Protein 6S21 (pdb70)

Radius of gyration: 39.86 Å; Cα contacts (8 Å, |Δi|>4): 3502; chains: 3; bounding box: 90×94×110 Å

B-factor: mean 37.03, std 12.58, range [10.06, 779.98]

Structure (mmCIF, N/CA/C/O backbone):
data_6S21
#
_entry.id   6S21
#
_cell.length_a   51.905
_cell.length_b   93.911
_cell.length_c   304.086
_cell.angle_alpha   90.00
_cell.angle_beta   90.00
_cell.angle_gamma   90.00
#
_symmetry.space_group_name_H-M   'P 2 21 21'
#
loop_
_entity.id
_entity.type
_entity.pdbx_description
1 polymer Endo-4-O-sulfatase
2 branched '4-deoxy-alpha-L-threo-hex-4-enopyranuronic acid-(1-3)-2-acetamido-2-deoxy-4-O-sulfo-beta-D-galactopyranose-(1-4)-beta-D-glucopyranuronic acid'
3 non-polymer 'CALCIUM ION'
4 water water
#
loop_
_atom_site.group_PDB
_atom_site.id
_atom_site.type_symbol
_atom_site.label_atom_id
_atom_site.label_alt_id
_atom_site.label_comp_id
_atom_site.label_asym_id
_atom_site.label_entity_id
_atom_site.label_seq_id
_atom_site.pdbx_PDB_ins_code
_atom_site.Cartn_x
_atom_site.Cartn_y
_atom_site.Cartn_z
_atom_site.occupancy
_atom_site.B_iso_or_equiv
_atom_site.auth_seq_id
_atom_site.auth_comp_id
_atom_site.auth_asym_id
_atom_site.auth_atom_id
_atom_site.pdbx_PDB_model_num
ATOM 1 N N . GLU A 1 28 ? -8.124 -2.067 13.413 1.00 79.36 23 GLU A N 1
ATOM 2 C CA . GLU A 1 28 ? -6.642 -2.011 13.310 1.00 72.93 23 GLU A CA 1
ATOM 3 C C . GLU A 1 28 ? -6.036 -1.355 14.581 1.00 71.74 23 GLU A C 1
ATOM 4 O O . GLU A 1 28 ? -6.688 -1.208 15.689 1.00 53.96 23 GLU A O 1
ATOM 6 N N . HIS A 1 29 ? -4.763 -1.029 14.434 1.00 59.86 24 HIS A N 1
ATOM 7 C CA . HIS A 1 29 ? -3.856 -0.500 15.470 1.00 48.23 24 HIS A CA 1
ATOM 8 C C . HIS A 1 29 ? -3.520 0.921 15.040 1.00 41.60 24 HIS A C 1
ATOM 9 O O . HIS A 1 29 ? -3.308 1.148 13.858 1.00 44.07 24 HIS A O 1
ATOM 16 N N . PRO A 1 30 ? -3.331 1.896 15.958 1.00 32.81 25 PRO A N 1
ATOM 17 C CA . PRO A 1 30 ? -3.125 3.282 15.560 1.00 34.31 25 PRO A CA 1
ATOM 18 C C . PRO A 1 30 ? -1.676 3.622 15.165 1.00 36.64 25 PRO A C 1
ATOM 19 O O . PRO A 1 30 ? -0.759 2.808 15.463 1.00 36.72 25 PRO A O 1
ATOM 23 N N . ASN A 1 31 ? -1.477 4.806 14.557 1.00 29.90 26 ASN A N 1
ATOM 24 C CA . ASN A 1 31 ? -0.107 5.338 14.339 1.00 30.08 26 ASN A CA 1
ATOM 25 C C . ASN A 1 31 ? 0.468 5.803 15.687 1.00 30.42 26 ASN A C 1
ATOM 26 O O . ASN A 1 31 ? -0.337 6.053 16.600 1.00 26.83 26 ASN A O 1
ATOM 31 N N . ILE A 1 32 ? 1.798 5.933 15.775 1.00 32.41 27 ILE A N 1
ATOM 32 C CA . ILE A 1 32 ? 2.553 6.382 16.990 1.00 32.61 27 ILE A CA 1
ATOM 33 C C . ILE A 1 32 ? 3.745 7.252 16.535 1.00 30.99 27 ILE A C 1
ATOM 34 O O . ILE A 1 32 ? 4.516 6.810 15.645 1.00 25.47 27 ILE A O 1
ATOM 39 N N . ILE A 1 33 ? 3.875 8.460 17.099 1.00 26.16 28 ILE A N 1
ATOM 40 C CA . ILE A 1 33 ? 5.101 9.291 17.021 1.00 25.31 28 ILE A CA 1
ATOM 41 C C . ILE A 1 33 ? 5.677 9.424 18.433 1.00 26.81 28 ILE A C 1
ATOM 42 O O . ILE A 1 33 ? 4.929 9.846 19.337 1.00 26.31 28 ILE A O 1
ATOM 47 N N . TYR A 1 34 ? 6.970 9.102 18.605 1.00 27.56 29 TYR A N 1
ATOM 48 C CA . TYR A 1 34 ? 7.757 9.309 19.852 1.00 25.77 29 TYR A CA 1
ATOM 49 C C . TYR A 1 34 ? 8.813 10.380 19.531 1.00 25.51 29 TYR A C 1
ATOM 50 O O . TYR A 1 34 ? 9.711 10.151 18.744 1.00 21.46 29 TYR A O 1
ATOM 59 N N . VAL A 1 35 ? 8.602 11.579 20.050 1.00 26.59 30 VAL A N 1
ATOM 60 C CA . VAL A 1 35 ? 9.472 12.772 19.863 1.00 23.24 30 VAL A CA 1
ATOM 61 C C . VAL A 1 35 ? 10.252 12.901 21.165 1.00 22.29 30 VAL A C 1
ATOM 62 O O . VAL A 1 35 ? 9.606 13.081 22.196 1.00 25.42 30 VAL A O 1
ATOM 66 N N . PHE A 1 36 ? 11.569 12.768 21.142 1.00 23.11 31 PHE A N 1
ATOM 67 C CA . PHE A 1 36 ? 12.403 12.823 22.374 1.00 25.18 31 PHE A CA 1
ATOM 68 C C . PHE A 1 36 ? 13.675 13.634 22.132 1.00 27.91 31 PHE A C 1
ATOM 69 O O . PHE A 1 36 ? 14.734 13.139 21.689 1.00 34.70 31 PHE A O 1
ATOM 77 N N . PRO A 1 37 ? 13.580 14.941 22.436 1.00 26.85 32 PRO A N 1
ATOM 78 C CA . PRO A 1 37 ? 14.751 15.802 22.417 1.00 27.51 32 PRO A CA 1
ATOM 79 C C . PRO A 1 37 ? 15.655 15.292 23.534 1.00 27.88 32 PRO A C 1
ATOM 80 O O . PRO A 1 37 ? 15.167 14.779 24.548 1.00 26.11 32 PRO A O 1
ATOM 84 N N . ASP A 1 38 ? 16.951 15.456 23.308 1.00 29.07 33 ASP A N 1
ATOM 85 C CA . ASP A 1 38 ? 18.013 15.049 24.245 1.00 26.44 33 ASP A CA 1
ATOM 86 C C . ASP A 1 38 ? 18.156 16.127 25.331 1.00 27.87 33 ASP A C 1
ATOM 87 O O . ASP A 1 38 ? 18.108 17.329 25.009 1.00 30.28 33 ASP A O 1
ATOM 92 N N . GLN A 1 39 ? 18.325 15.718 26.578 1.00 25.61 34 GLN A N 1
ATOM 93 C CA . GLN A 1 39 ? 18.886 16.590 27.639 1.00 27.63 34 GLN A CA 1
ATOM 94 C C . GLN A 1 39 ? 17.828 17.641 27.994 1.00 23.28 34 GLN A C 1
ATOM 95 O O . GLN A 1 39 ? 18.219 18.795 28.268 1.00 22.66 34 GLN A O 1
ATOM 101 N N . TYR A 1 40 ? 16.569 17.211 28.076 1.00 20.03 35 TYR A N 1
ATOM 102 C CA . TYR A 1 40 ? 15.363 18.058 28.288 1.00 19.94 35 TYR A CA 1
ATOM 103 C C . TYR A 1 40 ? 14.731 17.664 29.633 1.00 19.71 35 TYR A C 1
ATOM 104 O O . TYR A 1 40 ? 14.081 16.631 29.708 1.00 17.44 35 TYR A O 1
ATOM 113 N N . ARG A 1 41 ? 14.999 18.451 30.683 1.00 23.78 36 ARG A N 1
ATOM 114 C CA . ARG A 1 41 ? 14.380 18.458 32.046 1.00 27.09 36 ARG A CA 1
ATOM 115 C C . ARG A 1 41 ? 12.862 18.341 31.909 1.00 25.29 36 ARG A C 1
ATOM 116 O O . ARG A 1 41 ? 12.309 19.103 31.148 1.00 26.42 36 ARG A O 1
ATOM 124 N N . ASN A 1 42 ? 12.194 17.511 32.690 1.00 25.82 37 ASN A N 1
ATOM 125 C CA . ASN A 1 42 ? 10.722 17.611 32.859 1.00 26.88 37 ASN A CA 1
ATOM 126 C C . ASN A 1 42 ? 10.379 19.031 33.317 1.00 30.01 37 ASN A C 1
ATOM 127 O O . ASN A 1 42 ? 9.318 19.506 32.924 1.00 32.73 37 ASN A O 1
ATOM 132 N N . GLN A 1 43 ? 11.222 19.671 34.143 1.00 29.34 38 GLN A N 1
ATOM 133 C CA . GLN A 1 43 ? 10.885 20.985 34.760 1.00 28.13 38 GLN A CA 1
ATOM 134 C C . GLN A 1 43 ? 10.879 22.100 33.687 1.00 31.46 38 GLN A C 1
ATOM 135 O O . GLN A 1 43 ? 10.324 23.168 33.973 1.00 29.79 38 GLN A O 1
ATOM 141 N N . ALA A 1 44 ? 11.431 21.878 32.478 1.00 32.78 39 ALA A N 1
ATOM 142 C CA . ALA A 1 44 ? 11.609 22.909 31.424 1.00 31.05 39 ALA A CA 1
ATOM 143 C C . ALA A 1 44 ? 10.364 22.958 30.530 1.00 32.02 39 ALA A C 1
ATOM 144 O O . ALA A 1 44 ? 10.494 22.859 29.291 1.00 34.09 39 ALA A O 1
ATOM 146 N N . MET A 1 45 ? 9.187 23.112 31.138 1.00 31.95 40 MET A N 1
ATOM 147 C CA . MET A 1 45 ? 7.912 23.147 30.376 1.00 29.85 40 MET A CA 1
ATOM 148 C C . MET A 1 45 ? 6.992 24.164 31.043 1.00 27.57 40 MET A C 1
ATOM 149 O O . MET A 1 45 ? 6.720 24.060 32.267 1.00 30.21 40 MET A O 1
ATOM 154 N N . GLY A 1 46 ? 6.572 25.136 30.244 1.00 25.58 41 GLY A N 1
ATOM 155 C CA . GLY A 1 46 ? 5.723 26.255 30.678 1.00 25.67 41 GLY A CA 1
ATOM 156 C C . GLY A 1 46 ? 4.589 25.779 31.540 1.00 21.62 41 GLY A C 1
ATOM 157 O O . GLY A 1 46 ? 4.371 26.333 32.568 1.00 21.96 41 GLY A O 1
ATOM 158 N N . PHE A 1 47 ? 3.925 24.729 31.139 1.00 22.56 42 PHE A N 1
ATOM 159 C CA . PHE A 1 47 ? 2.613 24.357 31.710 1.00 25.72 42 PHE A CA 1
ATOM 160 C C . PHE A 1 47 ? 2.764 23.997 33.200 1.00 27.38 42 PHE A C 1
ATOM 161 O O . PHE A 1 47 ? 1.697 23.978 33.858 1.00 29.80 42 PHE A O 1
ATOM 169 N N . TRP A 1 48 ? 3.968 23.735 33.734 1.00 27.80 43 TRP A N 1
ATOM 170 C CA . TRP A 1 48 ? 4.127 23.429 35.194 1.00 30.06 43 TRP A CA 1
ATOM 171 C C . TRP A 1 48 ? 3.883 24.686 36.080 1.00 30.90 43 TRP A C 1
ATOM 172 O O . TRP A 1 48 ? 3.760 24.538 37.292 1.00 29.19 43 TRP A O 1
ATOM 183 N N . ASN A 1 49 ? 3.829 25.894 35.518 1.00 31.47 44 ASN A N 1
ATOM 184 C CA . ASN A 1 49 ? 3.465 27.129 36.256 1.00 33.35 44 ASN A CA 1
ATOM 185 C C . ASN A 1 49 ? 2.019 27.519 35.939 1.00 35.60 44 ASN A C 1
ATOM 186 O O . ASN A 1 49 ? 1.597 28.558 36.419 1.00 40.01 44 ASN A O 1
ATOM 191 N N . GLN A 1 50 ? 1.288 26.732 35.148 1.00 31.12 45 GLN A N 1
ATOM 192 C CA . GLN A 1 50 ? -0.060 27.115 34.685 1.00 31.53 45 GLN A CA 1
ATOM 193 C C . GLN A 1 50 ? -1.107 26.498 35.611 1.00 31.49 45 GLN A C 1
ATOM 194 O O . GLN A 1 50 ? -0.714 25.674 36.439 1.00 32.86 45 GLN A O 1
ATOM 200 N N . GLU A 1 51 ? -2.354 26.989 35.548 1.00 32.39 46 GLU A N 1
ATOM 201 C CA . GLU A 1 51 ? -3.418 26.630 36.518 1.00 38.52 46 GLU A CA 1
ATOM 202 C C . GLU A 1 51 ? -3.688 25.136 36.376 1.00 40.34 46 GLU A C 1
ATOM 203 O O . GLU A 1 51 ? -3.721 24.651 35.238 1.00 31.99 46 GLU A O 1
ATOM 209 N N . GLY A 1 52 ? -3.871 24.426 37.492 1.00 42.48 47 GLY A N 1
ATOM 210 C CA . GLY A 1 52 ? -4.236 23.000 37.459 1.00 41.94 47 GLY A CA 1
ATOM 211 C C . GLY A 1 52 ? -2.989 22.178 37.628 1.00 49.95 47 GLY A C 1
ATOM 212 O O . GLY A 1 52 ? -2.814 21.597 38.753 1.00 52.74 47 GLY A O 1
ATOM 213 N N . PHE A 1 53 ? -2.126 22.250 36.597 1.00 44.09 48 PHE A N 1
ATOM 214 C CA . PHE A 1 53 ? -0.755 21.690 36.556 1.00 35.94 48 PHE A CA 1
ATOM 215 C C . PHE A 1 53 ? 0.088 22.095 37.761 1.00 34.40 48 PHE A C 1
ATOM 216 O O . PHE A 1 53 ? 0.696 21.215 38.365 1.00 33.99 48 PHE A O 1
ATOM 224 N N . ARG A 1 54 ? 0.156 23.380 38.085 1.00 37.60 49 ARG A N 1
ATOM 225 C CA . ARG A 1 54 ? 1.163 23.924 39.045 1.00 37.86 49 ARG A CA 1
ATOM 226 C C . ARG A 1 54 ? 0.892 23.423 40.470 1.00 37.51 49 ARG A C 1
ATOM 227 O O . ARG A 1 54 ? 1.775 23.533 41.302 1.00 48.15 49 ARG A O 1
ATOM 235 N N . ASP A 1 55 ? -0.267 22.833 40.710 1.00 42.69 50 ASP A N 1
ATOM 236 C CA . ASP A 1 55 ? -0.722 22.317 42.026 1.00 45.45 50 ASP A CA 1
ATOM 237 C C . ASP A 1 55 ? -0.407 20.816 42.110 1.00 40.85 50 ASP A C 1
ATOM 238 O O . ASP A 1 55 ? -0.841 20.159 43.064 1.00 45.31 50 ASP A O 1
ATOM 243 N N . LYS A 1 56 ? 0.243 20.248 41.105 1.00 33.52 51 LYS A N 1
ATOM 244 C CA . LYS A 1 56 ? 0.408 18.781 41.000 1.00 31.51 51 LYS A CA 1
ATOM 245 C C . LYS A 1 56 ? 1.877 18.397 41.103 1.00 26.70 51 LYS A C 1
ATOM 246 O O . LYS A 1 56 ? 2.125 17.254 40.976 1.00 27.21 51 LYS A O 1
ATOM 252 N N . VAL A 1 57 ? 2.777 19.345 41.358 1.00 25.48 52 VAL A N 1
ATOM 253 C CA . VAL A 1 57 ? 4.264 19.210 41.438 1.00 24.60 52 VAL A CA 1
ATOM 254 C C . VAL A 1 57 ? 4.778 20.093 42.588 1.00 27.17 52 VAL A C 1
ATOM 255 O O . VAL A 1 57 ? 4.193 21.145 42.849 1.00 28.82 52 VAL A O 1
ATOM 259 N N . ASN A 1 58 ? 5.870 19.690 43.230 1.00 31.43 53 ASN A N 1
ATOM 260 C CA . ASN A 1 58 ? 6.526 20.412 44.343 1.00 31.47 53 ASN A CA 1
ATOM 261 C C . ASN A 1 58 ? 7.434 21.553 43.861 1.00 27.96 53 ASN A C 1
ATOM 262 O O . ASN A 1 58 ? 7.955 22.249 44.714 1.00 30.97 53 ASN A O 1
ATOM 267 N N . PHE A 1 59 ? 7.754 21.671 42.578 1.00 28.87 54 PHE A N 1
ATOM 268 C CA . PHE A 1 59 ? 8.810 22.597 42.052 1.00 30.77 54 PHE A CA 1
ATOM 269 C C . PHE A 1 59 ? 8.161 23.779 41.315 1.00 29.26 54 PHE A C 1
ATOM 270 O O . PHE A 1 59 ? 6.993 23.667 40.900 1.00 25.78 54 PHE A O 1
ATOM 278 N N . ARG A 1 60 ? 8.916 24.873 41.178 1.00 30.58 55 ARG A N 1
ATOM 279 C CA . ARG A 1 60 ? 8.626 25.984 40.245 1.00 35.27 55 ARG A CA 1
ATOM 280 C C . ARG A 1 60 ? 9.211 25.548 38.911 1.00 32.55 55 ARG A C 1
ATOM 281 O O . ARG A 1 60 ? 10.430 25.258 38.833 1.00 35.10 55 ARG A O 1
ATOM 289 N N . GLY A 1 61 ? 8.353 25.458 37.903 1.00 32.35 56 GLY A N 1
ATOM 290 C CA . GLY A 1 61 ? 8.801 25.183 36.532 1.00 33.42 56 GLY A CA 1
ATOM 291 C C . GLY A 1 61 ? 9.751 26.271 36.084 1.00 31.91 56 GLY A C 1
ATOM 292 O O . GLY A 1 61 ? 9.563 27.410 36.499 1.00 35.69 56 GLY A O 1
ATOM 293 N N . ASP A 1 62 ? 10.706 25.939 35.236 1.00 29.96 57 ASP A N 1
ATOM 294 C CA . ASP A 1 62 ? 11.524 26.953 34.526 1.00 34.88 57 ASP A CA 1
ATOM 295 C C . ASP A 1 62 ? 10.655 27.968 33.759 1.00 36.82 57 ASP A C 1
ATOM 296 O O . ASP A 1 62 ? 9.648 27.609 33.147 1.00 37.21 57 ASP A O 1
ATOM 301 N N . PRO A 1 63 ? 11.066 29.263 33.715 1.00 36.03 58 PRO A N 1
ATOM 302 C CA . PRO A 1 63 ? 10.354 30.297 32.966 1.00 32.96 58 PRO A CA 1
ATOM 303 C C . PRO A 1 63 ? 10.613 30.173 31.462 1.00 31.35 58 PRO A C 1
ATOM 304 O O . PRO A 1 63 ? 11.262 31.007 30.869 1.00 28.94 58 PRO A O 1
ATOM 308 N N . VAL A 1 64 ? 10.100 29.108 30.870 1.00 32.70 59 VAL A N 1
ATOM 309 C CA . VAL A 1 64 ? 10.306 28.799 29.429 1.00 32.67 59 VAL A CA 1
ATOM 310 C C . VAL A 1 64 ? 8.969 28.966 28.682 1.00 28.10 59 VAL A C 1
ATOM 311 O O . VAL A 1 64 ? 7.870 28.775 29.316 1.00 23.41 59 VAL A O 1
ATOM 315 N N . HIS A 1 65 ? 9.041 29.455 27.440 1.00 28.83 60 HIS A N 1
ATOM 316 C CA . HIS A 1 65 ? 7.862 29.768 26.570 1.00 30.12 60 HIS A CA 1
ATOM 317 C C . HIS A 1 65 ? 7.818 28.551 25.631 1.00 29.02 60 HIS A C 1
ATOM 318 O O . HIS A 1 65 ? 8.690 28.451 24.764 1.00 34.74 60 HIS A O 1
ATOM 325 N N . THR A 1 66 ? 6.961 27.568 25.954 1.00 27.32 61 THR A N 1
ATOM 326 C CA . THR A 1 66 ? 6.692 26.320 25.193 1.00 27.36 61 THR A CA 1
ATOM 327 C C . THR A 1 66 ? 5.190 26.168 24.892 1.00 29.68 61 THR A C 1
ATOM 328 O O . THR A 1 66 ? 4.545 25.205 25.324 1.00 28.90 61 THR A O 1
ATOM 332 N N . PRO A 1 67 ? 4.603 27.054 24.060 1.00 30.43 62 PRO A N 1
ATOM 333 C CA . PRO A 1 67 ? 3.162 27.042 23.792 1.00 30.51 62 PRO A CA 1
ATOM 334 C C . PRO A 1 67 ? 2.600 25.759 23.172 1.00 32.04 62 PRO A C 1
ATOM 335 O O . PRO A 1 67 ? 1.489 25.354 23.505 1.00 35.03 62 PRO A O 1
ATOM 339 N N . ASN A 1 68 ? 3.328 25.158 22.241 1.00 27.76 63 ASN A N 1
ATOM 340 C CA . ASN A 1 68 ? 2.832 23.947 21.547 1.00 28.04 63 ASN A CA 1
ATOM 341 C C . ASN A 1 68 ? 2.694 22.781 22.541 1.00 27.76 63 ASN A C 1
ATOM 342 O O . ASN A 1 68 ? 1.655 22.068 22.531 1.00 25.64 63 ASN A O 1
ATOM 347 N N . ILE A 1 69 ? 3.725 22.565 23.354 1.00 28.53 64 ILE A N 1
ATOM 348 C CA . ILE A 1 69 ? 3.760 21.496 24.393 1.00 29.86 64 ILE A CA 1
ATOM 349 C C . ILE A 1 69 ? 2.670 21.782 25.444 1.00 32.28 64 ILE A C 1
ATOM 350 O O . ILE A 1 69 ? 1.991 20.824 25.871 1.00 30.04 64 ILE A O 1
ATOM 355 N N . ASP A 1 70 ? 2.522 23.057 25.850 1.00 31.15 65 ASP A N 1
ATOM 356 C CA . ASP A 1 70 ? 1.525 23.515 26.858 1.00 30.50 65 ASP A CA 1
ATOM 357 C C . ASP A 1 70 ? 0.120 23.087 26.408 1.00 26.79 65 ASP A C 1
ATOM 358 O O . ASP A 1 70 ? -0.614 22.460 27.174 1.00 26.09 65 ASP A O 1
ATOM 363 N N . THR A 1 71 ? -0.241 23.376 25.177 1.00 26.64 66 THR A N 1
ATOM 364 C CA . THR A 1 71 ? -1.544 22.986 24.597 1.00 24.94 66 THR A CA 1
ATOM 365 C C . THR A 1 71 ? -1.613 21.484 24.536 1.00 24.32 66 THR A C 1
ATOM 366 O O . THR A 1 71 ? -2.677 20.970 24.923 1.00 27.02 66 THR A O 1
ATOM 370 N N . PHE A 1 72 ? -0.536 20.830 24.091 1.00 24.15 67 PHE A N 1
ATOM 371 C CA . PHE A 1 72 ? -0.505 19.353 23.932 1.00 25.49 67 PHE A CA 1
ATOM 372 C C . PHE A 1 72 ? -0.817 18.735 25.305 1.00 30.19 67 PHE A C 1
ATOM 373 O O . PHE A 1 72 ? -1.649 17.814 25.368 1.00 30.44 67 PHE A O 1
ATOM 381 N N . ALA A 1 73 ? -0.232 19.278 26.389 1.00 32.71 68 ALA A N 1
ATOM 382 C CA . ALA A 1 73 ? -0.314 18.702 27.752 1.00 31.21 68 ALA A CA 1
ATOM 383 C C . ALA A 1 73 ? -1.780 18.645 28.220 1.00 31.38 68 ALA A C 1
ATOM 384 O O . ALA A 1 73 ? -2.115 17.771 29.042 1.00 29.84 68 ALA A O 1
ATOM 386 N N . ARG A 1 74 ? -2.612 19.581 27.755 1.00 33.55 69 ARG A N 1
ATOM 387 C CA . ARG A 1 74 ? -4.068 19.681 28.074 1.00 29.36 69 ARG A CA 1
ATOM 388 C C . ARG A 1 74 ? -4.850 18.662 27.243 1.00 29.50 69 ARG A C 1
ATOM 389 O O . ARG A 1 74 ? -6.048 18.541 27.500 1.00 26.50 69 ARG A O 1
ATOM 397 N N . GLU A 1 75 ? -4.204 17.982 26.280 1.00 27.08 70 GLU A N 1
ATOM 398 C CA . GLU A 1 75 ? -4.845 16.927 25.453 1.00 27.11 70 GLU A CA 1
ATOM 399 C C . GLU A 1 75 ? -4.347 15.559 25.861 1.00 25.13 70 GLU A C 1
ATOM 400 O O . GLU A 1 75 ? -4.799 14.603 25.245 1.00 23.79 70 GLU A O 1
ATOM 406 N N . SER A 1 76 ? -3.439 15.475 26.833 1.00 26.93 71 SER A N 1
ATOM 407 C CA . SER A 1 76 ? -2.715 14.201 27.110 1.00 30.54 71 SER A CA 1
ATOM 408 C C . SER A 1 76 ? -2.615 13.853 28.596 1.00 30.04 71 SER A C 1
ATOM 409 O O . SER A 1 76 ? -2.869 14.721 29.486 1.00 30.59 71 SER A O 1
ATOM 412 N N . MET A 1 77 ? -2.343 12.574 28.849 1.00 28.30 72 MET A N 1
ATOM 413 C CA . MET A 1 77 ? -1.911 12.097 30.178 1.00 31.73 72 MET A CA 1
ATOM 414 C C . MET A 1 77 ? -0.462 12.559 30.363 1.00 33.14 72 MET A C 1
ATOM 415 O O . MET A 1 77 ? 0.383 12.206 29.490 1.00 36.06 72 MET A O 1
ATOM 420 N N . VAL A 1 78 ? -0.213 13.328 31.424 1.00 27.56 73 VAL A N 1
ATOM 421 C CA . VAL A 1 78 ? 1.071 14.024 31.680 1.00 26.25 73 VAL A CA 1
ATOM 422 C C . VAL A 1 78 ? 1.690 13.488 32.969 1.00 28.01 73 VAL A C 1
ATOM 423 O O . VAL A 1 78 ? 1.022 13.554 34.005 1.00 30.27 73 VAL A O 1
ATOM 427 N N . LEU A 1 79 ? 2.917 12.986 32.919 1.00 28.34 74 LEU A N 1
ATOM 428 C CA . LEU A 1 79 ? 3.548 12.428 34.133 1.00 29.83 74 LEU A CA 1
ATOM 429 C C . LEU A 1 79 ? 4.365 13.548 34.762 1.00 27.85 74 LEU A C 1
ATOM 430 O O . LEU A 1 79 ? 5.000 14.343 34.056 1.00 34.16 74 LEU A O 1
ATOM 435 N N . THR A 1 80 ? 4.325 13.562 36.071 1.00 30.66 75 THR A N 1
ATOM 436 C CA . THR A 1 80 ? 5.098 14.446 36.971 1.00 30.11 75 THR A CA 1
ATOM 437 C C . THR A 1 80 ? 6.448 13.787 37.259 1.00 31.45 75 THR A C 1
ATOM 438 O O . THR A 1 80 ? 7.356 14.459 37.751 1.00 33.20 75 THR A O 1
ATOM 442 N N . SER A 1 81 ? 6.557 12.489 37.014 1.00 34.05 76 SER A N 1
ATOM 443 C CA . SER A 1 81 ? 7.538 11.653 37.733 1.00 34.15 76 SER A CA 1
ATOM 444 C C . SER A 1 81 ? 8.078 10.519 36.866 1.00 31.25 76 SER A C 1
ATOM 445 O O . SER A 1 81 ? 8.557 9.556 37.433 1.00 29.55 76 SER A O 1
ATOM 448 N N . ALA A 1 82 ? 8.063 10.656 35.550 1.00 29.82 77 ALA A N 1
ATOM 449 C CA . ALA A 1 82 ? 8.822 9.735 34.677 1.00 28.95 77 ALA A CA 1
ATOM 450 C C . ALA A 1 82 ? 10.321 9.782 35.078 1.00 26.82 77 ALA A C 1
ATOM 451 O O . ALA A 1 82 ? 10.807 10.890 35.359 1.00 23.17 77 ALA A O 1
ATOM 453 N N . GLN A 1 83 ? 11.021 8.640 35.160 1.00 25.36 78 GLN A N 1
ATOM 454 C CA . GLN A 1 83 ? 12.460 8.606 35.541 1.00 28.59 78 GLN A CA 1
ATOM 455 C C . GLN A 1 83 ? 13.342 7.970 34.443 1.00 30.40 78 GLN A C 1
ATOM 456 O O . GLN A 1 83 ? 12.956 6.927 33.838 1.00 27.70 78 GLN A O 1
ATOM 462 N N . SER A 1 84 ? 14.441 8.652 34.131 1.00 26.96 79 SER A N 1
ATOM 463 C CA . SER A 1 84 ? 15.600 8.066 33.440 1.00 31.40 79 SER A CA 1
ATOM 464 C C . SER A 1 84 ? 16.514 7.397 34.476 1.00 29.03 79 SER A C 1
ATOM 465 O O . SER A 1 84 ? 17.355 8.064 35.077 1.00 29.80 79 SER A O 1
ATOM 468 N N . ASN A 1 85 ? 16.350 6.097 34.638 1.00 25.42 80 ASN A N 1
ATOM 469 C CA . ASN A 1 85 ? 17.050 5.284 35.650 1.00 23.99 80 ASN A CA 1
ATOM 470 C C . ASN A 1 85 ? 18.556 5.481 35.503 1.00 23.58 80 ASN A C 1
ATOM 471 O O . ASN A 1 85 ? 19.242 5.517 36.492 1.00 22.21 80 ASN A O 1
ATOM 476 N N . CYS A 1 86 ? 19.051 5.592 34.286 1.00 29.55 81 CYS A N 1
ATOM 477 C CA . CYS A 1 86 ? 20.477 5.879 33.966 1.00 29.18 81 CYS A CA 1
ATOM 478 C C . CYS A 1 86 ? 20.477 7.104 33.062 1.00 31.33 81 CYS A C 1
ATOM 479 O O . CYS A 1 86 ? 20.298 6.983 31.854 1.00 32.05 81 CYS A O 1
ATOM 482 N N . PRO A 1 87 ? 20.496 8.316 33.652 1.00 30.12 82 PRO A N 1
ATOM 483 C CA . PRO A 1 87 ? 20.314 9.564 32.916 1.00 29.48 82 PRO A CA 1
ATOM 484 C C . PRO A 1 87 ? 21.567 9.901 32.085 1.00 31.96 82 PRO A C 1
ATOM 485 O O . PRO A 1 87 ? 22.458 10.651 32.478 1.00 30.72 82 PRO A O 1
ATOM 489 N N . LEU A 1 88 ? 21.642 9.250 30.948 1.00 31.06 83 LEU A N 1
ATOM 490 C CA . LEU A 1 88 ? 22.826 9.299 30.077 1.00 30.65 83 LEU A CA 1
ATOM 491 C C . LEU A 1 88 ? 22.368 8.725 28.739 1.00 30.57 83 LEU A C 1
ATOM 492 O O . LEU A 1 88 ? 21.565 7.778 28.784 1.00 30.01 83 LEU A O 1
ATOM 497 N N . SER A 1 89 ? 22.803 9.308 27.627 1.00 27.90 84 SER A N 1
ATOM 498 C CA . SER A 1 89 ? 22.209 9.088 26.289 1.00 32.64 84 SER A CA 1
ATOM 499 C C . SER A 1 89 ? 22.118 7.593 25.997 1.00 29.42 84 SER A C 1
ATOM 500 O O . SER A 1 89 ? 20.991 7.067 25.919 1.00 36.01 84 SER A O 1
ATOM 503 N N . SER A 1 90 ? 23.230 6.938 25.721 1.00 28.63 85 SER A N 1
ATOM 504 C CA . SER A 1 90 ? 23.170 5.570 25.130 1.00 29.71 85 SER A CA 1
ATOM 505 C C . SER A 1 90 ? 22.461 4.633 26.112 1.00 28.50 85 SER A C 1
ATOM 506 O O . SER A 1 90 ? 21.495 3.978 25.737 1.00 23.64 85 SER A O 1
ATOM 509 N N . PRO A 1 91 ? 22.825 4.613 27.423 1.00 29.87 86 PRO A N 1
ATOM 510 C CA . PRO A 1 91 ? 22.164 3.738 28.395 1.00 29.81 86 PRO A CA 1
ATOM 511 C C . PRO A 1 91 ? 20.625 3.761 28.312 1.00 28.67 86 PRO A C 1
ATOM 512 O O . PRO A 1 91 ? 19.967 2.641 28.325 1.00 30.74 86 PRO A O 1
ATOM 516 N N . HIS A 1 92 ? 20.100 4.989 28.211 1.00 24.57 87 HIS A N 1
ATOM 517 C CA . HIS A 1 92 ? 18.648 5.274 28.123 1.00 24.54 87 HIS A CA 1
ATOM 518 C C . HIS A 1 92 ? 18.089 4.708 26.827 1.00 25.53 87 HIS A C 1
ATOM 519 O O . HIS A 1 92 ? 17.156 3.907 26.895 1.00 30.57 87 HIS A O 1
ATOM 526 N N . ARG A 1 93 ? 18.653 5.140 25.706 1.00 24.43 88 ARG A N 1
ATOM 527 C CA . ARG A 1 93 ? 18.298 4.679 24.338 1.00 24.08 88 ARG A CA 1
ATOM 528 C C . ARG A 1 93 ? 18.285 3.134 24.299 1.00 23.51 88 ARG A C 1
ATOM 529 O O . ARG A 1 93 ? 17.424 2.531 23.597 1.00 22.71 88 ARG A O 1
ATOM 537 N N . GLY A 1 94 ? 19.203 2.506 25.028 1.00 23.49 89 GLY A N 1
ATOM 538 C CA . GLY A 1 94 ? 19.297 1.040 25.102 1.00 22.21 89 GLY A CA 1
ATOM 539 C C . GLY A 1 94 ? 18.045 0.517 25.785 1.00 21.78 89 GLY A C 1
ATOM 540 O O . GLY A 1 94 ? 17.440 -0.429 25.278 1.00 23.49 89 GLY A O 1
ATOM 541 N N . MET A 1 95 ? 17.657 1.113 26.910 1.00 21.04 90 MET A N 1
ATOM 542 C CA . MET A 1 95 ? 16.426 0.694 27.632 1.00 22.90 90 MET A CA 1
ATOM 543 C C . MET A 1 95 ? 15.188 1.057 26.795 1.00 21.53 90 MET A C 1
ATOM 544 O O . MET A 1 95 ? 14.215 0.300 26.782 1.00 20.73 90 MET A O 1
ATOM 549 N N . LEU A 1 96 ? 15.234 2.211 26.140 1.00 22.34 91 LEU A N 1
ATOM 550 C CA . LEU A 1 96 ? 14.104 2.723 25.340 1.00 23.45 91 LEU A CA 1
ATOM 551 C C . LEU A 1 96 ? 13.746 1.705 24.264 1.00 25.08 91 LEU A C 1
ATOM 552 O O . LEU A 1 96 ? 12.528 1.398 24.135 1.00 27.97 91 LEU A O 1
ATOM 557 N N . LEU A 1 97 ? 14.763 1.209 23.550 1.00 24.75 92 LEU A N 1
ATOM 558 C CA . LEU A 1 97 ? 14.562 0.412 22.312 1.00 26.87 92 LEU A CA 1
ATOM 559 C C . LEU A 1 97 ? 14.341 -1.063 22.660 1.00 30.75 92 LEU A C 1
ATOM 560 O O . LEU A 1 97 ? 13.770 -1.751 21.823 1.00 33.63 92 LEU A O 1
ATOM 565 N N . THR A 1 98 ? 14.838 -1.543 23.798 1.00 30.98 93 THR A N 1
ATOM 566 C CA . THR A 1 98 ? 14.868 -2.995 24.117 1.00 35.09 93 THR A CA 1
ATOM 567 C C . THR A 1 98 ? 13.847 -3.354 25.209 1.00 33.63 93 THR A C 1
ATOM 568 O O . THR A 1 98 ? 13.485 -4.530 25.330 1.00 35.22 93 THR A O 1
ATOM 572 N N . GLY A 1 99 ? 13.443 -2.373 25.990 1.00 31.73 94 GLY A N 1
ATOM 573 C CA . GLY A 1 99 ? 12.633 -2.601 27.187 1.00 32.17 94 GLY A CA 1
ATOM 574 C C . GLY A 1 99 ? 13.390 -3.366 28.250 1.00 31.76 94 GLY A C 1
ATOM 575 O O . GLY A 1 99 ? 12.678 -3.979 29.076 1.00 32.48 94 GLY A O 1
ATOM 576 N N . MET A 1 100 ? 14.741 -3.343 28.244 1.00 32.57 95 MET A N 1
ATOM 577 C CA . MET A 1 100 ? 15.614 -4.020 29.270 1.00 28.47 95 MET A CA 1
ATOM 578 C C . MET A 1 100 ? 16.553 -2.999 29.937 1.00 24.19 95 MET A C 1
ATOM 579 O O . MET A 1 100 ? 16.943 -2.012 29.274 1.00 23.38 95 MET A O 1
ATOM 584 N N . TYR A 1 101 ? 16.911 -3.211 31.204 1.00 22.24 96 TYR A N 1
ATOM 585 C CA . TYR A 1 101 ? 17.852 -2.361 31.983 1.00 22.88 96 TYR A CA 1
ATOM 586 C C . TYR A 1 101 ? 19.248 -2.478 31.370 1.00 23.99 96 TYR A C 1
ATOM 587 O O . TYR A 1 101 ? 19.496 -3.354 30.553 1.00 27.76 96 TYR A O 1
ATOM 596 N N . PRO A 1 102 ? 20.206 -1.585 31.693 1.00 23.46 97 PRO A N 1
ATOM 597 C CA . PRO A 1 102 ? 21.474 -1.527 30.966 1.00 24.35 97 PRO A CA 1
ATOM 598 C C . PRO A 1 102 ? 22.388 -2.757 31.046 1.00 22.53 97 PRO A C 1
ATOM 599 O O . PRO A 1 102 ? 23.237 -2.926 30.194 1.00 21.24 97 PRO A O 1
ATOM 603 N N . ASN A 1 103 ? 22.139 -3.637 31.997 1.00 25.26 98 ASN A N 1
ATOM 604 C CA . ASN A 1 103 ? 22.864 -4.926 32.116 1.00 27.45 98 ASN A CA 1
ATOM 605 C C . ASN A 1 103 ? 22.429 -5.916 31.043 1.00 28.80 98 ASN A C 1
ATOM 606 O O . ASN A 1 103 ? 23.109 -6.911 30.880 1.00 27.81 98 ASN A O 1
ATOM 611 N N . ARG A 1 104 ? 21.356 -5.645 30.315 1.00 32.80 99 ARG A N 1
ATOM 612 C CA . ARG A 1 104 ? 20.816 -6.578 29.293 1.00 28.87 99 ARG A CA 1
ATOM 613 C C . ARG A 1 104 ? 20.553 -5.880 27.955 1.00 25.70 99 ARG A C 1
ATOM 614 O O . ARG A 1 104 ? 20.408 -6.583 27.000 1.00 26.47 99 ARG A O 1
ATOM 622 N N . SER A 1 105 ? 20.451 -4.559 27.883 1.00 23.09 100 SER A N 1
ATOM 623 C CA . SER A 1 105 ? 20.191 -3.847 26.619 1.00 23.82 100 SER A CA 1
ATOM 624 C C . SER A 1 105 ? 21.365 -4.064 25.655 1.00 24.39 100 SER A C 1
ATOM 625 O O . SER A 1 105 ? 21.138 -4.073 24.438 1.00 24.30 100 SER A O 1
ATOM 628 N N . GLY A 1 106 ? 22.573 -4.281 26.180 1.00 23.56 101 GLY A N 1
ATOM 629 C CA . GLY A 1 106 ? 23.802 -4.206 25.384 1.00 20.68 101 GLY A CA 1
ATOM 630 C C . GLY A 1 106 ? 24.519 -2.898 25.642 1.00 21.14 101 GLY A C 1
ATOM 631 O O . GLY A 1 106 ? 25.676 -2.755 25.174 1.00 20.02 101 GLY A O 1
ATOM 632 N N . VAL A 1 107 ? 23.902 -1.988 26.408 1.00 21.23 102 VAL A N 1
ATOM 633 C CA . VAL A 1 107 ? 24.274 -0.534 26.383 1.00 23.70 102 VAL A CA 1
ATOM 634 C C . VAL A 1 107 ? 24.429 -0.001 27.801 1.00 24.43 102 VAL A C 1
ATOM 635 O O . VAL A 1 107 ? 23.586 0.745 28.313 1.00 28.98 102 VAL A O 1
ATOM 639 N N . PRO A 1 108 ? 25.523 -0.404 28.473 1.00 24.58 103 PRO A N 1
ATOM 640 C CA . PRO A 1 108 ? 25.812 0.061 29.836 1.00 24.30 103 PRO A CA 1
ATOM 641 C C . PRO A 1 108 ? 26.502 1.413 29.905 1.00 22.72 103 PRO A C 1
ATOM 642 O O . PRO A 1 108 ? 26.395 2.078 30.936 1.00 26.00 103 PRO A O 1
ATOM 646 N N . LEU A 1 109 ? 27.159 1.807 28.831 1.00 22.07 104 LEU A N 1
ATOM 647 C CA . LEU A 1 109 ? 27.853 3.117 28.815 1.00 24.75 104 LEU A CA 1
ATOM 648 C C . LEU A 1 109 ? 27.369 3.946 27.632 1.00 26.64 104 LEU A C 1
ATOM 649 O O . LEU A 1 109 ? 26.845 3.335 26.678 1.00 27.26 104 LEU A O 1
ATOM 654 N N . ASN A 1 110 ? 27.631 5.262 27.663 1.00 26.68 105 ASN A N 1
ATOM 655 C CA . ASN A 1 110 ? 27.607 6.113 26.436 1.00 25.57 105 ASN A CA 1
ATOM 656 C C . ASN A 1 110 ? 28.442 5.444 25.342 1.00 26.19 105 ASN A C 1
ATOM 657 O O . ASN A 1 110 ? 29.602 5.063 25.637 1.00 29.26 105 ASN A O 1
ATOM 662 N N . CYS A 1 111 ? 27.912 5.331 24.132 1.00 26.61 106 CYS A N 1
ATOM 663 C CA . CYS A 1 111 ? 28.592 4.737 22.965 1.00 27.80 106 CYS A CA 1
ATOM 664 C C . CYS A 1 111 ? 29.701 5.686 22.498 1.00 32.86 106 CYS A C 1
ATOM 665 O O . CYS A 1 111 ? 29.438 6.914 22.414 1.00 34.63 106 CYS A O 1
ATOM 668 N N . ASN A 1 112 ? 30.907 5.144 22.279 1.00 32.39 107 ASN A N 1
ATOM 669 C CA . ASN A 1 112 ? 32.051 5.807 21.608 1.00 31.01 107 ASN A CA 1
ATOM 670 C C . ASN A 1 112 ? 33.125 4.734 21.390 1.00 32.26 107 ASN A C 1
ATOM 671 O O . ASN A 1 112 ? 32.941 3.600 21.897 1.00 31.98 107 ASN A O 1
ATOM 676 N N . SER A 1 113 ? 34.194 5.085 20.660 1.00 30.75 108 SER A N 1
ATOM 677 C CA . SER A 1 113 ? 35.187 4.155 20.087 1.00 29.33 108 SER A CA 1
ATOM 678 C C . SER A 1 113 ? 36.022 3.547 21.208 1.00 31.62 108 SER A C 1
ATOM 679 O O . SER A 1 113 ? 36.698 2.569 20.943 1.00 45.33 108 SER A O 1
ATOM 682 N N . THR A 1 114 ? 35.934 4.116 22.401 1.00 32.10 109 THR A N 1
ATOM 683 C CA . THR A 1 114 ? 36.528 3.680 23.707 1.00 29.03 109 THR A CA 1
ATOM 684 C C . THR A 1 114 ? 35.846 2.415 24.249 1.00 30.18 109 THR A C 1
ATOM 685 O O . THR A 1 114 ? 36.494 1.655 24.998 1.00 28.06 109 THR A O 1
ATOM 689 N N . ARG A 1 115 ? 34.573 2.192 23.891 1.00 29.99 110 ARG A N 1
ATOM 690 C CA . ARG A 1 115 ? 33.669 1.283 24.639 1.00 26.36 110 ARG A CA 1
ATOM 691 C C . ARG A 1 115 ? 33.029 0.306 23.679 1.00 27.16 110 ARG A C 1
ATOM 692 O O . ARG A 1 115 ? 31.850 0.410 23.374 1.00 29.45 110 ARG A O 1
ATOM 700 N N . PRO A 1 116 ? 33.814 -0.681 23.208 1.00 29.38 111 PRO A N 1
ATOM 701 C CA . PRO A 1 116 ? 33.291 -1.774 22.402 1.00 29.60 111 PRO A CA 1
ATOM 702 C C . PRO A 1 116 ? 32.268 -2.566 23.205 1.00 24.95 111 PRO A C 1
ATOM 703 O O . PRO A 1 116 ? 31.478 -3.150 22.593 1.00 23.98 111 PRO A O 1
ATOM 707 N N . ILE A 1 117 ? 32.310 -2.527 24.534 1.00 26.86 112 ILE A N 1
ATOM 708 C CA . ILE A 1 117 ? 31.414 -3.350 25.394 1.00 30.09 112 ILE A CA 1
ATOM 709 C C . ILE A 1 117 ? 29.964 -2.801 25.343 1.00 30.35 112 ILE A C 1
ATOM 710 O O . ILE A 1 117 ? 29.044 -3.500 25.811 1.00 33.30 112 ILE A O 1
ATOM 715 N N . SER A 1 118 ? 29.747 -1.625 24.748 1.00 27.62 113 SER A N 1
ATOM 716 C CA . SER A 1 118 ? 28.457 -0.905 24.784 1.00 27.93 113 SER A CA 1
ATOM 717 C C . SER A 1 118 ? 28.013 -0.585 23.370 1.00 27.20 113 SER A C 1
ATOM 718 O O . SER A 1 118 ? 28.591 0.285 22.766 1.00 32.61 113 SER A O 1
ATOM 721 N N . SER A 1 119 ? 26.954 -1.235 22.934 1.00 25.59 114 SER A N 1
ATOM 722 C CA . SER A 1 119 ? 26.371 -1.141 21.577 1.00 26.27 114 SER A CA 1
ATOM 723 C C . SER A 1 119 ? 25.058 -1.924 21.609 1.00 26.50 114 SER A C 1
ATOM 724 O O . SER A 1 119 ? 25.008 -2.889 22.366 1.00 26.45 114 SER A O 1
ATOM 727 N N . LEU A 1 120 ? 24.033 -1.500 20.872 1.00 26.88 115 LEU A N 1
ATOM 728 C CA . LEU A 1 120 ? 22.678 -2.098 21.012 1.00 28.72 115 LEU A CA 1
ATOM 729 C C . LEU A 1 120 ? 22.740 -3.536 20.504 1.00 27.82 115 LEU A C 1
ATOM 730 O O . LEU A 1 120 ? 23.223 -3.722 19.409 1.00 29.83 115 LEU A O 1
ATOM 735 N N . ARG A 1 121 ? 22.318 -4.498 21.303 1.00 27.66 116 ARG A N 1
ATOM 736 C CA . ARG A 1 121 ? 22.291 -5.942 20.950 1.00 30.55 116 ARG A CA 1
ATOM 737 C C . ARG A 1 121 ? 21.605 -6.207 19.598 1.00 30.39 116 ARG A C 1
ATOM 738 O O . ARG A 1 121 ? 20.404 -5.913 19.474 1.00 30.58 116 ARG A O 1
ATOM 746 N N . ASP A 1 122 ? 22.328 -6.799 18.646 1.00 29.32 117 ASP A N 1
ATOM 747 C CA . ASP A 1 122 ? 21.798 -7.284 17.347 1.00 31.34 117 ASP A CA 1
ATOM 748 C C . ASP A 1 122 ? 20.663 -8.258 17.593 1.00 28.15 117 ASP A C 1
ATOM 749 O O . ASP A 1 122 ? 19.667 -8.194 16.907 1.00 28.53 117 ASP A O 1
ATOM 754 N N . ASP A 1 123 ? 20.808 -9.122 18.574 1.00 30.00 118 ASP A N 1
ATOM 755 C CA . ASP A 1 123 ? 19.824 -10.203 18.814 1.00 31.32 118 ASP A CA 1
ATOM 756 C C . ASP A 1 123 ? 18.647 -9.755 19.703 1.00 33.84 118 ASP A C 1
ATOM 757 O O . ASP A 1 123 ? 17.844 -10.635 20.034 1.00 32.98 118 ASP A O 1
ATOM 762 N N . ALA A 1 124 ? 18.550 -8.494 20.122 1.00 31.37 119 ALA A N 1
ATOM 763 C CA . ALA A 1 124 ? 17.395 -8.014 20.910 1.00 31.87 119 ALA A CA 1
ATOM 764 C C . ALA A 1 124 ? 16.201 -7.805 19.986 1.00 32.65 119 ALA A C 1
ATOM 765 O O . ALA A 1 124 ? 16.406 -7.349 18.819 1.00 30.89 119 ALA A O 1
ATOM 767 N N . GLU A 1 125 ? 15.006 -8.126 20.480 1.00 36.30 120 GLU A N 1
ATOM 768 C CA . GLU A 1 125 ? 13.735 -7.859 19.745 1.00 39.50 120 GLU A CA 1
ATOM 769 C C . GLU A 1 125 ? 13.259 -6.487 20.198 1.00 33.60 120 GLU A C 1
ATOM 770 O O . GLU A 1 125 ? 12.576 -6.425 21.228 1.00 31.85 120 GLU A O 1
ATOM 776 N N . CYS A 1 126 ? 13.645 -5.459 19.446 1.00 31.50 121 CYS A N 1
ATOM 777 C CA . CYS A 1 126 ? 13.465 -4.026 19.793 1.00 31.31 121 CYS A CA 1
ATOM 778 C C . CYS A 1 126 ? 12.056 -3.521 19.402 1.00 32.57 121 CYS A C 1
ATOM 779 O O . CYS A 1 126 ? 11.240 -4.276 18.726 1.00 25.94 121 CYS A O 1
ATOM 782 N N . ILE A 1 127 ? 11.742 -2.300 19.860 1.00 27.45 122 ILE A N 1
ATOM 783 C CA . ILE A 1 127 ? 10.417 -1.671 19.662 1.00 26.63 122 ILE A CA 1
ATOM 784 C C . ILE A 1 127 ? 10.177 -1.661 18.158 1.00 27.02 122 ILE A C 1
ATOM 785 O O . ILE A 1 127 ? 9.106 -2.086 17.757 1.00 30.45 122 ILE A O 1
ATOM 790 N N . GLY A 1 128 ? 11.175 -1.305 17.350 1.00 29.47 123 GLY A N 1
ATOM 791 C CA . GLY A 1 128 ? 11.049 -1.260 15.879 1.00 31.15 123 GLY A CA 1
ATOM 792 C C . GLY A 1 128 ? 10.757 -2.637 15.268 1.00 31.79 123 GLY A C 1
ATOM 793 O O . GLY A 1 128 ? 9.978 -2.717 14.322 1.00 31.97 123 GLY A O 1
ATOM 794 N N . ASP A 1 129 ? 11.371 -3.696 15.792 1.00 31.14 124 ASP A N 1
ATOM 795 C CA . ASP A 1 129 ? 11.171 -5.094 15.334 1.00 27.16 124 ASP A CA 1
ATOM 796 C C . ASP A 1 129 ? 9.706 -5.513 15.544 1.00 25.75 124 ASP A C 1
ATOM 797 O O . ASP A 1 129 ? 9.119 -6.028 14.601 1.00 28.41 124 ASP A O 1
ATOM 802 N N . VAL A 1 130 ? 9.109 -5.274 16.709 1.00 26.20 125 VAL A N 1
ATOM 803 C CA . VAL A 1 130 ? 7.700 -5.707 17.024 1.00 26.47 125 VAL A CA 1
ATOM 804 C C . VAL A 1 130 ? 6.676 -4.990 16.125 1.00 25.01 125 VAL A C 1
ATOM 805 O O . VAL A 1 130 ? 5.771 -5.650 15.579 1.00 22.30 125 VAL A O 1
ATOM 809 N N . PHE A 1 131 ? 6.790 -3.674 16.066 1.00 25.01 126 PHE A N 1
ATOM 810 C CA . PHE A 1 131 ? 5.956 -2.818 15.201 1.00 28.07 126 PHE A CA 1
ATOM 811 C C . PHE A 1 131 ? 6.052 -3.350 13.766 1.00 31.22 126 PHE A C 1
ATOM 812 O O . PHE A 1 131 ? 5.056 -3.838 13.214 1.00 34.76 126 PHE A O 1
ATOM 820 N N . SER A 1 132 ? 7.238 -3.258 13.176 1.00 28.52 127 SER A N 1
ATOM 821 C CA . SER A 1 132 ? 7.545 -3.838 11.856 1.00 27.44 127 SER A CA 1
ATOM 822 C C . SER A 1 132 ? 6.872 -5.210 11.699 1.00 26.90 127 SER A C 1
ATOM 823 O O . SER A 1 132 ? 6.018 -5.348 10.782 1.00 24.09 127 SER A O 1
ATOM 826 N N . LYS A 1 133 ? 7.218 -6.191 12.555 1.00 28.01 128 LYS A N 1
ATOM 827 C CA . LYS A 1 133 ? 6.650 -7.576 12.503 1.00 27.92 128 LYS A CA 1
ATOM 828 C C . LYS A 1 133 ? 5.092 -7.455 12.472 1.00 28.66 128 LYS A C 1
ATOM 829 O O . LYS A 1 133 ? 4.479 -8.267 11.827 1.00 35.52 128 LYS A O 1
ATOM 831 N N . ALA A 1 134 ? 4.455 -6.452 13.073 1.00 28.78 129 ALA A N 1
ATOM 832 C CA . ALA A 1 134 ? 2.976 -6.331 13.163 1.00 28.98 129 ALA A CA 1
ATOM 833 C C . ALA A 1 134 ? 2.333 -5.536 11.982 1.00 33.47 129 ALA A C 1
ATOM 834 O O . ALA A 1 134 ? 1.074 -5.281 12.030 1.00 33.98 129 ALA A O 1
ATOM 836 N N . GLY A 1 135 ? 3.113 -5.096 10.976 1.00 30.45 130 GLY A N 1
ATOM 837 C CA . GLY A 1 135 ? 2.608 -4.494 9.725 1.00 26.57 130 GLY A CA 1
ATOM 838 C C . GLY A 1 135 ? 2.821 -2.996 9.637 1.00 27.17 130 GLY A C 1
ATOM 839 O O . GLY A 1 135 ? 2.324 -2.375 8.662 1.00 31.45 130 GLY A O 1
ATOM 840 N N . TYR A 1 136 ? 3.564 -2.422 10.582 1.00 26.78 131 TYR A N 1
ATOM 841 C CA . TYR A 1 136 ? 3.881 -0.975 10.638 1.00 26.90 131 TYR A CA 1
ATOM 842 C C . TYR A 1 136 ? 5.014 -0.669 9.672 1.00 28.04 131 TYR A C 1
ATOM 843 O O . TYR A 1 136 ? 5.933 -1.466 9.570 1.00 27.72 131 TYR A O 1
ATOM 852 N N . ASP A 1 137 ? 4.917 0.459 8.962 1.00 32.95 132 ASP A N 1
ATOM 853 C CA . ASP A 1 137 ? 6.097 1.240 8.516 1.00 32.82 132 ASP A CA 1
ATOM 854 C C . ASP A 1 137 ? 6.700 1.896 9.762 1.00 34.83 132 ASP A C 1
ATOM 855 O O . ASP A 1 137 ? 5.963 2.481 10.544 1.00 34.77 132 ASP A O 1
ATOM 860 N N . CYS A 1 138 ? 8.003 1.810 9.917 1.00 33.17 133 CYS A N 1
ATOM 861 C CA . CYS A 1 138 ? 8.762 2.392 11.036 1.00 33.15 133 CYS A CA 1
ATOM 862 C C . CYS A 1 138 ? 9.826 3.302 10.434 1.00 31.14 133 CYS A C 1
ATOM 863 O O . CYS A 1 138 ? 10.488 2.889 9.441 1.00 34.43 133 CYS A O 1
ATOM 866 N N . ALA A 1 139 ? 9.998 4.480 11.014 1.00 30.11 134 ALA A N 1
ATOM 867 C CA . ALA A 1 139 ? 10.901 5.543 10.513 1.00 30.96 134 ALA A CA 1
ATOM 868 C C . ALA A 1 139 ? 11.645 6.231 11.685 1.00 30.06 134 ALA A C 1
ATOM 869 O O . ALA A 1 139 ? 10.979 6.653 12.663 1.00 28.97 134 ALA A O 1
ATOM 871 N N . TYR A 1 140 ? 12.970 6.349 11.595 1.00 26.93 135 TYR A N 1
ATOM 872 C CA . TYR A 1 140 ? 13.814 6.916 12.673 1.00 29.02 135 TYR A CA 1
ATOM 873 C C . TYR A 1 140 ? 14.499 8.156 12.132 1.00 26.53 135 TYR A C 1
ATOM 874 O O . TYR A 1 140 ? 15.211 8.052 11.111 1.00 31.43 135 TYR A O 1
ATOM 883 N N . PHE A 1 141 ? 14.270 9.292 12.786 1.00 25.51 136 PHE A N 1
ATOM 884 C CA . PHE A 1 141 ? 14.878 10.593 12.413 1.00 27.47 136 PHE A CA 1
ATOM 885 C C . PHE A 1 141 ? 15.780 11.078 13.544 1.00 26.70 136 PHE A C 1
ATOM 886 O O . PHE A 1 141 ? 15.354 10.988 14.693 1.00 26.66 136 PHE A O 1
ATOM 894 N N . GLY A 1 142 ? 16.972 11.577 13.214 1.00 24.92 137 GLY A N 1
ATOM 895 C CA . GLY A 1 142 ? 17.858 12.265 14.168 1.00 26.07 137 GLY A CA 1
ATOM 896 C C . GLY A 1 142 ? 18.784 11.333 14.921 1.00 25.24 137 GLY A C 1
ATOM 897 O O . GLY A 1 142 ? 19.274 10.372 14.305 1.00 27.77 137 GLY A O 1
ATOM 898 N N . LYS A 1 143 ? 19.048 11.665 16.186 1.00 23.51 138 LYS A N 1
ATOM 899 C CA . LYS A 1 143 ? 20.125 11.090 17.035 1.00 25.14 138 LYS A CA 1
ATOM 900 C C . LYS A 1 143 ? 19.702 9.688 17.480 1.00 28.14 138 LYS A C 1
ATOM 901 O O . LYS A 1 143 ? 18.557 9.539 18.014 1.00 34.41 138 LYS A O 1
ATOM 907 N N . LEU A 1 144 ? 20.572 8.687 17.259 1.00 26.67 139 LEU A N 1
ATOM 908 C CA . LEU A 1 144 ? 20.337 7.276 17.673 1.00 23.82 139 LEU A CA 1
ATOM 909 C C . LEU A 1 144 ? 21.212 6.962 18.869 1.00 25.05 139 LEU A C 1
ATOM 910 O O . LEU A 1 144 ? 20.705 6.312 19.783 1.00 35.66 139 LEU A O 1
ATOM 915 N N . HIS A 1 145 ? 22.469 7.369 18.783 1.00 26.00 140 HIS A N 1
ATOM 916 C CA . HIS A 1 145 ? 23.549 7.174 19.776 1.00 27.71 140 HIS A CA 1
ATOM 917 C C . HIS A 1 145 ? 23.428 5.827 20.495 1.00 26.15 140 HIS A C 1
ATOM 918 O O . HIS A 1 145 ? 23.333 5.835 21.721 1.00 24.16 140 HIS A O 1
ATOM 925 N N . ALA A 1 146 ? 23.429 4.712 19.772 1.00 24.29 141 ALA A N 1
ATOM 926 C CA . ALA A 1 146 ? 23.148 3.391 20.379 1.00 26.55 141 ALA A CA 1
ATOM 927 C C . ALA A 1 146 ? 24.083 2.316 19.823 1.00 26.22 141 ALA A C 1
ATOM 928 O O . ALA A 1 146 ? 23.974 1.143 20.257 1.00 24.78 141 ALA A O 1
ATOM 930 N N . ASP A 1 147 ? 24.924 2.695 18.863 1.00 27.73 142 ASP A N 1
ATOM 931 C CA . ASP A 1 147 ? 25.848 1.744 18.191 1.00 30.06 142 ASP A CA 1
ATOM 932 C C . ASP A 1 147 ? 27.279 2.207 18.481 1.00 28.46 142 ASP A C 1
ATOM 933 O O . ASP A 1 147 ? 27.513 3.438 18.488 1.00 24.75 142 ASP A O 1
ATOM 938 N N . PHE A 1 148 ? 28.161 1.244 18.755 1.00 27.31 143 PHE A N 1
ATOM 939 C CA . PHE A 1 148 ? 29.630 1.405 18.893 1.00 28.52 143 PHE A CA 1
ATOM 940 C C . PHE A 1 148 ? 30.223 1.766 17.544 1.00 28.91 143 PHE A C 1
ATOM 941 O O . PHE A 1 148 ? 30.113 1.006 16.588 1.00 32.38 143 PHE A O 1
ATOM 949 N N . PRO A 1 149 ? 30.830 2.957 17.408 1.00 28.90 144 PRO A N 1
ATOM 950 C CA . PRO A 1 149 ? 31.492 3.358 16.171 1.00 32.53 144 PRO A CA 1
ATOM 951 C C . PRO A 1 149 ? 32.484 2.327 15.616 1.00 31.10 144 PRO A C 1
ATOM 952 O O . PRO A 1 149 ? 33.202 1.761 16.405 1.00 24.51 144 PRO A O 1
ATOM 956 N N . THR A 1 150 ? 32.438 2.113 14.293 1.00 32.33 145 THR A N 1
ATOM 957 C CA . THR A 1 150 ? 33.343 1.228 13.509 1.00 30.15 145 THR A CA 1
ATOM 958 C C . THR A 1 150 ? 33.787 1.989 12.262 1.00 36.10 145 THR A C 1
ATOM 959 O O . THR A 1 150 ? 33.157 2.984 11.886 1.00 38.81 145 THR A O 1
ATOM 963 N N . PRO A 1 151 ? 34.917 1.589 11.619 1.00 37.41 146 PRO A N 1
ATOM 964 C CA . PRO A 1 151 ? 35.297 2.124 10.310 1.00 35.22 146 PRO A CA 1
ATOM 965 C C . PRO A 1 151 ? 34.315 1.700 9.201 1.00 35.67 146 PRO A C 1
ATOM 966 O O . PRO A 1 151 ? 34.656 0.971 8.319 1.00 39.65 146 PRO A O 1
ATOM 970 N N . ASN A 1 152 ? 33.129 2.291 9.229 1.00 38.67 147 ASN A N 1
ATOM 971 C CA . ASN A 1 152 ? 31.825 1.724 8.788 1.00 36.28 147 ASN A CA 1
ATOM 972 C C . ASN A 1 152 ? 31.324 2.433 7.533 1.00 33.32 147 ASN A C 1
ATOM 973 O O . ASN A 1 152 ? 30.282 2.012 6.985 1.00 29.36 147 ASN A O 1
ATOM 978 N N . ASP A 1 153 ? 31.987 3.543 7.183 1.00 30.96 148 ASP A N 1
ATOM 979 C CA . ASP A 1 153 ? 31.376 4.723 6.517 1.00 32.59 148 ASP A CA 1
ATOM 980 C C . ASP A 1 153 ? 30.927 4.293 5.125 1.00 34.57 148 ASP A C 1
ATOM 981 O O . ASP A 1 153 ? 31.750 3.889 4.311 1.00 40.75 148 ASP A O 1
ATOM 986 N N . PRO A 1 154 ? 29.624 4.386 4.802 1.00 35.89 149 PRO A N 1
ATOM 987 C CA . PRO A 1 154 ? 29.133 3.984 3.492 1.00 38.91 149 PRO A CA 1
ATOM 988 C C . PRO A 1 154 ? 29.889 4.589 2.313 1.00 35.93 149 PRO A C 1
ATOM 989 O O . PRO A 1 154 ? 30.034 3.873 1.408 1.00 36.66 149 PRO A O 1
ATOM 993 N N . GLU A 1 155 ? 30.344 5.846 2.378 1.00 36.92 150 GLU A N 1
ATOM 994 C CA . GLU A 1 155 ? 30.832 6.620 1.190 1.00 39.00 150 GLU A CA 1
ATOM 995 C C . GLU A 1 155 ? 32.354 6.894 1.257 1.00 38.63 150 GLU A C 1
ATOM 996 O O . GLU A 1 155 ? 32.832 7.550 0.331 1.00 38.86 150 GLU A O 1
ATOM 1002 N N . ASN A 1 156 ? 33.074 6.542 2.337 1.00 37.08 151 ASN A N 1
ATOM 1003 C CA . ASN A 1 156 ? 34.561 6.509 2.430 1.00 37.75 151 ASN A CA 1
ATOM 1004 C C . ASN A 1 156 ? 34.821 5.180 3.140 1.00 45.11 151 ASN A C 1
ATOM 1005 O O . ASN A 1 156 ? 35.055 5.138 4.337 1.00 52.97 151 ASN A O 1
ATOM 1007 N N . PRO A 1 157 ? 34.760 4.035 2.428 1.00 53.56 152 PRO A N 1
ATOM 1008 C CA . PRO A 1 157 ? 34.595 2.728 3.063 1.00 50.46 152 PRO A CA 1
ATOM 1009 C C . PRO A 1 157 ? 35.910 2.388 3.776 1.00 46.81 152 PRO A C 1
ATOM 1010 O O . PRO A 1 157 ? 36.944 2.942 3.410 1.00 39.71 152 PRO A O 1
ATOM 1014 N N . GLY A 1 158 ? 35.810 1.591 4.837 1.00 46.39 153 GLY A N 1
ATOM 1015 C CA . GLY A 1 158 ? 36.929 1.190 5.702 1.00 44.48 153 GLY A CA 1
ATOM 1016 C C . GLY A 1 158 ? 37.420 2.317 6.596 1.00 44.50 153 GLY A C 1
ATOM 1017 O O . GLY A 1 158 ? 38.444 2.095 7.259 1.00 46.87 153 GLY A O 1
ATOM 1018 N N . GLN A 1 159 ? 36.646 3.414 6.684 1.00 43.93 154 GLN A N 1
ATOM 1019 C CA . GLN A 1 159 ? 36.972 4.672 7.418 1.00 44.10 154 GLN A CA 1
ATOM 1020 C C . GLN A 1 159 ? 35.900 4.996 8.475 1.00 39.95 154 GLN A C 1
ATOM 1021 O O . GLN A 1 159 ? 34.722 4.708 8.227 1.00 38.67 154 GLN A O 1
ATOM 1027 N N . TYR A 1 160 ? 36.307 5.565 9.618 1.00 35.46 155 TYR A N 1
AT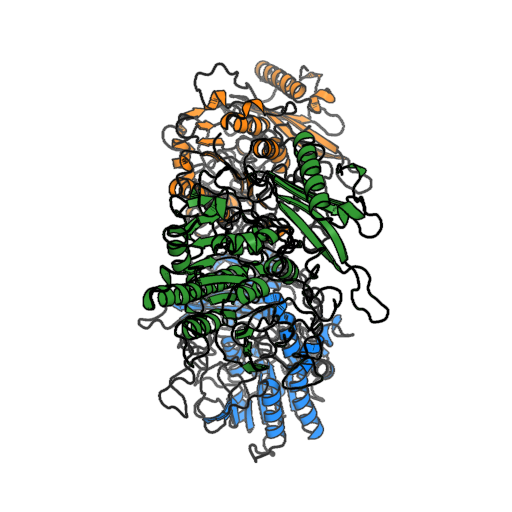OM 1028 C CA . TYR A 1 160 ? 35.395 6.152 10.637 1.00 33.03 155 TYR A CA 1
ATOM 1029 C C . TYR A 1 160 ? 34.688 7.342 10.009 1.00 29.18 155 TYR A C 1
ATOM 1030 O O . TYR A 1 160 ? 35.271 7.900 9.081 1.00 30.89 155 TYR A O 1
ATOM 1039 N N . VAL A 1 161 ? 33.508 7.706 10.511 1.00 25.08 156 VAL A N 1
ATOM 1040 C CA . VAL A 1 161 ? 32.643 8.734 9.857 1.00 25.72 156 VAL A CA 1
ATOM 1041 C C . VAL A 1 161 ? 33.108 10.151 10.217 1.00 22.28 156 VAL A C 1
ATOM 1042 O O . VAL A 1 161 ? 32.522 11.140 9.756 1.00 21.47 156 VAL A O 1
ATOM 1046 N N . GLU A 1 162 ? 34.079 10.276 11.090 1.00 24.48 157 GLU A N 1
ATOM 1047 C CA . GLU A 1 162 ? 34.594 11.583 11.590 1.00 27.72 157 GLU A CA 1
ATOM 1048 C C . GLU A 1 162 ? 36.032 11.315 12.037 1.00 27.79 157 GLU A C 1
ATOM 1049 O O . GLU A 1 162 ? 36.444 10.092 12.023 1.00 28.54 157 GLU A O 1
ATOM 1055 N N . THR A 1 163 ? 36.744 12.366 12.425 1.00 25.49 158 THR A N 1
ATOM 1056 C CA . THR A 1 163 ? 38.184 12.274 12.736 1.00 28.74 158 THR A CA 1
ATOM 1057 C C . THR A 1 163 ? 38.407 12.460 14.232 1.00 30.93 158 THR A C 1
ATOM 1058 O O . THR A 1 163 ? 39.372 11.910 14.700 1.00 32.52 158 THR A O 1
ATOM 1062 N N . GLN A 1 164 ? 37.581 13.268 14.921 1.00 35.84 159 GLN A N 1
ATOM 1063 C CA . GLN A 1 164 ? 37.424 13.337 16.403 1.00 32.83 159 GLN A CA 1
ATOM 1064 C C . GLN A 1 164 ? 37.939 12.022 17.027 1.00 39.85 159 GLN A C 1
ATOM 1065 O O . GLN A 1 164 ? 37.526 10.921 16.577 1.00 39.32 159 GLN A O 1
ATOM 1071 N N . ARG A 1 165 ? 38.847 12.071 17.999 1.00 39.98 160 ARG A N 1
ATOM 1072 C CA . ARG A 1 165 ? 39.155 10.890 18.855 1.00 34.74 160 ARG A CA 1
ATOM 1073 C C . ARG A 1 165 ? 38.968 11.316 20.310 1.00 36.10 160 ARG A C 1
ATOM 1074 O O . ARG A 1 165 ? 39.519 12.317 20.746 1.00 34.82 160 ARG A O 1
ATOM 1082 N N . PRO A 1 166 ? 38.150 10.604 21.123 1.00 35.07 161 PRO A N 1
ATOM 1083 C CA . PRO A 1 166 ? 37.534 9.345 20.709 1.00 29.15 161 PRO A CA 1
ATOM 1084 C C . PRO A 1 166 ? 36.495 9.618 19.619 1.00 29.81 161 PRO A C 1
ATOM 1085 O O . PRO A 1 166 ? 36.021 10.745 19.564 1.00 31.88 161 PRO A O 1
ATOM 1089 N N . VAL A 1 167 ? 36.162 8.606 18.808 1.00 28.44 162 VAL A N 1
ATOM 1090 C CA . VAL A 1 167 ? 35.054 8.662 17.812 1.00 29.39 162 VAL A CA 1
ATOM 1091 C C . VAL A 1 167 ? 33.718 8.474 18.536 1.00 33.39 162 VAL A C 1
ATOM 1092 O O . VAL A 1 167 ? 33.582 7.462 19.279 1.00 26.50 162 VAL A O 1
ATOM 1096 N N . TRP A 1 168 ? 32.753 9.368 18.257 1.00 35.72 163 TRP A N 1
ATOM 1097 C CA . TRP A 1 168 ? 31.424 9.351 18.916 1.00 36.35 163 TRP A CA 1
ATOM 1098 C C . TRP A 1 168 ? 30.343 8.938 17.924 1.00 36.98 163 TRP A C 1
ATOM 1099 O O . TRP A 1 168 ? 29.464 8.167 18.336 1.00 46.34 163 TRP A O 1
ATOM 1110 N N . ASP A 1 169 ? 30.406 9.416 16.686 1.00 34.63 164 ASP A N 1
ATOM 1111 C CA . ASP A 1 169 ? 29.346 9.192 15.646 1.00 32.99 164 ASP A CA 1
ATOM 1112 C C . ASP A 1 169 ? 29.462 7.753 15.133 1.00 27.97 164 ASP A C 1
ATOM 1113 O O . ASP A 1 169 ? 30.542 7.154 15.318 1.00 26.56 164 ASP A O 1
ATOM 1118 N N . ALA A 1 170 ? 28.390 7.218 14.547 1.00 25.36 165 ALA A N 1
ATOM 1119 C CA . ALA A 1 170 ? 28.335 5.861 13.953 1.00 25.50 165 ALA A CA 1
ATOM 1120 C C . ALA A 1 170 ? 27.279 5.812 12.856 1.00 25.35 165 ALA A C 1
ATOM 1121 O O . ALA A 1 170 ? 26.218 6.482 13.019 1.00 23.52 165 ALA A O 1
ATOM 1123 N N . TYR A 1 171 ? 27.566 5.047 11.793 1.00 29.04 166 TYR A N 1
ATOM 1124 C CA . TYR A 1 171 ? 26.595 4.746 10.702 1.00 30.10 166 TYR A CA 1
ATOM 1125 C C . TYR A 1 171 ? 25.888 3.442 11.038 1.00 27.56 166 TYR A C 1
ATOM 1126 O O . TYR A 1 171 ? 26.549 2.542 11.524 1.00 25.78 166 TYR A O 1
ATOM 1135 N N . THR A 1 172 ? 24.585 3.366 10.822 1.00 29.34 167 THR A N 1
ATOM 1136 C CA . THR A 1 172 ? 23.814 2.147 11.156 1.00 36.17 167 THR A CA 1
ATOM 1137 C C . THR A 1 172 ? 23.306 1.509 9.865 1.00 39.41 167 THR A C 1
ATOM 1138 O O . THR A 1 172 ? 22.431 2.065 9.219 1.00 44.49 167 THR A O 1
ATOM 1142 N N . PRO A 1 173 ? 23.907 0.395 9.378 1.00 37.87 168 PRO A N 1
ATOM 1143 C CA . PRO A 1 173 ? 23.473 -0.225 8.117 1.00 34.54 168 PRO A CA 1
ATOM 1144 C C . PRO A 1 173 ? 22.093 -0.893 8.206 1.00 34.01 168 PRO A C 1
ATOM 1145 O O . PRO A 1 173 ? 21.752 -1.201 9.345 1.00 40.01 168 PRO A O 1
ATOM 1149 N N . LYS A 1 174 ? 21.384 -1.130 7.070 1.00 33.82 169 LYS A N 1
ATOM 1150 C CA . LYS A 1 174 ? 20.004 -1.745 7.014 1.00 30.62 169 LYS A CA 1
ATOM 1151 C C . LYS A 1 174 ? 19.997 -3.024 7.885 1.00 31.24 169 LYS A C 1
ATOM 1152 O O . LYS A 1 174 ? 19.068 -3.144 8.740 1.00 27.77 169 LYS A O 1
ATOM 1154 N N . GLU A 1 175 ? 21.033 -3.874 7.781 1.00 32.15 170 GLU A N 1
ATOM 1155 C CA . GLU A 1 175 ? 21.196 -5.128 8.577 1.00 32.22 170 GLU A CA 1
ATOM 1156 C C . GLU A 1 175 ? 20.908 -4.827 10.070 1.00 35.26 170 GLU A C 1
ATOM 1157 O O . GLU A 1 175 ? 20.339 -5.688 10.749 1.00 36.06 170 GLU A O 1
ATOM 1159 N N . GLN A 1 176 ? 21.179 -3.629 10.584 1.00 34.22 171 GLN A N 1
ATOM 1160 C CA . GLN A 1 176 ? 21.223 -3.418 12.051 1.00 39.61 171 GLN A CA 1
ATOM 1161 C C . GLN A 1 176 ? 20.221 -2.340 12.519 1.00 36.27 171 GLN A C 1
ATOM 1162 O O . GLN A 1 176 ? 20.424 -1.760 13.580 1.00 38.74 171 GLN A O 1
ATOM 1168 N N . ARG A 1 177 ? 19.132 -2.104 11.801 1.00 33.69 172 ARG A N 1
ATOM 1169 C CA . ARG A 1 177 ? 18.178 -0.981 12.087 1.00 34.25 172 ARG A CA 1
ATOM 1170 C C . ARG A 1 177 ? 16.875 -1.460 12.796 1.00 34.60 172 ARG A C 1
ATOM 1171 O O . ARG A 1 177 ? 15.918 -0.662 12.966 1.00 30.14 172 ARG A O 1
ATOM 1179 N N . HIS A 1 178 ? 16.818 -2.714 13.232 1.00 29.95 173 HIS A N 1
ATOM 1180 C CA . HIS A 1 178 ? 15.717 -3.239 14.072 1.00 31.17 173 HIS A CA 1
ATOM 1181 C C . HIS A 1 178 ? 14.371 -2.670 13.653 1.00 33.05 173 HIS A C 1
ATOM 1182 O O . HIS A 1 178 ? 13.731 -2.020 14.536 1.00 41.80 173 HIS A O 1
ATOM 1189 N N . GLY A 1 179 ? 13.969 -2.941 12.399 1.00 32.03 174 GLY A N 1
ATOM 1190 C CA . GLY A 1 179 ? 12.590 -2.792 11.876 1.00 27.35 174 GLY A CA 1
ATOM 1191 C C . GLY A 1 179 ? 12.318 -1.456 11.174 1.00 27.28 174 GLY A C 1
ATOM 1192 O O . GLY A 1 179 ? 11.246 -1.289 10.619 1.00 34.11 174 GLY A O 1
ATOM 1193 N N . PHE A 1 180 ? 13.207 -0.488 11.260 1.00 26.88 175 PHE A N 1
ATOM 1194 C CA . PHE A 1 180 ? 13.039 0.831 10.613 1.00 28.97 175 PHE A CA 1
ATOM 1195 C C . PHE A 1 180 ? 13.394 0.706 9.136 1.00 31.26 175 PHE A C 1
ATOM 1196 O O . PHE A 1 180 ? 14.609 0.715 8.799 1.00 31.87 175 PHE A O 1
ATOM 1204 N N . ASN A 1 181 ? 12.351 0.631 8.309 1.00 29.05 176 ASN A N 1
ATOM 1205 C CA . ASN A 1 181 ? 12.466 0.626 6.834 1.00 28.63 176 ASN A CA 1
ATOM 1206 C C . ASN A 1 181 ? 12.736 2.051 6.341 1.00 27.03 176 ASN A C 1
ATOM 1207 O O . ASN A 1 181 ? 13.088 2.175 5.198 1.00 28.01 176 ASN A O 1
ATOM 1212 N N . TYR A 1 182 ? 12.604 3.093 7.152 1.00 26.02 177 TYR A N 1
ATOM 1213 C CA . TYR A 1 182 ? 12.914 4.473 6.701 1.00 28.87 177 TYR A CA 1
ATOM 1214 C C . TYR A 1 182 ? 13.904 5.081 7.694 1.00 32.44 177 TYR A C 1
ATOM 1215 O O . TYR A 1 182 ? 13.579 5.269 8.885 1.00 33.06 177 TYR A O 1
ATOM 1224 N N . TRP A 1 183 ? 15.110 5.374 7.191 1.00 34.97 178 TRP A N 1
ATOM 1225 C CA . TRP A 1 183 ? 16.257 5.873 7.988 1.00 34.06 178 TRP A CA 1
ATOM 1226 C C . TRP A 1 183 ? 16.527 7.314 7.555 1.00 33.87 178 TRP A C 1
ATOM 1227 O O . TRP A 1 183 ? 16.617 7.537 6.308 1.00 29.79 178 TRP A O 1
ATOM 1238 N N . TYR A 1 184 ? 16.617 8.226 8.535 1.00 30.15 179 TYR A N 1
ATOM 1239 C CA . TYR A 1 184 ? 17.273 9.543 8.374 1.00 29.57 179 TYR A CA 1
ATOM 1240 C C . TYR A 1 184 ? 17.920 9.945 9.700 1.00 29.29 179 TYR A C 1
ATOM 1241 O O . TYR A 1 184 ? 17.273 10.658 10.450 1.00 35.02 179 TYR A O 1
ATOM 1250 N N . SER A 1 185 ? 19.168 9.529 9.948 1.00 27.50 180 SER A N 1
ATOM 1251 C CA . SER A 1 185 ? 19.730 9.380 11.314 1.00 29.55 180 SER A CA 1
ATOM 1252 C C . SER A 1 185 ? 21.260 9.400 11.345 1.00 32.70 180 SER A C 1
ATOM 1253 O O . SER A 1 185 ? 21.901 8.897 10.393 1.00 39.28 180 SER A O 1
ATOM 1256 N N . TYR A 1 186 ? 21.811 9.957 12.433 1.00 36.00 181 TYR A N 1
ATOM 1257 C CA . TYR A 1 186 ? 23.250 9.933 12.816 1.00 33.36 181 TYR A CA 1
ATOM 1258 C C . TYR A 1 186 ? 23.367 9.199 14.155 1.00 33.53 181 TYR A C 1
ATOM 1259 O O . TYR A 1 186 ? 22.329 8.919 14.760 1.00 33.12 181 TYR A O 1
ATOM 1268 N N . GLY A 1 187 ? 24.585 8.888 14.586 1.00 33.15 182 GLY A N 1
ATOM 1269 C CA . GLY A 1 187 ? 24.886 8.369 15.930 1.00 33.47 182 GLY A CA 1
ATOM 1270 C C . GLY A 1 187 ? 24.817 9.498 16.955 1.00 34.20 182 GLY A C 1
ATOM 1271 O O . GLY A 1 187 ? 23.860 9.534 17.754 1.00 39.24 182 GLY A O 1
ATOM 1272 N N . THR A 1 188 ? 25.815 10.372 16.990 1.00 35.84 183 THR A N 1
ATOM 1273 C CA . THR A 1 188 ? 25.800 11.663 17.742 1.00 40.81 183 THR A CA 1
ATOM 1274 C C . THR A 1 188 ? 26.762 12.650 17.062 1.00 38.93 183 THR A C 1
ATOM 1275 O O . THR A 1 188 ? 27.722 12.220 16.442 1.00 36.38 183 THR A O 1
ATOM 1279 N N . PHE A 1 189 ? 26.429 13.934 17.138 1.00 39.01 184 PHE A N 1
ATOM 1280 C CA . PHE A 1 189 ? 27.119 15.042 16.463 1.00 37.00 184 PHE A CA 1
ATOM 1281 C C . PHE A 1 189 ? 26.373 16.317 16.818 1.00 39.32 184 PHE A C 1
ATOM 1282 O O . PHE A 1 189 ? 25.191 16.571 16.388 1.00 55.01 184 PHE A O 1
ATOM 1290 N N . ASP A 1 190 ? 27.090 17.133 17.560 1.00 39.96 185 ASP A N 1
ATOM 1291 C CA . ASP A 1 190 ? 26.563 18.253 18.370 1.00 38.76 185 ASP A CA 1
ATOM 1292 C C . ASP A 1 190 ? 26.925 19.589 17.687 1.00 35.36 185 ASP A C 1
ATOM 1293 O O . ASP A 1 190 ? 27.160 20.533 18.417 1.00 38.08 185 ASP A O 1
ATOM 1298 N N . GLU A 1 191 ? 27.000 19.671 16.352 1.00 30.42 186 GLU A N 1
ATOM 1299 C CA . GLU A 1 191 ? 26.921 20.969 15.630 1.00 34.51 186 GLU A CA 1
ATOM 1300 C C . GLU A 1 191 ? 25.453 21.128 15.217 1.00 34.59 186 GLU A C 1
ATOM 1301 O O . GLU A 1 191 ? 25.006 20.394 14.318 1.00 42.81 186 GLU A O 1
ATOM 1307 N N . HIS A 1 192 ? 24.691 21.988 15.887 1.00 30.62 187 HIS A N 1
ATOM 1308 C CA . HIS A 1 192 ? 23.205 22.026 15.762 1.00 28.93 187 HIS A CA 1
ATOM 1309 C C . HIS A 1 192 ? 22.807 22.660 14.434 1.00 29.58 187 HIS A C 1
ATOM 1310 O O . HIS A 1 192 ? 21.747 22.336 13.930 1.00 32.09 187 HIS A O 1
ATOM 1317 N N . LYS A 1 193 ? 23.603 23.558 13.881 1.00 34.11 188 LYS A N 1
ATOM 1318 C CA . LYS A 1 193 ? 23.269 24.167 12.572 1.00 35.08 188 LYS A CA 1
ATOM 1319 C C . LYS A 1 193 ? 24.076 23.510 11.451 1.00 35.74 188 LYS A C 1
ATOM 1320 O O . LYS A 1 193 ? 23.859 23.930 10.305 1.00 38.04 188 LYS A O 1
ATOM 1326 N N . ASN A 1 194 ? 24.955 22.541 11.758 1.00 36.14 189 ASN A N 1
ATOM 1327 C CA . ASN A 1 194 ? 25.595 21.697 10.716 1.00 42.92 189 ASN A CA 1
ATOM 1328 C C . ASN A 1 194 ? 25.367 20.198 10.983 1.00 44.26 189 ASN A C 1
ATOM 1329 O O . ASN A 1 194 ? 26.285 19.381 10.889 1.00 43.51 189 ASN A O 1
ATOM 1334 N N . PRO A 1 195 ? 24.121 19.745 11.228 1.00 45.69 190 PRO A N 1
ATOM 1335 C CA . PRO A 1 195 ? 23.870 18.337 11.501 1.00 47.53 190 PRO A CA 1
ATOM 1336 C C . PRO A 1 195 ? 23.999 17.600 10.175 1.00 44.87 190 PRO A C 1
ATOM 1337 O O . PRO A 1 195 ? 24.060 18.256 9.119 1.00 48.79 190 PRO A O 1
ATOM 1341 N N . HIS A 1 196 ? 24.064 16.276 10.279 1.00 40.84 191 HIS A N 1
ATOM 1342 C CA . HIS A 1 196 ? 24.181 15.379 9.110 1.00 34.34 191 HIS A CA 1
ATOM 1343 C C . HIS A 1 196 ? 23.451 14.093 9.434 1.00 30.13 191 HIS A C 1
ATOM 1344 O O . HIS A 1 196 ? 23.289 13.804 10.622 1.00 26.51 191 HIS A O 1
ATOM 1351 N N . TYR A 1 197 ? 22.996 13.422 8.380 1.00 32.75 192 TYR A N 1
ATOM 1352 C CA . TYR A 1 197 ? 21.966 12.350 8.405 1.00 35.25 192 TYR A CA 1
ATOM 1353 C C . TYR A 1 197 ? 22.360 11.317 7.340 1.00 31.70 192 TYR A C 1
ATOM 1354 O O . TYR A 1 197 ? 22.836 11.737 6.313 1.00 34.09 192 TYR A O 1
ATOM 1363 N N . TRP A 1 198 ? 22.243 10.021 7.599 1.00 33.30 193 TRP A N 1
ATOM 1364 C CA . TRP A 1 198 ? 22.298 8.966 6.549 1.00 37.15 193 TRP A CA 1
ATOM 1365 C C . TRP A 1 198 ? 20.858 8.581 6.193 1.00 34.85 193 TRP A C 1
ATOM 1366 O O . TRP A 1 198 ? 20.061 8.317 7.115 1.00 31.45 193 TRP A O 1
ATOM 1377 N N . ASP A 1 199 ? 20.508 8.589 4.903 1.00 33.73 194 ASP A N 1
ATOM 1378 C CA . ASP A 1 199 ? 19.138 8.211 4.475 1.00 30.98 194 ASP A CA 1
ATOM 1379 C C . ASP A 1 199 ? 19.045 6.693 4.408 1.00 31.17 194 ASP A C 1
ATOM 1380 O O . ASP A 1 199 ? 20.050 6.004 4.697 1.00 29.24 194 ASP A O 1
ATOM 1385 N N . THR A 1 200 ? 17.866 6.199 4.064 1.00 33.70 195 THR A N 1
ATOM 1386 C CA . THR A 1 200 ? 17.595 4.742 3.939 1.00 33.30 195 THR A CA 1
ATOM 1387 C C . THR A 1 200 ? 18.734 4.057 3.160 1.00 29.65 195 THR A C 1
ATOM 1388 O O . THR A 1 200 ? 19.031 2.924 3.485 1.00 26.91 195 THR A O 1
ATOM 1392 N N . ASP A 1 201 ? 19.367 4.726 2.195 1.00 29.33 196 ASP A N 1
ATOM 1393 C CA . ASP A 1 201 ? 20.308 4.083 1.241 1.00 29.14 196 ASP A CA 1
ATOM 1394 C C . ASP A 1 201 ? 21.762 4.314 1.644 1.00 32.51 196 ASP A C 1
ATOM 1395 O O . ASP A 1 201 ? 22.652 3.842 0.892 1.00 30.32 196 ASP A O 1
ATOM 1400 N N . GLY A 1 202 ? 22.018 4.967 2.784 1.00 33.20 197 GLY A N 1
ATOM 1401 C CA . GLY A 1 202 ? 23.394 5.249 3.217 1.00 30.57 197 GLY A CA 1
ATOM 1402 C C . GLY A 1 202 ? 23.932 6.483 2.530 1.00 30.72 197 GLY A C 1
ATOM 1403 O O . GLY A 1 202 ? 25.149 6.681 2.602 1.00 35.84 197 GLY A O 1
ATOM 1404 N N . LYS A 1 203 ? 23.077 7.309 1.919 1.00 30.31 198 LYS A N 1
ATOM 1405 C CA . LYS A 1 203 ? 23.536 8.605 1.352 1.00 36.21 198 LYS A CA 1
ATOM 1406 C C . LYS A 1 203 ? 23.600 9.600 2.504 1.00 34.43 198 LYS A C 1
ATOM 1407 O O . LYS A 1 203 ? 22.618 9.721 3.228 1.00 33.19 198 LYS A O 1
ATOM 1413 N N . ARG A 1 204 ? 24.741 10.255 2.700 1.00 35.62 199 ARG A N 1
ATOM 1414 C CA . ARG A 1 204 ? 24.882 11.305 3.746 1.00 33.76 199 ARG A CA 1
ATOM 1415 C C . ARG A 1 204 ? 24.288 12.638 3.252 1.00 33.05 199 ARG A C 1
ATOM 1416 O O . ARG A 1 204 ? 24.427 12.945 2.088 1.00 37.98 199 ARG A O 1
ATOM 1424 N N . HIS A 1 205 ? 23.634 13.387 4.131 1.00 30.49 200 HIS A N 1
ATOM 1425 C CA . HIS A 1 205 ? 23.024 14.700 3.847 1.00 29.10 200 HIS A CA 1
ATOM 1426 C C . HIS A 1 205 ? 23.530 15.699 4.887 1.00 29.28 200 HIS A C 1
ATOM 1427 O O . HIS A 1 205 ? 23.550 15.340 6.039 1.00 27.89 200 HIS A O 1
ATOM 1434 N N . ASP A 1 206 ? 23.922 16.897 4.452 1.00 32.17 201 ASP A N 1
ATOM 1435 C CA . ASP A 1 206 ? 24.375 18.053 5.280 1.00 32.18 201 ASP A CA 1
ATOM 1436 C C . ASP A 1 206 ? 23.614 19.309 4.884 1.00 33.20 201 ASP A C 1
ATOM 1437 O O . ASP A 1 206 ? 24.180 20.167 4.219 1.00 32.08 201 ASP A O 1
ATOM 1442 N N . PRO A 1 207 ? 22.337 19.471 5.313 1.00 38.65 202 PRO A N 1
ATOM 1443 C CA . PRO A 1 207 ? 21.636 20.748 5.167 1.00 34.27 202 PRO A CA 1
ATOM 1444 C C . PRO A 1 207 ? 22.399 21.622 6.152 1.00 40.31 202 PRO A C 1
ATOM 1445 O O . PRO A 1 207 ? 23.298 21.117 6.927 1.00 55.52 202 PRO A O 1
ATOM 1449 N N . LYS A 1 208 ? 22.146 22.901 6.129 1.00 37.10 203 LYS A N 1
ATOM 1450 C CA . LYS A 1 208 ? 22.933 23.729 7.065 1.00 44.72 203 LYS A CA 1
ATOM 1451 C C . LYS A 1 208 ? 21.852 24.482 7.798 1.00 47.94 203 LYS A C 1
ATOM 1452 O O . LYS A 1 208 ? 21.740 25.688 7.643 1.00 55.52 203 LYS A O 1
ATOM 1458 N N . GLU A 1 209 ? 21.059 23.693 8.516 1.00 47.96 204 GLU A N 1
ATOM 1459 C CA . GLU A 1 209 ? 19.727 24.034 9.074 1.00 45.48 204 GLU A CA 1
ATOM 1460 C C . GLU A 1 209 ? 19.698 23.629 10.567 1.00 39.98 204 GLU A C 1
ATOM 1461 O O . GLU A 1 209 ? 20.231 22.567 10.905 1.00 39.09 204 GLU A O 1
ATOM 1467 N N . TRP A 1 210 ? 19.142 24.444 11.462 1.00 35.20 205 TRP A N 1
ATOM 1468 C CA . TRP A 1 210 ? 19.055 24.067 12.895 1.00 37.23 205 TRP A CA 1
ATOM 1469 C C . TRP A 1 210 ? 18.348 22.697 13.003 1.00 36.70 205 TRP A C 1
ATOM 1470 O O . TRP A 1 210 ? 17.250 22.546 12.418 1.00 42.39 205 TRP A O 1
ATOM 1481 N N . SER A 1 211 ? 19.001 21.699 13.620 1.00 35.91 206 SER A N 1
ATOM 1482 C CA . SER A 1 211 ? 18.640 20.243 13.613 1.00 38.07 206 SER A CA 1
ATOM 1483 C C . SER A 1 211 ? 17.131 20.081 13.786 1.00 38.08 206 SER A C 1
ATOM 1484 O O . SER A 1 211 ? 16.478 19.429 12.987 1.00 37.15 206 SER A O 1
ATOM 1487 N N . PRO A 1 212 ? 16.521 20.624 14.863 1.00 35.28 207 PRO A N 1
ATOM 1488 C CA . PRO A 1 212 ? 15.133 20.284 15.173 1.00 34.54 207 PRO A CA 1
ATOM 1489 C C . PRO A 1 212 ? 14.116 20.625 14.060 1.00 31.10 207 PRO A C 1
ATOM 1490 O O . PRO A 1 212 ? 13.227 19.823 13.733 1.00 26.03 207 PRO A O 1
ATOM 1494 N N . LEU A 1 213 ? 14.289 21.797 13.464 1.00 26.98 208 LEU A N 1
ATOM 1495 C CA . LEU A 1 213 ? 13.363 22.330 12.454 1.00 27.65 208 LEU A CA 1
ATOM 1496 C C . LEU A 1 213 ? 13.588 21.584 11.123 1.00 32.86 208 LEU A C 1
ATOM 1497 O O . LEU A 1 213 ? 12.588 21.365 10.369 1.00 35.99 208 LEU A O 1
ATOM 1502 N N . HIS A 1 214 ? 14.814 21.139 10.850 1.00 30.79 209 HIS A N 1
ATOM 1503 C CA . HIS A 1 214 ? 15.093 20.252 9.688 1.00 30.60 209 HIS A CA 1
ATOM 1504 C C . HIS A 1 214 ? 14.427 18.892 9.922 1.00 29.04 209 HIS A C 1
ATOM 1505 O O . HIS A 1 214 ? 13.685 18.431 9.040 1.00 29.68 209 HIS A O 1
ATOM 1512 N N . GLU A 1 215 ? 14.714 18.280 11.069 1.00 28.28 210 GLU A N 1
ATOM 1513 C CA . GLU A 1 215 ? 14.150 16.976 11.512 1.00 28.48 210 GLU A CA 1
ATOM 1514 C C . GLU A 1 215 ? 12.627 17.109 11.380 1.00 26.50 210 GLU A C 1
ATOM 1515 O O . GLU A 1 215 ? 12.005 16.216 10.766 1.00 23.33 210 GLU A O 1
ATOM 1521 N N . SER A 1 216 ? 12.044 18.228 11.814 1.00 24.51 211 SER A N 1
ATOM 1522 C CA . SER A 1 216 ? 10.559 18.353 11.820 1.00 27.25 211 SER A CA 1
ATOM 1523 C C . SER A 1 216 ? 10.005 18.459 10.392 1.00 28.35 211 SER A C 1
ATOM 1524 O O . SER A 1 216 ? 9.026 17.796 10.130 1.00 30.11 211 SER A O 1
ATOM 1527 N N . GLY A 1 217 ? 10.590 19.285 9.515 1.00 30.21 212 GLY A N 1
ATOM 1528 C CA . GLY A 1 217 ? 10.197 19.349 8.099 1.00 29.24 212 GLY A CA 1
ATOM 1529 C C . GLY A 1 217 ? 10.310 17.962 7.450 1.00 32.54 212 GLY A C 1
ATOM 1530 O O . GLY A 1 217 ? 9.445 17.557 6.637 1.00 35.01 212 GLY A O 1
ATOM 1531 N N . LYS A 1 218 ? 11.320 17.201 7.825 1.00 31.16 213 LYS A N 1
ATOM 1532 C CA . LYS A 1 218 ? 11.606 15.875 7.222 1.00 34.05 213 LYS A CA 1
ATOM 1533 C C . LYS A 1 218 ? 10.506 14.868 7.629 1.00 34.48 213 LYS A C 1
ATOM 1534 O O . LYS A 1 218 ? 10.137 13.974 6.823 1.00 32.91 213 LYS A O 1
ATOM 1540 N N . VAL A 1 219 ? 9.959 15.048 8.831 1.00 32.61 214 VAL A N 1
ATOM 1541 C CA . VAL A 1 219 ? 8.862 14.221 9.398 1.00 30.34 214 VAL A CA 1
ATOM 1542 C C . VAL A 1 219 ? 7.553 14.574 8.693 1.00 28.54 214 VAL A C 1
ATOM 1543 O O . VAL A 1 219 ? 6.812 13.656 8.286 1.00 32.99 214 VAL A O 1
ATOM 1547 N N . VAL A 1 220 ? 7.272 15.862 8.548 1.00 25.40 215 VAL A N 1
ATOM 1548 C CA . VAL A 1 220 ? 6.095 16.376 7.798 1.00 25.39 215 VAL A CA 1
ATOM 1549 C C . VAL A 1 220 ? 6.058 15.747 6.401 1.00 27.00 215 VAL A C 1
ATOM 1550 O O . VAL A 1 220 ? 4.965 15.371 5.944 1.00 26.44 215 VAL A O 1
ATOM 1554 N N . SER A 1 221 ? 7.213 15.637 5.735 1.00 33.22 216 SER A N 1
ATOM 1555 C CA . SER A 1 221 ? 7.343 15.056 4.380 1.00 38.82 216 SER A CA 1
ATOM 1556 C C . SER A 1 221 ? 6.933 13.584 4.425 1.00 40.58 216 SER A C 1
ATOM 1557 O O . SER A 1 221 ? 6.128 13.134 3.535 1.00 36.82 216 SER A O 1
ATOM 1560 N N . TYR A 1 222 ? 7.471 12.866 5.410 1.00 34.13 217 TYR A N 1
ATOM 1561 C CA . TYR A 1 222 ? 7.139 11.439 5.580 1.00 38.11 217 TYR A CA 1
ATOM 1562 C C . TYR A 1 222 ? 5.639 11.288 5.839 1.00 37.75 217 TYR A C 1
ATOM 1563 O O . TYR A 1 222 ? 5.018 10.273 5.416 1.00 34.44 217 TYR A O 1
ATOM 1572 N N . LEU A 1 223 ? 5.071 12.258 6.554 1.00 36.79 218 LEU A N 1
ATOM 1573 C CA . LEU A 1 223 ? 3.630 12.239 6.927 1.00 38.07 218 LEU A CA 1
ATOM 1574 C C . LEU A 1 223 ? 2.810 12.508 5.673 1.00 31.13 218 LEU A C 1
ATOM 1575 O O . LEU A 1 223 ? 1.886 11.780 5.465 1.00 23.49 218 LEU A O 1
ATOM 1580 N N . LYS A 1 224 ? 3.203 13.506 4.881 1.00 33.70 219 LYS A N 1
ATOM 1581 C CA . LYS A 1 224 ? 2.542 13.804 3.587 1.00 39.56 219 LYS A CA 1
ATOM 1582 C C . LYS A 1 224 ? 2.783 12.647 2.587 1.00 40.31 219 LYS A C 1
ATOM 1583 O O . LYS A 1 224 ? 2.146 12.646 1.571 1.00 34.99 219 LYS A O 1
ATOM 1589 N N . ASN A 1 225 ? 3.663 11.688 2.884 1.00 40.69 220 ASN A N 1
ATOM 1590 C CA . ASN A 1 225 ? 4.139 10.641 1.939 1.00 37.19 220 ASN A CA 1
ATOM 1591 C C . ASN A 1 225 ? 4.719 11.228 0.646 1.00 36.64 220 ASN A C 1
ATOM 1592 O O . ASN A 1 225 ? 4.717 10.502 -0.353 1.00 35.41 220 ASN A O 1
ATOM 1597 N N . GLU A 1 226 ? 5.253 12.451 0.678 1.00 41.74 221 GLU A N 1
ATOM 1598 C CA . GLU A 1 226 ? 6.097 13.014 -0.424 1.00 42.98 221 GLU A CA 1
ATOM 1599 C C . GLU A 1 226 ? 7.219 12.018 -0.789 1.00 36.12 221 GLU A C 1
ATOM 1600 O O . GLU A 1 226 ? 7.790 11.406 0.122 1.00 32.84 221 GLU A O 1
ATOM 1606 N N . GLY A 1 227 ? 7.491 11.857 -2.085 1.00 35.11 222 GLY A N 1
ATOM 1607 C CA . GLY A 1 227 ? 8.471 10.910 -2.658 1.00 35.03 222 GLY A CA 1
ATOM 1608 C C . GLY A 1 227 ? 8.031 9.454 -2.555 1.00 42.31 222 GLY A C 1
ATOM 1609 O O . GLY A 1 227 ? 8.820 8.574 -2.888 1.00 43.60 222 GLY A O 1
ATOM 1610 N N . ASN A 1 228 ? 6.804 9.170 -2.130 1.00 56.18 223 ASN A N 1
ATOM 1611 C CA . ASN A 1 228 ? 6.299 7.771 -1.994 1.00 55.51 223 ASN A CA 1
ATOM 1612 C C . ASN A 1 228 ? 7.325 6.930 -1.221 1.00 51.19 223 ASN A C 1
ATOM 1613 O O . ASN A 1 228 ? 7.876 5.975 -1.785 1.00 60.22 223 ASN A O 1
ATOM 1618 N N . VAL A 1 229 ? 7.508 7.271 0.054 1.00 45.87 224 VAL A N 1
ATOM 1619 C CA . VAL A 1 229 ? 8.566 6.774 0.977 1.00 41.63 224 VAL A CA 1
ATOM 1620 C C . VAL A 1 229 ? 7.951 5.803 1.969 1.00 37.85 224 VAL A C 1
ATOM 1621 O O . VAL A 1 229 ? 8.677 5.344 2.878 1.00 35.31 224 VAL A O 1
ATOM 1625 N N . ARG A 1 230 ? 6.660 5.546 1.816 1.00 36.36 225 ARG A N 1
ATOM 1626 C CA . ARG A 1 230 ? 5.828 4.924 2.859 1.00 36.32 225 ARG A CA 1
ATOM 1627 C C . ARG A 1 230 ? 4.497 4.479 2.238 1.00 38.04 225 ARG A C 1
ATOM 1628 O O . ARG A 1 230 ? 4.036 5.136 1.286 1.00 38.80 225 ARG A O 1
ATOM 1636 N N . ASP A 1 231 ? 3.942 3.373 2.718 1.00 37.74 226 ASP A N 1
ATOM 1637 C CA . ASP A 1 231 ? 2.632 2.817 2.286 1.00 42.80 226 ASP A CA 1
ATOM 1638 C C . ASP A 1 231 ? 1.533 3.380 3.190 1.00 44.09 226 ASP A C 1
ATOM 1639 O O . ASP A 1 231 ? 1.447 2.948 4.368 1.00 42.09 226 ASP A O 1
ATOM 1644 N N . THR A 1 232 ? 0.709 4.274 2.643 1.00 47.98 227 THR A N 1
ATOM 1645 C CA . THR A 1 232 ? -0.416 4.972 3.333 1.00 41.11 227 THR A CA 1
ATOM 1646 C C . THR A 1 232 ? -1.435 3.957 3.875 1.00 39.37 227 THR A C 1
ATOM 1647 O O . THR A 1 232 ? -2.181 4.356 4.765 1.00 35.33 227 THR A O 1
ATOM 1651 N N . LYS A 1 233 ? -1.461 2.697 3.408 1.00 43.42 228 LYS A N 1
ATOM 1652 C CA . LYS A 1 233 ? -2.411 1.639 3.893 1.00 42.60 228 LYS A CA 1
ATOM 1653 C C . LYS A 1 233 ? -1.856 1.073 5.208 1.00 38.73 228 LYS A C 1
ATOM 1654 O O . LYS A 1 233 ? -2.680 0.833 6.094 1.00 42.61 228 LYS A O 1
ATOM 1656 N N . LYS A 1 234 ? -0.525 0.920 5.341 1.00 38.17 229 LYS A N 1
ATOM 1657 C CA . LYS A 1 234 ? 0.194 0.488 6.591 1.00 36.95 229 LYS A CA 1
ATOM 1658 C C . LYS A 1 234 ? 0.085 1.636 7.620 1.00 35.17 229 LYS A C 1
ATOM 1659 O O . LYS A 1 234 ? 0.135 2.806 7.237 1.00 34.41 229 LYS A O 1
ATOM 1662 N N . PRO A 1 235 ? -0.100 1.409 8.952 1.00 35.85 230 PRO A N 1
ATOM 1663 C CA . PRO A 1 235 ? 0.069 2.490 9.937 1.00 31.50 230 PRO A CA 1
ATOM 1664 C C . PRO A 1 235 ? 1.562 2.746 10.169 1.00 29.54 230 PRO A C 1
ATOM 1665 O O . PRO A 1 235 ? 2.369 1.939 9.757 1.00 29.04 230 PRO A O 1
ATOM 1669 N N . PHE A 1 236 ? 1.927 3.849 10.805 1.00 29.26 231 PHE A N 1
ATOM 1670 C CA . PHE A 1 236 ? 3.361 4.213 10.952 1.00 30.93 231 PHE A CA 1
ATOM 1671 C C . PHE A 1 236 ? 3.745 4.317 12.425 1.00 32.23 231 PHE A C 1
ATOM 1672 O O . PHE A 1 236 ? 2.857 4.619 13.291 1.00 30.39 231 PHE A O 1
ATOM 1680 N N . PHE A 1 237 ? 5.037 4.063 12.663 1.00 30.91 232 PHE A N 1
ATOM 1681 C CA . PHE A 1 237 ? 5.766 4.257 13.946 1.00 32.82 232 PHE A CA 1
ATOM 1682 C C . PHE A 1 237 ? 6.949 5.160 13.620 1.00 28.20 232 PHE A C 1
ATOM 1683 O O . PHE A 1 237 ? 7.758 4.798 12.774 1.00 28.74 232 PHE A O 1
ATOM 1691 N N . ILE A 1 238 ? 7.018 6.309 14.274 1.00 27.20 233 ILE A N 1
ATOM 1692 C CA . ILE A 1 238 ? 8.082 7.319 14.048 1.00 31.20 233 ILE A CA 1
ATOM 1693 C C . ILE A 1 238 ? 8.761 7.632 15.384 1.00 30.45 233 ILE A C 1
ATOM 1694 O O . ILE A 1 238 ? 8.058 7.842 16.372 1.00 26.03 233 ILE A O 1
ATOM 1699 N N . MET A 1 239 ? 10.092 7.710 15.367 1.00 31.59 234 MET A N 1
ATOM 1700 C CA . MET A 1 239 ? 10.941 8.230 16.465 1.00 29.90 234 MET A CA 1
ATOM 1701 C C . MET A 1 239 ? 11.737 9.414 15.914 1.00 29.40 234 MET A C 1
ATOM 1702 O O . MET A 1 239 ? 12.336 9.303 14.817 1.00 26.61 234 MET A O 1
ATOM 1707 N N . VAL A 1 240 ? 11.688 10.515 16.661 1.00 28.99 235 VAL A N 1
ATOM 1708 C CA . VAL A 1 240 ? 12.390 11.787 16.374 1.00 28.34 235 VAL A CA 1
ATOM 1709 C C . VAL A 1 240 ? 13.318 12.066 17.566 1.00 31.59 235 VAL A C 1
ATOM 1710 O O . VAL A 1 240 ? 12.827 12.424 18.683 1.00 40.74 235 VAL A O 1
ATOM 1714 N N . GLY A 1 241 ? 14.619 11.881 17.342 1.00 30.02 236 GLY A N 1
ATOM 1715 C CA . GLY A 1 241 ? 15.682 12.056 18.340 1.00 30.70 236 GLY A CA 1
ATOM 1716 C C . GLY A 1 241 ? 16.327 13.384 18.105 1.00 32.21 236 GLY A C 1
ATOM 1717 O O . GLY A 1 241 ? 17.338 13.472 17.349 1.00 39.10 236 GLY A O 1
ATOM 1718 N N . MET A 1 242 ? 15.695 14.422 18.617 1.00 29.92 237 MET A N 1
ATOM 1719 C CA . MET A 1 242 ? 16.249 15.766 18.417 1.00 33.52 237 MET A CA 1
ATOM 1720 C C . MET A 1 242 ? 17.466 15.862 19.337 1.00 37.14 237 MET A C 1
ATOM 1721 O O . MET A 1 242 ? 17.483 15.072 20.343 1.00 42.79 237 MET A O 1
ATOM 1726 N N . ASN A 1 243 ? 18.493 16.627 18.919 1.00 32.57 238 ASN A N 1
ATOM 1727 C CA . ASN A 1 243 ? 19.742 16.820 19.695 1.00 29.09 238 ASN A CA 1
ATOM 1728 C C . ASN A 1 243 ? 19.475 17.950 20.687 1.00 27.50 238 ASN A C 1
ATOM 1729 O O . ASN A 1 243 ? 19.363 17.728 21.891 1.00 28.14 238 ASN A O 1
ATOM 1734 N N . PRO A 1 244 ? 19.291 19.214 20.255 1.00 25.25 239 PRO A N 1
ATOM 1735 C CA . PRO A 1 244 ? 18.952 20.264 21.211 1.00 25.44 239 PRO A CA 1
ATOM 1736 C C . PRO A 1 244 ? 17.749 19.853 22.044 1.00 25.47 239 PRO A C 1
ATOM 1737 O O . PRO A 1 244 ? 16.885 19.161 21.519 1.00 22.10 239 PRO A O 1
ATOM 1741 N N . PRO A 1 245 ? 17.625 20.294 23.320 1.00 26.38 240 PRO A N 1
ATOM 1742 C CA . PRO A 1 245 ? 18.494 21.309 23.922 1.00 26.47 240 PRO A CA 1
ATOM 1743 C C . PRO A 1 245 ? 19.775 20.862 24.641 1.00 28.13 240 PRO A C 1
ATOM 1744 O O . PRO A 1 245 ? 20.280 21.568 25.482 1.00 36.28 240 PRO A O 1
ATOM 1748 N N . HIS A 1 246 ? 20.297 19.708 24.263 1.00 29.64 241 HIS A N 1
ATOM 1749 C CA . HIS A 1 246 ? 21.657 19.217 24.621 1.00 31.34 241 HIS A CA 1
ATOM 1750 C C . HIS A 1 246 ? 22.705 20.232 24.190 1.00 32.10 241 HIS A C 1
ATOM 1751 O O . HIS A 1 246 ? 22.434 20.956 23.190 1.00 31.83 241 HIS A O 1
ATOM 1758 N N . SER A 1 247 ? 23.847 20.242 24.902 1.00 33.53 242 SER A N 1
ATOM 1759 C CA . SER A 1 247 ? 25.067 21.037 24.576 1.00 30.88 242 SER A CA 1
ATOM 1760 C C . SER A 1 247 ? 25.406 20.836 23.091 1.00 30.20 242 SE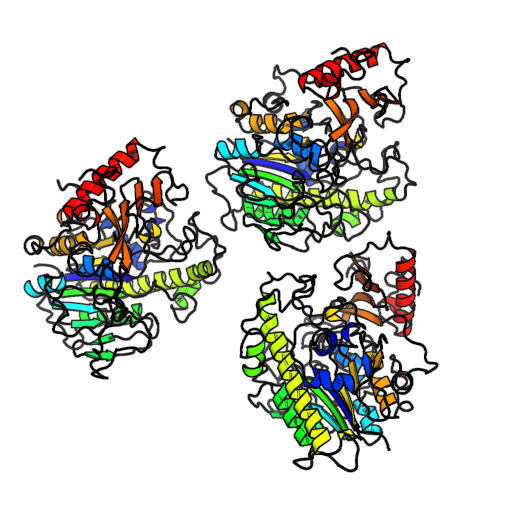R A C 1
ATOM 1761 O O . SER A 1 247 ? 25.106 19.785 22.523 1.00 30.76 242 SER A O 1
ATOM 1764 N N . PRO A 1 248 ? 25.975 21.829 22.375 1.00 24.43 243 PRO A N 1
ATOM 1765 C CA . PRO A 1 248 ? 26.243 23.164 22.886 1.00 27.53 243 PRO A CA 1
ATOM 1766 C C . PRO A 1 248 ? 25.057 24.126 23.037 1.00 29.09 243 PRO A C 1
ATOM 1767 O O . PRO A 1 248 ? 24.014 23.920 22.444 1.00 37.72 243 PRO A O 1
ATOM 1771 N N . TYR A 1 249 ? 25.282 25.147 23.865 1.00 29.44 244 TYR A N 1
ATOM 1772 C CA . TYR A 1 249 ? 24.357 26.242 24.204 1.00 29.34 244 TYR A CA 1
ATOM 1773 C C . TYR A 1 249 ? 25.196 27.427 24.704 1.00 34.47 244 TYR A C 1
ATOM 1774 O O . TYR A 1 249 ? 25.068 27.874 25.851 1.00 39.25 244 TYR A O 1
ATOM 1783 N N . ARG A 1 250 ? 26.097 27.913 23.851 1.00 40.13 245 ARG A N 1
ATOM 1784 C CA . ARG A 1 250 ? 27.113 28.924 24.236 1.00 41.01 245 ARG A CA 1
ATOM 1785 C C . ARG A 1 250 ? 26.823 30.165 23.384 1.00 43.03 245 ARG A C 1
ATOM 1786 O O . ARG A 1 250 ? 27.077 31.247 23.917 1.00 48.98 245 ARG A O 1
ATOM 1788 N N . SER A 1 251 ? 26.233 30.032 22.176 1.00 41.81 246 SER A N 1
ATOM 1789 C CA . SER A 1 251 ? 26.178 31.112 21.130 1.00 44.90 246 SER A CA 1
ATOM 1790 C C . SER A 1 251 ? 24.995 30.975 20.159 1.00 37.35 246 SER A C 1
ATOM 1791 O O . SER A 1 251 ? 24.269 29.968 20.238 1.00 36.49 246 SER A O 1
ATOM 1794 N N . LEU A 1 252 ? 24.894 31.892 19.193 1.00 36.90 247 LEU A N 1
ATOM 1795 C CA . LEU A 1 252 ? 23.838 31.847 18.126 1.00 42.00 247 LEU A CA 1
ATOM 1796 C C . LEU A 1 252 ? 24.128 30.761 17.065 1.00 44.57 247 LEU A C 1
ATOM 1797 O O . LEU A 1 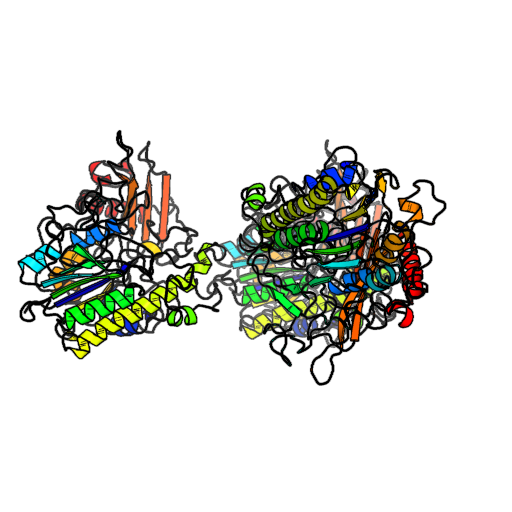252 ? 23.262 30.567 16.145 1.00 35.62 247 LEU A O 1
ATOM 1802 N N . ASN A 1 253 ? 25.238 30.020 17.217 1.00 41.55 248 ASN A N 1
ATOM 1803 C CA . ASN A 1 253 ? 25.524 28.815 16.397 1.00 39.02 248 ASN A CA 1
ATOM 1804 C C . ASN A 1 253 ? 24.566 27.673 16.777 1.00 41.25 248 ASN A C 1
ATOM 1805 O O . ASN A 1 253 ? 24.398 26.711 15.963 1.00 36.69 248 ASN A O 1
ATOM 1810 N N . ASP A 1 254 ? 23.980 27.776 17.984 1.00 43.98 249 ASP A N 1
ATOM 1811 C CA . ASP A 1 254 ? 23.371 26.656 18.745 1.00 46.57 249 ASP A CA 1
ATOM 1812 C C . ASP A 1 254 ? 21.834 26.800 18.872 1.00 49.84 249 ASP A C 1
ATOM 1813 O O . ASP A 1 254 ? 21.235 26.031 19.626 1.00 62.33 249 ASP A O 1
ATOM 1818 N N . CYS A 1 255 ? 21.193 27.749 18.195 1.00 45.63 250 CYS A N 1
ATOM 1819 C CA . CYS A 1 255 ? 19.728 28.009 18.296 1.00 41.64 250 CYS A CA 1
ATOM 1820 C C . CYS A 1 255 ? 19.344 29.198 17.406 1.00 38.06 250 CYS A C 1
ATOM 1821 O O . CYS A 1 255 ? 20.255 29.846 16.852 1.00 36.88 250 CYS A O 1
ATOM 1824 N N . GLU A 1 256 ? 18.043 29.425 17.232 1.00 34.24 251 GLU A N 1
ATOM 1825 C CA . GLU A 1 256 ? 17.482 30.456 16.330 1.00 33.63 251 GLU A CA 1
ATOM 1826 C C . GLU A 1 256 ? 17.353 31.736 17.140 1.00 32.62 251 GLU A C 1
ATOM 1827 O O . GLU A 1 256 ? 16.923 31.638 18.293 1.00 27.70 251 GLU A O 1
ATOM 1833 N N . GLU A 1 257 ? 17.733 32.874 16.545 1.00 33.83 252 GLU A N 1
ATOM 1834 C CA . GLU A 1 257 ? 17.737 34.217 17.185 1.00 33.55 252 GLU A CA 1
ATOM 1835 C C . GLU A 1 257 ? 16.322 34.554 17.684 1.00 33.65 252 GLU A C 1
ATOM 1836 O O . GLU A 1 257 ? 16.177 34.984 18.834 1.00 36.55 252 GLU A O 1
ATOM 1842 N N . GLN A 1 258 ? 15.311 34.317 16.851 1.00 35.73 253 GLN A N 1
ATOM 1843 C CA . GLN A 1 258 ? 13.848 34.253 17.176 1.00 36.79 253 GLN A CA 1
ATOM 1844 C C . GLN A 1 258 ? 13.578 33.822 18.633 1.00 34.37 253 GLN A C 1
ATOM 1845 O O . GLN A 1 258 ? 12.960 34.575 19.389 1.00 39.74 253 GLN A O 1
ATOM 1851 N N . ASP A 1 259 ? 14.056 32.637 19.000 1.00 31.38 254 ASP A N 1
ATOM 1852 C CA . ASP A 1 259 ? 13.831 31.966 20.298 1.00 28.82 254 ASP A CA 1
ATOM 1853 C C . ASP A 1 259 ? 14.717 32.644 21.330 1.00 28.88 254 ASP A C 1
ATOM 1854 O O . ASP A 1 259 ? 14.187 33.005 22.399 1.00 25.59 254 ASP A O 1
ATOM 1859 N N . PHE A 1 260 ? 16.015 32.764 21.016 1.00 26.73 255 PHE A N 1
ATOM 1860 C CA . PHE A 1 260 ? 17.032 33.388 21.887 1.00 32.16 255 PHE A CA 1
ATOM 1861 C C . PHE A 1 260 ? 16.552 34.759 22.394 1.00 33.29 255 PHE A C 1
ATOM 1862 O O . PHE A 1 260 ? 16.756 35.061 23.592 1.00 30.26 255 PHE A O 1
ATOM 1870 N N . ASN A 1 261 ? 15.905 35.535 21.527 1.00 33.53 256 ASN A N 1
ATOM 1871 C CA . ASN A 1 261 ? 15.424 36.906 21.822 1.00 39.01 256 ASN A CA 1
ATOM 1872 C C . ASN A 1 261 ? 14.571 36.949 23.090 1.00 39.19 256 ASN A C 1
ATOM 1873 O O . ASN A 1 261 ? 14.383 38.050 23.627 1.00 43.06 256 ASN A O 1
ATOM 1878 N N . LEU A 1 262 ? 14.015 35.818 23.518 1.00 39.88 257 LEU A N 1
ATOM 1879 C CA . LEU A 1 262 ? 13.044 35.787 24.654 1.00 40.66 257 LEU A CA 1
ATOM 1880 C C . LEU A 1 262 ? 13.780 35.752 26.007 1.00 38.33 257 LEU A C 1
ATOM 1881 O O . LEU A 1 262 ? 13.117 36.016 27.035 1.00 41.30 257 LEU A O 1
ATOM 1886 N N . TYR A 1 263 ? 15.067 35.372 26.001 1.00 35.92 258 TYR A N 1
ATOM 1887 C CA . TYR A 1 263 ? 15.925 35.064 27.179 1.00 29.95 258 TYR A CA 1
ATOM 1888 C C . TYR A 1 263 ? 17.248 35.856 27.147 1.00 35.46 258 TYR A C 1
ATOM 1889 O O . TYR A 1 263 ? 17.917 35.931 28.199 1.00 28.11 258 TYR A O 1
ATOM 1898 N N . LYS A 1 264 ? 17.569 36.459 25.979 1.00 44.25 259 LYS A N 1
ATOM 1899 C CA . LYS A 1 264 ? 18.768 37.278 25.620 1.00 44.70 259 LYS A CA 1
ATOM 1900 C C . LYS A 1 264 ? 19.143 38.207 26.770 1.00 41.52 259 LYS A C 1
ATOM 1901 O O . LYS A 1 264 ? 20.292 38.155 27.194 1.00 49.10 259 LYS A O 1
ATOM 1907 N N . ASP A 1 265 ? 18.212 39.037 27.239 1.00 38.47 260 ASP A N 1
ATOM 1908 C CA . ASP A 1 265 ? 18.501 40.201 28.122 1.00 41.58 260 ASP A CA 1
ATOM 1909 C C . ASP A 1 265 ? 18.011 39.888 29.546 1.00 46.86 260 ASP A C 1
ATOM 1910 O O . ASP A 1 265 ? 18.179 40.754 30.453 1.00 38.25 260 ASP A O 1
ATOM 1915 N N . GLN A 1 266 ? 17.374 38.731 29.750 1.00 47.95 261 GLN A N 1
ATOM 1916 C CA . GLN A 1 266 ? 16.730 38.394 31.049 1.00 49.37 261 GLN A CA 1
ATOM 1917 C C . GLN A 1 266 ? 17.841 38.254 32.079 1.00 42.57 261 GLN A C 1
ATOM 1918 O O . GLN A 1 266 ? 18.869 37.673 31.771 1.00 48.99 261 GLN A O 1
ATOM 1924 N N . PRO A 1 267 ? 17.703 38.764 33.314 1.00 42.68 262 PRO A N 1
ATOM 1925 C CA . PRO A 1 267 ? 18.749 38.597 34.316 1.00 43.84 262 PRO A CA 1
ATOM 1926 C C . PRO A 1 267 ? 18.808 37.143 34.813 1.00 41.40 262 PRO A C 1
ATOM 1927 O O . PRO A 1 267 ? 17.804 36.512 34.841 1.00 41.15 262 PRO A O 1
ATOM 1931 N N . LEU A 1 268 ? 19.993 36.649 35.172 1.00 42.47 263 LEU A N 1
ATOM 1932 C CA . LEU A 1 268 ? 20.197 35.217 35.506 1.00 39.01 263 LEU A CA 1
ATOM 1933 C C . LEU A 1 268 ? 19.292 34.792 36.671 1.00 42.56 263 LEU A C 1
ATOM 1934 O O . LEU A 1 268 ? 18.764 33.674 36.629 1.00 45.80 263 LEU A O 1
ATOM 1939 N N . ASP A 1 269 ? 19.062 35.645 37.660 1.00 47.54 264 ASP A N 1
ATOM 1940 C CA . ASP A 1 269 ? 18.292 35.244 38.882 1.00 44.12 264 ASP A CA 1
ATOM 1941 C C . ASP A 1 269 ? 16.805 35.088 38.549 1.00 39.58 264 ASP A C 1
ATOM 1942 O O . ASP A 1 269 ? 16.062 34.684 39.434 1.00 42.71 264 ASP A O 1
ATOM 1947 N N . SER A 1 270 ? 16.374 35.376 37.324 1.00 35.89 265 SER A N 1
ATOM 1948 C CA . SER A 1 270 ? 14.950 35.224 36.926 1.00 38.38 265 SER A CA 1
ATOM 1949 C C . SER A 1 270 ? 14.797 34.165 35.826 1.00 37.02 265 SER A C 1
ATOM 1950 O O . SER A 1 270 ? 13.650 33.833 35.507 1.00 39.64 265 SER A O 1
ATOM 1953 N N . LEU A 1 271 ? 15.901 33.559 35.382 1.00 36.43 266 LEU A N 1
ATOM 1954 C CA . LEU A 1 271 ? 15.922 32.356 34.492 1.00 35.47 266 LEU A CA 1
ATOM 1955 C C . LEU A 1 271 ? 16.182 31.069 35.298 1.00 29.37 266 LEU A C 1
ATOM 1956 O O . LEU A 1 271 ? 15.524 30.033 35.020 1.00 22.95 266 LEU A O 1
ATOM 1961 N N . LEU A 1 272 ? 17.140 31.137 36.237 1.00 30.93 267 LEU A N 1
ATOM 1962 C CA . LEU A 1 272 ? 17.573 30.004 37.117 1.00 35.20 267 LEU A CA 1
ATOM 1963 C C . LEU A 1 272 ? 16.913 30.216 38.477 1.00 36.95 267 LEU A C 1
ATOM 1964 O O . LEU A 1 272 ? 17.474 30.902 39.316 1.00 39.45 267 LEU A O 1
ATOM 1969 N N . ILE A 1 273 ? 15.683 29.739 38.627 1.00 39.92 268 ILE A N 1
ATOM 1970 C CA . ILE A 1 273 ? 14.818 30.065 39.799 1.00 34.27 268 ILE A CA 1
ATOM 1971 C C . ILE A 1 273 ? 14.905 28.923 40.814 1.00 32.18 268 ILE A C 1
ATOM 1972 O O . ILE A 1 273 ? 14.228 28.951 41.848 1.00 28.39 268 ILE A O 1
ATOM 1977 N N . ARG A 1 274 ? 15.611 27.853 40.484 1.00 32.26 269 ARG A N 1
ATOM 1978 C CA . ARG A 1 274 ? 15.680 26.683 41.379 1.00 32.36 269 ARG A CA 1
ATOM 1979 C C . ARG A 1 274 ? 16.630 27.063 42.504 1.00 31.94 269 ARG A C 1
ATOM 1980 O O . ARG A 1 274 ? 17.813 27.277 42.259 1.00 32.83 269 ARG A O 1
ATOM 1988 N N . PRO A 1 275 ? 16.184 27.148 43.774 1.00 31.81 270 PRO A N 1
ATOM 1989 C CA . PRO A 1 275 ? 17.083 27.528 44.851 1.00 31.04 270 PRO A CA 1
ATOM 1990 C C . PRO A 1 275 ? 18.298 26.614 45.043 1.00 30.78 270 PRO A C 1
ATOM 1991 O O . PRO A 1 275 ? 19.052 26.932 45.911 1.00 40.28 270 PRO A O 1
ATOM 1995 N N . ASN A 1 276 ? 18.500 25.555 44.269 1.00 29.79 271 ASN A N 1
ATOM 1996 C CA . ASN A 1 276 ? 19.750 24.738 44.422 1.00 28.96 271 ASN A CA 1
ATOM 1997 C C . ASN A 1 276 ? 20.864 25.203 43.465 1.00 27.68 271 ASN A C 1
ATOM 1998 O O . ASN A 1 276 ? 21.845 24.520 43.379 1.00 30.59 271 ASN A O 1
ATOM 2003 N N . VAL A 1 277 ? 20.730 26.351 42.805 1.00 30.70 272 VAL A N 1
ATOM 2004 C CA . VAL A 1 277 ? 21.599 26.807 41.676 1.00 32.30 272 VAL A CA 1
ATOM 2005 C C . VAL A 1 277 ? 22.742 27.654 42.235 1.00 30.43 272 VAL A C 1
ATOM 2006 O O . VAL A 1 277 ? 22.474 28.399 43.114 1.00 30.53 272 VAL A O 1
ATOM 2010 N N . ASP A 1 278 ? 23.954 27.536 41.696 1.00 33.38 273 ASP A N 1
ATOM 2011 C CA . ASP A 1 278 ? 25.057 28.516 41.871 1.00 38.37 273 ASP A CA 1
ATOM 2012 C C . ASP A 1 278 ? 25.069 29.411 40.640 1.00 39.35 273 ASP A C 1
ATOM 2013 O O . ASP A 1 278 ? 25.702 29.011 39.644 1.00 46.51 273 ASP A O 1
ATOM 2018 N N . LEU A 1 279 ? 24.462 30.595 40.734 1.00 39.13 274 LEU A N 1
ATOM 2019 C CA . LEU A 1 279 ? 24.406 31.631 39.655 1.00 41.40 274 LEU A CA 1
ATOM 2020 C C . LEU A 1 279 ? 25.811 32.112 39.249 1.00 41.32 274 LEU A C 1
ATOM 2021 O O . LEU A 1 279 ? 25.922 32.895 38.297 1.00 35.94 274 LEU A O 1
ATOM 2026 N N . ASN A 1 280 ? 26.865 31.747 39.969 1.00 41.38 275 ASN A N 1
ATOM 2027 C CA . ASN A 1 280 ? 28.203 32.329 39.703 1.00 43.37 275 ASN A CA 1
ATOM 2028 C C . ASN A 1 280 ? 29.050 31.304 38.965 1.00 43.47 275 ASN A C 1
ATOM 2029 O O . ASN A 1 280 ? 30.264 31.510 38.895 1.00 47.37 275 ASN A O 1
ATOM 2034 N N . MET A 1 281 ? 28.466 30.226 38.456 1.00 35.36 276 MET A N 1
ATOM 2035 C CA . MET A 1 281 ? 29.245 29.212 37.698 1.00 40.22 276 MET A CA 1
ATOM 2036 C C . MET A 1 281 ? 29.457 29.748 36.278 1.00 38.75 276 MET A C 1
ATOM 2037 O O . MET A 1 281 ? 28.449 30.295 35.719 1.00 31.79 276 MET A O 1
ATOM 2042 N N . LYS A 1 282 ? 30.659 29.561 35.692 1.00 32.49 277 LYS A N 1
ATOM 2043 C CA . LYS A 1 282 ? 30.874 30.009 34.292 1.00 32.97 277 LYS A CA 1
ATOM 2044 C C . LYS A 1 282 ? 29.643 29.512 33.501 1.00 35.43 277 LYS A C 1
ATOM 2045 O O . LYS A 1 282 ? 29.179 30.245 32.626 1.00 35.81 277 LYS A O 1
ATOM 2047 N N . LYS A 1 283 ? 29.052 28.361 33.873 1.00 38.43 278 LYS A N 1
ATOM 2048 C CA . LYS A 1 283 ? 28.035 27.647 33.036 1.00 35.42 278 LYS A CA 1
ATOM 2049 C C . LYS A 1 283 ? 26.721 28.440 32.991 1.00 36.01 278 LYS A C 1
ATOM 2050 O O . LYS A 1 283 ? 26.056 28.393 31.920 1.00 38.11 278 LYS A O 1
ATOM 2056 N N . ALA A 1 284 ? 26.365 29.137 34.077 1.00 32.53 279 ALA A N 1
ATOM 2057 C CA . ALA A 1 284 ? 25.032 29.737 34.285 1.00 29.27 279 ALA A CA 1
ATOM 2058 C C . ALA A 1 284 ? 24.583 30.525 33.058 1.00 30.34 279 ALA A C 1
ATOM 2059 O O . ALA A 1 284 ? 23.416 30.464 32.744 1.00 33.89 279 ALA A O 1
ATOM 2061 N N . GLU A 1 285 ? 25.493 31.199 32.362 1.00 35.62 280 GLU A N 1
ATOM 2062 C CA . GLU A 1 285 ? 25.214 32.019 31.147 1.00 35.98 280 GLU A CA 1
ATOM 2063 C C . GLU A 1 285 ? 24.493 31.160 30.098 1.00 34.68 280 GLU A C 1
ATOM 2064 O O . GLU A 1 285 ? 23.739 31.715 29.251 1.00 38.81 280 GLU A O 1
ATOM 2070 N N . SER A 1 286 ? 24.724 29.851 30.127 1.00 28.68 281 SER A N 1
ATOM 2071 C CA . SER A 1 286 ? 24.223 28.893 29.116 1.00 26.01 281 SER A CA 1
ATOM 2072 C C . SER A 1 286 ? 22.686 28.773 29.171 1.00 24.99 281 SER A C 1
ATOM 2073 O O . SER A 1 286 ? 22.104 28.246 28.201 1.00 23.14 281 SER A O 1
ATOM 2076 N N . VAL A 1 287 ? 22.057 29.224 30.251 1.00 23.86 282 VAL A N 1
ATOM 2077 C CA . VAL A 1 287 ? 20.598 29.000 30.458 1.00 28.43 282 VAL A CA 1
ATOM 2078 C C . VAL A 1 287 ? 19.833 29.672 29.299 1.00 26.55 282 VAL A C 1
ATOM 2079 O O . VAL A 1 287 ? 18.805 29.120 28.826 1.00 22.95 282 VAL A O 1
ATOM 2083 N N . ARG A 1 288 ? 20.331 30.820 28.848 1.00 29.03 283 ARG A N 1
ATOM 2084 C CA . ARG A 1 288 ? 19.679 31.619 27.784 1.00 32.59 283 ARG A CA 1
ATOM 2085 C C . ARG A 1 288 ? 19.526 30.731 26.559 1.00 34.54 283 ARG A C 1
ATOM 2086 O O . ARG A 1 288 ? 18.439 30.702 25.961 1.00 44.14 283 ARG A O 1
ATOM 2094 N N . TYR A 1 289 ? 20.580 29.988 26.248 1.00 32.23 284 TYR A N 1
ATOM 2095 C CA . TYR A 1 289 ? 20.687 29.216 24.996 1.00 32.54 284 TYR A CA 1
ATOM 2096 C C . TYR A 1 289 ? 19.962 27.881 25.181 1.00 29.76 284 TYR A C 1
ATOM 2097 O O . TYR A 1 289 ? 19.344 27.427 24.222 1.00 31.54 284 TYR A O 1
ATOM 2106 N N . TYR A 1 290 ? 20.043 27.281 26.369 1.00 27.49 285 TYR A N 1
ATOM 2107 C CA . TYR A 1 290 ? 19.276 26.069 26.748 1.00 26.48 285 TYR A CA 1
ATOM 2108 C C . TYR A 1 290 ? 17.795 26.347 26.489 1.00 29.84 285 TYR A C 1
ATOM 2109 O O . TYR A 1 290 ? 17.168 25.641 25.678 1.00 32.62 285 TYR A O 1
ATOM 2118 N N . PHE A 1 291 ? 17.275 27.407 27.101 1.00 31.33 286 PHE A N 1
ATOM 2119 C CA . PHE A 1 291 ? 15.850 27.813 26.994 1.00 29.94 286 PHE A CA 1
ATOM 2120 C C . PHE A 1 291 ? 15.500 28.163 25.540 1.00 30.81 286 PHE A C 1
ATOM 2121 O O . PHE A 1 291 ? 14.353 27.906 25.106 1.00 37.03 286 PHE A O 1
ATOM 2129 N N . ALA A 1 292 ? 16.428 28.750 24.787 1.00 31.47 287 ALA A N 1
ATOM 2130 C CA . ALA A 1 292 ? 16.188 29.080 23.361 1.00 32.66 287 ALA A CA 1
ATOM 2131 C C . ALA A 1 292 ? 15.971 27.767 22.594 1.00 29.55 287 ALA A C 1
ATOM 2132 O O . ALA A 1 292 ? 15.006 27.664 21.821 1.00 24.55 287 ALA A O 1
ATOM 2134 N N . SER A 1 293 ? 16.838 26.787 22.848 1.00 25.39 288 SER A N 1
ATOM 2135 C CA . SER A 1 293 ? 16.773 25.455 22.212 1.00 24.29 288 SER A CA 1
ATOM 2136 C C . SER A 1 293 ? 15.456 24.795 22.599 1.00 23.20 288 SER A C 1
ATOM 2137 O O . SER A 1 293 ? 14.818 24.171 21.759 1.00 24.57 288 SER A O 1
ATOM 2140 N N . VAL A 1 294 ? 15.025 25.002 23.828 1.00 25.22 289 VAL A N 1
ATOM 2141 C CA . VAL A 1 294 ? 13.757 24.435 24.359 1.00 24.45 289 VAL A CA 1
ATOM 2142 C C . VAL A 1 294 ? 12.621 25.077 23.587 1.00 26.12 289 VAL A C 1
ATOM 2143 O O . VAL A 1 294 ? 11.797 24.328 23.068 1.00 29.59 289 VAL A O 1
ATOM 2147 N N . THR A 1 295 ? 12.597 26.405 23.461 1.00 27.60 290 THR A N 1
ATOM 2148 C CA . THR A 1 295 ? 11.473 27.111 22.780 1.00 27.29 290 THR A CA 1
ATOM 2149 C C . THR A 1 295 ? 11.427 26.703 21.292 1.00 29.33 290 THR A C 1
ATOM 2150 O O . THR A 1 295 ? 10.325 26.524 20.749 1.00 26.19 290 THR A O 1
ATOM 2154 N N . GLY A 1 296 ? 12.597 26.494 20.674 1.00 32.67 291 GLY A N 1
ATOM 2155 C CA . GLY A 1 296 ? 12.720 26.084 19.268 1.00 31.07 291 GLY A CA 1
ATOM 2156 C C . GLY A 1 296 ? 12.263 24.661 19.052 1.00 30.88 291 GLY A C 1
ATOM 2157 O O . GLY A 1 296 ? 11.560 24.394 18.045 1.00 24.99 291 GLY A O 1
ATOM 2158 N N . VAL A 1 297 ? 12.627 23.775 19.978 1.00 30.30 292 VAL A N 1
ATOM 2159 C CA . VAL A 1 297 ? 12.181 22.360 19.969 1.00 28.54 292 VAL A CA 1
ATOM 2160 C C . VAL A 1 297 ? 10.653 22.337 20.023 1.00 26.74 292 VAL A C 1
ATOM 2161 O O . VAL A 1 297 ? 10.043 21.524 19.277 1.00 30.56 292 VAL A O 1
ATOM 2165 N N . ASP A 1 298 ? 10.055 23.205 20.841 1.00 24.40 293 ASP A N 1
ATOM 2166 C CA . ASP A 1 298 ? 8.575 23.317 20.966 1.00 26.28 293 ASP A CA 1
ATOM 2167 C C . ASP A 1 298 ? 7.968 23.736 19.622 1.00 28.31 293 ASP A C 1
ATOM 2168 O O . ASP A 1 298 ? 6.934 23.160 19.217 1.00 22.66 293 ASP A O 1
ATOM 2173 N N . ARG A 1 299 ? 8.600 24.704 18.960 1.00 30.93 294 ARG A N 1
ATOM 2174 C CA . ARG A 1 299 ? 8.163 25.194 17.634 1.00 32.59 294 ARG A CA 1
ATOM 2175 C C . ARG A 1 299 ? 8.233 24.006 16.665 1.00 33.71 294 ARG A C 1
ATOM 2176 O O . ARG A 1 299 ? 7.311 23.856 15.818 1.00 46.13 294 ARG A O 1
ATOM 2184 N N . ALA A 1 300 ? 9.245 23.145 16.784 1.00 31.82 295 ALA A N 1
ATOM 2185 C CA . ALA A 1 300 ? 9.475 22.029 15.841 1.00 30.37 295 ALA A CA 1
ATOM 2186 C C . ALA A 1 300 ? 8.403 20.961 16.058 1.00 34.28 295 ALA A C 1
ATOM 2187 O O . ALA A 1 300 ? 7.837 20.431 15.053 1.00 37.98 295 ALA A O 1
ATOM 2189 N N . PHE A 1 301 ? 8.143 20.646 17.327 1.00 35.82 296 PHE A N 1
ATOM 2190 C CA . PHE A 1 301 ? 7.079 19.701 17.754 1.00 29.35 296 PHE A CA 1
ATOM 2191 C C . PHE A 1 301 ? 5.737 20.218 17.218 1.00 29.46 296 PHE A C 1
ATOM 2192 O O . PHE A 1 301 ? 4.982 19.426 16.666 1.00 27.69 296 PHE A O 1
ATOM 2200 N N . GLY A 1 302 ? 5.503 21.533 17.347 1.00 29.66 297 GLY A N 1
ATOM 2201 C CA . GLY A 1 302 ? 4.382 22.304 16.749 1.00 27.41 297 GLY A CA 1
ATOM 2202 C C . GLY A 1 302 ? 4.155 21.971 15.276 1.00 25.62 297 GLY A C 1
ATOM 2203 O O . GLY A 1 302 ? 3.025 21.672 14.889 1.00 18.62 297 GLY A O 1
ATOM 2204 N N . GLN A 1 303 ? 5.207 21.999 14.462 1.00 31.80 298 GLN A N 1
ATOM 2205 C CA . GLN A 1 303 ? 5.096 21.720 13.004 1.00 31.62 298 GLN A CA 1
ATOM 2206 C C . GLN A 1 303 ? 4.610 20.284 12.805 1.00 30.98 298 GLN A C 1
ATOM 2207 O O . GLN A 1 303 ? 3.781 20.074 11.905 1.00 28.81 298 GLN A O 1
ATOM 2213 N N . ILE A 1 304 ? 5.078 19.347 13.630 1.00 27.10 299 ILE A N 1
ATOM 2214 C CA . ILE A 1 304 ? 4.648 17.935 13.497 1.00 26.59 299 ILE A CA 1
ATOM 2215 C C . ILE A 1 304 ? 3.157 17.869 13.856 1.00 27.90 299 ILE A C 1
ATOM 2216 O O . ILE A 1 304 ? 2.351 17.432 13.018 1.00 35.29 299 ILE A O 1
ATOM 2221 N N . LEU A 1 305 ? 2.762 18.385 15.013 1.00 27.90 300 LEU A N 1
ATOM 2222 C CA . LEU A 1 305 ? 1.350 18.355 15.450 1.00 30.06 300 LEU A CA 1
ATOM 2223 C C . LEU A 1 305 ? 0.437 18.981 14.400 1.00 34.41 300 LEU A C 1
ATOM 2224 O O . LEU A 1 305 ? -0.644 18.411 14.196 1.00 38.10 300 LEU A O 1
ATOM 2229 N N . GLU A 1 306 ? 0.788 20.132 13.817 1.00 38.29 301 GLU A N 1
ATOM 2230 C CA . GLU A 1 306 ? -0.115 20.833 12.854 1.00 41.70 301 GLU A CA 1
ATOM 2231 C C . GLU A 1 306 ? -0.253 19.938 11.636 1.00 43.05 301 GLU A C 1
ATOM 2232 O O . GLU A 1 306 ? -1.370 19.861 11.132 1.00 45.78 301 GLU A O 1
ATOM 2238 N N . ALA A 1 307 ? 0.835 19.286 11.208 1.00 37.78 302 ALA A N 1
ATOM 2239 C CA . ALA A 1 307 ? 0.839 18.413 10.020 1.00 38.64 302 ALA A CA 1
ATOM 2240 C C . ALA A 1 307 ? -0.096 17.245 10.277 1.00 44.09 302 ALA A C 1
ATOM 2241 O O . ALA A 1 307 ? -0.708 16.779 9.280 1.00 60.62 302 ALA A O 1
ATOM 2243 N N . LEU A 1 308 ? -0.186 16.768 11.528 1.00 39.97 303 LEU A N 1
ATOM 2244 C CA . LEU A 1 308 ? -1.128 15.660 11.888 1.00 38.07 303 LEU A CA 1
ATOM 2245 C C . LEU A 1 308 ? -2.577 16.127 11.706 1.00 34.96 303 LEU A C 1
ATOM 2246 O O . LEU A 1 308 ? -3.368 15.374 11.178 1.00 27.70 303 LEU A O 1
ATOM 2251 N N . LYS A 1 309 ? -2.875 17.322 12.192 1.00 36.89 304 LYS A N 1
ATOM 2252 C CA . LYS A 1 309 ? -4.196 17.979 12.130 1.00 38.34 304 LYS A CA 1
ATOM 2253 C C . LYS A 1 309 ? -4.496 18.269 10.660 1.00 32.44 304 LYS A C 1
ATOM 2254 O O . LYS A 1 309 ? -5.509 17.751 10.181 1.00 33.60 304 LYS A O 1
ATOM 2260 N N . GLN A 1 310 ? -3.625 19.001 9.957 1.00 29.04 305 GLN A N 1
ATOM 2261 C CA . GLN A 1 310 ? -3.922 19.437 8.562 1.00 28.73 305 GLN A CA 1
ATOM 2262 C C . GLN A 1 310 ? -4.155 18.147 7.750 1.00 29.88 305 GLN A C 1
ATOM 2263 O O . GLN A 1 310 ? -5.021 18.201 6.925 1.00 37.06 305 GLN A O 1
ATOM 2265 N N . LEU A 1 311 ? -3.576 16.985 8.057 1.00 32.00 306 LEU A N 1
ATOM 2266 C CA . LEU A 1 311 ? -3.822 15.720 7.278 1.00 31.11 306 LEU A CA 1
ATOM 2267 C C . LEU A 1 311 ? -4.876 14.792 7.900 1.00 28.34 306 LEU A C 1
ATOM 2268 O O . LEU A 1 311 ? -5.015 13.679 7.366 1.00 25.22 306 LEU A O 1
ATOM 2273 N N . GLY A 1 312 ? -5.490 15.143 9.029 1.00 31.19 307 GLY A N 1
ATOM 2274 C CA . GLY A 1 312 ? -6.466 14.270 9.730 1.00 38.06 307 GLY A CA 1
ATOM 2275 C C . GLY A 1 312 ? -5.873 13.049 10.461 1.00 45.67 307 GLY A C 1
ATOM 2276 O O . GLY A 1 312 ? -6.665 12.298 11.119 1.00 49.88 307 GLY A O 1
ATOM 2277 N N . LEU A 1 313 ? -4.543 12.885 10.464 1.00 41.05 308 LEU A N 1
ATOM 2278 C CA . LEU A 1 313 ? -3.853 11.830 11.239 1.00 39.28 308 LEU A CA 1
ATOM 2279 C C . LEU A 1 313 ? -3.895 12.079 12.748 1.00 35.25 308 LEU A C 1
ATOM 2280 O O . LEU A 1 313 ? -3.537 11.166 13.494 1.00 31.08 308 LEU A O 1
ATOM 2285 N N . ASP A 1 314 ? -4.380 13.228 13.205 1.00 41.16 309 ASP A N 1
ATOM 2286 C CA . ASP A 1 314 ? -4.410 13.580 14.659 1.00 44.91 309 ASP A CA 1
ATOM 2287 C C . ASP A 1 314 ? -5.358 12.667 15.430 1.00 46.85 309 ASP A C 1
ATOM 2288 O O . ASP A 1 314 ? -5.093 12.457 16.651 1.00 49.83 309 ASP A O 1
ATOM 2293 N N . LYS A 1 315 ? -6.378 12.133 14.752 1.00 50.97 310 LYS A N 1
ATOM 2294 C CA . LYS A 1 315 ? -7.475 11.367 15.385 1.00 53.44 310 LYS A CA 1
ATOM 2295 C C . LYS A 1 315 ? -7.077 9.889 15.381 1.00 54.16 310 LYS A C 1
ATOM 2296 O O . LYS A 1 315 ? -7.701 9.107 16.079 1.00 59.62 310 LYS A O 1
ATOM 2302 N N . ASN A 1 316 ? -5.996 9.550 14.691 1.00 57.36 311 ASN A N 1
ATOM 2303 C CA . ASN A 1 316 ? -5.596 8.172 14.309 1.00 53.51 311 ASN A CA 1
ATOM 2304 C C . ASN A 1 316 ? -4.280 7.815 15.026 1.00 44.00 311 ASN A C 1
ATOM 2305 O O . ASN A 1 316 ? -3.756 6.674 14.827 1.00 40.33 311 ASN A O 1
ATOM 2310 N N . THR A 1 317 ? -3.699 8.756 15.781 1.00 32.01 312 THR A N 1
ATOM 2311 C CA . THR A 1 317 ? -2.262 8.689 16.143 1.00 30.43 312 THR A CA 1
ATOM 2312 C C . THR A 1 317 ? -1.985 9.020 17.623 1.00 30.05 312 THR A C 1
ATOM 2313 O O . THR A 1 317 ? -2.303 10.180 18.083 1.00 33.28 312 THR A O 1
ATOM 2317 N N . VAL A 1 318 ? -1.331 8.050 18.274 1.00 29.45 313 VAL A N 1
ATOM 2318 C CA . VAL A 1 318 ? -0.657 8.139 19.604 1.00 32.32 313 VAL A CA 1
ATOM 2319 C C . VAL A 1 318 ? 0.592 9.021 19.460 1.00 32.17 313 VAL A C 1
ATOM 2320 O O . VAL A 1 318 ? 1.522 8.655 18.719 1.00 29.45 313 VAL A O 1
ATOM 2324 N N . VAL A 1 319 ? 0.625 10.133 20.189 1.00 33.43 314 VAL A N 1
ATOM 2325 C CA . VAL A 1 319 ? 1.787 11.066 20.179 1.00 32.17 314 VAL A CA 1
ATOM 2326 C C . VAL A 1 319 ? 2.356 11.107 21.589 1.00 32.16 314 VAL A C 1
ATOM 2327 O O . VAL A 1 319 ? 1.549 11.187 22.553 1.00 29.76 314 VAL A O 1
ATOM 2331 N N . ILE A 1 320 ? 3.689 11.039 21.679 1.00 31.33 315 ILE A N 1
ATOM 2332 C CA . ILE A 1 320 ? 4.417 11.065 22.971 1.00 27.60 315 ILE A CA 1
ATOM 2333 C C . ILE A 1 320 ? 5.593 12.020 22.857 1.00 26.34 315 ILE A C 1
ATOM 2334 O O . ILE A 1 320 ? 6.347 11.930 21.850 1.00 21.65 315 ILE A O 1
ATOM 2339 N N . PHE A 1 321 ? 5.696 12.893 23.857 1.00 24.52 316 PHE A N 1
ATOM 2340 C CA . PHE A 1 321 ? 6.825 13.820 24.062 1.00 26.71 316 PHE A CA 1
ATOM 2341 C C . PHE A 1 321 ? 7.577 13.334 25.306 1.00 31.68 316 PHE A C 1
ATOM 2342 O O . PHE A 1 321 ? 6.918 13.123 26.376 1.00 35.90 316 PHE A O 1
ATOM 2350 N N . ALA A 1 322 ? 8.902 13.181 25.173 1.00 27.50 317 ALA A N 1
ATOM 2351 C CA . ALA A 1 322 ? 9.789 12.585 26.188 1.00 26.56 317 ALA A CA 1
ATOM 2352 C C . ALA A 1 322 ? 11.211 13.119 26.014 1.00 26.64 317 ALA A C 1
ATOM 2353 O O . ALA A 1 322 ? 11.445 13.961 25.123 1.00 35.57 317 ALA A O 1
ATOM 2355 N N . SER A 1 323 ? 12.114 12.701 26.888 1.00 22.36 318 SER A N 1
ATOM 2356 C CA . SER A 1 323 ? 13.569 12.965 26.781 1.00 21.14 318 SER A CA 1
ATOM 2357 C C . SER A 1 323 ? 14.340 11.762 27.286 1.00 20.64 318 SER A C 1
ATOM 2358 O O . SER A 1 323 ? 13.747 10.841 27.804 1.00 23.43 318 SER A O 1
ATOM 2361 N N . ASP A 1 324 ? 15.632 11.734 27.051 1.00 22.98 319 ASP A N 1
ATOM 2362 C CA . ASP A 1 324 ? 16.465 10.570 27.446 1.00 26.14 319 ASP A CA 1
ATOM 2363 C C . ASP A 1 324 ? 16.943 10.814 28.868 1.00 25.42 319 ASP A C 1
ATOM 2364 O O . ASP A 1 324 ? 17.046 9.857 29.636 1.00 26.79 319 ASP A O 1
ATOM 2369 N N . HIS A 1 325 ? 17.161 12.070 29.209 1.00 24.02 320 HIS A N 1
ATOM 2370 C CA . HIS A 1 325 ? 17.532 12.479 30.577 1.00 24.29 320 HIS A CA 1
ATOM 2371 C C . HIS A 1 325 ? 17.415 14.002 30.675 1.00 23.64 320 HIS A C 1
ATOM 2372 O O . HIS A 1 325 ? 17.169 14.666 29.662 1.00 24.53 320 HIS A O 1
ATOM 2379 N N . GLY A 1 326 ? 17.603 14.529 31.865 1.00 23.25 321 GLY A N 1
ATOM 2380 C CA . GLY A 1 326 ? 17.423 15.954 32.144 1.00 24.74 321 GLY A CA 1
ATOM 2381 C C . GLY A 1 326 ? 18.731 16.690 32.046 1.00 25.16 321 GLY A C 1
ATOM 2382 O O . GLY A 1 326 ? 19.640 16.182 31.320 1.00 22.01 321 GLY A O 1
ATOM 2383 N N . GLU A 1 327 ? 18.796 17.818 32.768 1.00 25.28 322 GLU A N 1
ATOM 2384 C CA . GLU A 1 327 ? 19.873 18.823 32.695 1.00 26.87 322 GLU A CA 1
ATOM 2385 C C . GLU A 1 327 ? 19.933 19.514 34.064 1.00 28.11 322 GLU A C 1
ATOM 2386 O O . GLU A 1 327 ? 18.872 20.067 34.523 1.00 26.16 322 GLU A O 1
ATOM 2392 N N . THR A 1 328 ? 21.108 19.472 34.714 1.00 25.89 323 THR A N 1
ATOM 2393 C CA . THR A 1 328 ? 21.342 20.157 36.008 1.00 24.92 323 THR A CA 1
ATOM 2394 C C . THR A 1 328 ? 21.217 21.671 35.780 1.00 29.20 323 THR A C 1
ATOM 2395 O O . THR A 1 328 ? 20.375 22.298 36.417 1.00 28.85 323 THR A O 1
ATOM 2399 N N . MET A 1 329 ? 21.988 22.221 34.832 1.00 36.15 324 MET A N 1
ATOM 2400 C CA . MET A 1 329 ? 22.046 23.687 34.546 1.00 36.98 324 MET A CA 1
ATOM 2401 C C . MET A 1 329 ? 22.349 24.439 35.841 1.00 34.93 324 MET A C 1
ATOM 2402 O O . MET A 1 329 ? 21.527 25.259 36.309 1.00 32.18 324 MET A O 1
ATOM 2407 N N . CYS A 1 330 ? 23.479 24.067 36.424 1.00 39.41 325 CYS A N 1
ATOM 2408 C CA . CYS A 1 330 ? 24.128 24.768 37.554 1.00 37.95 325 CYS A CA 1
ATOM 2409 C C . CYS A 1 330 ? 23.440 24.381 38.855 1.00 39.27 325 CYS A C 1
ATOM 2410 O O . CYS A 1 330 ? 23.990 24.761 39.896 1.00 42.32 325 CYS A O 1
ATOM 2413 N N . SER A 1 331 ? 22.349 23.602 38.792 1.00 37.15 326 SER A N 1
ATOM 2414 C CA . SER A 1 331 ? 21.654 23.063 39.992 1.00 33.00 326 SER A CA 1
ATOM 2415 C C . SER A 1 331 ? 22.623 22.093 40.652 1.00 31.09 326 SER A C 1
ATOM 2416 O O . SER A 1 331 ? 23.288 21.353 39.889 1.00 28.11 326 SER A O 1
ATOM 2419 N N . GLN A 1 332 ? 22.749 22.159 41.986 1.00 30.54 327 GLN A N 1
ATOM 2420 C CA . GLN A 1 332 ? 23.714 21.351 42.788 1.00 32.75 327 GLN A CA 1
ATOM 2421 C C . GLN A 1 332 ? 25.178 21.664 42.394 1.00 31.34 327 GLN A C 1
ATOM 2422 O O . GLN A 1 332 ? 26.047 20.851 42.699 1.00 30.34 327 GLN A O 1
ATOM 2428 N N . ARG A 1 333 ? 25.474 22.799 41.767 1.00 31.56 328 ARG A N 1
ATOM 2429 C CA . ARG A 1 333 ? 26.868 23.137 41.357 1.00 38.79 328 ARG A CA 1
ATOM 2430 C C . ARG A 1 333 ? 27.510 21.977 40.563 1.00 37.30 328 ARG A C 1
ATOM 2431 O O . ARG A 1 333 ? 28.700 21.911 40.543 1.00 29.68 328 ARG A O 1
ATOM 2439 N N . THR A 1 334 ? 26.729 21.111 39.911 1.00 44.49 329 THR A N 1
ATOM 2440 C CA . THR A 1 334 ? 27.176 19.807 39.355 1.00 42.33 329 THR A CA 1
ATOM 2441 C C . THR A 1 334 ? 27.994 20.033 38.101 1.00 41.08 329 THR A C 1
ATOM 2442 O O . THR A 1 334 ? 28.844 19.155 37.890 1.00 52.84 329 THR A O 1
ATOM 2444 N N . ASP A 1 335 ? 27.696 21.063 37.294 1.00 36.78 330 ASP A N 1
ATOM 2445 C CA . ASP A 1 335 ? 28.410 21.333 35.990 1.00 43.12 330 ASP A CA 1
ATOM 2446 C C . ASP A 1 335 ? 28.191 20.260 34.877 1.00 37.76 330 ASP A C 1
ATOM 2447 O O . ASP A 1 335 ? 28.217 20.623 33.689 1.00 33.18 330 ASP A O 1
ATOM 2452 N N . ASP A 1 336 ? 28.073 18.981 35.248 1.00 34.09 331 ASP A N 1
ATOM 2453 C CA . ASP A 1 336 ? 27.605 17.852 34.408 1.00 33.89 331 ASP A CA 1
ATOM 2454 C C . ASP A 1 336 ? 26.068 17.844 34.343 1.00 44.35 331 ASP A C 1
ATOM 2455 O O . ASP A 1 336 ? 25.357 17.640 35.350 1.00 46.93 331 ASP A O 1
ATOM 2460 N N . PRO A 1 337 ? 25.510 17.993 33.122 1.00 43.80 332 PRO A N 1
ATOM 2461 C CA . PRO A 1 337 ? 24.057 18.055 32.949 1.00 42.36 332 PRO A CA 1
ATOM 2462 C C . PRO A 1 337 ? 23.311 16.871 33.559 1.00 37.97 332 PRO A C 1
ATOM 2463 O O . PRO A 1 337 ? 22.149 17.003 33.921 1.00 33.94 332 PRO A O 1
ATOM 2467 N N . LYS A 1 338 ? 23.965 15.721 33.590 1.00 33.42 333 LYS A N 1
ATOM 2468 C CA . LYS A 1 338 ? 23.257 14.459 33.875 1.00 37.35 333 LYS A CA 1
ATOM 2469 C C . LYS A 1 338 ? 24.221 13.483 34.539 1.00 31.03 333 LYS A C 1
ATOM 2470 O O . LYS A 1 338 ? 25.193 13.939 35.144 1.00 26.21 333 LYS A O 1
ATOM 2476 N N . ASN A 1 339 ? 23.860 12.202 34.478 1.00 30.76 334 ASN A N 1
ATOM 2477 C CA . ASN A 1 339 ? 24.631 11.067 35.030 1.00 31.63 334 ASN A CA 1
ATOM 2478 C C . ASN A 1 339 ? 24.686 11.214 36.552 1.00 29.85 334 ASN A C 1
ATOM 2479 O O . ASN A 1 339 ? 25.632 10.742 37.144 1.00 29.34 334 ASN A O 1
ATOM 2484 N N . SER A 1 340 ? 23.662 11.852 37.110 1.00 28.33 335 SER A N 1
ATOM 2485 C CA . SER A 1 340 ? 23.441 12.097 38.547 1.00 30.15 335 SER A CA 1
ATOM 2486 C C . SER A 1 340 ? 21.976 11.780 38.889 1.00 32.97 335 SER A C 1
ATOM 2487 O O . SER A 1 340 ? 21.116 11.788 38.009 1.00 31.44 335 SER A O 1
ATOM 2490 N N . PRO A 1 341 ? 21.669 11.450 40.165 1.00 32.36 336 PRO A N 1
ATOM 2491 C CA . PRO A 1 341 ? 20.306 11.166 40.618 1.00 32.48 336 PRO A CA 1
ATOM 2492 C C . PRO A 1 341 ? 19.429 12.340 41.061 1.00 33.29 336 PRO A C 1
ATOM 2493 O O . PRO A 1 341 ? 18.329 12.116 41.618 1.00 38.47 336 PRO A O 1
ATOM 2497 N N . TYR A 1 342 ? 19.903 13.562 40.848 1.00 32.90 337 TYR A N 1
ATOM 2498 C CA . TYR A 1 342 ? 19.113 14.787 41.137 1.00 29.86 337 TYR A CA 1
ATOM 2499 C C . TYR A 1 342 ? 17.847 14.818 40.271 1.00 26.48 337 TYR A C 1
ATOM 2500 O O . TYR A 1 342 ? 17.917 14.356 39.126 1.00 24.59 337 TYR A O 1
ATOM 2509 N N . SER A 1 343 ? 16.711 15.315 40.787 1.00 29.31 338 SER A N 1
ATOM 2510 C CA . SER A 1 343 ? 15.408 15.422 40.049 1.00 32.76 338 SER A CA 1
ATOM 2511 C C . SER A 1 343 ? 15.615 16.103 38.672 1.00 33.71 338 SER A C 1
ATOM 2512 O O . SER A 1 343 ? 14.873 15.803 37.733 1.00 31.88 338 SER A O 1
ATOM 2515 N N . GLU A 1 344 ? 16.571 17.031 38.581 1.00 32.19 339 GLU A N 1
ATOM 2516 C CA . GLU A 1 344 ? 16.891 17.808 37.369 1.00 29.71 339 GLU A CA 1
ATOM 2517 C C . GLU A 1 344 ? 17.512 16.888 36.325 1.00 28.87 339 GLU A C 1
ATOM 2518 O O . GLU A 1 344 ? 17.466 17.252 35.151 1.00 32.24 339 GLU A O 1
ATOM 2524 N N . SER A 1 345 ? 18.129 15.783 36.741 1.00 27.80 340 SER A N 1
ATOM 2525 C CA . SER A 1 345 ? 18.826 14.806 35.852 1.00 28.57 340 SER A CA 1
ATOM 2526 C C . SER A 1 345 ? 17.898 13.622 35.568 1.00 27.76 340 SER A C 1
ATOM 2527 O O . SER A 1 345 ? 17.778 13.231 34.384 1.00 27.03 340 SER A O 1
ATOM 2530 N N . MET A 1 346 ? 17.252 13.080 36.602 1.00 24.22 341 MET A N 1
ATOM 2531 C CA . MET A 1 346 ? 16.412 11.890 36.422 1.00 22.66 341 MET A CA 1
ATOM 2532 C C . MET A 1 346 ? 15.054 12.263 35.818 1.00 23.73 341 MET A C 1
ATOM 2533 O O . MET A 1 346 ? 14.571 11.515 34.960 1.00 30.89 341 MET A O 1
ATOM 2538 N N . ASN A 1 347 ? 14.404 13.336 36.239 1.00 21.80 342 ASN A N 1
ATOM 2539 C CA . ASN A 1 347 ? 12.971 13.533 35.864 1.00 22.56 342 ASN A CA 1
ATOM 2540 C C . ASN A 1 347 ? 12.871 13.929 34.392 1.00 22.66 342 ASN A C 1
ATOM 2541 O O . ASN A 1 347 ? 13.414 14.946 34.050 1.00 24.87 342 ASN A O 1
ATOM 2546 N N . ILE A 1 348 ? 12.177 13.147 33.560 1.00 21.79 343 ILE A N 1
ATOM 2547 C CA . ILE A 1 348 ? 11.997 13.440 32.117 1.00 20.99 343 ILE A CA 1
ATOM 2548 C C . ILE A 1 348 ? 10.520 13.717 31.881 1.00 22.30 343 ILE A C 1
ATOM 2549 O O . ILE A 1 348 ? 9.633 13.198 32.572 1.00 22.18 343 ILE A O 1
ATOM 2554 N N . PRO A 1 349 ? 10.236 14.554 30.866 1.00 24.16 344 PRO A N 1
ATOM 2555 C CA . PRO A 1 349 ? 8.873 14.820 30.442 1.00 23.68 344 PRO A CA 1
ATOM 2556 C C . PRO A 1 349 ? 8.369 13.489 29.922 1.00 26.61 344 PRO A C 1
ATOM 2557 O O . PRO A 1 349 ? 9.225 12.704 29.392 1.00 24.71 344 PRO A O 1
ATOM 2561 N N . PHE A 1 350 ? 7.060 13.268 30.099 1.00 26.85 345 PHE A N 1
ATOM 2562 C CA . PHE A 1 350 ? 6.342 12.151 29.440 1.00 24.52 345 PHE A CA 1
ATOM 2563 C C . PHE A 1 350 ? 4.870 12.526 29.278 1.00 21.88 345 PHE A C 1
ATOM 2564 O O . PHE A 1 350 ? 4.143 12.527 30.238 1.00 20.88 345 PHE A O 1
ATOM 2572 N N . LEU A 1 351 ? 4.500 12.887 28.065 1.00 20.96 346 LEU A N 1
ATOM 2573 C CA . LEU A 1 351 ? 3.164 13.354 27.679 1.00 23.35 346 LEU A CA 1
ATOM 2574 C C . LEU A 1 351 ? 2.619 12.392 26.621 1.00 24.46 346 LEU A C 1
ATOM 2575 O O . LEU A 1 351 ? 3.260 12.205 25.569 1.00 26.14 346 LEU A O 1
ATOM 2580 N N . VAL A 1 352 ? 1.489 11.765 26.901 1.00 23.95 347 VAL A N 1
ATOM 2581 C CA . VAL A 1 352 ? 0.890 10.774 25.975 1.00 25.22 347 VAL A CA 1
ATOM 2582 C C . VAL A 1 352 ? -0.514 11.225 25.545 1.00 25.55 347 VAL A C 1
ATOM 2583 O O . VAL A 1 352 ? -1.444 11.185 26.376 1.00 28.69 347 VAL A O 1
ATOM 2587 N N . ARG A 1 353 ? -0.660 11.629 24.289 1.00 26.58 348 ARG A N 1
ATOM 2588 C CA . ARG A 1 353 ? -1.961 11.928 23.638 1.00 29.44 348 ARG A CA 1
ATOM 2589 C C . ARG A 1 353 ? -2.393 10.741 22.761 1.00 31.15 348 ARG A C 1
ATOM 2590 O O . ARG A 1 353 ? -1.618 10.316 21.857 1.00 29.82 348 ARG A O 1
ATOM 2598 N N . PHE A 1 354 ? -3.611 10.261 23.002 1.00 30.52 349 PHE A N 1
ATOM 2599 C CA . PHE A 1 354 ? -4.291 9.243 22.170 1.00 31.48 349 PHE A CA 1
ATOM 2600 C C . PHE A 1 354 ? -5.780 9.580 22.148 1.00 34.96 349 PHE A C 1
ATOM 2601 O O . PHE A 1 354 ? -6.520 9.124 23.023 1.00 35.64 349 PHE A O 1
ATOM 2609 N N . PRO A 1 355 ? -6.250 10.426 21.182 1.00 34.96 350 PRO A N 1
ATOM 2610 C CA . PRO A 1 355 ? -7.593 10.993 21.286 1.00 30.72 350 PRO A CA 1
ATOM 2611 C C . PRO A 1 355 ? -8.655 9.888 21.375 1.00 29.95 350 PRO A C 1
ATOM 2612 O O . PRO A 1 355 ? -8.620 8.936 20.615 1.00 24.70 350 PRO A O 1
ATOM 2616 N N . GLY A 1 356 ? -9.529 10.049 22.380 1.00 32.84 351 GLY A N 1
ATOM 2617 C CA . GLY A 1 356 ? -10.705 9.206 22.663 1.00 34.13 351 GLY A CA 1
ATOM 2618 C C . GLY A 1 356 ? -10.303 7.836 23.127 1.00 33.90 351 GLY A C 1
ATOM 2619 O O . GLY A 1 356 ? -11.074 6.905 22.889 1.00 40.64 351 GLY A O 1
ATOM 2620 N N . LYS A 1 357 ? -9.099 7.715 23.669 1.00 32.01 352 LYS A N 1
ATOM 2621 C CA . LYS A 1 357 ? -8.668 6.549 24.465 1.00 32.44 352 LYS A CA 1
ATOM 2622 C C . LYS A 1 357 ? -8.005 7.010 25.762 1.00 32.62 352 LYS A C 1
ATOM 2623 O O . LYS A 1 357 ? -7.918 6.171 26.671 1.00 34.19 352 LYS A O 1
ATOM 2629 N N . ILE A 1 358 ? -7.535 8.256 25.871 1.00 33.59 353 ILE A N 1
ATOM 2630 C CA . ILE A 1 358 ? -6.864 8.737 27.114 1.00 30.79 353 ILE A CA 1
ATOM 2631 C C . ILE A 1 358 ? -7.472 10.063 27.542 1.00 31.31 353 ILE A C 1
ATOM 2632 O O . ILE A 1 358 ? -7.416 10.988 26.765 1.00 36.88 353 ILE A O 1
ATOM 2637 N N . GLN A 1 359 ? -8.071 10.133 28.723 1.00 37.32 354 GLN A N 1
ATOM 2638 C CA . GLN A 1 359 ? -8.558 11.397 29.336 1.00 38.00 354 GLN A CA 1
ATOM 2639 C C . GLN A 1 359 ? -7.327 12.217 29.696 1.00 37.32 354 GLN A C 1
ATOM 2640 O O . GLN A 1 359 ? -6.434 11.724 30.389 1.00 37.13 354 GLN A O 1
ATOM 2646 N N . PRO A 1 360 ? -7.234 13.478 29.222 1.00 31.00 355 PRO A N 1
ATOM 2647 C CA . PRO A 1 360 ? -6.215 14.418 29.700 1.00 24.99 355 PRO A CA 1
ATOM 2648 C C . PRO A 1 360 ? -6.223 14.439 31.219 1.00 21.56 355 PRO A C 1
ATOM 2649 O O . PRO A 1 360 ? -7.213 14.598 31.734 1.00 18.32 355 PRO A O 1
ATOM 2653 N N . ARG A 1 361 ? -5.089 14.189 31.855 1.00 24.75 356 ARG A N 1
ATOM 2654 C CA . ARG A 1 361 ? -4.936 14.205 33.333 1.00 22.52 356 ARG A CA 1
ATOM 2655 C C . ARG A 1 361 ? -3.461 14.199 33.681 1.00 20.20 356 ARG A C 1
ATOM 2656 O O . ARG A 1 361 ? -2.629 14.108 32.787 1.00 20.85 356 ARG A O 1
ATOM 2664 N N . VAL A 1 362 ? -3.174 14.327 34.956 1.00 21.74 357 VAL A N 1
ATOM 2665 C CA . VAL A 1 362 ? -1.794 14.311 35.502 1.00 23.66 357 VAL A CA 1
ATOM 2666 C C . VAL A 1 362 ? -1.679 13.059 36.368 1.00 27.47 357 VAL A C 1
ATOM 2667 O O . VAL A 1 362 ? -2.670 12.680 36.984 1.00 33.26 357 VAL A O 1
ATOM 2671 N N . ASP A 1 363 ? -0.524 12.419 36.339 1.00 28.34 358 ASP A N 1
ATOM 2672 C CA . ASP A 1 363 ? -0.297 11.139 37.025 1.00 27.11 358 ASP A CA 1
ATOM 2673 C C . ASP A 1 363 ? 1.169 11.042 37.440 1.00 30.43 358 ASP A C 1
ATOM 2674 O O . ASP A 1 363 ? 2.124 11.301 36.666 1.00 25.90 358 ASP A O 1
ATOM 2679 N N . ASP A 1 364 ? 1.326 10.633 38.676 1.00 35.72 359 ASP A N 1
ATOM 2680 C CA . ASP A 1 364 ? 2.621 10.638 39.374 1.00 35.70 359 ASP A CA 1
ATOM 2681 C C . ASP A 1 364 ? 3.166 9.209 39.307 1.00 31.15 359 ASP A C 1
ATOM 2682 O O . ASP A 1 364 ? 4.088 8.912 40.045 1.00 33.75 359 ASP A O 1
ATOM 2687 N N . LEU A 1 365 ? 2.648 8.377 38.416 1.00 28.00 360 LEU A N 1
ATOM 2688 C CA . LEU A 1 365 ? 3.289 7.092 38.041 1.00 29.73 360 LEU A CA 1
ATOM 2689 C C . LEU A 1 365 ? 4.801 7.295 37.876 1.00 27.46 360 LEU A C 1
ATOM 2690 O O . LEU A 1 365 ? 5.189 8.172 37.117 1.00 26.08 360 LEU A O 1
ATOM 2695 N N . LEU A 1 366 ? 5.592 6.491 38.588 1.00 31.53 361 LEU A N 1
ATOM 2696 C CA . LEU A 1 366 ? 7.081 6.346 38.507 1.00 30.18 361 LEU A CA 1
ATOM 2697 C C . LEU A 1 366 ? 7.478 5.402 37.369 1.00 29.14 361 LEU A C 1
ATOM 2698 O O . LEU A 1 366 ? 7.944 4.249 37.618 1.00 30.42 361 LEU A O 1
ATOM 2703 N N . LEU A 1 367 ? 7.313 5.889 36.151 1.00 30.99 362 LEU A N 1
ATOM 2704 C CA . LEU A 1 367 ? 7.631 5.134 34.921 1.00 31.40 362 LEU A CA 1
ATOM 2705 C C . LEU A 1 367 ? 9.152 5.055 34.789 1.00 30.90 362 LEU A C 1
ATOM 2706 O O . LEU A 1 367 ? 9.837 6.069 34.967 1.00 31.58 362 LEU A O 1
ATOM 2711 N N . SER A 1 368 ? 9.680 3.878 34.521 1.00 28.72 363 SER A N 1
ATOM 2712 C CA . SER A 1 368 ? 11.132 3.701 34.322 1.00 24.38 363 SER A CA 1
ATOM 2713 C C . SER A 1 368 ? 11.340 3.522 32.824 1.00 23.76 363 SER A C 1
ATOM 2714 O O . SER A 1 368 ? 10.374 3.164 32.134 1.00 25.54 363 SER A O 1
ATOM 2717 N N . ALA A 1 369 ? 12.531 3.822 32.331 1.00 22.82 364 ALA A N 1
ATOM 2718 C CA . ALA A 1 369 ? 12.812 3.797 30.887 1.00 23.77 364 ALA A CA 1
ATOM 2719 C C . ALA A 1 369 ? 12.410 2.456 30.253 1.00 27.24 364 ALA A C 1
ATOM 2720 O O . ALA A 1 369 ? 11.823 2.432 29.151 1.00 29.92 364 ALA A O 1
ATOM 2722 N N . PRO A 1 370 ? 12.778 1.293 30.860 1.00 26.03 365 PRO A N 1
ATOM 2723 C CA . PRO A 1 370 ? 12.479 0.005 30.253 1.00 25.15 365 PRO A CA 1
ATOM 2724 C C . PRO A 1 370 ? 10.989 -0.302 30.178 1.00 25.64 365 PRO A C 1
ATOM 2725 O O . PRO A 1 370 ? 10.634 -1.262 29.560 1.00 27.75 365 PRO A O 1
ATOM 2729 N N . ASP A 1 371 ? 10.176 0.506 30.842 1.00 24.89 366 ASP A N 1
ATOM 2730 C CA . ASP A 1 371 ? 8.703 0.428 30.787 1.00 24.58 366 ASP A CA 1
ATOM 2731 C C . ASP A 1 371 ? 8.192 1.094 29.517 1.00 27.44 366 ASP A C 1
ATOM 2732 O O . ASP A 1 371 ? 7.064 0.741 29.111 1.00 31.36 366 ASP A O 1
ATOM 2737 N N . ILE A 1 372 ? 8.939 2.049 28.942 1.00 24.10 367 ILE A N 1
ATOM 2738 C CA . ILE A 1 372 ? 8.455 2.811 27.758 1.00 23.81 367 ILE A CA 1
ATOM 2739 C C . ILE A 1 372 ? 8.103 1.824 26.640 1.00 24.71 367 ILE A C 1
ATOM 2740 O O . ILE A 1 372 ? 6.941 1.799 26.238 1.00 27.37 367 ILE A O 1
ATOM 2745 N N . MET A 1 373 ? 9.046 1.024 26.148 1.00 27.60 368 MET A N 1
ATOM 2746 C CA . MET A 1 373 ? 8.766 0.113 25.001 1.00 27.34 368 MET A CA 1
ATOM 2747 C C . MET A 1 373 ? 7.503 -0.710 25.261 1.00 29.45 368 MET A C 1
ATOM 2748 O O . MET A 1 373 ? 6.578 -0.664 24.458 1.00 29.93 368 MET A O 1
ATOM 2753 N N . PRO A 1 374 ? 7.398 -1.510 26.349 1.00 30.44 369 PRO A N 1
ATOM 2754 C CA . PRO A 1 374 ? 6.229 -2.381 26.525 1.00 30.27 369 PRO A CA 1
ATOM 2755 C C . PRO A 1 374 ? 4.903 -1.609 26.671 1.00 29.29 369 PRO A C 1
ATOM 2756 O O . PRO A 1 374 ? 3.904 -2.079 26.207 1.00 29.56 369 PRO A O 1
ATOM 2760 N N . THR A 1 375 ? 4.938 -0.431 27.294 1.00 28.67 370 THR A N 1
ATOM 2761 C CA . THR A 1 375 ? 3.791 0.483 27.502 1.00 28.30 370 THR A CA 1
ATOM 2762 C C . THR A 1 375 ? 3.313 1.041 26.153 1.00 29.87 370 THR A C 1
ATOM 2763 O O . THR A 1 375 ? 2.065 1.134 25.935 1.00 32.77 370 THR A O 1
ATOM 2767 N N . VAL A 1 376 ? 4.246 1.424 25.276 1.00 28.56 371 VAL A N 1
ATOM 2768 C CA . VAL A 1 376 ? 3.900 1.989 23.938 1.00 28.38 371 VAL A CA 1
ATOM 2769 C C . VAL A 1 376 ? 3.277 0.876 23.099 1.00 29.31 371 VAL A C 1
ATOM 2770 O O . VAL A 1 376 ? 2.281 1.134 22.436 1.00 33.80 371 VAL A O 1
ATOM 2774 N N . LEU A 1 377 ? 3.823 -0.332 23.175 1.00 29.62 372 LEU A N 1
ATOM 2775 C CA . LEU A 1 377 ? 3.225 -1.511 22.500 1.00 28.94 372 LEU A CA 1
ATOM 2776 C C . LEU A 1 377 ? 1.830 -1.786 23.085 1.00 26.49 372 LEU A C 1
ATOM 2777 O O . LEU A 1 377 ? 0.897 -1.995 22.303 1.00 21.15 372 LEU A O 1
ATOM 2782 N N . GLY A 1 378 ? 1.688 -1.728 24.401 1.00 25.65 373 GLY A N 1
ATOM 2783 C CA . GLY A 1 378 ? 0.381 -1.832 25.058 1.00 26.63 373 GLY A CA 1
ATOM 2784 C C . GLY A 1 378 ? -0.588 -0.853 24.438 1.00 25.30 373 GLY A C 1
ATOM 2785 O O . GLY A 1 378 ? -1.691 -1.300 24.025 1.00 31.13 373 GLY A O 1
ATOM 2786 N N . LEU A 1 379 ? -0.173 0.404 24.311 1.00 22.93 374 LEU A N 1
ATOM 2787 C CA . LEU A 1 379 ? -1.055 1.511 23.830 1.00 26.29 374 LEU A CA 1
ATOM 2788 C C . LEU A 1 379 ? -1.471 1.269 22.383 1.00 27.47 374 LEU A C 1
ATOM 2789 O O . LEU A 1 379 ? -2.593 1.630 22.046 1.00 40.36 374 LEU A O 1
ATOM 2794 N N . CYS A 1 380 ? -0.635 0.666 21.558 1.00 26.82 375 CYS A N 1
ATOM 2795 C CA . CYS A 1 380 ? -0.983 0.418 20.140 1.00 30.44 375 CYS A CA 1
ATOM 2796 C C . CYS A 1 380 ? -1.685 -0.954 20.003 1.00 30.14 375 CYS A C 1
ATOM 2797 O O . CYS A 1 380 ? -1.847 -1.454 18.866 1.00 27.78 375 CYS A O 1
ATOM 2800 N N . GLY A 1 381 ? -2.167 -1.506 21.125 1.00 30.58 376 GLY A N 1
ATOM 2801 C CA . GLY A 1 381 ? -2.796 -2.847 21.204 1.00 35.61 376 GLY A CA 1
ATOM 2802 C C . GLY A 1 381 ? -1.900 -3.970 20.670 1.00 30.59 376 GLY A C 1
ATOM 2803 O O . GLY A 1 381 ? -2.379 -4.825 19.966 1.00 26.11 376 GLY A O 1
ATOM 2804 N N . LEU A 1 382 ? -0.604 -3.890 20.936 1.00 30.63 377 LEU A N 1
ATOM 2805 C CA . LEU A 1 382 ? 0.387 -4.947 20.655 1.00 29.37 377 LEU A CA 1
ATOM 2806 C C . LEU A 1 382 ? 0.911 -5.462 22.000 1.00 30.61 377 LEU A C 1
ATOM 2807 O O . LEU A 1 382 ? 1.968 -6.079 22.020 1.00 33.09 377 LEU A O 1
ATOM 2812 N N . GLY A 1 383 ? 0.139 -5.289 23.066 1.00 32.80 378 GLY A N 1
ATOM 2813 C CA . GLY A 1 383 ? 0.495 -5.786 24.403 1.00 31.55 378 GLY A CA 1
ATOM 2814 C C . GLY A 1 383 ? 0.852 -7.258 24.410 1.00 32.05 378 GLY A C 1
ATOM 2815 O O . GLY A 1 383 ? 1.648 -7.670 25.259 1.00 35.05 378 GLY A O 1
ATOM 2816 N N . ASP A 1 384 ? 0.250 -8.058 23.532 1.00 33.05 379 ASP A N 1
ATOM 2817 C CA . ASP A 1 384 ? 0.420 -9.534 23.529 1.00 30.89 379 ASP A CA 1
ATOM 2818 C C . ASP A 1 384 ? 1.686 -9.909 22.742 1.00 32.94 379 ASP A C 1
ATOM 2819 O O . ASP A 1 384 ? 1.979 -11.109 22.609 1.00 32.89 379 ASP A O 1
ATOM 2824 N N . SER A 1 385 ? 2.395 -8.933 22.174 1.00 33.03 380 SER A N 1
ATOM 2825 C CA . SER A 1 385 ? 3.548 -9.148 21.265 1.00 32.27 380 SER A CA 1
ATOM 2826 C C . SER A 1 385 ? 4.808 -8.674 21.950 1.00 30.71 380 SER A C 1
ATOM 2827 O O . SER A 1 385 ? 5.881 -8.671 21.296 1.00 30.05 380 SER A O 1
ATOM 2830 N N . ILE A 1 386 ? 4.665 -8.245 23.196 1.00 28.58 381 ILE A N 1
ATOM 2831 C CA . ILE A 1 386 ? 5.830 -7.797 24.007 1.00 32.25 381 ILE A CA 1
ATOM 2832 C C . ILE A 1 386 ? 6.743 -9.003 24.141 1.00 32.72 381 ILE A C 1
ATOM 2833 O O . ILE A 1 386 ? 6.338 -9.983 24.768 1.00 28.89 381 ILE A O 1
ATOM 2838 N N . PRO A 1 387 ? 7.996 -8.939 23.621 1.00 33.92 382 PRO A N 1
ATOM 2839 C CA . PRO A 1 387 ? 8.954 -10.028 23.838 1.00 33.03 382 PRO A CA 1
ATOM 2840 C C . PRO A 1 387 ? 9.121 -10.406 25.323 1.00 33.62 382 PRO A C 1
ATOM 2841 O O . PRO A 1 387 ? 8.938 -9.546 26.182 1.00 35.21 382 PRO A O 1
ATOM 2845 N N . SER A 1 388 ? 9.426 -11.680 25.616 1.00 34.08 383 SER A N 1
ATOM 2846 C CA . SER A 1 388 ? 9.522 -12.220 27.000 1.00 33.18 383 SER A CA 1
ATOM 2847 C C . SER A 1 388 ? 10.750 -11.656 27.706 1.00 36.69 383 SER A C 1
ATOM 2848 O O . SER A 1 388 ? 10.687 -11.467 28.902 1.00 38.28 383 SER A O 1
ATOM 2851 N N . GLU A 1 389 ? 11.798 -11.358 26.947 1.00 44.34 384 GLU A N 1
ATOM 2852 C CA . GLU A 1 389 ? 13.116 -10.864 27.423 1.00 49.03 384 GLU A CA 1
ATOM 2853 C C . GLU A 1 389 ? 12.929 -9.471 28.072 1.00 47.46 384 GLU A C 1
ATOM 2854 O O . GLU A 1 389 ? 13.882 -8.994 28.742 1.00 44.50 384 GLU A O 1
ATOM 2860 N N . VAL A 1 390 ? 11.795 -8.797 27.808 1.00 36.99 385 VAL A N 1
ATOM 2861 C CA . VAL A 1 390 ? 11.516 -7.415 28.275 1.00 35.79 385 VAL A CA 1
ATOM 2862 C C . VAL A 1 390 ? 11.384 -7.444 29.792 1.00 33.34 385 VAL A C 1
ATOM 2863 O O . VAL A 1 390 ? 10.716 -8.348 30.316 1.00 33.54 385 VAL A O 1
ATOM 2867 N N . GLN A 1 391 ? 12.025 -6.485 30.451 1.00 28.39 386 GLN A N 1
ATOM 2868 C CA . GLN A 1 391 ? 12.165 -6.418 31.923 1.00 23.96 386 GLN A CA 1
ATOM 2869 C C . GLN A 1 391 ? 11.163 -5.401 32.433 1.00 25.25 386 GLN A C 1
ATOM 2870 O O . GLN A 1 391 ? 10.684 -5.597 33.550 1.00 29.67 386 GLN A O 1
ATOM 2876 N N . GLY A 1 392 ? 10.842 -4.386 31.624 1.00 25.10 387 GLY A N 1
ATOM 2877 C CA . GLY A 1 392 ? 9.955 -3.273 32.015 1.00 26.98 387 GLY A CA 1
ATOM 2878 C C . GLY A 1 392 ? 8.516 -3.739 32.015 1.00 27.03 387 GLY A C 1
ATOM 2879 O O . GLY A 1 392 ? 8.294 -4.855 31.529 1.00 27.47 387 GLY A O 1
ATOM 2880 N N . ARG A 1 393 ? 7.568 -2.945 32.518 1.00 26.24 388 ARG A N 1
ATOM 2881 C CA . ARG A 1 393 ? 6.159 -3.411 32.532 1.00 29.28 388 ARG A CA 1
ATOM 2882 C C . ARG A 1 393 ? 5.275 -2.530 31.619 1.00 24.05 388 ARG A C 1
ATOM 2883 O O . ARG A 1 393 ? 5.645 -1.421 31.304 1.00 22.71 388 ARG A O 1
ATOM 2891 N N . ASN A 1 394 ? 4.180 -3.106 31.149 1.00 22.28 389 ASN A N 1
ATOM 2892 C CA . ASN A 1 394 ? 3.164 -2.492 30.266 1.00 25.00 389 ASN A CA 1
ATOM 2893 C C . ASN A 1 394 ? 2.091 -1.760 31.102 1.00 24.56 389 ASN A C 1
ATOM 2894 O O . ASN A 1 394 ? 1.163 -2.392 31.606 1.00 19.70 389 ASN A O 1
ATOM 2899 N N . PHE A 1 395 ? 2.200 -0.433 31.198 1.00 26.17 390 PHE A N 1
ATOM 2900 C CA . PHE A 1 395 ? 1.240 0.427 31.935 1.00 27.25 390 PHE A CA 1
ATOM 2901 C C . PHE A 1 395 ? 0.128 0.968 31.017 1.00 22.50 390 PHE A C 1
ATOM 2902 O O . PHE A 1 395 ? -0.670 1.756 31.476 1.00 17.25 390 PHE A O 1
ATOM 2910 N N . ALA A 1 396 ? 0.048 0.524 29.768 1.00 23.12 391 ALA A N 1
ATOM 2911 C CA . ALA A 1 396 ? -1.064 0.905 28.863 1.00 24.57 391 ALA A CA 1
ATOM 2912 C C . ALA A 1 396 ? -2.407 0.830 29.585 1.00 25.85 391 ALA A C 1
ATOM 2913 O O . ALA A 1 396 ? -3.219 1.744 29.473 1.00 29.63 391 ALA A O 1
ATOM 2915 N N . PRO A 1 397 ? -2.714 -0.232 30.351 1.00 28.60 392 PRO A N 1
ATOM 2916 C CA . PRO A 1 397 ? -4.006 -0.318 31.027 1.00 28.39 392 PRO A CA 1
ATOM 2917 C C . PRO A 1 397 ? -4.256 0.911 31.896 1.00 25.44 392 PRO A C 1
ATOM 2918 O O . PRO A 1 397 ? -5.346 1.360 31.971 1.00 29.66 392 PRO A O 1
ATOM 2922 N N . LEU A 1 398 ? -3.205 1.421 32.506 1.00 27.96 393 LEU A N 1
ATOM 2923 C CA . LEU A 1 398 ? -3.272 2.511 33.503 1.00 32.67 393 LEU A CA 1
ATOM 2924 C C . LEU A 1 398 ? -3.448 3.838 32.763 1.00 37.53 393 LEU A C 1
ATOM 2925 O O . LEU A 1 398 ? -4.173 4.687 33.300 1.00 40.19 393 LEU A O 1
ATOM 2930 N N . PHE A 1 399 ? -2.821 3.995 31.587 1.00 37.10 394 PHE A N 1
ATOM 2931 C CA . PHE A 1 399 ? -3.040 5.132 30.657 1.00 35.44 394 PHE A CA 1
ATOM 2932 C C . PHE A 1 399 ? -4.494 5.141 30.149 1.00 35.90 394 PHE A C 1
ATOM 2933 O O . PHE A 1 399 ? -5.142 6.198 30.174 1.00 31.41 394 PHE A O 1
ATOM 2941 N N . PHE A 1 400 ? -4.997 4.003 29.671 1.00 30.88 395 PHE A N 1
ATOM 2942 C CA . PHE A 1 400 ? -6.383 3.894 29.170 1.00 29.19 395 PHE A CA 1
ATOM 2943 C C . PHE A 1 400 ? -7.389 4.099 30.316 1.00 27.94 395 PHE A C 1
ATOM 2944 O O . PHE A 1 400 ? -8.424 4.623 30.028 1.00 26.13 395 PHE A O 1
ATOM 2952 N N . ASP A 1 401 ? -7.141 3.633 31.542 1.00 32.50 396 ASP A N 1
ATOM 2953 C CA . ASP A 1 401 ? -8.181 3.561 32.614 1.00 34.48 396 ASP A CA 1
ATOM 2954 C C . ASP A 1 401 ? -7.620 4.077 33.947 1.00 37.61 396 ASP A C 1
ATOM 2955 O O . ASP A 1 401 ? -6.842 3.306 34.587 1.00 34.32 396 ASP A O 1
ATOM 2960 N N . GLU A 1 402 ? -8.008 5.310 34.347 1.00 40.73 397 GLU A N 1
ATOM 2961 C CA . GLU A 1 402 ? -7.654 5.899 35.669 1.00 44.39 397 GLU A CA 1
ATOM 2962 C C . GLU A 1 402 ? -7.866 4.814 36.716 1.00 42.97 397 GLU A C 1
ATOM 2963 O O . GLU A 1 402 ? -6.950 4.543 37.444 1.00 49.26 397 GLU A O 1
ATOM 2969 N N . LYS A 1 403 ? -9.042 4.187 36.710 1.00 41.58 398 LYS A N 1
ATOM 2970 C CA . LYS A 1 403 ? -9.547 3.310 37.786 1.00 43.02 398 LYS A CA 1
ATOM 2971 C C . LYS A 1 403 ? -9.113 1.844 37.511 1.00 42.52 398 LYS A C 1
ATOM 2972 O O . LYS A 1 403 ? -9.956 0.986 37.721 1.00 50.51 398 LYS A O 1
ATOM 2974 N N . ALA A 1 404 ? -7.895 1.537 37.029 1.00 41.69 399 ALA A N 1
ATOM 2975 C CA . ALA A 1 404 ? -7.502 0.145 36.631 1.00 42.90 399 ALA A CA 1
ATOM 2976 C C . ALA A 1 404 ? -6.905 -0.615 37.822 1.00 43.78 399 ALA A C 1
ATOM 2977 O O . ALA A 1 404 ? -6.134 0.006 38.498 1.00 41.46 399 ALA A O 1
ATOM 2979 N N . GLU A 1 405 ? -7.251 -1.893 38.052 1.00 51.06 400 GLU A N 1
ATOM 2980 C CA . GLU A 1 405 ? -6.612 -2.770 39.086 1.00 52.80 400 GLU A CA 1
ATOM 2981 C C . GLU A 1 405 ? -5.293 -3.241 38.463 1.00 56.99 400 GLU A C 1
ATOM 2982 O O . GLU A 1 405 ? -5.288 -4.343 37.879 1.00 62.67 400 GLU A O 1
ATOM 2984 N N . ILE A 1 406 ? -4.270 -2.367 38.498 1.00 54.95 401 ILE A N 1
ATOM 2985 C CA . ILE A 1 406 ? -2.858 -2.574 38.040 1.00 53.69 401 ILE A CA 1
ATOM 2986 C C . ILE A 1 406 ? -1.950 -2.090 39.177 1.00 53.18 401 ILE A C 1
ATOM 2987 O O . ILE A 1 406 ? -2.318 -1.117 39.817 1.00 58.41 401 ILE A O 1
ATOM 2992 N N . VAL A 1 407 ? -0.825 -2.731 39.487 1.00 53.00 402 VAL A N 1
ATOM 2993 C CA . VAL A 1 407 ? 0.024 -2.299 40.651 1.00 50.80 402 VAL A CA 1
ATOM 2994 C C . VAL A 1 407 ? 0.956 -1.166 40.192 1.00 45.28 402 VAL A C 1
ATOM 2995 O O . VAL A 1 407 ? 1.744 -1.383 39.270 1.00 49.29 402 VAL A O 1
ATOM 2999 N N . ARG A 1 408 ? 0.896 -0.017 40.850 1.00 35.15 403 ARG A N 1
ATOM 3000 C CA . ARG A 1 408 ? 1.825 1.114 40.622 1.00 30.44 403 ARG A CA 1
ATOM 3001 C C . ARG A 1 408 ? 3.167 0.788 41.260 1.00 30.80 403 ARG A C 1
ATOM 3002 O O . ARG A 1 408 ? 3.232 0.309 42.378 1.00 30.20 403 ARG A O 1
ATOM 3010 N N . PRO A 1 409 ? 4.292 1.105 40.607 1.00 32.55 404 PRO A N 1
ATOM 3011 C CA . PRO A 1 409 ? 5.596 0.930 41.205 1.00 31.50 404 PRO A CA 1
ATOM 3012 C C . PRO A 1 409 ? 5.714 1.827 42.429 1.00 28.10 404 PRO A C 1
ATOM 3013 O O . PRO A 1 409 ? 5.389 2.968 42.342 1.00 29.95 404 PRO A O 1
ATOM 3017 N N . ALA A 1 410 ? 6.257 1.249 43.479 1.00 28.57 405 ALA A N 1
ATOM 3018 C CA . ALA A 1 410 ? 6.835 1.889 44.672 1.00 33.01 405 ALA A CA 1
ATOM 3019 C C . ALA A 1 410 ? 8.059 2.780 44.331 1.00 31.92 405 ALA A C 1
ATOM 3020 O O . ALA A 1 410 ? 8.185 3.909 44.931 1.00 31.20 405 ALA A O 1
ATOM 3022 N N . GLY A 1 411 ? 8.950 2.299 43.452 1.00 30.30 406 GLY A N 1
ATOM 3023 C CA . GLY A 1 411 ? 10.201 3.005 43.106 1.00 28.33 406 GLY A CA 1
ATOM 3024 C C . GLY A 1 411 ? 10.639 2.776 41.662 1.00 27.09 406 GLY A C 1
ATOM 3025 O O . GLY A 1 411 ? 10.071 1.914 40.935 1.00 24.95 406 GLY A O 1
ATOM 3026 N N . ALA A 1 412 ? 11.645 3.545 41.265 1.00 26.05 407 ALA A N 1
ATOM 3027 C CA . ALA A 1 412 ? 12.444 3.375 40.041 1.00 25.82 407 ALA A CA 1
ATOM 3028 C C . ALA A 1 412 ? 13.938 3.513 40.371 1.00 23.58 407 ALA A C 1
ATOM 3029 O O . ALA A 1 412 ? 14.284 4.371 41.186 1.00 20.95 407 ALA A O 1
ATOM 3031 N N . LEU A 1 413 ? 14.747 2.609 39.826 1.00 25.04 408 LEU A N 1
ATOM 3032 C CA . LEU A 1 413 ? 16.190 2.453 40.130 1.00 27.19 408 LEU A CA 1
ATOM 3033 C C . LEU A 1 413 ? 16.950 3.679 39.641 1.00 28.34 408 LEU A C 1
ATOM 3034 O O . LEU A 1 413 ? 16.540 4.218 38.640 1.00 31.01 408 LEU A O 1
ATOM 3039 N N . TYR A 1 414 ? 17.947 4.142 40.393 1.00 31.90 409 TYR A N 1
ATOM 3040 C CA . TYR A 1 414 ? 19.031 5.039 39.912 1.00 30.95 409 TYR A CA 1
ATOM 3041 C C . TYR A 1 414 ? 20.215 4.139 39.600 1.00 26.67 409 TYR A C 1
ATOM 3042 O O . TYR A 1 414 ? 20.515 3.235 40.357 1.00 26.55 409 TYR A O 1
ATOM 3051 N N . ILE A 1 415 ? 20.856 4.401 38.479 1.00 28.19 410 ILE A N 1
ATOM 3052 C CA . ILE A 1 415 ? 21.971 3.578 37.929 1.00 29.39 410 ILE A CA 1
ATOM 3053 C C . ILE A 1 415 ? 23.036 4.518 37.389 1.00 27.88 410 ILE A C 1
ATOM 3054 O O . ILE A 1 415 ? 22.707 5.341 36.525 1.00 32.77 410 ILE A O 1
ATOM 3059 N N . GLN A 1 416 ? 24.253 4.385 37.893 1.00 28.38 411 GLN A N 1
ATOM 3060 C CA . GLN A 1 416 ? 25.470 5.011 37.311 1.00 29.68 411 GLN A CA 1
ATOM 3061 C C . GLN A 1 416 ? 26.456 3.906 36.981 1.00 27.25 411 GLN A C 1
ATOM 3062 O O . GLN A 1 416 ? 26.790 3.098 37.935 1.00 27.18 411 GLN A O 1
ATOM 3068 N N . ASN A 1 417 ? 26.877 3.893 35.709 1.00 24.05 412 ASN A N 1
ATOM 3069 C CA . ASN A 1 417 ? 27.838 2.882 35.180 1.00 23.81 412 ASN A CA 1
ATOM 3070 C C . ASN A 1 417 ? 29.042 3.635 34.638 1.00 21.99 412 ASN A C 1
ATOM 3071 O O . ASN A 1 417 ? 28.822 4.503 33.817 1.00 22.00 412 ASN A O 1
ATOM 3076 N N . LEU A 1 418 ? 30.247 3.344 35.143 1.00 24.64 413 LEU A N 1
ATOM 3077 C CA . LEU A 1 418 ? 31.525 3.980 34.683 1.00 25.40 413 LEU A CA 1
ATOM 3078 C C . LEU A 1 418 ? 32.380 2.983 33.895 1.00 25.30 413 LEU A C 1
ATOM 3079 O O . LEU A 1 418 ? 32.135 1.762 33.958 1.00 23.02 413 LEU A O 1
ATOM 3084 N N . ASP A 1 419 ? 33.398 3.484 33.215 1.00 25.12 414 ASP A N 1
ATOM 3085 C CA . ASP A 1 419 ? 34.382 2.614 32.531 1.00 26.08 414 ASP A CA 1
ATOM 3086 C C . ASP A 1 419 ? 34.941 1.613 33.550 1.00 26.84 414 ASP A C 1
ATOM 3087 O O . ASP A 1 419 ? 35.288 2.039 34.642 1.00 28.84 414 ASP A O 1
ATOM 3092 N N . GLY A 1 420 ? 34.987 0.321 33.234 1.00 29.28 415 GLY A N 1
ATOM 3093 C CA . GLY A 1 420 ? 35.672 -0.664 34.079 1.00 32.02 415 GLY A CA 1
ATOM 3094 C C . GLY A 1 420 ? 37.137 -0.750 33.693 1.00 40.29 415 GLY A C 1
ATOM 3095 O O . GLY A 1 420 ? 37.757 0.306 33.453 1.00 37.79 415 GLY A O 1
ATOM 3096 N N . GLU A 1 421 ? 37.650 -1.974 33.560 1.00 48.36 416 GLU A N 1
ATOM 3097 C CA . GLU A 1 421 ? 39.057 -2.262 33.214 1.00 47.64 416 GLU A CA 1
ATOM 3098 C C . GLU A 1 421 ? 39.166 -2.172 31.694 1.00 45.43 416 GLU A C 1
ATOM 3099 O O . GLU A 1 421 ? 38.114 -2.250 31.004 1.00 39.08 416 GLU A O 1
ATOM 3105 N N . LYS A 1 422 ? 40.389 -1.952 31.208 1.00 42.02 417 LYS A N 1
ATOM 3106 C CA . LYS A 1 422 ? 40.664 -1.870 29.752 1.00 34.46 417 LYS A CA 1
ATOM 3107 C C . LYS A 1 422 ? 41.549 -3.045 29.358 1.00 31.39 417 LYS A C 1
ATOM 3108 O O . LYS A 1 422 ? 42.075 -3.681 30.247 1.00 35.03 417 LYS A O 1
ATOM 3114 N N . ASP A 1 423 ? 41.718 -3.279 28.061 1.00 31.49 418 ASP A N 1
ATOM 3115 C CA . ASP A 1 423 ? 42.430 -4.456 27.491 1.00 31.64 418 ASP A CA 1
ATOM 3116 C C . ASP A 1 423 ? 43.790 -3.990 26.975 1.00 32.43 418 ASP A C 1
ATOM 3117 O O . ASP A 1 423 ? 44.104 -2.799 27.150 1.00 30.88 418 ASP A O 1
ATOM 3122 N N . LYS A 1 424 ? 44.561 -4.896 26.368 1.00 40.02 419 LYS A N 1
ATOM 3123 C CA . LYS A 1 424 ? 45.903 -4.597 25.767 1.00 39.18 419 LYS A CA 1
ATOM 3124 C C . LYS A 1 424 ? 45.819 -3.304 24.929 1.00 41.99 419 LYS A C 1
ATOM 3125 O O . LYS A 1 424 ? 46.811 -2.606 24.889 1.00 42.23 419 LYS A O 1
ATOM 3127 N N . ASP A 1 425 ? 44.690 -2.995 24.265 1.00 42.14 420 ASP A N 1
ATOM 3128 C CA . ASP A 1 425 ? 44.645 -1.901 23.254 1.00 37.37 420 ASP A CA 1
ATOM 3129 C C . ASP A 1 425 ? 43.933 -0.674 23.813 1.00 33.25 420 ASP A C 1
ATOM 3130 O O . ASP A 1 425 ? 43.531 0.206 22.992 1.00 29.10 420 ASP A O 1
ATOM 3135 N N . GLY A 1 426 ? 43.810 -0.602 25.139 1.00 30.05 421 GLY A N 1
ATOM 3136 C CA . GLY A 1 426 ? 43.258 0.565 25.852 1.00 29.15 421 GLY A CA 1
ATOM 3137 C C . GLY A 1 426 ? 41.767 0.777 25.617 1.00 26.67 421 GLY A C 1
ATOM 3138 O O . GLY A 1 426 ? 41.355 1.920 25.729 1.00 30.14 421 GLY A O 1
ATOM 3139 N N . LEU A 1 427 ? 40.990 -0.276 25.381 1.00 25.70 422 LEU A N 1
ATOM 3140 C CA . LEU A 1 427 ? 39.515 -0.245 25.164 1.00 28.70 422 LEU A CA 1
ATOM 3141 C C . LEU A 1 427 ? 38.791 -0.777 26.408 1.00 33.01 422 LEU A C 1
ATOM 3142 O O . LEU A 1 427 ? 39.261 -1.732 27.043 1.00 33.45 422 LEU A O 1
ATOM 3147 N N . VAL A 1 428 ? 37.644 -0.187 26.727 1.00 33.94 423 VAL A N 1
ATOM 3148 C CA . VAL A 1 428 ? 36.865 -0.580 27.923 1.00 34.59 423 VAL A CA 1
ATOM 3149 C C . VAL A 1 428 ? 36.160 -1.899 27.595 1.00 35.03 423 VAL A C 1
ATOM 3150 O O . VAL A 1 428 ? 35.419 -1.960 26.620 1.00 31.49 423 VAL A O 1
ATOM 3154 N N . GLN A 1 429 ? 36.437 -2.939 28.363 1.00 36.86 424 GLN A N 1
ATOM 3155 C CA . GLN A 1 429 ? 35.853 -4.277 28.105 1.00 34.13 424 GLN A CA 1
ATOM 3156 C C . GLN A 1 429 ? 35.007 -4.693 29.294 1.00 31.38 424 GLN A C 1
ATOM 3157 O O . GLN A 1 429 ? 34.562 -5.816 29.291 1.00 30.10 424 GLN A O 1
ATOM 3163 N N . SER A 1 430 ? 34.757 -3.805 30.246 1.00 31.44 425 SER A N 1
ATOM 3164 C CA . SER A 1 430 ? 33.780 -4.049 31.335 1.00 31.02 425 SER A CA 1
ATOM 3165 C C . SER A 1 430 ? 33.333 -2.702 31.936 1.00 32.75 425 SER A C 1
ATOM 3166 O O . SER A 1 430 ? 33.979 -1.673 31.651 1.00 32.87 425 SER A O 1
ATOM 3169 N N . TYR A 1 431 ? 32.295 -2.718 32.770 1.00 31.24 426 TYR A N 1
ATOM 3170 C CA . TYR A 1 431 ? 31.779 -1.511 33.471 1.00 30.24 426 TYR A CA 1
ATOM 3171 C C . TYR A 1 431 ? 31.813 -1.680 34.997 1.00 27.98 426 TYR A C 1
ATOM 3172 O O . TYR A 1 431 ? 31.581 -2.770 35.578 1.00 28.89 426 TYR A O 1
ATOM 3181 N N . PHE A 1 432 ? 32.139 -0.575 35.657 1.00 28.07 427 PHE A N 1
ATOM 3182 C CA . PHE A 1 432 ? 32.112 -0.441 37.127 1.00 27.28 427 PHE A CA 1
ATOM 3183 C C . PHE A 1 432 ? 30.778 0.177 37.509 1.00 28.38 427 PHE A C 1
ATOM 3184 O O . PHE A 1 432 ? 30.486 1.319 37.155 1.00 28.73 427 PHE A O 1
ATOM 3192 N N . PRO A 1 433 ? 29.921 -0.586 38.212 1.00 27.16 428 PRO A N 1
ATOM 3193 C CA . PRO A 1 433 ? 28.644 -0.065 38.658 1.00 27.61 428 PRO A CA 1
ATOM 3194 C C . PRO A 1 433 ? 28.858 0.852 39.876 1.00 26.85 428 PRO A C 1
ATOM 3195 O O . PRO A 1 433 ? 28.646 0.398 40.971 1.00 29.79 428 PRO A O 1
ATOM 3199 N N . SER A 1 434 ? 29.233 2.103 39.653 1.00 26.38 429 SER A N 1
ATOM 3200 C CA . SER A 1 434 ? 29.668 3.067 40.693 1.00 27.20 429 SER A CA 1
ATOM 3201 C C . SER A 1 434 ? 28.524 3.409 41.656 1.00 31.29 429 SER A C 1
ATOM 3202 O O . SER A 1 434 ? 28.835 3.698 42.846 1.00 30.56 429 SER A O 1
ATOM 3205 N N . SER A 1 435 ? 27.269 3.442 41.169 1.00 28.65 430 SER A N 1
ATOM 3206 C CA . SER A 1 435 ? 26.102 3.841 42.002 1.00 27.95 430 SER A CA 1
ATOM 3207 C C . SER A 1 435 ? 24.845 3.067 41.622 1.00 25.74 430 SER A C 1
ATOM 3208 O O . SER A 1 435 ? 24.589 2.840 40.439 1.00 27.63 430 SER A O 1
ATOM 3211 N N . ARG A 1 436 ? 24.123 2.635 42.635 1.00 23.92 431 ARG A N 1
ATOM 3212 C CA . ARG A 1 436 ? 22.736 2.183 42.522 1.00 24.33 431 ARG A CA 1
ATOM 3213 C C . ARG A 1 436 ? 21.993 2.985 43.587 1.00 25.22 431 ARG A C 1
ATOM 3214 O O . ARG A 1 436 ? 22.633 3.383 44.576 1.00 22.09 431 ARG A O 1
ATOM 3222 N N . GLY A 1 437 ? 20.724 3.316 43.318 1.00 28.13 432 GLY A N 1
ATOM 3223 C CA . GLY A 1 437 ? 19.847 4.097 44.212 1.00 28.12 432 GLY A CA 1
ATOM 3224 C C . GLY A 1 437 ? 18.396 3.862 43.863 1.00 27.24 432 GLY A C 1
ATOM 3225 O O . GLY A 1 437 ? 18.134 2.909 43.076 1.00 26.53 432 GLY A O 1
ATOM 3226 N N . ILE A 1 438 ? 17.497 4.688 44.401 1.00 27.05 433 ILE A N 1
ATOM 3227 C CA . ILE A 1 438 ? 16.026 4.551 44.202 1.00 26.91 433 ILE A CA 1
ATOM 3228 C C . ILE A 1 438 ? 15.348 5.919 44.348 1.00 27.86 433 ILE A C 1
ATOM 3229 O O . ILE A 1 438 ? 15.712 6.679 45.274 1.00 22.49 433 ILE A O 1
ATOM 3234 N N . LYS A 1 439 ? 14.385 6.186 43.464 1.00 26.90 434 LYS A N 1
ATOM 3235 C CA . LYS A 1 439 ? 13.420 7.291 43.571 1.00 27.65 434 LYS A CA 1
ATOM 3236 C C . LYS A 1 439 ? 12.068 6.674 43.887 1.00 27.41 434 LYS A C 1
ATOM 3237 O O . LYS A 1 439 ? 11.618 5.840 43.099 1.00 24.14 434 LYS A O 1
ATOM 3243 N N . THR A 1 440 ? 11.462 7.068 45.011 1.00 32.32 435 THR A N 1
ATOM 3244 C CA . THR A 1 440 ? 10.040 6.780 45.349 1.00 35.03 435 THR A CA 1
ATOM 3245 C C . THR A 1 440 ? 9.274 8.095 45.252 1.00 33.85 435 THR A C 1
ATOM 3246 O O . THR A 1 440 ? 9.926 9.121 44.853 1.00 27.36 435 THR A O 1
ATOM 3250 N N . ALA A 1 441 ? 7.973 8.064 45.616 1.00 33.09 436 ALA A N 1
ATOM 3251 C CA . ALA A 1 441 ? 7.088 9.260 45.724 1.00 29.95 436 ALA A CA 1
ATOM 3252 C C . ALA A 1 441 ? 7.821 10.356 46.507 1.00 31.10 436 ALA A C 1
ATOM 3253 O O . ALA A 1 441 ? 7.877 11.545 46.061 1.00 29.54 436 ALA A O 1
ATOM 3255 N N . ARG A 1 442 ? 8.424 9.934 47.615 1.00 33.66 437 ARG A N 1
ATOM 3256 C CA . ARG A 1 442 ? 8.955 10.813 48.677 1.00 39.21 437 ARG A CA 1
ATOM 3257 C C . ARG A 1 442 ? 10.494 10.897 48.708 1.00 36.17 437 ARG A C 1
ATOM 3258 O O . ARG A 1 442 ? 11.006 11.899 49.194 1.00 35.89 437 ARG A O 1
ATOM 3266 N N . TYR A 1 443 ? 11.234 9.889 48.260 1.00 33.63 438 TYR A N 1
ATOM 3267 C CA . TYR A 1 443 ? 12.690 9.842 48.514 1.00 33.27 438 TYR A CA 1
ATOM 3268 C C . TYR A 1 443 ? 13.437 9.618 47.198 1.00 37.48 438 TYR A C 1
ATOM 3269 O O . TYR A 1 443 ? 12.915 8.976 46.246 1.00 41.88 438 TYR A O 1
ATOM 3278 N N . THR A 1 444 ? 14.612 10.250 47.133 1.00 39.83 439 THR A N 1
ATOM 3279 C CA . THR A 1 444 ? 15.739 9.936 46.231 1.00 38.91 439 THR A CA 1
ATOM 3280 C C . THR A 1 444 ? 16.886 9.418 47.100 1.00 35.24 439 THR A C 1
ATOM 3281 O O . THR A 1 444 ? 17.352 10.181 47.916 1.00 40.10 439 THR A O 1
ATOM 3285 N N . LEU A 1 445 ? 17.274 8.150 46.995 1.00 32.06 440 LEU A N 1
ATOM 3286 C CA . LEU A 1 445 ? 18.476 7.612 47.694 1.00 30.43 440 LEU A CA 1
ATOM 3287 C C . LEU A 1 445 ? 19.465 7.133 46.630 1.00 27.58 440 LEU A C 1
ATOM 3288 O O . LEU A 1 445 ? 19.039 6.451 45.682 1.00 27.10 440 LEU A O 1
ATOM 3293 N N . ALA A 1 446 ? 20.733 7.492 46.770 1.00 25.24 441 ALA A N 1
ATOM 3294 C CA . ALA A 1 446 ? 21.831 7.053 45.883 1.00 26.41 441 ALA A CA 1
ATOM 3295 C C . ALA A 1 446 ? 23.048 6.677 46.726 1.00 28.45 441 ALA A C 1
ATOM 3296 O O . ALA A 1 446 ? 23.567 7.530 47.509 1.00 25.11 441 ALA A O 1
ATOM 3298 N N . LEU A 1 447 ? 23.494 5.437 46.550 1.00 30.46 442 LEU A N 1
ATOM 3299 C CA . LEU A 1 447 ? 24.687 4.870 47.224 1.00 33.50 442 LEU A CA 1
ATOM 3300 C C . LEU A 1 447 ? 25.850 4.815 46.231 1.00 33.55 442 LEU A C 1
ATOM 3301 O O . LEU A 1 447 ? 25.691 4.193 45.158 1.00 35.83 442 LEU A O 1
ATOM 3306 N N . TYR A 1 448 ? 26.980 5.411 46.599 1.00 35.42 443 TYR A N 1
ATOM 3307 C CA . TYR A 1 448 ? 28.235 5.438 45.797 1.00 33.55 443 TYR A CA 1
ATOM 3308 C C . TYR A 1 448 ? 29.247 4.516 46.482 1.00 30.26 443 TYR A C 1
ATOM 3309 O O . TYR A 1 448 ? 29.432 4.662 47.699 1.00 34.05 443 TYR A O 1
ATOM 3318 N N . ILE A 1 449 ? 29.812 3.566 45.743 1.00 28.19 444 ILE A N 1
ATOM 3319 C CA . ILE A 1 449 ? 30.804 2.584 46.253 1.00 30.27 444 ILE A CA 1
ATOM 3320 C C . ILE A 1 449 ? 32.182 2.826 45.624 1.00 29.27 444 ILE A C 1
ATOM 3321 O O . ILE A 1 449 ? 32.274 3.481 44.597 1.00 26.23 444 ILE A O 1
ATOM 3326 N N . ASP A 1 450 ? 33.198 2.237 46.248 1.00 31.92 445 ASP A N 1
ATOM 3327 C CA . ASP A 1 450 ? 34.626 2.349 45.887 1.00 35.97 445 ASP A CA 1
ATOM 3328 C C . ASP A 1 450 ? 35.009 1.175 44.943 1.00 37.61 445 ASP A C 1
ATOM 3329 O O . ASP A 1 450 ? 34.609 0.001 45.193 1.00 37.63 445 ASP A O 1
ATOM 3334 N N . ARG A 1 451 ? 35.785 1.464 43.897 1.00 33.24 446 ARG A N 1
ATOM 3335 C CA . ARG A 1 451 ? 36.168 0.480 42.857 1.00 33.48 446 ARG A CA 1
ATOM 3336 C C . ARG A 1 451 ? 37.033 -0.655 43.440 1.00 32.13 446 ARG A C 1
ATOM 3337 O O . ARG A 1 451 ? 36.752 -1.789 43.044 1.00 29.23 446 ARG A O 1
ATOM 3345 N N . LYS A 1 452 ? 38.031 -0.396 44.312 1.00 28.90 447 LYS A N 1
ATOM 3346 C CA . LYS A 1 452 ? 38.899 -1.461 44.896 1.00 30.52 447 LYS A CA 1
ATOM 3347 C C . LYS A 1 452 ? 38.063 -2.147 45.984 1.00 33.18 447 LYS A C 1
ATOM 3348 O O . LYS A 1 452 ? 37.728 -3.322 45.827 1.00 34.19 447 LYS A O 1
ATOM 3350 N N . THR A 1 453 ? 37.637 -1.423 47.007 1.00 38.25 448 THR A N 1
ATOM 3351 C CA . THR A 1 453 ? 36.927 -2.004 48.183 1.00 45.49 448 THR A CA 1
ATOM 3352 C C . THR A 1 453 ? 35.425 -1.706 48.075 1.00 56.50 448 THR A C 1
ATOM 3353 O O . THR A 1 453 ? 35.050 -0.539 48.390 1.00 73.63 448 THR A O 1
ATOM 3357 N N . LYS A 1 454 ? 34.573 -2.674 47.667 1.00 47.04 449 LYS A N 1
ATOM 3358 C CA . LYS A 1 454 ? 33.208 -2.370 47.135 1.00 39.85 449 LYS A CA 1
ATOM 3359 C C . LYS A 1 454 ? 32.330 -1.895 48.320 1.00 39.26 449 LYS A C 1
ATOM 3360 O O . LYS A 1 454 ? 31.196 -2.375 48.543 1.00 44.25 449 LYS A O 1
ATOM 3364 N N . GLN A 1 455 ? 32.826 -0.859 48.991 1.00 36.07 450 GLN A N 1
ATOM 3365 C CA . GLN A 1 455 ? 32.364 -0.291 50.275 1.00 39.32 450 GLN A CA 1
ATOM 3366 C C . GLN A 1 455 ? 31.695 1.074 50.012 1.00 40.52 450 GLN A C 1
ATOM 3367 O O . GLN A 1 455 ? 32.095 1.816 49.081 1.00 35.74 450 GLN A O 1
ATOM 3369 N N . LEU A 1 456 ? 30.745 1.427 50.868 1.00 40.01 451 LEU A N 1
ATOM 3370 C CA . LEU A 1 456 ? 30.024 2.706 50.758 1.00 38.69 451 LEU A CA 1
ATOM 3371 C C . LEU A 1 456 ? 31.021 3.851 50.975 1.00 42.88 451 LEU A C 1
ATOM 3372 O O . LEU A 1 456 ? 31.809 3.774 51.959 1.00 33.39 451 LEU A O 1
ATOM 3377 N N . LYS A 1 457 ? 31.014 4.845 50.074 1.00 40.99 452 LYS A N 1
ATOM 3378 C CA . LYS A 1 457 ? 32.038 5.918 50.052 1.00 40.93 452 LYS A CA 1
ATOM 3379 C C . LYS A 1 457 ? 31.349 7.288 50.201 1.00 37.02 452 LYS A C 1
ATOM 3380 O O . LYS A 1 457 ? 31.918 8.139 50.904 1.00 34.02 452 LYS A O 1
ATOM 3386 N N . LYS A 1 458 ? 30.242 7.559 49.488 1.00 36.23 453 LYS A N 1
ATOM 3387 C CA . LYS A 1 458 ? 29.359 8.766 49.651 1.00 31.94 453 LYS A CA 1
ATOM 3388 C C . LYS A 1 458 ? 27.945 8.185 49.664 1.00 28.15 453 LYS A C 1
ATOM 3389 O O . LYS A 1 458 ? 27.763 7.033 49.215 1.00 23.01 453 LYS A O 1
ATOM 3391 N N . SER A 1 459 ? 26.979 8.960 50.122 1.00 30.25 454 SER A N 1
ATOM 3392 C CA . SER A 1 459 ? 25.542 8.571 50.168 1.00 28.84 454 SER A CA 1
ATOM 3393 C C . SER A 1 459 ? 24.675 9.835 50.074 1.00 30.39 454 SER A C 1
ATOM 3394 O O . SER A 1 459 ? 24.871 10.762 50.930 1.00 30.17 454 SER A O 1
ATOM 3397 N N . LEU A 1 460 ? 23.786 9.898 49.080 1.00 27.02 455 LEU A N 1
ATOM 3398 C CA . LEU A 1 460 ? 22.738 10.954 48.998 1.00 28.61 455 LEU A CA 1
ATOM 3399 C C . LEU A 1 460 ? 21.385 10.376 49.439 1.00 27.37 455 LEU A C 1
ATOM 3400 O O . LEU A 1 460 ? 21.018 9.316 48.964 1.00 27.90 455 LEU A O 1
ATOM 3405 N N . LEU A 1 461 ? 20.647 11.102 50.274 1.00 27.55 456 LEU A N 1
ATOM 3406 C CA . LEU A 1 461 ? 19.240 10.821 50.634 1.00 27.39 456 LEU A CA 1
ATOM 3407 C C . LEU A 1 461 ? 18.486 12.139 50.699 1.00 28.62 456 LEU A C 1
ATOM 3408 O O . LEU A 1 461 ? 18.927 13.004 51.458 1.00 33.19 456 LEU A O 1
ATOM 3413 N N . PHE A 1 462 ? 17.361 12.250 50.000 1.00 26.47 457 PHE A N 1
ATOM 3414 C CA . PHE A 1 462 ? 16.538 13.477 50.018 1.00 29.67 457 PHE A CA 1
ATOM 3415 C C . PHE A 1 462 ? 15.069 13.173 50.299 1.00 33.57 457 PHE A C 1
ATOM 3416 O O . PHE A 1 462 ? 14.558 12.200 49.739 1.00 38.17 457 PHE A O 1
ATOM 3424 N N . ASP A 1 463 ? 14.438 14.000 51.141 1.00 30.53 458 ASP A N 1
ATOM 3425 C CA . ASP A 1 463 ? 12.974 14.034 51.237 1.00 30.59 458 ASP A CA 1
ATOM 3426 C C . ASP A 1 463 ? 12.531 15.001 50.158 1.00 31.16 458 ASP A C 1
ATOM 3427 O O . ASP A 1 463 ? 12.561 16.202 50.420 1.00 33.99 458 ASP A O 1
ATOM 3432 N N . ASP A 1 464 ? 12.163 14.476 48.993 1.00 33.44 459 ASP A N 1
ATOM 3433 C CA . ASP A 1 464 ? 11.779 15.240 47.774 1.00 35.76 459 ASP A CA 1
ATOM 3434 C C . ASP A 1 464 ? 10.442 15.947 48.015 1.00 32.99 459 ASP A C 1
ATOM 3435 O O . ASP A 1 464 ? 10.154 16.908 47.317 1.00 32.50 459 ASP A O 1
ATOM 3440 N N . VAL A 1 465 ? 9.652 15.512 48.994 1.00 31.37 460 VAL A N 1
ATOM 3441 C CA . VAL A 1 465 ? 8.391 16.221 49.333 1.00 30.63 460 VAL A CA 1
ATOM 3442 C C . VAL A 1 465 ? 8.716 17.490 50.121 1.00 29.27 460 VAL A C 1
ATOM 3443 O O . VAL A 1 465 ? 8.299 18.579 49.667 1.00 28.81 460 VAL A O 1
ATOM 3447 N N . ASN A 1 466 ? 9.441 17.369 51.228 1.00 29.37 461 ASN A N 1
ATOM 3448 C CA . ASN A 1 466 ? 9.817 18.533 52.090 1.00 28.25 461 ASN A CA 1
ATOM 3449 C C . ASN A 1 466 ? 11.051 19.254 51.553 1.00 27.02 461 ASN A C 1
ATOM 3450 O O . ASN A 1 466 ? 11.176 20.455 51.855 1.00 22.19 461 ASN A O 1
ATOM 3455 N N . ASP A 1 467 ? 11.871 18.609 50.718 1.00 32.23 462 ASP A N 1
ATOM 3456 C CA . ASP A 1 467 ? 13.153 19.212 50.256 1.00 38.16 462 ASP A CA 1
ATOM 3457 C C . ASP A 1 467 ? 13.272 19.025 48.742 1.00 40.10 462 ASP A C 1
ATOM 3458 O O . ASP A 1 467 ? 14.186 18.357 48.260 1.00 3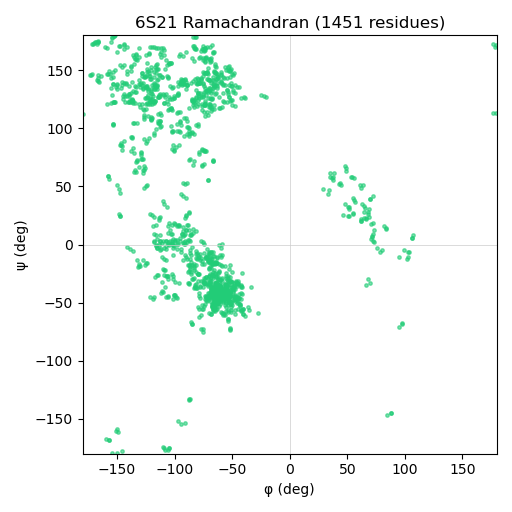5.67 462 ASP A O 1
ATOM 3463 N N . PRO A 1 468 ? 12.342 19.605 47.948 1.00 37.35 463 PRO A N 1
ATOM 3464 C CA . PRO A 1 468 ? 12.199 19.267 46.533 1.00 34.01 463 PRO A CA 1
ATOM 3465 C C . PRO A 1 468 ? 13.406 19.693 45.683 1.00 31.39 463 PRO A C 1
ATOM 3466 O O . PRO A 1 468 ? 13.664 19.057 44.673 1.00 29.11 463 PRO A O 1
ATOM 3470 N N . TYR A 1 469 ? 14.163 20.682 46.148 1.00 31.87 464 TYR A N 1
ATOM 3471 C CA . TYR A 1 469 ? 15.416 21.125 45.488 1.00 33.25 464 TYR A CA 1
ATOM 3472 C C . TYR A 1 469 ? 16.623 20.349 46.042 1.00 31.51 464 TYR A C 1
ATOM 3473 O O . TYR A 1 469 ? 17.754 20.697 45.714 1.00 29.29 464 TYR A O 1
ATOM 3482 N N . GLN A 1 470 ? 16.379 19.276 46.794 1.00 31.02 465 GLN A N 1
ATOM 3483 C CA . GLN A 1 470 ? 17.423 18.360 47.318 1.00 32.90 465 GLN A CA 1
ATOM 3484 C C . GLN A 1 470 ? 18.618 19.156 47.878 1.00 32.10 465 GLN A C 1
ATOM 3485 O O . GLN A 1 470 ? 19.777 18.887 47.452 1.00 29.07 465 GLN A O 1
ATOM 3491 N N . LEU A 1 471 ? 18.343 20.099 48.791 1.00 30.07 466 LEU A N 1
ATOM 3492 C CA . LEU A 1 471 ? 19.375 20.937 49.469 1.00 29.38 466 LEU A CA 1
ATOM 3493 C C . LEU A 1 471 ? 19.858 20.221 50.724 1.00 27.21 466 LEU A C 1
ATOM 3494 O O . LEU A 1 471 ? 20.859 20.608 51.225 1.00 27.19 466 LEU A O 1
ATOM 3499 N N . ASN A 1 472 ? 19.129 19.238 51.225 1.00 27.93 467 ASN A N 1
ATOM 3500 C CA . ASN A 1 472 ? 19.348 18.707 52.584 1.00 31.16 467 ASN A CA 1
ATOM 3501 C C . ASN A 1 472 ? 19.643 17.215 52.496 1.00 26.91 467 ASN A C 1
ATOM 3502 O O . ASN A 1 472 ? 18.695 16.452 52.477 1.00 24.74 467 ASN A O 1
ATOM 3507 N N . ASN A 1 473 ? 20.920 16.856 52.404 1.00 25.84 468 ASN A N 1
ATOM 3508 C CA . ASN A 1 473 ? 21.363 15.440 52.374 1.00 28.64 468 ASN A CA 1
ATOM 3509 C C . ASN A 1 473 ? 21.252 14.839 53.792 1.00 29.85 468 ASN A C 1
ATOM 3510 O O . ASN A 1 473 ? 22.001 15.217 54.697 1.00 30.87 468 ASN A O 1
ATOM 3515 N N . LEU A 1 474 ? 20.358 13.880 53.932 1.00 31.64 469 LEU A N 1
ATOM 3516 C CA . LEU A 1 474 ? 19.987 13.215 55.203 1.00 33.70 469 LEU A CA 1
ATOM 3517 C C . LEU A 1 474 ? 20.940 12.062 55.521 1.00 38.13 469 LEU A C 1
ATOM 3518 O O . LEU A 1 474 ? 21.138 11.163 54.710 1.00 45.21 469 LEU A O 1
ATOM 3523 N N . PRO A 1 475 ? 21.565 12.059 56.714 1.00 43.83 470 PRO A N 1
ATOM 3524 C CA . PRO A 1 475 ? 22.329 10.907 57.184 1.00 39.90 470 PRO A CA 1
ATOM 3525 C C . PRO A 1 475 ? 21.412 9.700 57.394 1.00 42.06 470 PRO A C 1
ATOM 3526 O O . PRO A 1 475 ? 20.290 9.837 57.892 1.00 40.94 470 PRO A O 1
ATOM 3530 N N . LEU A 1 476 ? 21.955 8.545 57.044 1.00 37.96 471 LEU A N 1
ATOM 3531 C CA . LEU A 1 476 ? 21.231 7.269 56.974 1.00 42.44 471 LEU A CA 1
ATOM 3532 C C . LEU A 1 476 ? 20.962 6.803 58.411 1.00 48.20 471 LEU A C 1
ATOM 3533 O O . LEU A 1 476 ? 19.788 6.403 58.695 1.00 45.22 471 LEU A O 1
ATOM 3538 N N . ASP A 1 477 ? 21.982 6.891 59.288 1.00 56.17 472 ASP A N 1
ATOM 3539 C CA . ASP A 1 477 ? 21.905 6.545 60.740 1.00 55.96 472 ASP A CA 1
ATOM 3540 C C . ASP A 1 477 ? 20.720 7.283 61.402 1.00 51.37 472 ASP A C 1
ATOM 3541 O O . ASP A 1 477 ? 19.960 6.605 62.161 1.00 48.69 472 ASP A O 1
ATOM 3546 N N . GLU A 1 478 ? 20.456 8.550 61.045 1.00 50.89 473 GLU A N 1
ATOM 3547 C CA . GLU A 1 478 ? 19.335 9.354 61.618 1.00 46.53 473 GLU A CA 1
ATOM 3548 C C . GLU A 1 478 ? 17.980 9.037 60.937 1.00 44.66 473 GLU A C 1
ATOM 3549 O O . GLU A 1 478 ? 17.035 9.776 61.175 1.00 43.79 473 GLU A O 1
ATOM 3555 N N . ASN A 1 479 ? 17.851 7.981 60.126 1.00 43.00 474 ASN A N 1
ATOM 3556 C CA . ASN A 1 479 ? 16.593 7.695 59.394 1.00 41.30 474 ASN A CA 1
ATOM 3557 C C . ASN A 1 479 ? 16.424 6.180 59.238 1.00 42.11 474 ASN A C 1
ATOM 3558 O O . ASN A 1 479 ? 16.116 5.757 58.109 1.00 47.99 474 ASN A O 1
ATOM 3563 N N . LYS A 1 480 ? 16.665 5.394 60.287 1.00 43.59 475 LYS A N 1
ATOM 3564 C CA . LYS A 1 480 ? 16.763 3.913 60.139 1.00 42.42 475 LYS A CA 1
ATOM 3565 C C . LYS A 1 480 ? 15.444 3.379 59.549 1.00 42.25 475 LYS A C 1
ATOM 3566 O O . LYS A 1 480 ? 15.550 2.564 58.649 1.00 42.12 475 LYS A O 1
ATOM 3568 N N . GLU A 1 481 ? 14.250 3.852 59.929 1.00 47.80 476 GLU A N 1
ATOM 3569 C CA . GLU A 1 481 ? 12.975 3.218 59.450 1.00 53.82 476 GLU A CA 1
ATOM 3570 C C . GLU A 1 481 ? 12.833 3.423 57.928 1.00 53.96 476 GLU A C 1
ATOM 3571 O O . GLU A 1 481 ? 12.634 2.439 57.164 1.00 38.00 476 GLU A O 1
ATOM 3577 N N . VAL A 1 482 ? 12.948 4.679 57.499 1.00 54.59 477 VAL A N 1
ATOM 3578 C CA . VAL A 1 482 ? 12.854 5.076 56.065 1.00 49.26 477 VAL A CA 1
ATOM 3579 C C . VAL A 1 482 ? 13.928 4.362 55.230 1.00 44.88 477 VAL A C 1
ATOM 3580 O O . VAL A 1 482 ? 13.561 3.696 54.248 1.00 39.72 477 VAL A O 1
ATOM 3584 N N . VAL A 1 483 ? 15.213 4.538 55.552 1.00 40.13 478 VAL A N 1
ATOM 3585 C CA . VAL A 1 483 ? 16.347 3.950 54.776 1.00 40.86 478 VAL A CA 1
ATOM 3586 C C . VAL A 1 483 ? 16.139 2.431 54.631 1.00 41.72 478 VAL A C 1
ATOM 3587 O O . VAL A 1 483 ? 16.293 1.905 53.496 1.00 40.09 478 VAL A O 1
ATOM 3591 N N . GLU A 1 484 ? 15.793 1.740 55.721 1.00 39.56 479 GLU A N 1
ATOM 3592 C CA . GLU A 1 484 ? 15.683 0.260 55.736 1.00 39.18 479 GLU A CA 1
ATOM 3593 C C . GLU A 1 484 ? 14.668 -0.121 54.650 1.00 36.64 479 GLU A C 1
ATOM 3594 O O . GLU A 1 484 ? 14.937 -1.088 53.938 1.00 43.47 479 GLU A O 1
ATOM 3600 N N . GLN A 1 485 ? 13.585 0.647 54.485 1.00 36.31 480 GLN A N 1
ATOM 3601 C CA . GLN A 1 485 ? 12.544 0.403 53.452 1.00 36.04 480 GLN A CA 1
ATOM 3602 C C . GLN A 1 485 ? 13.163 0.599 52.063 1.00 35.05 480 GLN A C 1
ATOM 3603 O O . GLN A 1 485 ? 12.955 -0.267 51.189 1.00 31.04 480 GLN A O 1
ATOM 3609 N N . LEU A 1 486 ? 13.920 1.687 51.878 1.00 30.74 481 LEU A N 1
ATOM 3610 C CA . LEU A 1 486 ? 14.562 2.018 50.584 1.00 28.74 481 LEU A CA 1
ATOM 3611 C C . LEU A 1 486 ? 15.551 0.915 50.218 1.00 30.52 481 LEU A C 1
ATOM 3612 O O . LEU A 1 486 ? 15.561 0.511 48.995 1.00 35.99 481 LEU A O 1
ATOM 3617 N N . TYR A 1 487 ? 16.329 0.437 51.203 1.00 28.78 482 TYR A N 1
ATOM 3618 C CA . TYR A 1 487 ? 17.291 -0.680 50.988 1.00 28.77 482 TYR A CA 1
ATOM 3619 C C . TYR A 1 487 ? 16.498 -1.911 50.479 1.00 28.88 482 TYR A C 1
ATOM 3620 O O . TYR A 1 487 ? 16.918 -2.521 49.479 1.00 26.73 482 TYR A O 1
ATOM 3629 N N . ARG A 1 488 ? 15.357 -2.250 51.098 1.00 29.65 483 ARG A N 1
ATOM 3630 C CA . ARG A 1 488 ? 14.519 -3.430 50.722 1.00 30.66 483 ARG A CA 1
ATOM 3631 C C . ARG A 1 488 ? 14.025 -3.212 49.285 1.00 32.26 483 ARG A C 1
ATOM 3632 O O . ARG A 1 488 ? 14.055 -4.167 48.508 1.00 37.78 483 ARG A O 1
ATOM 3634 N N . GLU A 1 489 ? 13.592 -2.012 48.889 1.00 31.32 484 GLU A N 1
ATOM 3635 C CA . GLU A 1 489 ? 12.973 -1.880 47.550 1.00 32.50 484 GLU A CA 1
ATOM 3636 C C . GLU A 1 489 ? 14.093 -1.957 46.521 1.00 32.03 484 GLU A C 1
ATOM 3637 O O . GLU A 1 489 ? 13.855 -2.551 45.450 1.00 33.40 484 GLU A O 1
ATOM 3643 N N . MET A 1 490 ? 15.298 -1.478 46.847 1.00 31.26 485 MET A N 1
ATOM 3644 C CA . MET A 1 490 ? 16.472 -1.567 45.933 1.00 28.93 485 MET A CA 1
ATOM 3645 C 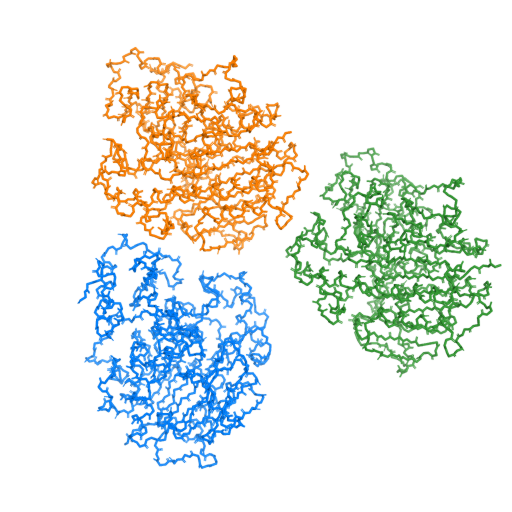C . MET A 1 490 ? 16.823 -3.042 45.714 1.00 32.22 485 MET A C 1
ATOM 3646 O O . MET A 1 490 ? 16.948 -3.477 44.544 1.00 34.40 485 MET A O 1
ATOM 3651 N N . GLY A 1 491 ? 16.967 -3.794 46.808 1.00 29.24 486 GLY A N 1
ATOM 3652 C CA . GLY A 1 491 ? 17.183 -5.247 46.791 1.00 25.61 486 GLY A CA 1
ATOM 3653 C C . GLY A 1 491 ? 16.249 -5.957 45.827 1.00 25.46 486 GLY A C 1
ATOM 3654 O O . GLY A 1 491 ? 16.715 -6.713 44.935 1.00 23.12 486 GLY A O 1
ATOM 3655 N N . THR A 1 492 ? 14.949 -5.753 45.992 1.00 27.75 487 THR A N 1
ATOM 3656 C CA . THR A 1 492 ? 13.930 -6.447 45.158 1.00 27.82 487 THR A CA 1
ATOM 3657 C C . THR A 1 492 ? 14.235 -6.155 43.702 1.00 26.42 487 THR A C 1
ATOM 3658 O O . THR A 1 492 ? 14.386 -7.118 42.937 1.00 26.98 487 THR A O 1
ATOM 3662 N N . MET A 1 493 ? 14.376 -4.870 43.379 1.00 27.86 488 MET A N 1
ATOM 3663 C CA . MET A 1 493 ? 14.507 -4.372 41.981 1.00 29.86 488 MET A CA 1
ATOM 3664 C C . MET A 1 493 ? 15.808 -4.877 41.373 1.00 24.97 488 MET A C 1
ATOM 3665 O O . MET A 1 493 ? 15.763 -5.343 40.239 1.00 23.37 488 MET A O 1
ATOM 3670 N N . LEU A 1 494 ? 16.898 -4.821 42.132 1.00 23.40 489 LEU A N 1
ATOM 3671 C CA . LEU A 1 494 ? 18.223 -5.195 41.612 1.00 25.67 489 LEU A CA 1
ATOM 3672 C C . LEU A 1 494 ? 18.266 -6.703 41.346 1.00 28.19 489 LEU A C 1
ATOM 3673 O O . LEU A 1 494 ? 18.840 -7.106 40.308 1.00 27.78 489 LEU A O 1
ATOM 3678 N N . LYS A 1 495 ? 17.643 -7.506 42.216 1.00 31.35 490 LYS A N 1
ATOM 3679 C CA . LYS A 1 495 ? 17.497 -8.988 42.023 1.00 32.77 490 LYS A CA 1
ATOM 3680 C C . LYS A 1 495 ? 16.630 -9.320 40.806 1.00 30.44 490 LYS A C 1
ATOM 3681 O O . LYS A 1 495 ? 17.029 -10.244 40.062 1.00 27.67 490 LYS A O 1
ATOM 3687 N N . GLU A 1 496 ? 15.521 -8.573 40.629 1.00 31.05 491 GLU A N 1
ATOM 3688 C CA . GLU A 1 496 ? 14.511 -8.714 39.535 1.00 33.72 491 GLU A CA 1
ATOM 3689 C C . GLU A 1 496 ? 15.198 -8.507 38.184 1.00 29.96 491 GLU A C 1
ATOM 3690 O O . GLU A 1 496 ? 15.030 -9.355 37.309 1.00 28.33 491 GLU A O 1
ATOM 3696 N N . ILE A 1 497 ? 15.996 -7.457 38.032 1.00 31.47 492 ILE A N 1
ATOM 3697 C CA . ILE A 1 497 ? 16.625 -7.106 36.722 1.00 34.49 492 ILE A CA 1
ATOM 3698 C C . ILE A 1 497 ? 17.956 -7.876 36.573 1.00 33.77 492 ILE A C 1
ATOM 3699 O O . ILE A 1 497 ? 18.524 -7.846 35.431 1.00 31.70 492 ILE A O 1
ATOM 3704 N N . ASP A 1 498 ? 18.405 -8.586 37.632 1.00 31.73 493 ASP A N 1
ATOM 3705 C CA . ASP A 1 498 ? 19.661 -9.391 37.645 1.00 32.04 493 ASP A CA 1
ATOM 3706 C C . ASP A 1 498 ? 20.843 -8.440 37.398 1.00 31.21 493 ASP A C 1
ATOM 3707 O O . ASP A 1 498 ? 21.702 -8.702 36.556 1.00 29.52 493 ASP A O 1
ATOM 3712 N N . ASP A 1 499 ? 20.867 -7.368 38.184 1.00 36.23 494 ASP A N 1
ATOM 3713 C CA . ASP A 1 499 ? 21.861 -6.281 38.132 1.00 32.17 494 ASP A CA 1
ATOM 3714 C C . ASP A 1 499 ? 23.158 -6.785 38.761 1.00 34.79 494 ASP A C 1
ATOM 3715 O O . ASP A 1 499 ? 23.161 -7.588 39.689 1.00 35.13 494 ASP A O 1
ATOM 3720 N N . PRO A 1 500 ? 24.315 -6.343 38.230 1.00 34.29 495 PRO A N 1
ATOM 3721 C CA . PRO A 1 500 ? 25.606 -6.599 38.863 1.00 31.92 495 PRO A CA 1
ATOM 3722 C C . PRO A 1 500 ? 25.631 -6.454 40.401 1.00 30.41 495 PRO A C 1
ATOM 3723 O O . PRO A 1 500 ? 26.257 -7.315 41.018 1.00 29.79 495 PRO A O 1
ATOM 3727 N N . TRP A 1 501 ? 24.989 -5.428 40.998 1.00 26.72 496 TRP A N 1
ATOM 3728 C CA . TRP A 1 501 ? 25.039 -5.292 42.476 1.00 31.60 496 TRP A CA 1
ATOM 3729 C C . TRP A 1 501 ? 24.471 -6.572 43.087 1.00 36.34 496 TRP A C 1
ATOM 3730 O O . TRP A 1 501 ? 25.005 -7.007 44.109 1.00 37.18 496 TRP A O 1
ATOM 3741 N N . TYR A 1 502 ? 23.428 -7.140 42.474 1.00 35.28 497 TYR A N 1
ATOM 3742 C CA . TYR A 1 502 ? 22.775 -8.368 42.972 1.00 33.38 497 TYR A CA 1
ATOM 3743 C C . TYR A 1 502 ? 23.738 -9.520 42.749 1.00 33.18 497 TYR A C 1
ATOM 3744 O O . TYR A 1 502 ? 24.124 -10.155 43.726 1.00 35.18 497 TYR A O 1
ATOM 3753 N N . THR A 1 503 ? 24.147 -9.767 41.510 1.00 36.70 498 THR A N 1
ATOM 3754 C CA . THR A 1 503 ? 25.010 -10.928 41.175 1.00 37.73 498 THR A CA 1
ATOM 3755 C C . THR A 1 503 ? 26.339 -10.813 41.954 1.00 41.49 498 THR A C 1
ATOM 3756 O O . THR A 1 503 ? 26.850 -11.876 42.306 1.00 42.84 498 THR A O 1
ATOM 3760 N N . GLU A 1 504 ? 26.852 -9.615 42.275 1.00 40.14 499 GLU A N 1
ATOM 3761 C CA . GLU A 1 504 ? 28.123 -9.466 43.046 1.00 36.91 499 GLU A CA 1
ATOM 3762 C C . GLU A 1 504 ? 27.818 -9.256 44.553 1.00 38.03 499 GLU A C 1
ATOM 3763 O O . GLU A 1 504 ? 28.753 -8.861 45.309 1.00 35.40 499 GLU A O 1
ATOM 3769 N N . LYS A 1 505 ? 26.590 -9.564 45.016 1.00 34.87 500 LYS A N 1
ATOM 3770 C CA . LYS A 1 505 ? 26.090 -9.412 46.425 1.00 32.48 500 LYS A CA 1
ATOM 3771 C C . LYS A 1 505 ? 26.751 -8.163 47.068 1.00 29.58 500 LYS A C 1
ATOM 3772 O O . LYS A 1 505 ? 27.172 -8.239 48.255 1.00 33.31 500 LYS A O 1
ATOM 3774 N N . ILE A 1 506 ? 26.771 -7.026 46.350 1.00 28.32 501 ILE A N 1
ATOM 3775 C CA . ILE A 1 506 ? 27.328 -5.692 46.774 1.00 28.76 501 ILE A CA 1
ATOM 3776 C C . ILE A 1 506 ? 26.428 -5.026 47.811 1.00 29.38 501 ILE A C 1
ATOM 3777 O O . ILE A 1 506 ? 25.219 -4.822 47.538 1.00 34.47 501 ILE A O 1
ATOM 3782 N N . LEU A 1 507 ? 27.059 -4.544 48.878 1.00 29.78 502 LEU A N 1
ATOM 3783 C CA . LEU A 1 507 ? 26.413 -3.989 50.085 1.00 29.27 502 LEU A CA 1
ATOM 3784 C C . LEU A 1 507 ? 25.356 -4.957 50.643 1.00 30.91 502 LEU A C 1
ATOM 3785 O O . LEU A 1 507 ? 24.420 -4.454 51.310 1.00 28.44 502 LEU A O 1
ATOM 3790 N N . SER A 1 508 ? 25.596 -6.273 50.446 1.00 32.19 503 SER A N 1
ATOM 3791 C CA . SER A 1 508 ? 24.921 -7.456 51.039 1.00 32.32 503 SER A CA 1
ATOM 3792 C C . SER A 1 508 ? 24.660 -7.232 52.522 1.00 34.95 503 SER A C 1
ATOM 3793 O O . SER A 1 508 ? 23.809 -7.916 53.063 1.00 36.12 503 SER A O 1
ATOM 3796 N N . ASP A 1 509 ? 25.450 -6.371 53.153 1.00 36.44 504 ASP A N 1
ATOM 3797 C CA . ASP A 1 509 ? 25.445 -6.151 54.616 1.00 41.79 504 ASP A CA 1
ATOM 3798 C C . ASP A 1 509 ? 24.318 -5.164 54.982 1.00 41.02 504 ASP A C 1
ATOM 3799 O O . ASP A 1 509 ? 23.824 -5.293 56.088 1.00 40.11 504 ASP A O 1
ATOM 3804 N N . ARG A 1 510 ? 23.915 -4.234 54.103 1.00 37.77 505 ARG A N 1
ATOM 3805 C CA . ARG A 1 510 ? 22.735 -3.357 54.312 1.00 34.65 505 ARG A CA 1
ATOM 3806 C C . ARG A 1 510 ? 21.538 -3.726 53.426 1.00 30.21 505 ARG A C 1
ATOM 3807 O O . ARG A 1 510 ? 20.470 -3.296 53.788 1.00 27.16 505 ARG A O 1
ATOM 3815 N N . ILE A 1 511 ? 21.708 -4.335 52.242 1.00 28.18 506 ILE A N 1
ATOM 3816 C CA . ILE A 1 511 ? 20.629 -4.542 51.220 1.00 29.06 506 ILE A CA 1
ATOM 3817 C C . ILE A 1 511 ? 20.178 -6.001 51.300 1.00 31.01 506 ILE A C 1
ATOM 3818 O O . ILE A 1 511 ? 20.979 -6.927 51.093 1.00 32.14 506 ILE A O 1
ATOM 3823 N N . PRO A 1 512 ? 18.895 -6.282 51.652 1.00 37.03 507 PRO A N 1
ATOM 3824 C CA . PRO A 1 512 ? 18.430 -7.671 51.769 1.00 39.95 507 PRO A CA 1
ATOM 3825 C C . PRO A 1 512 ? 18.078 -8.217 50.384 1.00 44.59 507 PRO A C 1
ATOM 3826 O O . PRO A 1 512 ? 17.360 -7.574 49.699 1.00 56.69 507 PRO A O 1
ATOM 3830 N N . TYR A 1 513 ? 18.606 -9.352 49.965 1.00 54.97 508 TYR A N 1
ATOM 3831 C CA . TYR A 1 513 ? 18.503 -9.772 48.538 1.00 60.99 508 TYR A CA 1
ATOM 3832 C C . TYR A 1 513 ? 17.589 -11.031 48.375 1.00 68.26 508 TYR A C 1
ATOM 3833 O O . TYR A 1 513 ? 16.306 -11.186 48.171 1.00 41.20 508 TYR A O 1
ATOM 3842 N N . HIS B 1 29 ? 61.842 40.346 62.625 1.00 41.26 24 HIS B N 1
ATOM 3843 C CA . HIS B 1 29 ? 60.651 39.592 63.151 1.00 44.55 24 HIS B CA 1
ATOM 3844 C C . HIS B 1 29 ? 60.238 38.460 62.205 1.00 40.31 24 HIS B C 1
ATOM 3845 O O . HIS B 1 29 ? 59.925 38.706 61.042 1.00 35.92 24 HIS B O 1
ATOM 3852 N N . PRO B 1 30 ? 60.083 37.210 62.709 1.00 32.03 25 PRO B N 1
ATOM 3853 C CA . PRO B 1 30 ? 59.878 36.044 61.861 1.00 30.25 25 PRO B CA 1
ATOM 3854 C C . PRO B 1 30 ? 58.413 35.869 61.401 1.00 33.15 25 PRO B C 1
ATOM 3855 O O . PRO B 1 30 ? 57.497 36.517 61.947 1.00 29.66 25 PRO B O 1
ATOM 3859 N N . ASN B 1 31 ? 58.199 34.972 60.439 1.00 31.49 26 ASN B N 1
ATOM 3860 C CA . ASN B 1 31 ? 56.847 34.527 60.038 1.00 28.02 26 ASN B CA 1
ATOM 3861 C C . ASN B 1 31 ? 56.304 33.611 61.150 1.00 30.50 26 ASN B C 1
ATOM 3862 O O . ASN B 1 31 ? 57.129 33.076 61.979 1.00 30.27 26 ASN B O 1
ATOM 3867 N N . ILE B 1 32 ? 54.978 33.416 61.169 1.00 31.03 27 ILE B N 1
ATOM 3868 C CA . ILE B 1 32 ? 54.242 32.589 62.167 1.00 33.75 27 ILE B CA 1
ATOM 3869 C C . ILE B 1 32 ? 53.062 31.912 61.454 1.00 40.13 27 ILE B C 1
ATOM 3870 O O . ILE B 1 32 ? 52.277 32.625 60.755 1.00 41.18 27 ILE B O 1
ATOM 3875 N N . ILE B 1 33 ? 52.954 30.590 61.606 1.00 40.26 28 ILE B N 1
ATOM 3876 C CA . ILE B 1 33 ? 51.728 29.810 61.264 1.00 40.04 28 ILE B CA 1
ATOM 3877 C C . ILE B 1 33 ? 51.134 29.253 62.571 1.00 35.21 28 ILE B C 1
ATOM 3878 O O . ILE B 1 33 ? 51.890 28.554 63.312 1.00 35.75 28 ILE B O 1
ATOM 3883 N N . TYR B 1 34 ? 49.843 29.499 62.826 1.00 25.31 29 TYR B N 1
ATOM 3884 C CA . TYR B 1 34 ? 49.083 28.888 63.945 1.00 23.81 29 TYR B CA 1
ATOM 3885 C C . TYR B 1 34 ? 48.038 27.973 63.302 1.00 24.16 29 TYR B C 1
ATOM 3886 O O . TYR B 1 34 ? 47.103 28.470 62.647 1.00 25.14 29 TYR B O 1
ATOM 3895 N N . VAL B 1 35 ? 48.269 26.665 63.397 1.00 24.18 30 VAL B N 1
ATOM 3896 C CA . VAL B 1 35 ? 47.402 25.629 62.784 1.00 26.72 30 VAL B CA 1
ATOM 3897 C C . VAL B 1 35 ? 46.573 25.071 63.939 1.00 27.80 30 VAL B C 1
ATOM 3898 O O . VAL B 1 35 ? 47.228 24.536 64.859 1.00 29.44 30 VAL B O 1
ATOM 3902 N N . PHE B 1 36 ? 45.244 25.232 63.936 1.00 26.86 31 PHE B N 1
ATOM 3903 C CA . PHE B 1 36 ? 44.382 24.773 65.058 1.00 29.52 31 PHE B CA 1
ATOM 3904 C C . PHE B 1 36 ? 43.114 24.089 64.548 1.00 32.27 31 PHE B C 1
ATOM 3905 O O . PHE B 1 36 ? 42.065 24.720 64.310 1.00 38.47 31 PHE B O 1
ATOM 3913 N N . PRO B 1 37 ? 43.201 22.745 64.387 1.00 30.15 32 PRO B N 1
ATOM 3914 C CA . PRO B 1 37 ? 42.040 21.929 64.131 1.00 30.51 32 PRO B CA 1
ATOM 3915 C C . PRO B 1 37 ? 41.128 22.044 65.355 1.00 31.41 32 PRO B C 1
ATOM 3916 O O . PRO B 1 37 ? 41.598 22.190 66.451 1.00 30.77 32 PRO B O 1
ATOM 3920 N N . ASP B 1 38 ? 39.834 21.976 65.093 1.00 34.79 33 ASP B N 1
ATOM 3921 C CA . ASP B 1 38 ? 38.764 22.077 66.109 1.00 41.14 33 ASP B CA 1
ATOM 3922 C C . ASP B 1 38 ? 38.601 20.707 66.782 1.00 34.22 33 ASP B C 1
ATOM 3923 O O . ASP B 1 38 ? 38.626 19.691 66.078 1.00 34.13 33 ASP B O 1
ATOM 3928 N N . GLN B 1 39 ? 38.414 20.689 68.095 1.00 31.33 34 GLN B N 1
ATOM 3929 C CA . GLN B 1 39 ? 37.859 19.520 68.819 1.00 32.59 34 GLN B CA 1
ATOM 3930 C C . GLN B 1 39 ? 38.904 18.402 68.794 1.00 32.20 34 GLN B C 1
ATOM 3931 O O . GLN B 1 39 ? 38.495 17.213 68.686 1.00 31.61 34 GLN B O 1
ATOM 3937 N N . TYR B 1 40 ? 40.194 18.775 68.943 1.00 29.42 35 TYR B N 1
ATOM 3938 C CA . TYR B 1 40 ? 41.374 17.885 68.869 1.00 28.12 35 TYR B CA 1
ATOM 3939 C C . TYR B 1 40 ? 42.011 17.770 70.261 1.00 31.66 35 TYR B C 1
ATOM 3940 O O . TYR B 1 40 ? 42.679 18.729 70.669 1.00 32.73 35 TYR B O 1
ATOM 3949 N N . ARG B 1 41 ? 41.757 16.645 70.967 1.00 38.97 36 ARG B N 1
ATOM 3950 C CA . ARG B 1 41 ? 42.338 16.219 72.282 1.00 37.93 36 ARG B CA 1
ATOM 3951 C C . ARG B 1 41 ? 43.854 16.387 72.235 1.00 36.44 36 ARG B C 1
ATOM 3952 O O . ARG B 1 41 ? 44.433 15.905 71.254 1.00 36.66 36 ARG B O 1
ATOM 3960 N N . ASN B 1 42 ? 44.491 16.895 73.279 1.00 35.28 37 ASN B N 1
ATOM 3961 C CA . ASN B 1 42 ? 45.964 16.738 73.429 1.00 33.53 37 ASN B CA 1
ATOM 3962 C C . ASN B 1 42 ? 46.300 15.253 73.386 1.00 31.99 37 ASN B C 1
ATOM 3963 O O . ASN B 1 42 ? 47.366 14.915 72.849 1.00 36.53 37 ASN B O 1
ATOM 3968 N N . GLN B 1 43 ? 45.429 14.391 73.906 1.00 31.16 38 GLN B N 1
ATOM 3969 C CA . GLN B 1 43 ? 45.732 12.935 74.017 1.00 37.18 38 GLN B CA 1
ATOM 3970 C C . GLN B 1 43 ? 45.820 12.249 72.629 1.00 36.08 38 GLN B C 1
ATOM 3971 O O . GLN B 1 43 ? 46.380 11.149 72.561 1.00 31.64 38 GLN B O 1
ATOM 3977 N N . ALA B 1 44 ? 45.315 12.866 71.557 1.00 34.25 39 ALA B N 1
ATOM 3978 C CA . ALA B 1 44 ? 45.163 12.226 70.228 1.00 33.89 39 ALA B CA 1
ATOM 3979 C C . ALA B 1 44 ? 46.423 12.458 69.385 1.00 36.77 39 ALA B C 1
ATOM 3980 O O . ALA B 1 44 ? 46.319 12.943 68.241 1.00 36.52 39 ALA B O 1
ATOM 3982 N N . MET B 1 45 ? 47.592 12.134 69.931 1.00 40.12 40 MET B N 1
ATOM 3983 C CA . MET B 1 45 ? 48.870 12.318 69.206 1.00 44.51 40 MET B CA 1
ATOM 3984 C C . MET B 1 45 ? 49.794 11.126 69.487 1.00 42.42 40 MET B C 1
ATOM 3985 O O . MET B 1 45 ? 50.038 10.800 70.642 1.00 47.47 40 MET B O 1
ATOM 3990 N N . GLY B 1 46 ? 50.208 10.449 68.421 1.00 42.11 41 GLY B N 1
ATOM 3991 C CA . GLY B 1 46 ? 51.039 9.236 68.464 1.00 39.33 41 GLY B CA 1
ATOM 3992 C C . GLY B 1 46 ? 52.161 9.409 69.452 1.00 33.87 41 GLY B C 1
ATOM 3993 O O . GLY B 1 46 ? 52.373 8.515 70.269 1.00 32.96 41 GLY B O 1
ATOM 3994 N N . PHE B 1 47 ? 52.830 10.552 69.409 1.00 31.16 42 PHE B N 1
ATOM 3995 C CA . PHE B 1 47 ? 54.139 10.707 70.080 1.00 33.56 42 PHE B CA 1
ATOM 3996 C C . PHE B 1 47 ? 53.989 10.541 71.604 1.00 35.10 42 PHE B C 1
ATOM 3997 O O . PHE B 1 47 ? 55.076 10.366 72.230 1.00 36.92 42 PHE B O 1
ATOM 4005 N N . TRP B 1 48 ? 52.766 10.609 72.183 1.00 33.34 43 TRP B N 1
ATOM 4006 C CA . TRP B 1 48 ? 52.573 10.472 73.658 1.00 35.20 43 TRP B CA 1
ATOM 4007 C C . TRP B 1 48 ? 52.853 9.030 74.115 1.00 38.07 43 TRP B C 1
ATOM 4008 O O . TRP B 1 48 ? 52.977 8.838 75.323 1.00 38.46 43 TRP B O 1
ATOM 4019 N N . ASN B 1 49 ? 52.934 8.051 73.200 1.00 38.20 44 ASN B N 1
ATOM 4020 C CA . ASN B 1 49 ? 53.305 6.662 73.544 1.00 36.47 44 ASN B CA 1
ATOM 4021 C C . ASN B 1 49 ? 54.756 6.394 73.170 1.00 40.17 44 ASN B C 1
ATOM 4022 O O . ASN B 1 49 ? 55.204 5.277 73.458 1.00 59.01 44 ASN B O 1
ATOM 4027 N N . GLN B 1 50 ? 55.477 7.370 72.627 1.00 37.24 45 GLN B N 1
ATOM 4028 C CA . GLN B 1 50 ? 56.845 7.125 72.093 1.00 39.34 45 GLN B CA 1
ATOM 4029 C C . GLN B 1 50 ? 57.861 7.414 73.199 1.00 42.47 45 GLN B C 1
ATOM 4030 O O . GLN B 1 50 ? 57.475 8.011 74.218 1.00 44.03 45 GLN B O 1
ATOM 4036 N N . GLU B 1 51 ? 59.085 6.913 73.034 1.00 50.12 46 GLU B N 1
ATOM 4037 C CA . GLU B 1 51 ? 60.157 6.965 74.056 1.00 57.27 46 GLU B CA 1
ATOM 4038 C C . GLU B 1 51 ? 60.408 8.439 74.364 1.00 63.02 46 GLU B C 1
ATOM 4039 O O . GLU B 1 51 ? 60.346 9.237 73.418 1.00 64.41 46 GLU B O 1
ATOM 4045 N N . GLY B 1 52 ? 60.631 8.807 75.628 1.00 66.71 47 GLY B N 1
ATOM 4046 C CA . GLY B 1 52 ? 60.929 10.202 76.018 1.00 64.14 47 GLY B CA 1
ATOM 4047 C C . GLY B 1 52 ? 59.662 10.916 76.440 1.00 61.38 47 GLY B C 1
ATOM 4048 O O . GLY B 1 52 ? 59.475 11.129 77.669 1.00 69.25 47 GLY B O 1
ATOM 4049 N N . PHE B 1 53 ? 58.812 11.203 75.460 1.00 48.92 48 PHE B N 1
ATOM 4050 C CA . PHE B 1 53 ? 57.444 11.766 75.598 1.00 49.29 48 PHE B CA 1
ATOM 4051 C C . PHE B 1 53 ? 56.582 10.981 76.596 1.00 52.58 48 PHE B C 1
ATOM 4052 O O . PHE B 1 53 ? 55.965 11.617 77.464 1.00 60.89 48 PHE B O 1
ATOM 4060 N N . ARG B 1 54 ? 56.519 9.653 76.478 1.00 49.72 49 ARG B N 1
ATOM 4061 C CA . ARG B 1 54 ? 55.518 8.815 77.188 1.00 46.25 49 ARG B CA 1
ATOM 4062 C C . ARG B 1 54 ? 55.747 8.858 78.710 1.00 49.94 49 ARG B C 1
ATOM 4063 O O . ARG B 1 54 ? 54.846 8.488 79.481 1.00 47.16 49 ARG B O 1
ATOM 4065 N N . ASP B 1 55 ? 56.922 9.321 79.121 1.00 55.66 50 ASP B N 1
ATOM 4066 C CA . ASP B 1 55 ? 57.425 9.338 80.516 1.00 60.18 50 ASP B CA 1
ATOM 4067 C C . ASP B 1 55 ? 57.125 10.716 81.120 1.00 59.75 50 ASP B C 1
ATOM 4068 O O . ASP B 1 55 ? 57.602 11.011 82.230 1.00 51.63 50 ASP B O 1
ATOM 4073 N N . LYS B 1 56 ? 56.406 11.571 80.394 1.00 63.88 51 LYS B N 1
ATOM 4074 C CA . LYS B 1 56 ? 56.197 12.989 80.784 1.00 57.81 51 LYS B CA 1
ATOM 4075 C C . LYS B 1 56 ? 54.715 13.258 81.006 1.00 53.01 51 LYS B C 1
ATOM 4076 O O . LYS B 1 56 ? 54.409 14.418 81.254 1.00 51.73 51 LYS B O 1
ATOM 4082 N N . VAL B 1 57 ? 53.842 12.248 80.901 1.00 50.50 52 VAL B N 1
ATOM 4083 C CA . VAL B 1 57 ? 52.351 12.395 80.982 1.00 49.89 52 VAL B CA 1
ATOM 4084 C C . VAL B 1 57 ? 51.779 11.247 81.821 1.00 54.55 52 VAL B C 1
ATOM 4085 O O . VAL B 1 57 ? 52.336 10.130 81.730 1.00 58.78 52 VAL B O 1
ATOM 4089 N N . ASN B 1 58 ? 50.666 11.503 82.528 1.00 57.75 53 ASN B N 1
ATOM 4090 C CA . ASN B 1 58 ? 49.938 10.483 83.317 1.00 60.18 53 ASN B CA 1
ATOM 4091 C C . ASN B 1 58 ? 49.026 9.615 82.460 1.00 61.46 53 ASN B C 1
ATOM 4092 O O . ASN B 1 58 ? 48.578 8.597 83.015 1.00 76.99 53 ASN B O 1
ATOM 4097 N N . PHE B 1 59 ? 48.747 9.967 81.198 1.00 50.34 54 PHE B N 1
ATOM 4098 C CA . PHE B 1 59 ? 47.769 9.217 80.352 1.00 42.94 54 PHE B CA 1
ATOM 4099 C C . PHE B 1 59 ? 48.472 8.349 79.312 1.00 41.70 54 PHE B C 1
ATOM 4100 O O . PHE B 1 59 ? 49.636 8.618 78.978 1.00 52.88 54 PHE B O 1
ATOM 4108 N N . ARG B 1 60 ? 47.782 7.306 78.847 1.00 39.48 55 ARG B N 1
ATOM 4109 C CA . ARG B 1 60 ? 48.167 6.556 77.627 1.00 41.14 55 ARG B CA 1
ATOM 4110 C C . ARG B 1 60 ? 47.535 7.370 76.475 1.00 38.98 55 ARG B C 1
ATOM 4111 O O . ARG B 1 60 ? 46.311 7.704 76.494 1.00 35.41 55 ARG B O 1
ATOM 4113 N N . GLY B 1 61 ? 48.387 7.785 75.547 1.00 38.13 56 GLY B N 1
ATOM 4114 C CA . GLY B 1 61 ? 47.943 8.452 74.318 1.00 39.63 56 GLY B CA 1
ATOM 4115 C C . GLY B 1 61 ? 47.025 7.552 73.536 1.00 43.42 56 GLY B C 1
ATOM 4116 O O . GLY B 1 61 ? 47.227 6.332 73.589 1.00 46.55 56 GLY B O 1
ATOM 4117 N N . ASP B 1 62 ? 46.038 8.122 72.849 1.00 48.99 57 ASP B N 1
ATOM 4118 C CA . ASP B 1 62 ? 45.215 7.385 71.846 1.00 54.72 57 ASP B CA 1
ATOM 4119 C C . ASP B 1 62 ? 46.089 6.652 70.819 1.00 56.78 57 ASP B C 1
ATOM 4120 O O . ASP B 1 62 ? 47.121 7.164 70.362 1.00 59.71 57 ASP B O 1
ATOM 4125 N N . PRO B 1 63 ? 45.668 5.445 70.366 1.00 56.64 58 PRO B N 1
ATOM 4126 C CA . PRO B 1 63 ? 46.395 4.699 69.335 1.00 57.86 58 PRO B CA 1
ATOM 4127 C C . PRO B 1 63 ? 46.157 5.291 67.936 1.00 61.41 58 PRO B C 1
ATOM 4128 O O . PRO B 1 63 ? 45.503 4.664 67.102 1.00 70.69 58 PRO B O 1
ATOM 4132 N N . VAL B 1 64 ? 46.661 6.504 67.708 1.00 55.34 59 VAL B N 1
ATOM 4133 C CA . VAL B 1 64 ? 46.414 7.272 66.455 1.00 48.31 59 VAL B CA 1
ATOM 4134 C C . VAL B 1 64 ? 47.735 7.395 65.662 1.00 46.29 59 VAL B C 1
ATOM 4135 O O . VAL B 1 64 ? 48.848 7.353 66.290 1.00 47.41 59 VAL B O 1
ATOM 4139 N N . HIS B 1 65 ? 47.644 7.384 64.329 1.00 47.35 60 HIS B N 1
ATOM 4140 C CA . HIS B 1 65 ? 48.805 7.346 63.385 1.00 50.91 60 HIS B CA 1
ATOM 4141 C C . HIS B 1 65 ? 48.902 8.803 62.913 1.00 41.81 60 HIS B C 1
ATOM 4142 O O . HIS B 1 65 ? 48.025 9.212 62.132 1.00 31.27 60 HIS B O 1
ATOM 4149 N N . THR B 1 66 ? 49.798 9.582 63.562 1.00 43.87 61 THR B N 1
ATOM 4150 C CA . THR B 1 66 ? 50.072 11.026 63.294 1.00 40.75 61 THR B CA 1
ATOM 4151 C C . THR B 1 66 ? 51.562 11.260 63.048 1.00 40.35 61 THR B C 1
ATOM 4152 O O . THR B 1 66 ? 52.212 12.012 63.768 1.00 43.01 61 THR B O 1
ATOM 4156 N N . PRO B 1 67 ? 52.142 10.691 61.966 1.00 40.25 62 PRO B N 1
ATOM 4157 C CA . PRO B 1 67 ? 53.587 10.786 61.715 1.00 34.84 62 PRO B CA 1
ATOM 4158 C C . PRO B 1 67 ? 54.144 12.207 61.545 1.00 31.05 62 PRO B C 1
ATOM 4159 O O . PRO B 1 67 ? 55.229 12.484 61.995 1.00 30.31 62 PRO B O 1
ATOM 4163 N N . ASN B 1 68 ? 53.423 13.066 60.857 1.00 28.39 63 ASN B N 1
ATOM 4164 C CA . ASN B 1 68 ? 53.899 14.447 60.604 1.00 33.46 63 ASN B CA 1
ATOM 4165 C C . ASN B 1 68 ? 54.057 15.219 61.931 1.00 35.09 63 ASN B C 1
ATOM 4166 O O . ASN B 1 68 ? 55.127 15.877 62.133 1.00 38.40 63 ASN B O 1
ATOM 4171 N N . ILE B 1 69 ? 53.033 15.155 62.789 1.00 31.62 64 ILE B N 1
ATOM 4172 C CA . ILE B 1 69 ? 53.008 15.808 64.120 1.00 29.65 64 ILE B CA 1
ATOM 4173 C C . ILE B 1 69 ? 54.099 15.177 64.997 1.00 35.24 64 ILE B C 1
ATOM 4174 O O . ILE B 1 69 ? 54.777 15.929 65.729 1.00 33.99 64 ILE B O 1
ATOM 4179 N N . ASP B 1 70 ? 54.254 13.844 64.942 1.00 41.49 65 ASP B N 1
ATOM 4180 C CA . ASP B 1 70 ? 55.244 13.066 65.757 1.00 40.70 65 ASP B CA 1
ATOM 4181 C C . ASP B 1 70 ? 56.647 13.591 65.452 1.00 37.49 65 ASP B C 1
ATOM 4182 O O . ASP B 1 70 ? 57.383 13.933 66.415 1.00 35.04 65 ASP B O 1
ATOM 4187 N N . THR B 1 71 ? 56.982 13.730 64.168 1.00 32.75 66 THR B N 1
ATOM 4188 C CA . THR B 1 71 ? 58.301 14.273 63.777 1.00 32.48 66 THR B CA 1
ATOM 4189 C C . THR B 1 71 ? 58.384 15.721 64.208 1.00 29.72 66 THR B C 1
ATOM 4190 O O . THR B 1 71 ? 59.426 16.059 64.775 1.00 30.15 66 THR B O 1
ATOM 4194 N N . PHE B 1 72 ? 57.322 16.497 63.981 1.00 28.17 67 PHE B N 1
ATOM 4195 C CA . PHE B 1 72 ? 57.265 17.935 64.365 1.00 33.03 67 PHE B CA 1
ATOM 4196 C C . PHE B 1 72 ? 57.570 18.071 65.863 1.00 31.00 67 PHE B C 1
ATOM 4197 O O . PHE B 1 72 ? 58.382 18.938 66.232 1.00 30.86 67 PHE B O 1
ATOM 4205 N N . ALA B 1 73 ? 57.011 17.199 66.699 1.00 34.11 68 ALA B N 1
ATOM 4206 C CA . ALA B 1 73 ? 57.074 17.302 68.187 1.00 39.26 68 ALA B CA 1
ATOM 4207 C C . ALA B 1 73 ? 58.525 17.217 68.654 1.00 41.88 68 ALA B C 1
ATOM 4208 O O . ALA B 1 73 ? 58.835 17.828 69.727 1.00 44.41 68 ALA B O 1
ATOM 4210 N N . ARG B 1 74 ? 59.367 16.493 67.891 1.00 47.63 69 ARG B N 1
ATOM 4211 C CA . ARG B 1 74 ? 60.833 16.322 68.162 1.00 42.90 69 ARG B CA 1
ATOM 4212 C C . ARG B 1 74 ? 61.596 17.590 67.757 1.00 38.70 69 ARG B C 1
ATOM 4213 O O . ARG B 1 74 ? 62.705 17.747 68.203 1.00 40.63 69 ARG B O 1
ATOM 4221 N N . GLU B 1 75 ? 60.984 18.492 66.993 1.00 40.45 70 GLU B N 1
ATOM 4222 C CA . GLU B 1 75 ? 61.616 19.756 66.556 1.00 40.36 70 GLU B CA 1
ATOM 4223 C C . GLU B 1 75 ? 61.100 20.917 67.418 1.00 40.66 70 GLU B C 1
ATOM 4224 O O . GLU B 1 75 ? 61.573 22.024 67.174 1.00 41.71 70 GLU B O 1
ATOM 4230 N N . SER B 1 76 ? 60.156 20.699 68.354 1.00 39.77 71 SER B N 1
ATOM 4231 C CA . SER B 1 76 ? 59.469 21.806 69.078 1.00 37.77 71 SER B CA 1
ATOM 4232 C C . SER B 1 76 ? 59.414 21.657 70.612 1.00 31.22 71 SER B C 1
ATOM 4233 O O . SER B 1 76 ? 59.676 20.566 71.169 1.00 26.74 71 SER B O 1
ATOM 4236 N N . MET B 1 77 ? 59.171 22.778 71.285 1.00 30.47 72 MET B N 1
ATOM 4237 C CA . MET B 1 77 ? 58.725 22.784 72.702 1.00 31.35 72 MET B CA 1
ATOM 4238 C C . MET B 1 77 ? 57.259 22.332 72.715 1.00 28.14 72 MET B C 1
ATOM 4239 O O . MET B 1 77 ? 56.446 22.950 72.019 1.00 24.03 72 MET B O 1
ATOM 4244 N N . VAL B 1 78 ? 56.974 21.276 73.464 1.00 28.10 73 VAL B N 1
ATOM 4245 C CA . VAL B 1 78 ? 55.690 20.533 73.494 1.00 29.64 73 VAL B CA 1
ATOM 4246 C C . VAL B 1 78 ? 55.098 20.624 74.904 1.00 27.88 73 VAL B C 1
ATOM 4247 O O . VAL B 1 78 ? 55.763 20.236 75.871 1.00 23.41 73 VAL B O 1
ATOM 4251 N N . LEU B 1 79 ? 53.879 21.118 75.027 1.00 30.38 74 LEU B N 1
ATOM 4252 C CA . LEU B 1 79 ? 53.246 21.247 76.354 1.00 31.69 74 LEU B CA 1
ATOM 4253 C C . LEU B 1 79 ? 52.400 19.995 76.564 1.00 31.28 74 LEU B C 1
ATOM 4254 O O . LEU B 1 79 ? 51.740 19.467 75.588 1.00 30.81 74 LEU B O 1
ATOM 4259 N N . THR B 1 80 ? 52.434 19.572 77.820 1.00 30.36 75 THR B N 1
ATOM 4260 C CA . THR B 1 80 ? 51.639 18.456 78.352 1.00 30.34 75 THR B CA 1
ATOM 4261 C C . THR B 1 80 ? 50.277 18.980 78.782 1.00 32.43 75 THR B C 1
ATOM 4262 O O . THR B 1 80 ? 49.376 18.167 78.988 1.00 38.33 75 THR B O 1
ATOM 4266 N N . SER B 1 81 ? 50.159 20.287 79.002 1.00 33.33 76 SER B N 1
ATOM 4267 C CA . SER B 1 81 ? 49.168 20.815 79.974 1.00 30.10 76 SER B CA 1
ATOM 4268 C C . SER B 1 81 ? 48.603 22.168 79.580 1.00 29.33 76 SER B C 1
ATOM 4269 O O . SER B 1 81 ? 48.141 22.897 80.443 1.00 32.85 76 SER B O 1
ATOM 4272 N N . ALA B 1 82 ? 48.616 22.486 78.305 1.00 31.85 77 ALA B N 1
ATOM 4273 C CA . ALA B 1 82 ? 47.861 23.625 77.766 1.00 31.39 77 ALA B CA 1
ATOM 4274 C C . ALA B 1 82 ? 46.377 23.437 78.155 1.00 36.06 77 ALA B C 1
ATOM 4275 O O . ALA B 1 82 ? 45.882 22.269 78.070 1.00 39.71 77 ALA B O 1
ATOM 4277 N N . GLN B 1 83 ? 45.691 24.516 78.594 1.00 36.26 78 GLN B N 1
ATOM 4278 C CA . GLN B 1 83 ? 44.258 24.444 78.991 1.00 35.59 78 GLN B CA 1
ATOM 4279 C C . GLN B 1 83 ? 43.421 25.394 78.135 1.00 35.22 78 GLN B C 1
ATOM 4280 O O . GLN B 1 83 ? 43.835 26.577 77.885 1.00 36.93 78 GLN B O 1
ATOM 4286 N N . SER B 1 84 ? 42.304 24.847 77.654 1.00 32.62 79 SER B N 1
ATOM 4287 C CA . SER B 1 84 ? 41.165 25.631 77.153 1.00 35.33 79 SER B CA 1
ATOM 4288 C C . SER B 1 84 ? 40.269 25.941 78.353 1.00 33.53 79 SER B C 1
ATOM 4289 O O . SER B 1 84 ? 39.434 25.085 78.725 1.00 28.11 79 SER B O 1
ATOM 4292 N N . ASN B 1 85 ? 40.432 27.140 78.907 1.00 30.44 80 ASN B N 1
ATOM 4293 C CA . ASN B 1 85 ? 39.726 27.573 80.128 1.00 29.90 80 ASN B CA 1
ATOM 4294 C C . ASN B 1 85 ? 38.216 27.433 79.907 1.00 31.56 80 ASN B C 1
ATOM 4295 O O . ASN B 1 85 ? 37.505 27.058 80.849 1.00 36.00 80 ASN B O 1
ATOM 4300 N N . CYS B 1 86 ? 37.727 27.707 78.710 1.00 29.92 81 CYS B N 1
ATOM 4301 C CA . CYS B 1 86 ? 36.312 27.514 78.331 1.00 27.04 81 CYS B CA 1
ATOM 4302 C C . CYS B 1 86 ? 36.349 26.656 77.082 1.00 29.07 81 CYS B C 1
ATOM 4303 O O . CYS B 1 86 ? 36.511 27.168 75.967 1.00 29.73 81 CYS B O 1
ATOM 4306 N N . PRO B 1 87 ? 36.307 25.314 77.261 1.00 30.17 82 PRO B N 1
ATOM 4307 C CA . PRO B 1 87 ? 36.463 24.360 76.163 1.00 27.07 82 PRO B CA 1
ATOM 4308 C C . PRO B 1 87 ? 35.227 24.332 75.266 1.00 26.06 82 PRO B C 1
ATOM 4309 O O . PRO B 1 87 ? 34.377 23.515 75.404 1.00 25.48 82 PRO B O 1
ATOM 4313 N N . LEU B 1 88 ? 35.150 25.304 74.380 1.00 30.13 83 LEU B N 1
ATOM 4314 C CA . LEU B 1 88 ? 33.984 25.531 73.501 1.00 30.94 83 LEU B CA 1
ATOM 4315 C C . LEU B 1 88 ? 34.443 26.531 72.439 1.00 31.34 83 LEU B C 1
ATOM 4316 O O . LEU B 1 88 ? 35.271 27.378 72.793 1.00 31.28 83 LEU B O 1
ATOM 4321 N N . SER B 1 89 ? 34.011 26.371 71.181 1.00 31.60 84 SER B N 1
ATOM 4322 C CA . SER B 1 89 ? 34.605 27.031 69.987 1.00 28.85 84 SER B CA 1
ATOM 4323 C C . SER B 1 89 ? 34.707 28.530 70.218 1.00 26.36 84 SER B C 1
ATOM 4324 O O . SER B 1 89 ? 35.849 29.028 70.326 1.00 30.94 84 SER B O 1
ATOM 4327 N N . SER B 1 90 ? 33.584 29.236 70.204 1.00 23.51 85 SER B N 1
ATOM 4328 C CA . SER B 1 90 ? 33.635 30.716 70.096 1.00 25.86 85 SER B CA 1
ATOM 4329 C C . SER B 1 90 ? 34.356 31.272 71.329 1.00 26.07 85 SER B C 1
ATOM 4330 O O . SER B 1 90 ? 35.326 32.019 71.209 1.00 24.15 85 SER B O 1
ATOM 4333 N N . PRO B 1 91 ? 34.006 30.839 72.556 1.00 27.51 86 PRO B N 1
ATOM 4334 C CA . PRO B 1 91 ? 34.666 31.353 73.756 1.00 32.58 86 PRO B CA 1
ATOM 4335 C C . PRO B 1 91 ? 36.205 31.372 73.684 1.00 32.56 86 PRO B C 1
ATOM 4336 O O . PRO B 1 91 ? 36.854 32.400 74.074 1.00 30.34 86 PRO B O 1
ATOM 4340 N N . HIS B 1 92 ? 36.743 30.259 73.184 1.00 31.27 87 HIS B N 1
ATOM 4341 C CA . HIS B 1 92 ? 38.198 30.012 73.021 1.00 31.77 87 HIS B CA 1
ATOM 4342 C C . HIS B 1 92 ? 38.755 30.947 71.976 1.00 30.63 87 HIS B C 1
ATOM 4343 O O . HIS B 1 92 ? 39.672 31.680 72.312 1.00 32.16 87 HIS B O 1
ATOM 4350 N N . ARG B 1 93 ? 38.168 30.920 70.786 1.00 31.04 88 ARG B N 1
ATOM 4351 C CA . ARG B 1 93 ? 38.528 31.806 69.642 1.00 33.59 88 ARG B CA 1
ATOM 4352 C C . ARG B 1 93 ? 38.512 33.279 70.100 1.00 30.47 88 ARG B C 1
ATOM 4353 O O . ARG B 1 93 ? 39.354 34.090 69.637 1.00 23.36 88 ARG B O 1
ATOM 4361 N N . GLY B 1 94 ? 37.598 33.619 71.002 1.00 31.64 89 GLY B N 1
ATOM 4362 C CA . GLY B 1 94 ? 37.495 34.982 71.563 1.00 31.42 89 GLY B CA 1
ATOM 4363 C C . GLY B 1 94 ? 38.723 35.266 72.386 1.00 29.02 89 GLY B C 1
ATOM 4364 O O . GLY B 1 94 ? 39.282 36.351 72.217 1.00 28.96 89 GLY B O 1
ATOM 4365 N N . MET B 1 95 ? 39.121 34.320 73.251 1.00 25.27 90 MET B N 1
ATOM 4366 C CA . MET B 1 95 ? 40.343 34.483 74.071 1.00 25.60 90 MET B CA 1
ATOM 4367 C C . MET B 1 95 ? 41.567 34.426 73.139 1.00 23.32 90 MET B C 1
ATOM 4368 O O . MET B 1 95 ? 42.544 35.150 73.368 1.00 28.91 90 MET B O 1
ATOM 4373 N N . LEU B 1 96 ? 41.526 33.583 72.127 1.00 21.72 91 LEU B N 1
ATOM 4374 C CA . LEU B 1 96 ? 42.670 33.368 71.217 1.00 25.84 91 LEU B CA 1
ATOM 4375 C C . LEU B 1 96 ? 43.023 34.684 70.525 1.00 26.78 91 LEU B C 1
ATOM 4376 O O . LEU B 1 96 ? 44.249 35.022 70.474 1.00 25.39 91 LEU B O 1
ATOM 4381 N N . LEU B 1 97 ? 41.995 35.381 70.029 1.00 24.41 92 LEU B N 1
ATOM 4382 C CA . LEU B 1 97 ? 42.174 36.547 69.133 1.00 26.05 92 LEU B CA 1
ATOM 4383 C C . LEU B 1 97 ? 42.351 37.832 69.932 1.00 25.98 92 LEU B C 1
ATOM 4384 O O . LEU B 1 97 ? 42.893 38.761 69.349 1.00 27.10 92 LEU B O 1
ATOM 4389 N N . THR B 1 98 ? 41.894 37.888 71.184 1.00 27.26 93 THR B N 1
ATOM 4390 C CA . THR B 1 98 ? 41.879 39.143 71.985 1.00 27.40 93 THR B CA 1
ATOM 4391 C C . THR B 1 98 ? 42.895 39.100 73.121 1.00 29.32 93 THR B C 1
ATOM 4392 O O . THR B 1 98 ? 43.264 40.165 73.636 1.00 31.04 93 THR B O 1
ATOM 4396 N N . GLY B 1 99 ? 43.305 37.908 73.526 1.00 31.28 94 GLY B N 1
ATOM 4397 C CA . GLY B 1 99 ? 44.121 37.734 74.740 1.00 30.38 94 GLY B CA 1
ATOM 4398 C C . GLY B 1 99 ? 43.367 38.102 76.012 1.00 28.11 94 GLY B C 1
ATOM 4399 O O . GLY B 1 99 ? 44.039 38.398 76.978 1.00 26.22 94 GLY B O 1
ATOM 4400 N N . MET B 1 100 ? 42.030 38.093 76.008 1.00 29.57 95 MET B N 1
ATOM 4401 C CA . MET B 1 100 ? 41.160 38.407 77.183 1.00 31.69 95 MET B CA 1
ATOM 4402 C C . MET B 1 100 ? 40.231 37.219 77.489 1.00 31.24 95 MET B C 1
ATOM 4403 O O . MET B 1 100 ? 39.843 36.477 76.533 1.00 30.07 95 MET B O 1
ATOM 4408 N N . TYR B 1 101 ? 39.897 37.013 78.772 1.00 32.05 96 TYR B N 1
ATOM 4409 C CA . TYR B 1 101 ? 38.965 35.944 79.246 1.00 28.51 96 TYR B CA 1
ATOM 4410 C C . TYR B 1 101 ? 37.569 36.247 78.697 1.00 28.15 96 TYR B C 1
ATOM 4411 O O . TYR B 1 101 ? 37.314 37.349 78.180 1.00 30.58 96 TYR B O 1
ATOM 4420 N N . PRO B 1 102 ? 36.620 35.288 78.736 1.00 25.26 97 PRO B N 1
ATOM 4421 C CA . PRO B 1 102 ? 35.357 35.447 78.009 1.00 28.83 97 PRO B CA 1
ATOM 4422 C C . PRO B 1 102 ? 34.446 36.587 78.500 1.00 34.40 97 PRO B C 1
ATOM 4423 O O . PRO B 1 102 ? 33.565 36.965 77.743 1.00 42.85 97 PRO B O 1
ATOM 4427 N N . ASN B 1 103 ? 34.697 37.140 79.694 1.00 36.71 98 ASN B N 1
ATOM 4428 C CA . ASN B 1 103 ? 33.956 38.324 80.194 1.00 35.97 98 ASN B CA 1
ATOM 4429 C C . ASN B 1 103 ? 34.335 39.594 79.436 1.00 32.86 98 ASN B C 1
ATOM 4430 O O . ASN B 1 103 ? 33.619 40.552 79.565 1.00 34.34 98 ASN B O 1
ATOM 4435 N N . ARG B 1 104 ? 35.403 39.591 78.656 1.00 34.96 99 ARG B N 1
ATOM 4436 C CA . ARG B 1 104 ? 35.946 40.818 78.017 1.00 35.62 99 ARG B CA 1
ATOM 4437 C C . ARG B 1 104 ? 36.252 40.596 76.531 1.00 31.74 99 ARG B C 1
ATOM 4438 O O . ARG B 1 104 ? 36.495 41.561 75.846 1.00 31.01 99 ARG B O 1
ATOM 4446 N N . SER B 1 105 ? 36.273 39.361 76.043 1.00 27.65 100 SER B N 1
ATOM 4447 C CA . SER B 1 105 ? 36.572 39.080 74.625 1.00 25.71 100 SER B CA 1
ATOM 4448 C C . SER B 1 105 ? 35.413 39.611 73.803 1.00 26.71 100 SER B C 1
ATOM 4449 O O . SER B 1 105 ? 35.635 40.022 72.658 1.00 32.79 100 SER B O 1
ATOM 4452 N N . GLY B 1 106 ? 34.223 39.651 74.387 1.00 27.27 101 GLY B N 1
ATOM 4453 C CA . GLY B 1 106 ? 32.961 39.827 73.651 1.00 27.02 101 GLY B CA 1
ATOM 4454 C C . GLY B 1 106 ? 32.271 38.494 73.440 1.00 29.89 101 GLY B C 1
ATOM 4455 O O . GLY B 1 106 ? 31.123 38.517 72.931 1.00 32.68 101 GLY B O 1
ATOM 4456 N N . VAL B 1 107 ? 32.902 37.372 73.837 1.00 28.05 102 VAL B N 1
ATOM 4457 C CA . VAL B 1 107 ? 32.533 36.015 73.331 1.00 29.67 102 VAL B CA 1
ATOM 4458 C C . VAL B 1 107 ? 32.401 35.034 74.496 1.00 29.91 102 VAL B C 1
ATOM 4459 O O . VAL B 1 107 ? 33.236 34.152 74.729 1.00 30.81 102 VAL B O 1
ATOM 4463 N N . PRO B 1 108 ? 31.331 35.196 75.290 1.00 32.90 103 PRO B N 1
ATOM 4464 C CA . PRO B 1 108 ? 31.039 34.300 76.409 1.00 35.42 103 PRO B CA 1
ATOM 4465 C C . PRO B 1 108 ? 30.343 32.988 76.039 1.00 32.76 103 PRO B C 1
ATOM 4466 O O . PRO B 1 108 ? 30.469 32.023 76.751 1.00 35.05 103 PRO B O 1
ATOM 4470 N N . LEU B 1 109 ? 29.649 32.969 74.920 1.00 34.94 104 LEU B N 1
ATOM 4471 C CA . LEU B 1 109 ? 28.983 31.737 74.437 1.00 38.22 104 LEU B CA 1
ATOM 4472 C C . LEU B 1 109 ? 29.492 31.369 73.039 1.00 36.69 104 LEU B C 1
ATOM 4473 O O . LEU B 1 109 ? 29.991 32.251 72.365 1.00 36.43 104 LEU B O 1
ATOM 4478 N N . ASN B 1 110 ? 29.244 30.137 72.599 1.00 35.95 105 ASN B N 1
ATOM 4479 C CA . ASN B 1 110 ? 29.206 29.759 71.164 1.00 33.85 105 ASN B CA 1
ATOM 4480 C C . ASN B 1 110 ? 28.356 30.771 70.379 1.00 32.80 105 ASN B C 1
ATOM 4481 O O . ASN B 1 110 ? 27.197 31.036 70.804 1.00 24.88 105 ASN B O 1
ATOM 4486 N N . CYS B 1 111 ? 28.892 31.277 69.259 1.00 30.95 106 CYS B N 1
ATOM 4487 C CA . CYS B 1 111 ? 28.197 32.213 68.344 1.00 29.72 106 CYS B CA 1
ATOM 4488 C C . CYS B 1 111 ? 27.091 31.467 67.577 1.00 27.01 106 CYS B C 1
ATOM 4489 O O . CYS B 1 111 ? 27.333 30.378 67.086 1.00 23.28 106 CYS B O 1
ATOM 4492 N N . ASN B 1 112 ? 25.900 32.043 67.521 1.00 32.70 107 ASN B N 1
ATOM 4493 C CA . ASN B 1 112 ? 24.750 31.653 66.650 1.00 35.68 107 ASN B CA 1
ATOM 4494 C C . ASN B 1 112 ? 23.681 32.756 66.820 1.00 37.20 107 ASN B C 1
ATOM 4495 O O . ASN B 1 112 ? 23.863 33.655 67.689 1.00 34.46 107 ASN B O 1
ATOM 4500 N N . SER B 1 113 ? 22.622 32.688 66.009 1.00 37.81 108 SER B N 1
ATOM 4501 C CA . SER B 1 113 ? 21.628 33.767 65.769 1.00 39.83 108 SER B CA 1
ATOM 4502 C C . SER B 1 113 ? 20.804 34.019 67.029 1.00 38.00 108 SER B C 1
ATOM 4503 O O . SER B 1 113 ? 20.126 35.033 67.084 1.00 43.91 108 SER B O 1
ATOM 4506 N N . THR B 1 114 ? 20.882 33.086 67.971 1.00 36.10 109 THR B N 1
ATOM 4507 C CA . THR B 1 114 ? 20.249 33.046 69.315 1.00 31.24 109 THR B CA 1
ATOM 4508 C C . THR B 1 114 ? 20.936 34.049 70.243 1.00 29.86 109 THR B C 1
ATOM 4509 O O . THR B 1 114 ? 20.289 34.535 71.176 1.00 26.57 109 THR B O 1
ATOM 4513 N N . ARG B 1 115 ? 22.211 34.348 69.997 1.00 32.27 110 ARG B N 1
ATOM 4514 C CA . ARG B 1 115 ? 23.120 34.955 71.013 1.00 35.58 110 ARG B CA 1
ATOM 4515 C C . ARG B 1 115 ? 23.788 36.200 70.451 1.00 35.18 110 ARG B C 1
ATOM 4516 O O . ARG B 1 115 ? 24.977 36.184 70.125 1.00 36.43 110 ARG B O 1
ATOM 4524 N N . PRO B 1 116 ? 23.013 37.298 70.338 1.00 37.76 111 PRO B N 1
ATOM 4525 C CA . PRO B 1 116 ? 23.551 38.596 69.941 1.00 35.52 111 PRO B CA 1
ATOM 4526 C C . PRO B 1 116 ? 24.589 39.065 70.950 1.00 34.33 111 PRO B C 1
ATOM 4527 O O . PRO B 1 116 ? 25.405 39.798 70.552 1.00 35.76 111 PRO B O 1
ATOM 4531 N N . ILE B 1 117 ? 24.549 38.590 72.194 1.00 39.97 112 ILE B N 1
ATOM 4532 C CA . ILE B 1 117 ? 25.452 39.076 73.284 1.00 41.12 112 ILE B CA 1
ATOM 4533 C C . ILE B 1 117 ? 26.883 38.549 73.041 1.00 40.49 112 ILE B C 1
ATOM 4534 O O . ILE B 1 117 ? 27.817 39.017 73.744 1.00 34.26 112 ILE B O 1
ATOM 4539 N N . SER B 1 118 ? 27.076 37.605 72.100 1.00 36.44 113 SER B N 1
ATOM 4540 C CA . SER B 1 118 ? 28.356 36.868 71.951 1.00 35.99 113 SER B CA 1
ATOM 4541 C C . SER B 1 118 ? 28.840 36.994 70.518 1.00 32.21 113 SER B C 1
ATOM 4542 O O . SER B 1 118 ? 28.268 36.292 69.628 1.00 33.65 113 SER B O 1
ATOM 4545 N N . SER B 1 119 ? 29.894 37.782 70.344 1.00 30.09 114 SER B N 1
ATOM 4546 C CA . SER B 1 119 ? 30.441 38.195 69.032 1.00 33.28 114 SER B CA 1
ATOM 4547 C C . SER B 1 119 ? 31.741 38.946 69.312 1.00 32.80 114 SER B C 1
ATOM 4548 O O . SER B 1 119 ? 31.807 39.623 70.358 1.00 33.44 114 SER B O 1
ATOM 4551 N N . LEU B 1 120 ? 32.741 38.828 68.440 1.00 31.46 115 LEU B N 1
ATOM 4552 C CA . LEU B 1 120 ? 34.099 39.338 68.747 1.00 31.59 115 LEU B CA 1
ATOM 4553 C C . LEU B 1 120 ? 34.009 40.846 68.754 1.00 28.86 115 LEU B C 1
ATOM 4554 O O . LEU B 1 120 ? 33.524 41.357 67.784 1.00 29.40 115 LEU B O 1
ATOM 4559 N N . ARG B 1 121 ? 34.435 41.483 69.834 1.00 31.39 116 ARG B N 1
ATOM 4560 C CA . ARG B 1 121 ? 34.490 42.949 69.989 1.00 37.60 116 ARG B CA 1
ATOM 4561 C C . ARG B 1 121 ? 35.145 43.646 68.775 1.00 46.05 116 ARG B C 1
ATOM 4562 O O . ARG B 1 121 ? 36.335 43.413 68.528 1.00 50.92 116 ARG B O 1
ATOM 4570 N N . ASP B 1 122 ? 34.393 44.527 68.090 1.00 45.74 117 ASP B N 1
ATOM 4571 C CA . ASP B 1 122 ? 34.859 45.413 66.992 1.00 48.36 117 ASP B CA 1
ATOM 4572 C C . ASP B 1 122 ? 36.009 46.267 67.515 1.00 41.90 117 ASP B C 1
ATOM 4573 O O . ASP B 1 122 ? 36.992 46.452 66.825 1.00 43.84 117 ASP B O 1
ATOM 4578 N N . ASP B 1 123 ? 35.904 46.740 68.734 1.00 43.61 118 ASP B N 1
ATOM 4579 C CA . ASP B 1 123 ? 36.882 47.696 69.292 1.00 44.73 118 ASP B CA 1
ATOM 4580 C C . ASP B 1 123 ? 38.072 46.987 69.938 1.00 41.22 118 ASP B C 1
ATOM 4581 O O . ASP B 1 123 ? 38.886 47.684 70.522 1.00 40.89 118 ASP B O 1
ATOM 4586 N N . ALA B 1 124 ? 38.184 45.670 69.887 1.00 42.60 119 ALA B N 1
ATOM 4587 C CA . ALA B 1 124 ? 39.361 44.991 70.469 1.00 46.90 119 ALA B CA 1
ATOM 4588 C C . ALA B 1 124 ? 40.553 45.152 69.525 1.00 44.07 119 ALA B C 1
ATOM 4589 O O . ALA B 1 124 ? 40.365 45.126 68.270 1.00 51.94 119 ALA B O 1
ATOM 4591 N N . GLU B 1 125 ? 41.736 45.311 70.114 1.00 39.98 120 GLU B N 1
ATOM 4592 C CA . GLU B 1 125 ? 43.009 45.247 69.363 1.00 40.56 120 GLU B CA 1
ATOM 4593 C C . GLU B 1 125 ? 43.430 43.786 69.390 1.00 39.73 120 GLU B C 1
ATOM 4594 O O . GLU B 1 125 ? 44.070 43.378 70.391 1.00 38.15 120 GLU B O 1
ATOM 4600 N N . CYS B 1 126 ? 43.069 43.054 68.324 1.00 38.04 121 CYS B N 1
ATOM 4601 C CA . CYS B 1 126 ? 43.244 41.589 68.186 1.00 32.37 121 CYS B CA 1
ATOM 4602 C C . CYS B 1 126 ? 44.659 41.235 67.708 1.00 32.35 121 CYS B C 1
ATOM 4603 O O . CYS B 1 126 ? 45.441 42.148 67.299 1.00 38.05 121 CYS B O 1
ATOM 4606 N N . ILE B 1 127 ? 44.983 39.942 67.769 1.00 30.94 122 ILE B N 1
ATOM 4607 C CA . ILE B 1 127 ? 46.303 39.389 67.351 1.00 31.84 122 ILE B CA 1
ATOM 4608 C C . ILE B 1 127 ? 46.576 39.870 65.925 1.00 31.37 122 ILE B C 1
ATOM 4609 O O . ILE B 1 127 ? 47.654 40.374 65.675 1.00 31.66 122 ILE B O 1
ATOM 4614 N N . GLY B 1 128 ? 45.564 39.846 65.065 1.00 35.04 123 GLY B N 1
ATOM 4615 C CA . GLY B 1 128 ? 45.711 40.248 63.654 1.00 38.83 123 GLY B CA 1
ATOM 4616 C C . GLY B 1 128 ? 45.998 41.725 63.509 1.00 36.25 123 GLY B C 1
ATOM 4617 O O . GLY B 1 128 ? 46.769 42.087 62.650 1.00 39.80 123 GLY B O 1
ATOM 4618 N N . ASP B 1 129 ? 45.380 42.554 64.334 1.00 38.78 124 ASP B N 1
ATOM 4619 C CA . ASP B 1 129 ? 45.571 44.026 64.338 1.00 34.70 124 ASP B CA 1
ATOM 4620 C C . ASP B 1 129 ? 47.030 44.359 64.689 1.00 36.37 124 ASP B C 1
ATOM 4621 O O . ASP B 1 129 ? 47.619 45.172 63.984 1.00 39.99 124 ASP B O 1
ATOM 4626 N N . VAL B 1 130 ? 47.622 43.736 65.709 1.00 39.06 125 VAL B N 1
ATOM 4627 C CA . VAL B 1 130 ? 49.032 44.021 66.158 1.00 38.21 125 VAL B CA 1
ATOM 4628 C C . VAL B 1 130 ? 50.038 43.645 65.069 1.00 37.19 125 VAL B C 1
ATOM 4629 O O . VAL B 1 130 ? 50.954 44.445 64.771 1.00 35.50 125 VAL B O 1
ATOM 4633 N N . PHE B 1 131 ? 49.927 42.415 64.576 1.00 39.43 126 PHE B N 1
ATOM 4634 C CA . PHE B 1 131 ? 50.779 41.888 63.486 1.00 37.65 126 PHE B CA 1
ATOM 4635 C C . PHE B 1 131 ? 50.698 42.873 62.314 1.00 38.81 126 PHE B C 1
ATOM 4636 O O . PHE B 1 131 ? 51.704 43.511 61.947 1.00 43.08 126 PHE B O 1
ATOM 4644 N N . SER B 1 132 ? 49.514 43.016 61.752 1.00 36.40 127 SER B N 1
ATOM 4645 C CA . SER B 1 132 ? 49.215 44.005 60.689 1.00 38.48 127 SER B CA 1
ATOM 4646 C C . SER B 1 132 ? 49.896 45.348 60.983 1.00 39.30 127 SER B C 1
ATOM 4647 O O . SER B 1 132 ? 50.737 45.760 60.170 1.00 39.76 127 SER B O 1
ATOM 4650 N N . LYS B 1 133 ? 49.577 45.986 62.120 1.00 41.14 128 LYS B N 1
ATOM 4651 C CA . LYS B 1 133 ? 50.152 47.310 62.520 1.00 38.90 128 LYS B CA 1
ATOM 4652 C C . LYS B 1 133 ? 51.696 47.200 62.465 1.00 35.01 128 LYS B C 1
ATOM 4653 O O . LYS B 1 133 ? 52.319 48.202 62.221 1.00 31.99 128 LYS B O 1
ATOM 4655 N N . ALA B 1 134 ? 52.312 46.033 62.669 1.00 35.13 129 ALA B N 1
ATOM 4656 C CA . ALA B 1 134 ? 53.789 45.889 62.738 1.00 36.68 129 ALA B CA 1
ATOM 4657 C C . ALA B 1 134 ? 54.423 45.570 61.362 1.00 35.07 129 ALA B C 1
ATOM 4658 O O . ALA B 1 134 ? 55.632 45.314 61.354 1.00 33.45 129 ALA B O 1
ATOM 4660 N N . GLY B 1 135 ? 53.651 45.504 60.264 1.00 33.74 130 GLY B N 1
ATOM 4661 C CA . GLY B 1 135 ? 54.152 45.325 58.886 1.00 35.94 130 GLY B CA 1
ATOM 4662 C C . GLY B 1 135 ? 53.918 43.932 58.301 1.00 46.22 130 GLY B C 1
ATOM 4663 O O . GLY B 1 135 ? 54.399 43.680 57.139 1.00 54.49 130 GLY B O 1
ATOM 4664 N N . TYR B 1 136 ? 53.201 43.053 59.019 1.00 45.49 131 TYR B N 1
ATOM 4665 C CA . TYR B 1 136 ? 52.899 41.666 58.575 1.00 40.38 131 TYR B CA 1
ATOM 4666 C C . TYR B 1 136 ? 51.750 41.678 57.567 1.00 40.78 131 TYR B C 1
ATOM 4667 O O . TYR B 1 136 ? 50.804 42.468 57.755 1.00 39.15 131 TYR B O 1
ATOM 4676 N N . ASP B 1 137 ? 51.849 40.862 56.513 1.00 40.28 132 ASP B N 1
ATOM 4677 C CA . ASP B 1 137 ? 50.648 40.272 55.855 1.00 39.15 132 ASP B CA 1
ATOM 4678 C C . ASP B 1 137 ? 50.047 39.244 56.829 1.00 36.94 132 ASP B C 1
ATOM 4679 O O . ASP B 1 137 ? 50.781 38.431 57.406 1.00 36.33 132 ASP B O 1
ATOM 4684 N N . CYS B 1 138 ? 48.742 39.281 56.988 1.00 36.48 133 CYS B N 1
ATOM 4685 C CA . CYS B 1 138 ? 47.981 38.382 57.868 1.00 37.00 133 CYS B CA 1
ATOM 4686 C C . CYS B 1 138 ? 46.916 37.712 57.002 1.00 39.42 133 CYS B C 1
ATOM 4687 O O . CYS B 1 138 ? 46.255 38.435 56.191 1.00 37.98 133 CYS B O 1
ATOM 4690 N N . ALA B 1 139 ? 46.758 36.398 57.165 1.00 35.74 134 ALA B N 1
ATOM 4691 C CA . ALA B 1 139 ? 45.857 35.568 56.344 1.00 36.13 134 ALA B CA 1
ATOM 4692 C C . ALA B 1 139 ? 45.116 34.532 57.210 1.00 35.82 134 ALA B C 1
ATOM 4693 O O . ALA B 1 139 ? 45.793 33.775 57.991 1.00 32.72 134 ALA B O 1
ATOM 4695 N N . TYR B 1 140 ? 43.790 34.462 57.069 1.00 31.87 135 TYR B N 1
ATOM 4696 C CA . TYR B 1 140 ? 42.946 33.554 57.878 1.00 35.25 135 TYR B CA 1
ATOM 4697 C C . TYR B 1 140 ? 42.272 32.535 56.954 1.00 35.47 135 TYR B C 1
ATOM 4698 O O . TYR B 1 140 ? 41.569 32.954 56.008 1.00 35.71 135 TYR B O 1
ATOM 4707 N N . PHE B 1 141 ? 42.482 31.246 57.227 1.00 33.19 136 PHE B N 1
ATOM 4708 C CA . PHE B 1 141 ? 41.893 30.127 56.448 1.00 31.17 136 PHE B CA 1
ATOM 4709 C C . PHE B 1 141 ? 40.989 29.307 57.358 1.00 28.14 136 PHE B C 1
ATOM 4710 O O . PHE B 1 141 ? 41.394 29.028 58.486 1.00 28.75 136 PHE B O 1
ATOM 4718 N N . GLY B 1 142 ? 39.820 28.915 56.865 1.00 27.67 137 GLY B N 1
ATOM 4719 C CA . GLY B 1 142 ? 38.920 27.996 57.577 1.00 31.44 137 GLY B CA 1
ATOM 4720 C C . GLY B 1 142 ? 38.000 28.678 58.593 1.00 31.33 137 GLY B C 1
ATOM 4721 O O . GLY B 1 142 ? 37.515 29.796 58.325 1.00 28.34 137 GLY B O 1
ATOM 4722 N N . LYS B 1 143 ? 37.711 27.957 59.682 1.00 30.91 138 LYS B N 1
ATOM 4723 C CA . LYS B 1 143 ? 36.615 28.227 60.645 1.00 32.19 138 LYS B CA 1
ATOM 4724 C C . LYS B 1 143 ? 37.031 29.408 61.532 1.00 33.54 138 LYS B C 1
ATOM 4725 O O . LYS B 1 143 ? 38.160 29.370 62.083 1.00 41.11 138 LYS B O 1
ATOM 4731 N N . LEU B 1 144 ? 36.176 30.425 61.666 1.00 33.15 139 LEU B N 1
ATOM 4732 C CA . LEU B 1 144 ? 36.430 31.633 62.519 1.00 32.73 139 LEU B CA 1
ATOM 4733 C C . LEU B 1 144 ? 35.553 31.576 63.762 1.00 27.11 139 LEU B C 1
ATOM 4734 O O . LEU B 1 144 ? 36.049 31.880 64.847 1.00 27.02 139 LEU B O 1
ATOM 4739 N N . HIS B 1 145 ? 34.290 31.239 63.541 1.00 26.74 140 HIS B N 1
ATOM 4740 C CA . HIS B 1 145 ? 33.221 31.047 64.542 1.00 26.20 140 HIS B CA 1
ATOM 4741 C C . HIS B 1 145 ? 33.340 32.066 65.663 1.00 26.88 140 HIS B C 1
ATOM 4742 O O . HIS B 1 145 ? 33.446 31.627 66.800 1.00 33.29 140 HIS B O 1
ATOM 4749 N N . ALA B 1 146 ? 33.349 33.365 65.371 1.00 26.31 141 ALA B N 1
ATOM 4750 C CA . ALA B 1 146 ? 33.639 34.395 66.404 1.00 26.37 141 ALA B CA 1
ATOM 4751 C C . ALA B 1 146 ? 32.744 35.604 66.195 1.00 28.84 141 ALA B C 1
ATOM 4752 O O . ALA B 1 146 ? 32.851 36.533 66.976 1.00 31.74 141 ALA B O 1
ATOM 4754 N N . ASP B 1 147 ? 31.903 35.603 65.158 1.00 33.95 142 ASP B N 1
ATOM 4755 C CA . ASP B 1 147 ? 30.945 36.705 64.872 1.00 34.76 142 ASP B CA 1
ATOM 4756 C C . ASP B 1 147 ? 29.529 36.152 65.017 1.00 33.13 142 ASP B C 1
ATOM 4757 O O . ASP B 1 147 ? 29.311 35.006 64.650 1.00 40.89 142 ASP B O 1
ATOM 4762 N N . PHE B 1 148 ? 28.632 36.960 65.569 1.00 32.20 143 PHE B N 1
ATOM 4763 C CA . PHE B 1 148 ? 27.173 36.737 65.629 1.00 32.60 143 PHE B CA 1
ATOM 4764 C C . PHE B 1 148 ? 26.598 36.852 64.221 1.00 31.44 143 PHE B C 1
ATOM 4765 O O . PHE B 1 148 ? 26.706 37.885 63.567 1.00 26.85 143 PHE B O 1
ATOM 4773 N N . PRO B 1 149 ? 25.999 35.766 63.697 1.00 34.39 144 PRO B N 1
ATOM 4774 C CA . PRO B 1 149 ? 25.361 35.776 62.380 1.00 33.80 144 PRO B CA 1
ATOM 4775 C C . PRO B 1 149 ? 24.365 36.920 62.170 1.00 36.24 144 PRO B C 1
ATOM 4776 O O . PRO B 1 149 ? 23.632 37.208 63.100 1.00 33.63 144 PRO B O 1
ATOM 4780 N N . THR B 1 150 ? 24.434 37.545 60.988 1.00 40.29 145 THR B N 1
ATOM 4781 C CA . THR B 1 150 ? 23.550 38.640 60.513 1.00 40.90 145 THR B CA 1
ATOM 4782 C C . THR B 1 150 ? 23.092 38.325 59.090 1.00 46.32 145 THR B C 1
ATOM 4783 O O . THR B 1 150 ? 23.705 37.495 58.419 1.00 56.99 145 THR B O 1
ATOM 4787 N N . PRO B 1 151 ? 21.971 38.924 58.618 1.00 50.04 146 PRO B N 1
ATOM 4788 C CA . PRO B 1 151 ? 21.579 38.859 57.205 1.00 49.64 146 PRO B CA 1
ATOM 4789 C C . PRO B 1 151 ? 22.569 39.606 56.288 1.00 50.87 146 PRO B C 1
ATOM 4790 O O . PRO B 1 151 ? 22.225 40.572 55.681 1.00 46.45 146 PRO B O 1
ATOM 4794 N N . ASN B 1 152 ? 23.748 39.019 56.132 1.00 52.18 147 ASN B N 1
ATOM 4795 C CA . ASN B 1 152 ? 25.079 39.631 55.911 1.00 49.62 147 ASN B CA 1
ATOM 4796 C C . ASN B 1 152 ? 25.574 39.377 54.491 1.00 50.15 147 ASN B C 1
ATOM 4797 O O . ASN B 1 152 ? 26.617 39.933 54.132 1.00 47.58 147 ASN B O 1
ATOM 4802 N N . ASP B 1 153 ? 24.904 38.459 53.780 1.00 49.95 148 ASP B N 1
ATOM 4803 C CA . ASP B 1 153 ? 25.514 37.552 52.765 1.00 47.41 148 ASP B CA 1
ATOM 4804 C C . ASP B 1 153 ? 25.931 38.394 51.565 1.00 52.19 148 ASP B C 1
ATOM 4805 O O . ASP B 1 153 ? 25.111 39.032 50.925 1.00 51.18 148 ASP B O 1
ATOM 4810 N N . PRO B 1 154 ? 27.222 38.409 51.191 1.00 59.01 149 PRO B N 1
ATOM 4811 C CA . PRO B 1 154 ? 27.667 39.218 50.064 1.00 55.31 149 PRO B CA 1
ATOM 4812 C C . PRO B 1 154 ? 26.927 38.930 48.754 1.00 56.34 149 PRO B C 1
ATOM 4813 O O . PRO B 1 154 ? 26.739 39.861 48.078 1.00 63.80 149 PRO B O 1
ATOM 4817 N N . GLU B 1 155 ? 26.506 37.696 48.464 1.00 63.29 150 GLU B N 1
ATOM 4818 C CA . GLU B 1 155 ? 25.951 37.294 47.136 1.00 63.93 150 GLU B CA 1
ATOM 4819 C C . GLU B 1 155 ? 24.428 37.016 47.164 1.00 58.24 150 GLU B C 1
ATOM 4820 O O . GLU B 1 155 ? 23.951 36.636 46.109 1.00 66.26 150 GLU B O 1
ATOM 4826 N N . ASN B 1 156 ? 23.713 37.072 48.295 1.00 57.75 151 ASN B N 1
ATOM 4827 C CA . ASN B 1 156 ? 22.218 37.231 48.350 1.00 62.25 151 ASN B CA 1
ATOM 4828 C C . ASN B 1 156 ? 21.988 38.278 49.448 1.00 63.97 151 ASN B C 1
ATOM 4829 O O . ASN B 1 156 ? 21.772 37.955 50.603 1.00 56.32 151 ASN B O 1
ATOM 4831 N N . PRO B 1 157 ? 22.092 39.587 49.131 1.00 67.11 152 PRO B N 1
ATOM 4832 C CA . PRO B 1 157 ? 22.395 40.642 50.109 1.00 62.54 152 PRO B CA 1
ATOM 4833 C C . PRO B 1 157 ? 21.662 40.827 51.443 1.00 58.77 152 PRO B C 1
ATOM 4834 O O . PRO B 1 157 ? 22.361 41.054 52.390 1.00 80.16 152 PRO B O 1
ATOM 4838 N N . GLY B 1 158 ? 20.335 40.904 51.514 1.00 51.44 153 GLY B N 1
ATOM 4839 C CA . GLY B 1 158 ? 19.678 41.162 52.813 1.00 48.75 153 GLY B CA 1
ATOM 4840 C C . GLY B 1 158 ? 19.407 39.873 53.584 1.00 49.47 153 GLY B C 1
ATOM 4841 O O . GLY B 1 158 ? 18.387 39.856 54.313 1.00 44.80 153 GLY B O 1
ATOM 4842 N N . GLN B 1 159 ? 20.198 38.806 53.363 1.00 51.36 154 GLN B N 1
ATOM 4843 C CA . GLN B 1 159 ? 19.858 37.379 53.659 1.00 55.73 154 GLN B CA 1
ATOM 4844 C C . GLN B 1 159 ? 20.930 36.743 54.563 1.00 61.77 154 GLN B C 1
ATOM 4845 O O . GLN B 1 159 ? 22.130 37.072 54.397 1.00 74.96 154 GLN B O 1
ATOM 4851 N N . TYR B 1 160 ? 20.522 35.851 55.473 1.00 52.70 155 TYR B N 1
ATOM 4852 C CA . TYR B 1 160 ? 21.434 34.952 56.224 1.00 49.26 155 TYR B CA 1
ATOM 4853 C C . TYR B 1 160 ? 22.115 34.016 55.232 1.00 44.62 155 TYR B C 1
ATOM 4854 O O . TYR B 1 160 ? 21.508 33.766 54.208 1.00 40.59 155 TYR B O 1
ATOM 4863 N N . VAL B 1 161 ? 23.317 33.531 55.549 1.00 44.08 156 VAL B N 1
ATOM 4864 C CA . VAL B 1 161 ? 24.183 32.768 54.600 1.00 37.20 156 VAL B CA 1
ATOM 4865 C C . VAL B 1 161 ? 23.712 31.314 54.479 1.00 31.54 156 VAL B C 1
ATOM 4866 O O . VAL B 1 161 ? 24.213 30.578 53.639 1.00 26.63 156 VAL B O 1
ATOM 4870 N N . GLU B 1 162 ? 22.817 30.908 55.348 1.00 37.06 157 GLU B N 1
ATOM 4871 C CA . GLU B 1 162 ? 22.268 29.537 55.390 1.00 44.27 157 GLU B CA 1
ATOM 4872 C C . GLU B 1 162 ? 20.838 29.689 55.893 1.00 42.88 157 GLU B C 1
ATOM 4873 O O . GLU B 1 162 ? 20.430 30.808 56.266 1.00 35.25 157 GLU B O 1
ATOM 4879 N N . THR B 1 163 ? 20.106 28.596 55.832 1.00 50.68 158 THR B N 1
ATOM 4880 C CA . THR B 1 163 ? 18.638 28.560 56.032 1.00 51.92 158 THR B CA 1
ATOM 4881 C C . THR B 1 163 ? 18.369 27.893 57.381 1.00 52.11 158 THR B C 1
ATOM 4882 O O . THR B 1 163 ? 17.461 28.366 58.025 1.00 44.49 158 THR B O 1
ATOM 4886 N N . GLN B 1 164 ? 19.160 26.877 57.767 1.00 54.51 159 GLN B N 1
ATOM 4887 C CA . GLN B 1 164 ? 19.285 26.340 59.144 1.00 50.22 159 GLN B CA 1
ATOM 4888 C C . GLN B 1 164 ? 18.842 27.417 60.154 1.00 52.43 159 GLN B C 1
ATOM 4889 O O . GLN B 1 164 ? 19.329 28.567 60.103 1.00 48.83 159 GLN B O 1
ATOM 4895 N N . ARG B 1 165 ? 17.918 27.061 61.050 1.00 54.47 160 ARG B N 1
ATOM 4896 C CA . ARG B 1 165 ? 17.628 27.839 62.270 1.00 44.26 160 ARG B CA 1
ATOM 4897 C C . ARG B 1 165 ? 17.802 26.916 63.464 1.00 42.18 160 ARG B C 1
ATOM 4898 O O . ARG B 1 165 ? 17.246 25.839 63.475 1.00 44.43 160 ARG B O 1
ATOM 4906 N N . PRO B 1 166 ? 18.610 27.266 64.480 1.00 42.70 161 PRO B N 1
ATOM 4907 C CA . PRO B 1 166 ? 19.246 28.577 64.557 1.00 39.35 161 PRO B CA 1
ATOM 4908 C C . PRO B 1 166 ? 20.310 28.701 63.461 1.00 37.68 161 PRO B C 1
ATOM 4909 O O . PRO B 1 166 ? 20.809 27.633 62.990 1.00 33.58 161 PRO B O 1
ATOM 4913 N N . VAL B 1 167 ? 20.640 29.950 63.098 1.00 35.01 162 VAL B N 1
ATOM 4914 C CA . VAL B 1 167 ? 21.758 30.251 62.144 1.00 36.54 162 VAL B CA 1
ATOM 4915 C C . VAL B 1 167 ? 23.093 30.178 62.896 1.00 38.74 162 VAL B C 1
ATOM 4916 O O . VAL B 1 167 ? 23.224 30.871 63.921 1.00 44.96 162 VAL B O 1
ATOM 4920 N N . TRP B 1 168 ? 24.062 29.448 62.353 1.00 36.55 163 TRP B N 1
ATOM 4921 C CA . TRP B 1 168 ? 25.384 29.220 62.981 1.00 36.82 163 TRP B CA 1
ATOM 4922 C C . TRP B 1 168 ? 26.458 29.923 62.165 1.00 40.82 163 TRP B C 1
ATOM 4923 O O . TRP B 1 168 ? 27.375 30.501 62.801 1.00 41.64 163 TRP B O 1
ATOM 4934 N N . ASP B 1 169 ? 26.371 29.849 60.823 1.00 43.19 164 ASP B N 1
ATOM 4935 C CA . ASP B 1 169 ? 27.402 30.384 59.889 1.00 36.07 164 ASP B CA 1
ATOM 4936 C C . ASP B 1 169 ? 27.304 31.921 59.881 1.00 33.71 164 ASP B C 1
ATOM 4937 O O . ASP B 1 169 ? 26.238 32.432 60.262 1.00 29.39 164 ASP B O 1
ATOM 4942 N N . ALA B 1 170 ? 28.376 32.620 59.487 1.00 35.64 165 ALA B N 1
ATOM 4943 C CA . ALA B 1 170 ? 28.437 34.095 59.377 1.00 38.25 165 ALA B CA 1
ATOM 4944 C C . ALA B 1 170 ? 29.509 34.485 58.367 1.00 42.47 165 ALA B C 1
ATOM 4945 O O . ALA B 1 170 ? 30.572 33.817 58.336 1.00 40.66 165 ALA B O 1
ATOM 4947 N N . TYR B 1 171 ? 29.241 35.552 57.602 1.00 42.06 166 TYR B N 1
ATOM 4948 C CA . TYR B 1 171 ? 30.223 36.168 56.678 1.00 36.17 166 TYR B CA 1
ATOM 4949 C C . TYR B 1 171 ? 30.890 37.299 57.429 1.00 35.51 166 TYR B C 1
ATOM 4950 O O . TYR B 1 171 ? 30.204 38.000 58.157 1.00 38.85 166 TYR B O 1
ATOM 4959 N N . THR B 1 172 ? 32.197 37.456 57.280 1.00 43.02 167 THR B N 1
ATOM 4960 C CA . THR B 1 172 ? 32.969 38.493 58.017 1.00 43.20 167 THR B CA 1
ATOM 4961 C C . THR B 1 172 ? 33.489 39.514 57.005 1.00 38.61 167 THR B C 1
ATOM 4962 O O . THR B 1 172 ? 34.364 39.207 56.208 1.00 42.62 167 THR B O 1
ATOM 4966 N N . PRO B 1 173 ? 32.892 40.717 56.915 1.00 36.51 168 PRO B N 1
ATOM 4967 C CA . PRO B 1 173 ? 33.326 41.721 55.935 1.00 37.28 168 PRO B CA 1
ATOM 4968 C C . PRO B 1 173 ? 34.704 42.328 56.234 1.00 36.68 168 PRO B C 1
ATOM 4969 O O . PRO B 1 173 ? 35.061 42.248 57.392 1.00 29.96 168 PRO B O 1
ATOM 4973 N N . LYS B 1 174 ? 35.394 42.919 55.223 1.00 41.25 169 LYS B N 1
ATOM 4974 C CA . LYS B 1 174 ? 36.769 43.525 55.322 1.00 42.31 169 LYS B CA 1
ATOM 4975 C C . LYS B 1 174 ? 36.821 44.427 56.572 1.00 42.29 169 LYS B C 1
ATOM 4976 O O . LYS B 1 174 ? 37.764 44.251 57.390 1.00 34.99 169 LYS B O 1
ATOM 4978 N N . GLU B 1 175 ? 35.809 45.289 56.771 1.00 46.17 170 GLU B N 1
ATOM 4979 C CA . GLU B 1 175 ? 35.689 46.216 57.944 1.00 52.80 170 GLU B CA 1
ATOM 4980 C C . GLU B 1 175 ? 36.023 45.447 59.253 1.00 51.28 170 GLU B C 1
ATOM 4981 O O . GLU B 1 175 ? 36.682 46.007 60.141 1.00 42.77 170 GLU B O 1
ATOM 4983 N N . GLN B 1 176 ? 35.684 44.162 59.354 1.00 49.75 171 GLN B N 1
ATOM 4984 C CA . GLN B 1 176 ? 35.561 43.455 60.646 1.00 47.74 171 GLN B CA 1
ATOM 4985 C C . GLN B 1 176 ? 36.552 42.290 60.766 1.00 42.34 171 GLN B C 1
ATOM 4986 O O . GLN B 1 176 ? 36.305 41.389 61.572 1.00 38.25 171 GLN B O 1
ATOM 4992 N N . ARG B 1 177 ? 37.668 42.315 60.025 1.00 36.92 172 ARG B N 1
ATOM 4993 C CA . ARG B 1 177 ? 38.601 41.171 59.913 1.00 34.04 172 ARG B CA 1
ATOM 4994 C C . ARG B 1 177 ? 39.889 41.427 60.724 1.00 36.93 172 ARG B C 1
ATOM 4995 O O . ARG B 1 177 ? 40.846 40.624 60.623 1.00 34.98 172 ARG B O 1
ATOM 5003 N N . HIS B 1 178 ? 39.938 42.472 61.542 1.00 37.15 173 HIS B N 1
ATOM 5004 C CA . HIS B 1 178 ? 41.039 42.710 62.515 1.00 37.73 173 HIS B CA 1
ATOM 5005 C C . HIS B 1 178 ? 42.398 42.299 61.941 1.00 37.88 173 HIS B C 1
ATOM 5006 O O . HIS B 1 178 ? 43.039 41.426 62.582 1.00 44.49 173 HIS B O 1
ATOM 5013 N N . GLY B 1 179 ? 42.791 42.901 60.807 1.00 33.57 174 GLY B N 1
ATOM 5014 C CA . GLY B 1 179 ? 44.179 42.970 60.316 1.00 33.56 174 GLY B CA 1
ATOM 5015 C C . GLY B 1 179 ? 44.457 41.992 59.197 1.00 36.73 174 GLY B C 1
ATOM 5016 O O . GLY B 1 179 ? 45.566 42.061 58.579 1.00 38.87 174 GLY B O 1
ATOM 5017 N N . PHE B 1 180 ? 43.529 41.069 58.939 1.00 35.73 175 PHE B N 1
ATOM 5018 C CA . PHE B 1 180 ? 43.690 40.035 57.889 1.00 35.41 175 PHE B CA 1
ATOM 5019 C C . PHE B 1 180 ? 43.365 40.682 56.542 1.00 34.24 175 PHE B C 1
ATOM 5020 O O . PHE B 1 180 ? 42.164 40.921 56.228 1.00 28.30 175 PHE B O 1
ATOM 5028 N N . ASN B 1 181 ? 44.423 40.970 55.783 1.00 36.68 176 ASN B N 1
ATOM 5029 C CA . ASN B 1 181 ? 44.340 41.410 54.364 1.00 40.02 176 ASN B CA 1
ATOM 5030 C C . ASN B 1 181 ? 44.153 40.187 53.460 1.00 43.15 176 ASN B C 1
ATOM 5031 O O . ASN B 1 181 ? 43.903 40.421 52.271 1.00 48.73 176 ASN B O 1
ATOM 5036 N N . TYR B 1 182 ? 44.254 38.936 53.943 1.00 38.34 177 TYR B N 1
ATOM 5037 C CA . TYR B 1 182 ? 43.900 37.750 53.100 1.00 39.36 177 TYR B CA 1
ATOM 5038 C C . TYR B 1 182 ? 42.857 36.900 53.830 1.00 37.21 177 TYR B C 1
ATOM 5039 O O . TYR B 1 182 ? 43.163 36.355 54.891 1.00 43.30 177 TYR B O 1
ATOM 5048 N N . TRP B 1 183 ? 41.665 36.783 53.251 1.00 39.49 178 TRP B N 1
ATOM 5049 C CA . TRP B 1 183 ? 40.510 36.016 53.804 1.00 41.68 178 TRP B CA 1
ATOM 5050 C C . TRP B 1 183 ? 40.222 34.809 52.903 1.00 46.06 178 TRP B C 1
ATOM 5051 O O . TRP B 1 183 ? 40.100 35.004 51.640 1.00 47.41 178 TRP B O 1
ATOM 5062 N N . TYR B 1 184 ? 40.150 33.623 53.517 1.00 41.22 179 TYR B N 1
ATOM 5063 C CA . TYR B 1 184 ? 39.506 32.423 52.930 1.00 39.39 179 TYR B CA 1
ATOM 5064 C C . TYR B 1 184 ? 38.857 31.608 54.062 1.00 38.48 179 TYR B C 1
ATOM 5065 O O . TYR B 1 184 ? 39.507 30.672 54.547 1.00 44.96 179 TYR B O 1
ATOM 5074 N N . SER B 1 185 ? 37.629 31.948 54.454 1.00 33.85 180 SER B N 1
ATOM 5075 C CA . SER B 1 185 ? 37.085 31.659 55.811 1.00 38.58 180 SER B CA 1
ATOM 5076 C C . SER B 1 185 ? 35.537 31.655 55.852 1.00 37.95 180 SER B C 1
ATOM 5077 O O . SER B 1 185 ? 34.870 32.415 55.084 1.00 31.33 180 SER B O 1
ATOM 5080 N N . TYR B 1 186 ? 34.992 30.790 56.716 1.00 36.24 181 TYR B N 1
ATOM 5081 C CA . TYR B 1 186 ? 33.548 30.670 57.049 1.00 35.33 181 TYR B CA 1
ATOM 5082 C C . TYR B 1 186 ? 33.427 30.905 58.557 1.00 34.46 181 TYR B C 1
ATOM 5083 O O . TYR B 1 186 ? 34.444 30.999 59.221 1.00 30.53 181 TYR B O 1
ATOM 5092 N N . GLY B 1 187 ? 32.198 31.046 59.051 1.00 36.75 182 GLY B N 1
ATOM 5093 C CA . GLY B 1 187 ? 31.880 31.119 60.486 1.00 35.76 182 GLY B CA 1
ATOM 5094 C C . GLY B 1 187 ? 31.934 29.728 61.103 1.00 36.38 182 GLY B C 1
ATOM 5095 O O . GLY B 1 187 ? 32.884 29.489 61.874 1.00 38.73 182 GLY B O 1
ATOM 5096 N N . THR B 1 188 ? 30.951 28.856 60.814 1.00 35.67 183 THR B N 1
ATOM 5097 C CA . THR B 1 188 ? 30.979 27.390 61.103 1.00 38.70 183 THR B CA 1
ATOM 5098 C C . THR B 1 188 ? 30.030 26.672 60.145 1.00 37.43 183 THR B C 1
ATOM 5099 O O . THR B 1 188 ? 29.014 27.251 59.735 1.00 41.60 183 THR B O 1
ATOM 5103 N N . PHE B 1 189 ? 30.380 25.458 59.765 1.00 41.71 184 PHE B N 1
ATOM 5104 C CA . PHE B 1 189 ? 29.671 24.665 58.731 1.00 44.52 184 PHE B CA 1
ATOM 5105 C C . PHE B 1 189 ? 30.395 23.332 58.623 1.00 46.02 184 PHE B C 1
ATOM 5106 O O . PHE B 1 189 ? 31.581 23.214 58.125 1.00 52.19 184 PHE B O 1
ATOM 5114 N N . ASP B 1 190 ? 29.634 22.342 59.057 1.00 46.86 185 ASP B N 1
ATOM 5115 C CA . ASP B 1 190 ? 30.133 21.017 59.434 1.00 45.38 185 ASP B CA 1
ATOM 5116 C C . ASP B 1 190 ? 29.674 19.998 58.372 1.00 46.73 185 ASP B C 1
ATOM 5117 O O . ASP B 1 190 ? 29.462 18.861 58.774 1.00 66.21 185 ASP B O 1
ATOM 5122 N N . GLU B 1 191 ? 29.587 20.324 57.069 1.00 42.48 186 GLU B N 1
ATOM 5123 C CA . GLU B 1 191 ? 29.706 19.295 55.971 1.00 41.35 186 GLU B CA 1
ATOM 5124 C C . GLU B 1 191 ? 31.191 19.299 55.544 1.00 38.58 186 GLU B C 1
ATOM 5125 O O . GLU B 1 191 ? 31.631 20.278 54.929 1.00 43.20 186 GLU B O 1
ATOM 5127 N N . HIS B 1 192 ? 31.987 18.322 55.967 1.00 40.57 187 HIS B N 1
ATOM 5128 C CA . HIS B 1 192 ? 33.474 18.356 55.845 1.00 44.40 187 HIS B CA 1
ATOM 5129 C C . HIS B 1 192 ? 33.917 18.152 54.394 1.00 50.64 187 HIS B C 1
ATOM 5130 O O . HIS B 1 192 ? 35.013 18.618 54.052 1.00 56.47 187 HIS B O 1
ATOM 5137 N N . LYS B 1 193 ? 33.138 17.452 53.567 1.00 49.12 188 LYS B N 1
ATOM 5138 C CA . LYS B 1 193 ? 33.523 17.270 52.149 1.00 41.39 188 LYS B CA 1
ATOM 5139 C C . LYS B 1 193 ? 32.720 18.219 51.254 1.00 41.84 188 LYS B C 1
ATOM 5140 O O . LYS B 1 193 ? 32.908 18.128 50.013 1.00 47.63 188 LYS B O 1
ATOM 5146 N N . ASN B 1 194 ? 31.850 19.067 51.822 1.00 39.58 189 ASN B N 1
ATOM 5147 C CA . ASN B 1 194 ? 31.205 20.179 51.066 1.00 42.62 189 ASN B CA 1
ATOM 5148 C C . ASN B 1 194 ? 31.408 21.524 51.772 1.00 39.43 189 ASN B C 1
ATOM 5149 O O . ASN B 1 194 ? 30.476 22.315 51.943 1.00 44.89 189 ASN B O 1
ATOM 5154 N N . PRO B 1 195 ? 32.643 21.876 52.193 1.00 42.28 190 PRO B N 1
ATOM 5155 C CA . PRO B 1 195 ? 32.873 23.100 52.939 1.00 45.07 190 PRO B CA 1
ATOM 5156 C C . PRO B 1 195 ? 32.770 24.253 51.955 1.00 43.02 190 PRO B C 1
ATOM 5157 O O . PRO B 1 195 ? 32.750 24.005 50.730 1.00 49.26 190 PRO B O 1
ATOM 5161 N N . HIS B 1 196 ? 32.673 25.449 52.519 1.00 35.57 191 HIS B N 1
ATOM 5162 C CA . HIS B 1 196 ? 32.611 26.688 51.726 1.00 35.53 191 HIS B CA 1
ATOM 5163 C C . HIS B 1 196 ? 33.375 27.787 52.466 1.00 36.42 191 HIS B C 1
ATOM 5164 O O . HIS B 1 196 ? 33.520 27.694 53.684 1.00 36.27 191 HIS B O 1
ATOM 5171 N N . TYR B 1 197 ? 33.860 28.755 51.698 1.00 37.89 192 TYR B N 1
ATOM 5172 C CA . TYR B 1 197 ? 34.868 29.779 52.074 1.00 37.56 192 TYR B CA 1
ATOM 5173 C C . TYR B 1 197 ? 34.465 31.100 51.401 1.00 37.07 192 TYR B C 1
ATOM 5174 O O . TYR B 1 197 ? 33.981 31.038 50.269 1.00 42.11 192 TYR B O 1
ATOM 5183 N N . TRP B 1 198 ? 34.562 32.246 52.084 1.00 34.84 193 TRP B N 1
ATOM 5184 C CA . TRP B 1 198 ? 34.481 33.579 51.427 1.00 35.79 193 TRP B CA 1
ATOM 5185 C C . TRP B 1 198 ? 35.906 34.085 51.192 1.00 34.48 193 TRP B C 1
ATOM 5186 O O . TRP B 1 198 ? 36.720 34.003 52.123 1.00 34.29 193 TRP B O 1
ATOM 5197 N N . ASP B 1 199 ? 36.227 34.530 49.977 1.00 38.18 194 ASP B N 1
ATOM 5198 C CA . ASP B 1 199 ? 37.609 34.999 49.683 1.00 40.51 194 ASP B CA 1
ATOM 5199 C C . ASP B 1 199 ? 37.711 36.450 50.121 1.00 35.78 194 ASP B C 1
ATOM 5200 O O . ASP B 1 199 ? 36.701 37.001 50.595 1.00 32.25 194 ASP B O 1
ATOM 5205 N N . THR B 1 200 ? 38.891 37.027 49.963 1.00 36.96 195 THR B N 1
ATOM 5206 C CA . THR B 1 200 ? 39.155 38.444 50.300 1.00 43.12 195 THR B CA 1
ATOM 5207 C C . THR B 1 200 ? 38.010 39.337 49.776 1.00 50.50 195 THR B C 1
ATOM 5208 O O . THR B 1 200 ? 37.718 40.334 50.459 1.00 50.03 195 THR B O 1
ATOM 5212 N N . ASP B 1 201 ? 37.374 39.005 48.631 1.00 50.29 196 ASP B N 1
ATOM 5213 C CA . ASP B 1 201 ? 36.437 39.923 47.927 1.00 50.76 196 ASP B CA 1
ATOM 5214 C C . ASP B 1 201 ? 34.966 39.572 48.247 1.00 50.23 196 ASP B C 1
ATOM 5215 O O . ASP B 1 201 ? 34.043 40.264 47.735 1.00 45.75 196 ASP B O 1
ATOM 5220 N N . GLY B 1 202 ? 34.712 38.589 49.108 1.00 45.28 197 GLY B N 1
ATOM 5221 C CA . GLY B 1 202 ? 33.338 38.182 49.442 1.00 41.14 197 GLY B CA 1
ATOM 5222 C C . GLY B 1 202 ? 32.771 37.210 48.407 1.00 42.25 197 GLY B C 1
ATOM 5223 O O . GLY B 1 202 ? 31.550 36.933 48.439 1.00 39.32 197 GLY B O 1
ATOM 5224 N N . LYS B 1 203 ? 33.613 36.657 47.535 1.00 43.12 198 LYS B N 1
ATOM 5225 C CA . LYS B 1 203 ? 33.184 35.586 46.604 1.00 46.79 198 LYS B CA 1
ATOM 5226 C C . LYS B 1 203 ? 33.142 34.280 47.391 1.00 44.00 198 LYS B C 1
ATOM 5227 O O . LYS B 1 203 ? 34.129 33.954 48.045 1.00 41.23 198 LYS B O 1
ATOM 5233 N N . ARG B 1 204 ? 32.025 33.567 47.342 1.00 44.36 199 ARG B N 1
ATOM 5234 C CA . ARG B 1 204 ? 31.902 32.238 47.991 1.00 40.44 199 ARG B CA 1
ATOM 5235 C C . ARG B 1 204 ? 32.489 31.160 47.078 1.00 36.23 199 ARG B C 1
ATOM 5236 O O . ARG B 1 204 ? 32.334 31.249 45.873 1.00 33.63 199 ARG B O 1
ATOM 5244 N N . HIS B 1 205 ? 33.150 30.175 47.670 1.00 33.92 200 HIS B N 1
ATOM 5245 C CA . HIS B 1 205 ? 33.793 29.042 46.970 1.00 35.09 200 HIS B CA 1
ATOM 5246 C C . HIS B 1 205 ? 33.282 27.754 47.600 1.00 37.38 200 HIS B C 1
ATOM 5247 O O . HIS B 1 205 ? 33.297 27.701 48.833 1.00 31.42 200 HIS B O 1
ATOM 5254 N N . ASP B 1 206 ? 32.898 26.780 46.759 1.00 42.47 201 ASP B N 1
ATOM 5255 C CA . ASP B 1 206 ? 32.443 25.427 47.149 1.00 43.58 201 ASP B CA 1
ATOM 5256 C C . ASP B 1 206 ? 33.214 24.393 46.354 1.00 46.78 201 ASP B C 1
ATOM 5257 O O . ASP B 1 206 ? 32.665 23.798 45.427 1.00 52.75 201 ASP B O 1
ATOM 5262 N N . PRO B 1 207 ? 34.464 24.090 46.757 1.00 53.65 202 PRO B N 1
ATOM 5263 C CA . PRO B 1 207 ? 35.168 22.920 46.258 1.00 55.17 202 PRO B CA 1
ATOM 5264 C C . PRO B 1 207 ? 34.361 21.786 46.863 1.00 57.60 202 PRO B C 1
ATOM 5265 O O . PRO B 1 207 ? 33.444 22.020 47.699 1.00 64.59 202 PRO B O 1
ATOM 5269 N N . LYS B 1 208 ? 34.653 20.583 46.448 1.00 51.25 203 LYS B N 1
ATOM 5270 C CA . LYS B 1 208 ? 33.853 19.497 47.040 1.00 53.48 203 LYS B CA 1
ATOM 5271 C C . LYS B 1 208 ? 34.925 18.569 47.540 1.00 49.16 203 LYS B C 1
ATOM 5272 O O . LYS B 1 208 ? 34.998 17.466 47.076 1.00 54.22 203 LYS B O 1
ATOM 5278 N N . GLU B 1 209 ? 35.728 19.103 48.457 1.00 55.73 204 GLU B N 1
ATOM 5279 C CA . GLU B 1 209 ? 37.049 18.557 48.884 1.00 58.98 204 GLU B CA 1
ATOM 5280 C C . GLU B 1 209 ? 37.080 18.463 50.428 1.00 48.48 204 GLU B C 1
ATOM 5281 O O . GLU B 1 209 ? 36.547 19.354 51.086 1.00 43.67 204 GLU B O 1
ATOM 5287 N N . TRP B 1 210 ? 37.627 17.402 51.008 1.00 42.03 205 TRP B N 1
ATOM 5288 C CA . TRP B 1 210 ? 37.678 17.263 52.492 1.00 44.77 205 TRP B CA 1
ATOM 5289 C C . TRP B 1 210 ? 38.423 18.506 53.045 1.00 46.62 205 TRP B C 1
ATOM 5290 O O . TRP B 1 210 ? 39.548 18.808 52.532 1.00 44.66 205 TRP B O 1
ATOM 5301 N N . SER B 1 211 ? 37.766 19.268 53.948 1.00 41.60 206 SER B N 1
ATOM 5302 C CA . SER B 1 211 ? 38.135 20.646 54.385 1.00 41.28 206 SER B CA 1
ATOM 5303 C C . SER B 1 211 ? 39.649 20.749 54.591 1.00 44.51 206 SER B C 1
ATOM 5304 O O . SER B 1 211 ? 40.313 21.620 54.037 1.00 37.89 206 SER B O 1
ATOM 5307 N N . PRO B 1 212 ? 40.256 19.910 55.448 1.00 43.56 207 PRO B N 1
ATOM 5308 C CA . PRO B 1 212 ? 41.649 20.130 55.839 1.00 49.85 207 PRO B CA 1
ATOM 5309 C C . PRO B 1 212 ? 42.666 20.154 54.676 1.00 46.77 207 PRO B C 1
ATOM 5310 O O . PRO B 1 212 ? 43.561 21.010 54.628 1.00 44.00 207 PRO B O 1
ATOM 5314 N N . LEU B 1 213 ? 42.512 19.219 53.746 1.00 45.94 208 LEU B N 1
ATOM 5315 C CA . LEU B 1 213 ? 43.438 19.044 52.599 1.00 39.32 208 LEU B CA 1
ATOM 5316 C C . LEU B 1 213 ? 43.221 20.196 51.609 1.00 33.96 208 LEU B C 1
ATOM 5317 O O . LEU B 1 213 ? 44.204 20.639 50.979 1.00 33.78 208 LEU B O 1
ATOM 5322 N N . HIS B 1 214 ? 41.992 20.689 51.469 1.00 34.93 209 HIS B N 1
ATOM 5323 C CA . HIS B 1 214 ? 41.709 21.903 50.647 1.00 33.64 209 HIS B CA 1
ATOM 5324 C C . HIS B 1 214 ? 42.371 23.128 51.310 1.00 34.11 209 HIS B C 1
ATOM 5325 O O . HIS B 1 214 ? 43.111 23.851 50.628 1.00 31.26 209 HIS B O 1
ATOM 5332 N N . GLU B 1 215 ? 42.085 23.341 52.600 1.00 36.57 210 GLU B N 1
ATOM 5333 C CA . GLU B 1 215 ? 42.662 24.423 53.441 1.00 33.04 210 GLU B CA 1
ATOM 5334 C C . GLU B 1 215 ? 44.187 24.310 53.269 1.00 31.59 210 GLU B C 1
ATOM 5335 O O . GLU B 1 215 ? 44.824 25.325 53.007 1.00 36.03 210 GLU B O 1
ATOM 5341 N N . SER B 1 216 ? 44.774 23.111 53.304 1.00 27.26 211 SER B N 1
ATOM 5342 C CA . SER B 1 216 ? 46.255 22.977 53.265 1.00 25.95 211 SER B CA 1
ATOM 5343 C C . SER B 1 216 ? 46.803 23.343 51.876 1.00 28.18 211 SER B C 1
ATOM 5344 O O . SER B 1 216 ? 47.836 24.025 51.807 1.00 29.38 211 SER B O 1
ATOM 5347 N N . GLY B 1 217 ? 46.178 22.887 50.791 1.00 30.30 212 GLY B N 1
ATOM 5348 C CA . GLY B 1 217 ? 46.562 23.272 49.422 1.00 30.80 212 GLY B CA 1
ATOM 5349 C C . GLY B 1 217 ? 46.522 24.773 49.279 1.00 30.98 212 GLY B C 1
ATOM 5350 O O . GLY B 1 217 ? 47.433 25.378 48.657 1.00 36.56 212 GLY B O 1
ATOM 5351 N N . LYS B 1 218 ? 45.521 25.377 49.899 1.00 33.57 213 LYS B N 1
ATOM 5352 C CA . LYS B 1 218 ? 45.227 26.829 49.798 1.00 32.58 213 LYS B CA 1
ATOM 5353 C C . LYS B 1 218 ? 46.330 27.613 50.506 1.00 33.13 213 LYS B C 1
ATOM 5354 O O . LYS B 1 218 ? 46.688 28.694 50.038 1.00 40.17 213 LYS B O 1
ATOM 5360 N N . VAL B 1 219 ? 46.881 27.045 51.577 1.00 31.65 214 VAL B N 1
ATOM 5361 C CA . VAL B 1 219 ? 47.998 27.622 52.375 1.00 30.75 214 VAL B CA 1
ATOM 5362 C C . VAL B 1 219 ? 49.303 27.527 51.584 1.00 31.81 214 VAL B C 1
ATOM 5363 O O . VAL B 1 219 ? 50.020 28.538 51.492 1.00 31.10 214 VAL B O 1
ATOM 5367 N N . VAL B 1 220 ? 49.594 26.357 51.017 1.00 34.11 215 VAL B N 1
ATOM 5368 C CA . VAL B 1 220 ? 50.784 26.152 50.136 1.00 32.79 215 VAL B CA 1
ATOM 5369 C C . VAL B 1 220 ? 50.782 27.190 48.997 1.00 32.85 215 VAL B C 1
ATOM 5370 O O . VAL B 1 220 ? 51.847 27.719 48.682 1.00 33.79 215 VAL B O 1
ATOM 5374 N N . SER B 1 221 ? 49.627 27.491 48.406 1.00 29.67 216 SER B N 1
ATOM 5375 C CA . SER B 1 221 ? 49.515 28.527 47.345 1.00 34.87 216 SER B CA 1
ATOM 5376 C C . SER B 1 221 ? 49.822 29.906 47.910 1.00 34.28 216 SER B C 1
ATOM 5377 O O . SER B 1 221 ? 50.548 30.637 47.273 1.00 31.84 216 SER B O 1
ATOM 5380 N N . TYR B 1 222 ? 49.279 30.256 49.070 1.00 32.82 217 TYR B N 1
ATOM 5381 C CA . TYR B 1 222 ? 49.587 31.568 49.708 1.00 29.51 217 TYR B CA 1
ATOM 5382 C C . TYR B 1 222 ? 51.090 31.654 49.999 1.00 29.24 217 TYR B C 1
ATOM 5383 O O . TYR B 1 222 ? 51.691 32.782 49.935 1.00 27.96 217 TYR B O 1
ATOM 5392 N N . LEU B 1 223 ? 51.687 30.500 50.333 1.00 29.87 218 LEU B N 1
ATOM 5393 C CA . LEU B 1 223 ? 53.133 30.434 50.668 1.00 31.99 218 LEU B CA 1
ATOM 5394 C C . LEU B 1 223 ? 53.913 30.591 49.366 1.00 31.40 218 LEU B C 1
ATOM 5395 O O . LEU B 1 223 ? 54.856 31.366 49.376 1.00 27.54 218 LEU B O 1
ATOM 5400 N N . LYS B 1 224 ? 53.490 29.910 48.296 1.00 34.22 219 LYS B N 1
ATOM 5401 C CA . LYS B 1 224 ? 54.057 30.077 46.925 1.00 36.67 219 LYS B CA 1
ATOM 5402 C C . LYS B 1 224 ? 53.732 31.480 46.386 1.00 33.16 219 LYS B C 1
ATOM 5403 O O . LYS B 1 224 ? 54.221 31.786 45.378 1.00 36.55 219 LYS B O 1
ATOM 5409 N N . ASN B 1 225 ? 52.946 32.300 47.056 1.00 37.90 220 ASN B N 1
ATOM 5410 C CA . ASN B 1 225 ? 52.425 33.612 46.561 1.00 39.58 220 ASN B CA 1
ATOM 5411 C C . ASN B 1 225 ? 51.687 33.484 45.213 1.00 38.65 220 ASN B C 1
ATOM 5412 O O . ASN B 1 225 ? 51.615 34.491 44.495 1.00 44.34 220 ASN B O 1
ATOM 5417 N N . GLU B 1 226 ? 51.123 32.318 44.900 1.00 31.63 221 GLU B N 1
ATOM 5418 C CA . GLU B 1 226 ? 50.211 32.134 43.752 1.00 32.23 221 GLU B CA 1
ATOM 5419 C C . GLU B 1 226 ? 49.033 33.112 43.921 1.00 31.88 221 GLU B C 1
ATOM 5420 O O . GLU B 1 226 ? 48.587 33.392 45.070 1.00 28.57 221 GLU B O 1
ATOM 5426 N N . GLY B 1 227 ? 48.567 33.650 42.794 1.00 34.28 222 GLY B N 1
ATOM 5427 C CA . GLY B 1 227 ? 47.534 34.696 42.712 1.00 37.46 222 GLY B CA 1
ATOM 5428 C C . GLY B 1 227 ? 48.062 36.043 43.191 1.00 42.55 222 GLY B C 1
ATOM 5429 O O . GLY B 1 227 ? 47.238 36.969 43.300 1.00 40.75 222 GLY B O 1
ATOM 5430 N N . ASN B 1 228 ? 49.366 36.170 43.491 1.00 40.25 223 ASN B N 1
ATOM 5431 C CA . ASN B 1 228 ? 49.967 37.452 43.924 1.00 44.43 223 ASN B CA 1
ATOM 5432 C C . ASN B 1 228 ? 49.106 38.066 45.046 1.00 41.71 223 ASN B C 1
ATOM 5433 O O . ASN B 1 228 ? 48.590 39.173 44.850 1.00 34.06 223 ASN B O 1
ATOM 5438 N N . VAL B 1 229 ? 49.010 37.374 46.189 1.00 41.74 224 VAL B N 1
ATOM 5439 C CA . VAL B 1 229 ? 48.032 37.597 47.297 1.00 37.66 224 VAL B CA 1
ATOM 5440 C C . VAL B 1 229 ? 48.745 38.243 48.478 1.00 34.76 224 VAL B C 1
ATOM 5441 O O . VAL B 1 229 ? 48.114 38.435 49.530 1.00 34.54 224 VAL B O 1
ATOM 5445 N N . ARG B 1 230 ? 50.038 38.494 48.328 1.00 31.84 225 ARG B N 1
ATOM 5446 C CA . ARG B 1 230 ? 50.932 38.699 49.478 1.00 28.77 225 ARG B CA 1
ATOM 5447 C C . ARG B 1 230 ? 52.247 39.289 48.978 1.00 29.55 225 ARG B C 1
ATOM 5448 O O . ARG B 1 230 ? 52.655 38.966 47.882 1.00 29.43 225 ARG B O 1
ATOM 5456 N N . ASP B 1 231 ? 52.837 40.184 49.759 1.00 32.51 226 ASP B N 1
ATOM 5457 C CA . ASP B 1 231 ? 54.141 40.840 49.494 1.00 37.58 226 ASP B CA 1
ATOM 5458 C C . ASP B 1 231 ? 55.257 39.988 50.123 1.00 41.48 226 ASP B C 1
ATOM 5459 O O . ASP B 1 231 ? 55.359 40.002 51.390 1.00 39.67 226 ASP B O 1
ATOM 5464 N N . THR B 1 232 ? 56.067 39.315 49.285 1.00 35.99 227 THR B N 1
ATOM 5465 C CA . THR B 1 232 ? 57.150 38.399 49.729 1.00 36.20 227 THR B CA 1
ATOM 5466 C C . THR B 1 232 ? 58.203 39.153 50.570 1.00 38.93 227 THR B C 1
ATOM 5467 O O . THR B 1 232 ? 58.939 38.479 51.275 1.00 37.00 227 THR B O 1
ATOM 5471 N N . LYS B 1 233 ? 58.259 40.500 50.541 1.00 42.18 228 LYS B N 1
ATOM 5472 C CA . LYS B 1 233 ? 59.232 41.335 51.311 1.00 34.19 228 LYS B CA 1
ATOM 5473 C C . LYS B 1 233 ? 58.696 41.476 52.739 1.00 33.02 228 LYS B C 1
ATOM 5474 O O . LYS B 1 233 ? 59.515 41.429 53.640 1.00 29.04 228 LYS B O 1
ATOM 5476 N N . LYS B 1 234 ? 57.367 41.600 52.929 1.00 35.36 229 LYS B N 1
ATOM 5477 C CA . LYS B 1 234 ? 56.661 41.593 54.259 1.00 34.19 229 LYS B CA 1
ATOM 5478 C C . LYS B 1 234 ? 56.742 40.154 54.840 1.00 31.14 229 LYS B C 1
ATOM 5479 O O . LYS B 1 234 ? 56.662 39.185 54.101 1.00 34.22 229 LYS B O 1
ATOM 5482 N N . PRO B 1 235 ? 56.931 39.906 56.160 1.00 28.85 230 PRO B N 1
ATOM 5483 C CA . PRO B 1 235 ? 56.696 38.592 56.744 1.00 29.13 230 PRO B CA 1
ATOM 5484 C C . PRO B 1 235 ? 55.192 38.300 56.854 1.00 30.71 230 PRO B C 1
ATOM 5485 O O . PRO B 1 235 ? 54.385 39.203 56.686 1.00 32.51 230 PRO B O 1
ATOM 5489 N N . PHE B 1 236 ? 54.828 37.061 57.163 1.00 29.37 231 PHE B N 1
ATOM 5490 C CA . PHE B 1 236 ? 53.400 36.668 57.181 1.00 31.61 231 PHE B CA 1
ATOM 5491 C C . PHE B 1 236 ? 53.034 36.083 58.546 1.00 31.98 231 PHE B C 1
ATOM 5492 O O . PHE B 1 236 ? 53.903 35.511 59.245 1.00 39.82 231 PHE B O 1
ATOM 5500 N N . PHE B 1 237 ? 51.760 36.249 58.895 1.00 28.76 232 PHE B N 1
ATOM 5501 C CA . PHE B 1 237 ? 51.026 35.599 60.012 1.00 28.63 232 PHE B CA 1
ATOM 5502 C C . PHE B 1 237 ? 49.813 34.882 59.401 1.00 27.97 232 PHE B C 1
ATOM 5503 O O . PHE B 1 237 ? 48.977 35.502 58.714 1.00 25.66 232 PHE B O 1
ATOM 5511 N N . ILE B 1 238 ? 49.750 33.575 59.615 1.00 27.09 233 ILE B N 1
ATOM 5512 C CA . ILE B 1 238 ? 48.691 32.700 59.065 1.00 25.07 233 ILE B CA 1
ATOM 5513 C C . ILE B 1 238 ? 48.039 31.968 60.240 1.00 27.13 233 ILE B C 1
ATOM 5514 O O . ILE B 1 238 ? 48.777 31.444 61.139 1.00 26.77 233 ILE B O 1
ATOM 5519 N N . MET B 1 239 ? 46.706 31.929 60.223 1.00 27.23 234 MET B N 1
ATOM 5520 C CA . MET B 1 239 ? 45.874 31.073 61.098 1.00 27.19 234 MET B CA 1
ATOM 5521 C C . MET B 1 239 ? 45.043 30.122 60.208 1.00 28.43 234 MET B C 1
ATOM 5522 O O . MET B 1 239 ? 44.402 30.595 59.203 1.00 29.06 234 MET B O 1
ATOM 5527 N N . VAL B 1 240 ? 45.099 28.832 60.545 1.00 28.10 235 VAL B N 1
ATOM 5528 C CA . VAL B 1 240 ? 44.374 27.745 59.835 1.00 31.21 235 VAL B CA 1
ATOM 5529 C C . VAL B 1 240 ? 43.447 27.072 60.846 1.00 32.17 235 VAL B C 1
ATOM 5530 O O . VAL B 1 240 ? 43.974 26.393 61.760 1.00 31.89 235 VAL B O 1
ATOM 5534 N N . GLY B 1 241 ? 42.135 27.323 60.689 1.00 31.25 236 GLY B N 1
ATOM 5535 C CA . GLY B 1 241 ? 41.077 26.829 61.566 1.00 32.33 236 GLY B CA 1
ATOM 5536 C C . GLY B 1 241 ? 40.459 25.653 60.882 1.00 31.38 236 GLY B C 1
ATOM 5537 O O . GLY B 1 241 ? 39.408 25.826 60.218 1.00 31.38 236 GLY B O 1
ATOM 5538 N N . MET B 1 242 ? 41.116 24.509 60.987 1.00 30.25 237 MET B N 1
ATOM 5539 C CA . MET B 1 242 ? 40.557 23.299 60.381 1.00 36.78 237 MET B CA 1
ATOM 5540 C C . MET B 1 242 ? 39.341 22.891 61.223 1.00 37.89 237 MET B C 1
ATOM 5541 O O . MET B 1 242 ? 39.338 23.272 62.427 1.00 38.88 237 MET B O 1
ATOM 5546 N N . ASN B 1 243 ? 38.311 22.315 60.583 1.00 36.29 238 ASN B N 1
ATOM 5547 C CA . ASN B 1 243 ? 37.047 21.901 61.246 1.00 37.34 238 ASN B CA 1
ATOM 5548 C C . ASN B 1 243 ? 37.288 20.503 61.809 1.00 43.12 238 ASN B C 1
ATOM 5549 O O . ASN B 1 243 ? 37.385 20.319 63.018 1.00 44.68 238 ASN B O 1
ATOM 5554 N N . PRO B 1 244 ? 37.477 19.456 60.984 1.00 46.40 239 PRO B N 1
ATOM 5555 C CA . PRO B 1 244 ? 37.761 18.138 61.546 1.00 42.09 239 PRO B CA 1
ATOM 5556 C C . PRO B 1 244 ? 38.979 18.248 62.451 1.00 37.44 239 PRO B C 1
ATOM 5557 O O . PRO B 1 244 ? 39.880 19.043 62.184 1.00 34.54 239 PRO B O 1
ATOM 5561 N N . PRO B 1 245 ? 39.095 17.423 63.510 1.00 34.06 240 PRO B N 1
ATOM 5562 C CA . PRO B 1 245 ? 38.221 16.275 63.733 1.00 32.83 240 PRO B CA 1
ATOM 5563 C C . PRO B 1 245 ? 36.934 16.458 64.557 1.00 37.02 240 PRO B C 1
ATOM 5564 O O . PRO B 1 245 ? 36.420 15.490 65.092 1.00 36.74 240 PRO B O 1
ATOM 5568 N N . HIS B 1 246 ? 36.422 17.686 64.596 1.00 44.19 241 HIS B N 1
ATOM 5569 C CA . HIS B 1 246 ? 35.053 18.053 65.063 1.00 40.70 241 HIS B CA 1
ATOM 5570 C C . HIS B 1 246 ? 34.005 17.228 64.313 1.00 39.06 241 HIS B C 1
ATOM 5571 O O . HIS B 1 246 ? 34.268 16.815 63.170 1.00 38.88 241 HIS B O 1
ATOM 5578 N N . SER B 1 247 ? 32.859 17.001 64.951 1.00 43.11 242 SER B N 1
ATOM 5579 C CA . SER B 1 247 ? 31.639 16.360 64.376 1.00 44.81 242 SER B CA 1
ATOM 5580 C C . SER B 1 247 ? 31.298 17.044 63.050 1.00 45.13 242 SER B C 1
ATOM 5581 O O . SER B 1 247 ? 31.596 18.226 62.878 1.00 39.36 242 SER B O 1
ATOM 5584 N N . PRO B 1 248 ? 30.737 16.336 62.036 1.00 48.94 243 PRO B N 1
ATOM 5585 C CA . PRO B 1 248 ? 30.419 14.900 62.109 1.00 48.15 243 PRO B CA 1
ATOM 5586 C C . PRO B 1 248 ? 31.582 13.909 61.919 1.00 50.61 243 PRO B C 1
ATOM 5587 O O . PRO B 1 248 ? 32.629 14.272 61.380 1.00 53.26 243 PRO B O 1
ATOM 5591 N N . TYR B 1 249 ? 31.358 12.682 62.381 1.00 56.95 244 TYR B N 1
ATOM 5592 C CA . TYR B 1 249 ? 32.304 11.537 62.314 1.00 59.34 244 TYR B CA 1
ATOM 5593 C C . TYR B 1 249 ? 31.491 10.229 62.408 1.00 56.25 244 TYR B C 1
ATOM 5594 O O . TYR B 1 249 ? 31.677 9.434 63.329 1.00 55.29 244 TYR B O 1
ATOM 5603 N N . ARG B 1 250 ? 30.527 10.045 61.510 1.00 58.67 245 ARG B N 1
ATOM 5604 C CA . ARG B 1 250 ? 29.549 8.924 61.584 1.00 54.79 245 ARG B CA 1
ATOM 5605 C C . ARG B 1 250 ? 29.791 8.006 60.374 1.00 51.43 245 ARG B C 1
ATOM 5606 O O . ARG B 1 250 ? 29.576 6.801 60.542 1.00 43.39 245 ARG B O 1
ATOM 5608 N N . SER B 1 251 ? 30.332 8.526 59.256 1.00 55.18 246 SER B N 1
ATOM 5609 C CA . SER B 1 251 ? 30.384 7.849 57.922 1.00 51.56 246 SER B CA 1
ATOM 5610 C C . SER B 1 251 ? 31.562 8.313 57.051 1.00 52.13 246 SER B C 1
ATOM 5611 O O . SER B 1 251 ? 32.288 9.261 57.444 1.00 49.58 246 SER B O 1
ATOM 5614 N N . LEU B 1 252 ? 31.684 7.741 55.851 1.00 49.34 247 LEU B N 1
ATOM 5615 C CA . LEU B 1 252 ? 32.741 8.120 54.870 1.00 53.98 247 LEU B CA 1
ATOM 5616 C C . LEU B 1 252 ? 32.386 9.440 54.159 1.00 52.30 247 LEU B C 1
ATOM 5617 O O . LEU B 1 252 ? 33.192 9.916 53.311 1.00 54.01 247 LEU B O 1
ATOM 5622 N N . ASN B 1 253 ? 31.271 10.079 54.525 1.00 51.72 248 ASN B N 1
ATOM 5623 C CA . ASN B 1 253 ? 30.928 11.454 54.070 1.00 50.44 248 ASN B CA 1
ATOM 5624 C C . ASN B 1 253 ? 31.839 12.452 54.835 1.00 51.07 248 ASN B C 1
ATOM 5625 O O . ASN B 1 253 ? 31.999 13.607 54.352 1.00 55.38 248 ASN B O 1
ATOM 5630 N N . ASP B 1 254 ? 32.459 12.016 55.945 1.00 45.30 249 ASP B N 1
ATOM 5631 C CA . ASP B 1 254 ? 33.071 12.865 56.997 1.00 46.45 249 ASP B CA 1
ATOM 5632 C C . ASP B 1 254 ? 34.580 12.622 57.156 1.00 49.41 249 ASP B C 1
ATOM 5633 O O . ASP B 1 254 ? 35.101 12.976 58.236 1.00 57.01 249 ASP B O 1
ATOM 5638 N N . CYS B 1 255 ? 35.258 11.981 56.201 1.00 58.46 250 CYS B N 1
ATOM 5639 C CA . CYS B 1 255 ? 36.744 11.752 56.222 1.00 59.46 250 CYS B CA 1
ATOM 5640 C C . CYS B 1 255 ? 37.183 10.964 54.975 1.00 63.58 250 CYS B C 1
ATOM 5641 O O . CYS B 1 255 ? 36.256 10.512 54.233 1.00 62.16 250 CYS B O 1
ATOM 5644 N N . GLU B 1 256 ? 38.504 10.825 54.742 1.00 59.53 251 GLU B N 1
ATOM 5645 C CA . GLU B 1 256 ? 39.049 10.122 53.550 1.00 59.29 251 GLU B CA 1
ATOM 5646 C C . GLU B 1 256 ? 39.119 8.632 53.861 1.00 59.15 251 GLU B C 1
ATOM 5647 O O . GLU B 1 256 ? 39.517 8.317 55.003 1.00 54.66 251 GLU B O 1
ATOM 5653 N N . GLU B 1 257 ? 38.756 7.786 52.885 1.00 56.78 252 GLU B N 1
ATOM 5654 C CA . GLU B 1 257 ? 38.756 6.304 53.008 1.00 59.56 252 GLU B CA 1
ATOM 5655 C C . GLU B 1 257 ? 40.180 5.843 53.406 1.00 64.63 252 GLU B C 1
ATOM 5656 O O . GLU B 1 257 ? 40.306 5.038 54.364 1.00 58.77 252 GLU B O 1
ATOM 5662 N N . GLN B 1 258 ? 41.205 6.364 52.720 1.00 59.05 253 GLN B N 1
ATOM 5663 C CA . GLN B 1 258 ? 42.651 6.204 53.023 1.00 47.41 253 GLN B CA 1
ATOM 5664 C C . GLN B 1 258 ? 42.902 6.158 54.535 1.00 42.81 253 GLN B C 1
ATOM 5665 O O . GLN B 1 258 ? 43.513 5.174 55.018 1.00 40.56 253 GLN B O 1
ATOM 5671 N N . ASP B 1 259 ? 42.450 7.193 55.246 1.00 46.44 254 ASP B N 1
ATOM 5672 C CA . ASP B 1 259 ? 42.673 7.409 56.696 1.00 48.41 254 ASP B CA 1
ATOM 5673 C C . ASP B 1 259 ? 41.803 6.445 57.479 1.00 45.18 254 ASP B C 1
ATOM 5674 O O . ASP B 1 259 ? 42.345 5.765 58.361 1.00 41.56 254 ASP B O 1
ATOM 5679 N N . PHE B 1 260 ? 40.504 6.413 57.163 1.00 49.60 255 PHE B N 1
ATOM 5680 C CA . PHE B 1 260 ? 39.499 5.524 57.814 1.00 58.00 255 PHE B CA 1
ATOM 5681 C C . PHE B 1 260 ? 39.994 4.075 57.789 1.00 53.46 255 PHE B C 1
ATOM 5682 O O . PHE B 1 260 ? 39.854 3.378 58.801 1.00 49.21 255 PHE B O 1
ATOM 5690 N N . ASN B 1 261 ? 40.590 3.627 56.683 1.00 52.17 256 ASN B N 1
ATOM 5691 C CA . ASN B 1 261 ? 40.898 2.185 56.511 1.00 51.10 256 ASN B CA 1
ATOM 5692 C C . ASN B 1 261 ? 41.990 1.792 57.502 1.00 49.76 256 ASN B C 1
ATOM 5693 O O . ASN B 1 261 ? 42.164 0.567 57.658 1.00 55.26 256 ASN B O 1
ATOM 5698 N N . LEU B 1 262 ? 42.593 2.726 58.250 1.00 45.45 257 LEU B N 1
ATOM 5699 C CA . LEU B 1 262 ? 43.636 2.389 59.264 1.00 48.62 257 LEU B CA 1
ATOM 5700 C C . LEU B 1 262 ? 43.001 2.047 60.614 1.00 44.20 257 LEU B C 1
ATOM 5701 O O . LEU B 1 262 ? 43.762 1.566 61.463 1.00 41.74 257 LEU B O 1
ATOM 5706 N N . TYR B 1 263 ? 41.704 2.337 60.796 1.00 49.19 258 TYR B N 1
ATOM 5707 C CA . TYR B 1 263 ? 40.893 2.137 62.033 1.00 55.95 258 TYR B CA 1
ATOM 5708 C C . TYR B 1 263 ? 39.644 1.281 61.760 1.00 57.04 258 TYR B C 1
ATOM 5709 O O . TYR B 1 263 ? 39.035 0.839 62.772 1.00 76.57 258 TYR B O 1
ATOM 5718 N N . LYS B 1 264 ? 39.256 1.114 60.483 1.00 60.32 259 LYS B N 1
ATOM 5719 C CA . LYS B 1 264 ? 38.037 0.414 59.947 1.00 61.69 259 LYS B CA 1
ATOM 5720 C C . LYS B 1 264 ? 37.833 -0.907 60.704 1.00 71.37 259 LYS B C 1
ATOM 5721 O O . LYS B 1 264 ? 36.708 -1.131 61.202 1.00 74.17 259 LYS B O 1
ATOM 5723 N N . ASP B 1 265 ? 38.885 -1.736 60.787 1.00 75.97 260 ASP B N 1
ATOM 5724 C CA . ASP B 1 265 ? 38.808 -3.132 61.280 1.00 71.83 260 ASP B CA 1
ATOM 5725 C C . ASP B 1 265 ? 39.295 -3.253 62.729 1.00 71.68 260 ASP B C 1
ATOM 5726 O O . ASP B 1 265 ? 39.106 -4.334 63.282 1.00 90.15 260 ASP B O 1
ATOM 5731 N N . GLN B 1 266 ? 39.887 -2.212 63.323 1.00 69.95 261 GLN B N 1
ATOM 5732 C CA . GLN B 1 266 ? 40.365 -2.278 64.734 1.00 64.94 261 GLN B CA 1
ATOM 5733 C C . GLN B 1 266 ? 39.151 -2.484 65.654 1.00 59.46 261 GLN B C 1
ATOM 5734 O O . GLN B 1 266 ? 38.110 -1.859 65.456 1.00 49.58 261 GLN B O 1
ATOM 5740 N N . PRO B 1 267 ? 39.218 -3.370 66.675 1.00 53.30 262 PRO B N 1
ATOM 5741 C CA . PRO B 1 267 ? 38.097 -3.552 67.595 1.00 54.70 262 PRO B CA 1
ATOM 5742 C C . PRO B 1 267 ? 37.986 -2.342 68.540 1.00 66.32 262 PRO B C 1
ATOM 5743 O O . PRO B 1 267 ? 39.006 -1.753 68.846 1.00 70.31 262 PRO B O 1
ATOM 5747 N N . LEU B 1 268 ? 36.763 -1.978 68.952 1.00 64.65 263 LEU B N 1
ATOM 5748 C CA . LEU B 1 268 ? 36.500 -0.777 69.789 1.00 62.47 263 LEU B CA 1
ATOM 5749 C C . LEU B 1 268 ? 37.382 -0.758 71.050 1.00 67.45 263 LEU B C 1
ATOM 5750 O O . LEU B 1 268 ? 37.887 0.335 71.406 1.00 65.40 263 LEU B O 1
ATOM 5755 N N . ASP B 1 269 ? 37.585 -1.909 71.704 1.00 75.94 264 ASP B N 1
ATOM 5756 C CA . ASP B 1 269 ? 38.255 -1.966 73.030 1.00 73.55 264 ASP B CA 1
ATOM 5757 C C . ASP B 1 269 ? 39.752 -1.639 72.860 1.00 70.53 264 ASP B C 1
ATOM 5758 O O . ASP B 1 269 ? 40.441 -1.542 73.891 1.00 71.52 264 ASP B O 1
ATOM 5763 N N . SER B 1 270 ? 40.257 -1.498 71.630 1.00 62.32 265 SER B N 1
ATOM 5764 C CA . SER B 1 270 ? 41.697 -1.208 71.392 1.00 63.63 265 SER B CA 1
ATOM 5765 C C . SER B 1 270 ? 41.884 0.172 70.730 1.00 59.17 265 SER B C 1
ATOM 5766 O O . SER B 1 270 ? 43.054 0.588 70.590 1.00 51.24 265 SER B O 1
ATOM 5769 N N . LEU B 1 271 ? 40.791 0.891 70.436 1.00 52.86 266 LEU B N 1
ATOM 5770 C CA . LEU B 1 271 ? 40.802 2.315 69.989 1.00 45.61 266 LEU B CA 1
ATOM 5771 C C . LEU B 1 271 ? 40.477 3.291 71.137 1.00 48.61 266 LEU B C 1
ATOM 5772 O O . LEU B 1 271 ? 41.162 4.358 71.255 1.00 52.89 266 LEU B O 1
ATOM 5777 N N . LEU B 1 272 ? 39.465 2.961 71.953 1.00 54.03 267 LEU B N 1
ATOM 5778 C CA . LEU B 1 272 ? 39.051 3.705 73.182 1.00 50.82 267 LEU B CA 1
ATOM 5779 C C . LEU B 1 272 ? 39.698 3.026 74.382 1.00 47.34 267 LEU B C 1
ATOM 5780 O O . LEU B 1 272 ? 39.076 2.117 74.965 1.00 40.88 267 LEU B O 1
ATOM 5785 N N . ILE B 1 273 ? 40.934 3.412 74.689 1.00 55.56 268 ILE B N 1
ATOM 5786 C CA . ILE B 1 273 ? 41.729 2.719 75.744 1.00 52.44 268 ILE B CA 1
ATOM 5787 C C . ILE B 1 273 ? 41.559 3.454 77.060 1.00 44.15 268 ILE B C 1
ATOM 5788 O O . ILE B 1 273 ? 42.019 2.932 78.053 1.00 44.78 268 ILE B O 1
ATOM 5793 N N . ARG B 1 274 ? 40.899 4.603 77.055 1.00 44.82 269 ARG B N 1
ATOM 5794 C CA . ARG B 1 274 ? 40.769 5.418 78.282 1.00 45.22 269 ARG B CA 1
ATOM 5795 C C . ARG B 1 274 ? 39.795 4.716 79.224 1.00 48.99 269 ARG B C 1
ATOM 5796 O O . ARG B 1 274 ? 38.623 4.601 78.896 1.00 45.94 269 ARG B O 1
ATOM 5804 N N . PRO B 1 275 ? 40.222 4.209 80.415 1.00 45.54 270 PRO B N 1
ATOM 5805 C CA . PRO B 1 275 ? 39.327 3.452 81.285 1.00 39.64 270 PRO B CA 1
ATOM 5806 C C . PRO B 1 275 ? 38.089 4.201 81.767 1.00 39.71 270 PRO B C 1
ATOM 5807 O O . PRO B 1 275 ? 37.320 3.606 82.444 1.00 45.02 270 PRO B O 1
ATOM 5811 N N . ASN B 1 276 ? 37.926 5.479 81.439 1.00 42.91 271 ASN B N 1
ATOM 5812 C CA . ASN B 1 276 ? 36.726 6.258 81.844 1.00 43.09 271 ASN B CA 1
ATOM 5813 C C . ASN B 1 276 ? 35.636 6.183 80.762 1.00 41.89 271 ASN B C 1
ATOM 5814 O O . ASN B 1 276 ? 34.665 6.855 80.936 1.00 34.52 271 ASN B O 1
ATOM 5819 N N . VAL B 1 277 ? 35.781 5.356 79.723 1.00 45.42 272 VAL B N 1
ATOM 5820 C CA . VAL B 1 277 ? 34.916 5.318 78.511 1.00 43.97 272 VAL B CA 1
ATOM 5821 C C . VAL B 1 277 ? 33.777 4.338 78.773 1.00 44.98 272 VAL B C 1
ATOM 5822 O O . VAL B 1 277 ? 34.052 3.299 79.333 1.00 43.92 272 VAL B O 1
ATOM 5826 N N . ASP B 1 278 ? 32.552 4.662 78.349 1.00 54.87 273 ASP B N 1
ATOM 5827 C CA . ASP B 1 278 ? 31.425 3.704 78.227 1.00 54.09 273 ASP B CA 1
ATOM 5828 C C . ASP B 1 278 ? 31.392 3.227 76.780 1.00 56.69 273 ASP B C 1
ATOM 5829 O O . ASP B 1 278 ? 30.775 3.933 75.971 1.00 60.27 273 ASP B O 1
ATOM 5834 N N . LEU B 1 279 ? 31.993 2.054 76.508 1.00 60.22 274 LEU B N 1
ATOM 5835 C CA . LEU B 1 279 ? 32.055 1.405 75.169 1.00 56.24 274 LEU B CA 1
ATOM 5836 C C . LEU B 1 279 ? 30.646 1.118 74.621 1.00 52.01 274 LEU B C 1
ATOM 5837 O O . LEU B 1 279 ? 30.573 0.753 73.451 1.00 49.42 274 LEU B O 1
ATOM 5842 N N . ASN B 1 280 ? 29.580 1.247 75.415 1.00 49.66 275 ASN B N 1
ATOM 5843 C CA . ASN B 1 280 ? 28.230 0.799 74.982 1.00 53.82 275 ASN B CA 1
ATOM 5844 C C . ASN B 1 280 ? 27.421 1.968 74.464 1.00 46.96 275 ASN B C 1
ATOM 5845 O O . ASN B 1 280 ? 26.292 1.699 74.081 1.00 47.41 275 ASN B O 1
ATOM 5850 N N . MET B 1 281 ? 27.996 3.168 74.388 1.00 43.56 276 MET B N 1
ATOM 5851 C CA . MET B 1 281 ? 27.283 4.381 73.914 1.00 37.80 276 MET B CA 1
ATOM 5852 C C . MET B 1 281 ? 27.123 4.284 72.397 1.00 34.97 276 MET B C 1
ATOM 5853 O O . MET B 1 281 ? 28.132 3.930 71.730 1.00 38.63 276 MET B O 1
ATOM 5858 N N . LYS B 1 282 ? 25.939 4.617 71.854 1.00 35.13 277 LYS B N 1
ATOM 5859 C CA . LYS B 1 282 ? 25.731 4.698 70.380 1.00 32.72 277 LYS B CA 1
ATOM 5860 C C . LYS B 1 282 ? 26.984 5.407 69.828 1.00 37.06 277 LYS B C 1
ATOM 5861 O O . LYS B 1 282 ? 27.459 4.979 68.809 1.00 38.10 277 LYS B O 1
ATOM 5863 N N . LYS B 1 283 ? 27.568 6.369 70.570 1.00 49.25 278 LYS B N 1
ATOM 5864 C CA . LYS B 1 283 ? 28.629 7.316 70.096 1.00 47.74 278 LYS B CA 1
ATOM 5865 C C . LYS B 1 283 ? 29.932 6.564 69.813 1.00 40.86 278 LYS B C 1
ATOM 5866 O O . LYS B 1 283 ? 30.622 6.939 68.857 1.00 44.02 278 LYS B O 1
ATOM 5872 N N . ALA B 1 284 ? 30.264 5.561 70.615 1.00 39.54 279 ALA B N 1
ATOM 5873 C CA . ALA B 1 284 ? 31.587 4.904 70.637 1.00 40.89 279 ALA B CA 1
ATOM 5874 C C . ALA B 1 284 ? 32.047 4.544 69.222 1.00 42.75 279 ALA B C 1
ATOM 5875 O O . ALA B 1 284 ? 33.242 4.671 68.954 1.00 44.26 279 ALA B O 1
ATOM 5877 N N . GLU B 1 285 ? 31.130 4.124 68.344 1.00 46.87 280 GLU B N 1
ATOM 5878 C CA . GLU B 1 285 ? 31.415 3.772 66.929 1.00 54.17 280 GLU B CA 1
ATOM 5879 C C . GLU B 1 285 ? 32.185 4.909 66.235 1.00 55.06 280 GLU B C 1
ATOM 5880 O O . GLU B 1 285 ? 32.961 4.642 65.287 1.00 55.19 280 GLU B O 1
ATOM 5886 N N . SER B 1 286 ? 31.978 6.136 66.695 1.00 54.04 281 SER B N 1
ATOM 5887 C CA . SER B 1 286 ? 32.495 7.370 66.053 1.00 49.77 281 SER B CA 1
ATOM 5888 C C . SER B 1 286 ? 34.019 7.474 66.186 1.00 46.51 281 SER B C 1
ATOM 5889 O O . SER B 1 286 ? 34.603 8.294 65.468 1.00 47.88 281 SER B O 1
ATOM 5892 N N . VAL B 1 287 ? 34.650 6.690 67.059 1.00 44.80 282 VAL B N 1
ATOM 5893 C CA . VAL B 1 287 ? 36.106 6.829 67.340 1.00 47.30 282 VAL B CA 1
ATOM 5894 C C . VAL B 1 287 ? 36.868 6.589 66.026 1.00 56.46 282 VAL B C 1
ATOM 5895 O O . VAL B 1 287 ? 37.876 7.279 65.762 1.00 47.92 282 VAL B O 1
ATOM 5899 N N . ARG B 1 288 ? 36.390 5.638 65.220 1.00 62.05 283 ARG B N 1
ATOM 5900 C CA . ARG B 1 288 ? 37.047 5.243 63.957 1.00 55.23 283 ARG B CA 1
ATOM 5901 C C . ARG B 1 288 ? 37.150 6.477 63.072 1.00 48.88 283 ARG B C 1
ATOM 5902 O O . ARG B 1 288 ? 38.217 6.693 62.487 1.00 55.57 283 ARG B O 1
ATOM 5910 N N . TYR B 1 289 ? 36.091 7.271 63.029 1.00 43.14 284 TYR B N 1
ATOM 5911 C CA . TYR B 1 289 ? 35.966 8.427 62.111 1.00 46.71 284 TYR B CA 1
ATOM 5912 C C . TYR B 1 289 ? 36.699 9.629 62.714 1.00 45.95 284 TYR B C 1
ATOM 5913 O O . TYR B 1 289 ? 37.295 10.379 61.956 1.00 45.97 284 TYR B O 1
ATOM 5922 N N . TYR B 1 290 ? 36.652 9.790 64.041 1.00 50.88 285 TYR B N 1
ATOM 5923 C CA . TYR B 1 290 ? 37.428 10.808 64.801 1.00 43.49 285 TYR B CA 1
ATOM 5924 C C . TYR B 1 290 ? 38.892 10.619 64.450 1.00 38.94 285 TYR B C 1
ATOM 5925 O O . TYR B 1 290 ? 39.495 11.568 63.901 1.00 34.16 285 TYR B O 1
ATOM 5934 N N . PHE B 1 291 ? 39.405 9.408 64.683 1.00 37.81 286 PHE B N 1
ATOM 5935 C CA . PHE B 1 291 ? 40.823 9.031 64.432 1.00 38.99 286 PHE B CA 1
ATOM 5936 C C . PHE B 1 291 ? 41.168 9.198 62.942 1.00 43.61 286 PHE B C 1
ATOM 5937 O O . PHE B 1 291 ? 42.325 9.591 62.625 1.00 47.70 286 PHE B O 1
ATOM 5945 N N . ALA B 1 292 ? 40.232 8.911 62.038 1.00 41.80 287 ALA B N 1
ATOM 5946 C CA . ALA B 1 292 ? 40.450 9.086 60.587 1.00 44.14 287 ALA B CA 1
ATOM 5947 C C . ALA B 1 292 ? 40.690 10.568 60.316 1.00 38.91 287 ALA B C 1
ATOM 5948 O O . ALA B 1 292 ? 41.655 10.906 59.618 1.00 41.08 287 ALA B O 1
ATOM 5950 N N . SER B 1 293 ? 39.834 11.409 60.873 1.00 40.83 288 SER B N 1
ATOM 5951 C CA . SER B 1 293 ? 39.898 12.882 60.730 1.00 47.04 288 SER B CA 1
ATOM 5952 C C . SER B 1 293 ? 41.231 13.366 61.305 1.00 47.65 288 SER B C 1
ATOM 5953 O O . SER B 1 293 ? 41.885 14.248 60.697 1.00 45.61 288 SER B O 1
ATOM 5956 N N . VAL B 1 294 ? 41.645 12.766 62.416 1.00 49.90 289 VAL B N 1
ATOM 5957 C CA . VAL B 1 294 ? 42.932 13.102 63.099 1.00 50.90 289 VAL B CA 1
ATOM 5958 C C . VAL B 1 294 ? 44.082 12.769 62.141 1.00 43.08 289 VAL B C 1
ATOM 5959 O O . VAL B 1 294 ? 44.909 13.660 61.907 1.00 37.59 289 VAL B O 1
ATOM 5963 N N . THR B 1 295 ? 44.098 11.565 61.570 1.00 37.52 290 THR B N 1
ATOM 5964 C CA . THR B 1 295 ? 45.217 11.117 60.700 1.00 35.36 290 THR B CA 1
ATOM 5965 C C . THR B 1 295 ? 45.242 11.967 59.416 1.00 37.80 290 THR B C 1
ATOM 5966 O O . THR B 1 295 ? 46.341 12.309 58.975 1.00 37.07 290 THR B O 1
ATOM 5970 N N . GLY B 1 296 ? 44.076 12.363 58.890 1.00 41.42 291 GLY B N 1
ATOM 5971 C CA . GLY B 1 296 ? 43.937 13.230 57.702 1.00 42.70 291 GLY B CA 1
ATOM 5972 C C . GLY B 1 296 ? 44.430 14.641 57.957 1.00 46.33 291 GLY B C 1
ATOM 5973 O O . GLY B 1 296 ? 45.170 15.220 57.093 1.00 45.35 291 GLY B O 1
ATOM 5974 N N . VAL B 1 297 ? 44.042 15.191 59.106 1.00 44.91 292 VAL B N 1
ATOM 5975 C CA . VAL B 1 297 ? 44.535 16.517 59.566 1.00 41.70 292 VAL B CA 1
ATOM 5976 C C . VAL B 1 297 ? 46.071 16.489 59.639 1.00 38.46 292 VAL B C 1
ATOM 5977 O O . VAL B 1 297 ? 46.700 17.478 59.203 1.00 35.74 292 VAL B O 1
ATOM 5981 N N . ASP B 1 298 ? 46.657 15.409 60.151 1.00 35.73 293 ASP B N 1
ATOM 5982 C CA . ASP B 1 298 ? 48.137 15.237 60.257 1.00 37.35 293 ASP B CA 1
ATOM 5983 C C . ASP B 1 298 ? 48.744 15.268 58.856 1.00 38.66 293 ASP B C 1
ATOM 5984 O O . ASP B 1 298 ? 49.766 15.949 58.680 1.00 47.79 293 ASP B O 1
ATOM 5989 N N . ARG B 1 299 ? 48.133 14.564 57.903 1.00 38.38 294 ARG B N 1
ATOM 5990 C CA . ARG B 1 299 ? 48.591 14.550 56.493 1.00 37.95 294 ARG B CA 1
ATOM 5991 C C . ARG B 1 299 ? 48.548 15.998 55.949 1.00 37.18 294 ARG B C 1
ATOM 5992 O O . ARG B 1 299 ? 49.509 16.419 55.249 1.00 31.96 294 ARG B O 1
ATOM 6000 N N . ALA B 1 300 ? 47.514 16.762 56.298 1.00 36.59 295 ALA B N 1
ATOM 6001 C CA . ALA B 1 300 ? 47.316 18.151 55.819 1.00 37.37 295 ALA B CA 1
ATOM 6002 C C . ALA B 1 300 ? 48.381 19.072 56.426 1.00 36.90 295 ALA B C 1
ATOM 6003 O O . ALA B 1 300 ? 48.937 19.922 55.690 1.00 38.24 295 ALA B O 1
ATOM 6005 N N . PHE B 1 301 ? 48.606 18.948 57.738 1.00 35.50 296 PHE B N 1
ATOM 6006 C CA . PHE B 1 301 ? 49.640 19.702 58.490 1.00 32.90 296 PHE B CA 1
ATOM 6007 C C . PHE B 1 301 ? 50.993 19.413 57.838 1.00 32.14 296 PHE B C 1
ATOM 6008 O O . PHE B 1 301 ? 51.751 20.376 57.603 1.00 27.28 296 PHE B O 1
ATOM 6016 N N . GLY B 1 302 ? 51.231 18.131 57.505 1.00 34.96 297 GLY B N 1
ATOM 6017 C CA . GLY B 1 302 ? 52.377 17.625 56.716 1.00 35.61 297 GLY B CA 1
ATOM 6018 C C . GLY B 1 302 ? 52.608 18.431 55.445 1.00 35.21 297 GLY B C 1
ATOM 6019 O O . GLY B 1 302 ? 53.745 18.833 55.197 1.00 41.62 297 GLY B O 1
ATOM 6020 N N . GLN B 1 303 ? 51.566 18.682 54.659 1.00 37.10 298 GLN B N 1
ATOM 6021 C CA . GLN B 1 303 ? 51.684 19.442 53.383 1.00 40.57 298 GLN B CA 1
ATOM 6022 C C . GLN B 1 303 ? 52.182 20.850 53.666 1.00 36.20 298 GLN B C 1
ATOM 6023 O O . GLN B 1 303 ? 52.977 21.363 52.896 1.00 41.47 298 GLN B O 1
ATOM 6029 N N . ILE B 1 304 ? 51.721 21.452 54.744 1.00 35.62 299 ILE B N 1
ATOM 6030 C CA . ILE B 1 304 ? 52.140 22.831 55.097 1.00 35.93 299 ILE B CA 1
ATOM 6031 C C . ILE B 1 304 ? 53.637 22.768 55.469 1.00 37.60 299 ILE B C 1
ATOM 6032 O O . ILE B 1 304 ? 54.467 23.482 54.835 1.00 37.37 299 ILE B O 1
ATOM 6037 N N . LEU B 1 305 ? 54.012 21.883 56.384 1.00 33.44 300 LEU B N 1
ATOM 6038 C CA . LEU B 1 305 ? 55.423 21.695 56.788 1.00 30.78 300 LEU B CA 1
ATOM 6039 C C . LEU B 1 305 ? 56.342 21.531 55.568 1.00 33.78 300 LEU B C 1
ATOM 6040 O O . LEU B 1 305 ? 57.461 22.191 55.588 1.00 31.69 300 LEU B O 1
ATOM 6045 N N . GLU B 1 306 ? 55.969 20.666 54.606 1.00 31.20 301 GLU B N 1
ATOM 6046 C CA . GLU B 1 306 ? 56.871 20.353 53.461 1.00 34.34 301 GLU B CA 1
ATOM 6047 C C . GLU B 1 306 ? 57.017 21.634 52.630 1.00 35.67 301 GLU B C 1
ATOM 6048 O O . GLU B 1 306 ? 58.128 21.924 52.192 1.00 35.42 301 GLU B O 1
ATOM 6054 N N . ALA B 1 307 ? 55.934 22.387 52.465 1.00 33.46 302 ALA B N 1
ATOM 6055 C CA . ALA B 1 307 ? 55.928 23.614 51.648 1.00 34.99 302 ALA B CA 1
ATOM 6056 C C . ALA B 1 307 ? 56.861 24.643 52.293 1.00 34.06 302 ALA B C 1
ATOM 6057 O O . ALA B 1 307 ? 57.466 25.441 51.538 1.00 33.74 302 ALA B O 1
ATOM 6059 N N . LEU B 1 308 ? 56.958 24.654 53.627 1.00 34.41 303 LEU B N 1
ATOM 6060 C CA . LEU B 1 308 ? 57.890 25.591 54.326 1.00 37.33 303 LEU B CA 1
ATOM 6061 C C . LEU B 1 308 ? 59.344 25.236 54.014 1.00 34.19 303 LEU B C 1
ATOM 6062 O O . LEU B 1 308 ? 60.137 26.142 53.771 1.00 28.46 303 LEU B O 1
ATOM 6067 N N . LYS B 1 309 ? 59.636 23.944 54.061 1.00 38.09 304 LYS B N 1
ATOM 6068 C CA . LYS B 1 309 ? 60.965 23.369 53.774 1.00 40.48 304 LYS B CA 1
ATOM 6069 C C . LYS B 1 309 ? 61.273 23.595 52.288 1.00 36.81 304 LYS B C 1
ATOM 6070 O O . LYS B 1 309 ? 62.263 24.250 51.975 1.00 36.23 304 LYS B O 1
ATOM 6076 N N . GLN B 1 310 ? 60.403 23.141 51.394 1.00 38.28 305 GLN B N 1
ATOM 6077 C CA . GLN B 1 310 ? 60.599 23.265 49.928 1.00 34.11 305 GLN B CA 1
ATOM 6078 C C . GLN B 1 310 ? 60.959 24.731 49.627 1.00 30.02 305 GLN B C 1
ATOM 6079 O O . GLN B 1 310 ? 61.851 24.946 48.815 1.00 33.17 305 GLN B O 1
ATOM 6085 N N . LEU B 1 311 ? 60.359 25.709 50.304 1.00 26.03 306 LEU B N 1
ATOM 6086 C CA . LEU B 1 311 ? 60.558 27.143 49.969 1.00 25.37 306 LEU B CA 1
ATOM 6087 C C . LEU B 1 311 ? 61.610 27.809 50.872 1.00 25.93 306 LEU B C 1
ATOM 6088 O O . LEU B 1 311 ? 61.804 29.041 50.674 1.00 21.74 306 LEU B O 1
ATOM 6093 N N . GLY B 1 312 ? 62.227 27.082 51.833 1.00 23.94 307 GLY B N 1
ATOM 6094 C CA . GLY B 1 312 ? 63.231 27.627 52.779 1.00 25.27 307 GLY B CA 1
ATOM 6095 C C . GLY B 1 312 ? 62.664 28.576 53.841 1.00 31.98 307 GLY B C 1
ATOM 6096 O O . GLY B 1 312 ? 63.450 29.085 54.668 1.00 31.75 307 GLY B O 1
ATOM 6097 N N . LEU B 1 313 ? 61.340 28.757 53.903 1.00 37.05 308 LEU B N 1
ATOM 6098 C CA . LEU B 1 313 ? 60.650 29.511 54.979 1.00 37.65 308 LEU B CA 1
ATOM 6099 C C . LEU B 1 313 ? 60.729 28.783 56.334 1.00 43.45 308 LEU B C 1
ATOM 6100 O O . LEU B 1 313 ? 60.391 29.417 57.344 1.00 48.68 308 LEU B O 1
ATOM 6105 N N . ASP B 1 314 ? 61.138 27.512 56.390 1.00 44.36 309 ASP B N 1
ATOM 6106 C CA . ASP B 1 314 ? 61.135 26.725 57.660 1.00 44.69 309 ASP B CA 1
ATOM 6107 C C . ASP B 1 314 ? 62.105 27.316 58.699 1.00 40.47 309 ASP B C 1
ATOM 6108 O O . ASP B 1 314 ? 61.899 27.074 59.888 1.00 36.93 309 ASP B O 1
ATOM 6113 N N . LYS B 1 315 ? 63.144 28.025 58.259 1.00 45.35 310 LYS B N 1
ATOM 6114 C CA . LYS B 1 315 ? 64.227 28.505 59.149 1.00 48.84 310 LYS B CA 1
ATOM 6115 C C . LYS B 1 315 ? 63.861 29.899 59.674 1.00 49.47 310 LYS B C 1
ATOM 6116 O O . LYS B 1 315 ? 64.430 30.344 60.686 1.00 47.11 310 LYS B O 1
ATOM 6122 N N . ASN B 1 316 ? 62.820 30.483 59.093 1.00 48.70 311 ASN B N 1
ATOM 6123 C CA . ASN B 1 316 ? 62.435 31.908 59.213 1.00 45.20 311 ASN B CA 1
ATOM 6124 C C . ASN B 1 316 ? 61.092 32.020 59.953 1.00 40.82 311 ASN B C 1
ATOM 6125 O O . ASN B 1 316 ? 60.545 33.144 60.080 1.00 33.32 311 ASN B O 1
ATOM 6130 N N . THR B 1 317 ? 60.518 30.886 60.359 1.00 40.29 312 THR B N 1
ATOM 6131 C CA . THR B 1 317 ? 59.071 30.781 60.688 1.00 41.17 312 THR B CA 1
ATOM 6132 C C . THR B 1 317 ? 58.811 29.967 61.971 1.00 40.77 312 THR B C 1
ATOM 6133 O O . THR B 1 317 ? 59.185 28.724 62.045 1.00 48.56 312 THR B O 1
ATOM 6137 N N . VAL B 1 318 ? 58.100 30.630 62.888 1.00 32.56 313 VAL B N 1
ATOM 6138 C CA . VAL B 1 318 ? 57.465 30.046 64.101 1.00 33.82 313 VAL B CA 1
ATOM 6139 C C . VAL B 1 318 ? 56.229 29.258 63.658 1.00 34.61 313 VAL B C 1
ATOM 6140 O O . VAL B 1 318 ? 55.300 29.860 63.063 1.00 40.25 313 VAL B O 1
ATOM 6144 N N . VAL B 1 319 ? 56.208 27.959 63.937 1.00 33.07 314 VAL B N 1
ATOM 6145 C CA . VAL B 1 319 ? 55.048 27.081 63.615 1.00 35.98 314 VAL B CA 1
ATOM 6146 C C . VAL B 1 319 ? 54.452 26.560 64.930 1.00 37.89 314 VAL B C 1
ATOM 6147 O O . VAL B 1 319 ? 55.248 26.150 65.816 1.00 35.98 314 VAL B O 1
ATOM 6151 N N . ILE B 1 320 ? 53.116 26.566 65.044 1.00 29.01 315 ILE B N 1
ATOM 6152 C CA . ILE B 1 320 ? 52.413 26.113 66.267 1.00 27.18 315 ILE B CA 1
ATOM 6153 C C . ILE B 1 320 ? 51.243 25.256 65.846 1.00 30.77 315 ILE B C 1
ATOM 6154 O O . ILE B 1 320 ? 50.474 25.693 64.944 1.00 36.13 315 ILE B O 1
ATOM 6159 N N . PHE B 1 321 ? 51.126 24.100 66.498 1.00 31.74 316 PHE B N 1
ATOM 6160 C CA . PHE B 1 321 ? 49.962 23.182 66.400 1.00 33.01 316 PHE B CA 1
ATOM 6161 C C . PHE B 1 321 ? 49.195 23.244 67.716 1.00 31.45 316 PHE B C 1
ATOM 6162 O O . PHE B 1 321 ? 49.834 23.109 68.778 1.00 29.72 316 PHE B O 1
ATOM 6170 N N . ALA B 1 322 ? 47.882 23.470 67.628 1.00 33.41 317 ALA B N 1
ATOM 6171 C CA . ALA B 1 322 ? 46.979 23.695 68.783 1.00 34.47 317 ALA B CA 1
ATOM 6172 C C . ALA B 1 322 ? 45.561 23.261 68.421 1.00 35.68 317 ALA B C 1
ATOM 6173 O O . ALA B 1 322 ? 45.318 22.782 67.279 1.00 33.58 317 ALA B O 1
ATOM 6175 N N . SER B 1 323 ? 44.649 23.393 69.378 1.00 35.43 318 SER B N 1
ATOM 6176 C CA . SER B 1 323 ? 43.188 23.208 69.162 1.00 32.17 318 SER B CA 1
ATOM 6177 C C . SER B 1 323 ? 42.428 24.210 70.018 1.00 31.93 318 SER B C 1
ATOM 6178 O O . SER B 1 323 ? 43.067 24.893 70.856 1.00 29.93 318 SER B O 1
ATOM 6181 N N . ASP B 1 324 ? 41.119 24.299 69.813 1.00 33.78 319 ASP B N 1
ATOM 6182 C CA . ASP B 1 324 ? 40.289 25.247 70.601 1.00 36.74 319 ASP B CA 1
ATOM 6183 C C . ASP B 1 324 ? 39.844 24.540 71.882 1.00 36.86 319 ASP B C 1
ATOM 6184 O O . ASP B 1 324 ? 39.763 25.188 72.949 1.00 30.55 319 ASP B O 1
ATOM 6189 N N . HIS B 1 325 ? 39.611 23.238 71.773 1.00 32.35 320 HIS B N 1
ATOM 6190 C CA . HIS B 1 325 ? 39.251 22.393 72.930 1.00 32.51 320 HIS B CA 1
ATOM 6191 C C . HIS B 1 325 ? 39.375 20.937 72.510 1.00 31.86 320 HIS B C 1
ATOM 6192 O O . HIS B 1 325 ? 39.605 20.676 71.327 1.00 36.15 320 HIS B O 1
ATOM 6199 N N . GLY B 1 326 ? 39.235 20.029 73.461 1.00 32.49 321 GLY B N 1
ATOM 6200 C CA . GLY B 1 326 ? 39.406 18.586 73.235 1.00 30.94 321 GLY B CA 1
ATOM 6201 C C . GLY B 1 326 ? 38.113 17.922 72.857 1.00 33.81 321 GLY B C 1
ATOM 6202 O O . GLY B 1 326 ? 37.191 18.637 72.404 1.00 35.84 321 GLY B O 1
ATOM 6203 N N . GLU B 1 327 ? 38.020 16.629 73.157 1.00 40.70 322 GLU B N 1
ATOM 6204 C CA . GLU B 1 327 ? 36.907 15.716 72.756 1.00 40.69 322 GLU B CA 1
ATOM 6205 C C . GLU B 1 327 ? 36.824 14.603 73.808 1.00 39.91 322 GLU B C 1
ATOM 6206 O O . GLU B 1 327 ? 37.856 13.937 74.082 1.00 39.22 322 GLU B O 1
ATOM 6212 N N . THR B 1 328 ? 35.660 14.446 74.430 1.00 39.77 323 THR B N 1
ATOM 6213 C CA . THR B 1 328 ? 35.408 13.383 75.428 1.00 39.86 323 THR B CA 1
ATOM 6214 C C . THR B 1 328 ? 35.507 12.039 74.714 1.00 41.30 323 THR B C 1
ATOM 6215 O O . THR B 1 328 ? 36.340 11.207 75.124 1.00 43.27 323 THR B O 1
ATOM 6219 N N . MET B 1 329 ? 34.734 11.855 73.639 1.00 45.62 324 MET B N 1
ATOM 6220 C CA . MET B 1 329 ? 34.695 10.588 72.864 1.00 45.22 324 MET B CA 1
ATOM 6221 C C . MET B 1 329 ? 34.346 9.467 73.835 1.00 45.18 324 MET B C 1
ATOM 6222 O O . MET B 1 329 ? 35.157 8.527 74.004 1.00 40.82 324 MET B O 1
ATOM 6227 N N . CYS B 1 330 ? 33.184 9.657 74.479 1.00 51.30 325 CYS B N 1
ATOM 6228 C CA . CYS B 1 330 ? 32.487 8.675 75.331 1.00 42.45 325 CYS B CA 1
ATOM 6229 C C . CYS B 1 330 ? 33.156 8.608 76.703 1.00 43.50 325 CYS B C 1
ATOM 6230 O O . CYS B 1 330 ? 32.606 7.892 77.556 1.00 43.92 325 CYS B O 1
ATOM 6233 N N . SER B 1 331 ? 34.301 9.285 76.915 1.00 44.19 326 SER B N 1
ATOM 6234 C CA . SER B 1 331 ? 34.985 9.379 78.235 1.00 40.25 326 SER B CA 1
ATOM 6235 C C . SER B 1 331 ? 34.046 10.107 79.207 1.00 39.99 326 SER B C 1
ATOM 6236 O O . SER B 1 331 ? 33.414 11.081 78.771 1.00 43.06 326 SER B O 1
ATOM 6239 N N . GLN B 1 332 ? 33.896 9.600 80.432 1.00 33.85 327 GLN B N 1
ATOM 6240 C CA . GLN B 1 332 ? 32.929 10.079 81.463 1.00 36.29 327 GLN B CA 1
ATOM 6241 C C . GLN B 1 332 ? 31.466 9.929 80.980 1.00 37.09 327 GLN B C 1
ATOM 6242 O O . GLN B 1 332 ? 30.566 10.585 81.526 1.00 29.23 327 GLN B O 1
ATOM 6248 N N . ARG B 1 333 ? 31.182 9.055 80.020 1.00 42.11 328 ARG B N 1
ATOM 6249 C CA . ARG B 1 333 ? 29.810 8.868 79.490 1.00 46.31 328 ARG B CA 1
ATOM 6250 C C . ARG B 1 333 ? 29.187 10.210 79.110 1.00 46.16 328 ARG B C 1
ATOM 6251 O O . ARG B 1 333 ? 27.975 10.225 79.095 1.00 56.64 328 ARG B O 1
ATOM 6259 N N . THR B 1 334 ? 29.965 11.261 78.793 1.00 45.89 329 THR B N 1
ATOM 6260 C CA . THR B 1 334 ? 29.490 12.677 78.702 1.00 38.88 329 THR B CA 1
ATOM 6261 C C . THR B 1 334 ? 28.685 12.864 77.439 1.00 42.50 329 THR B C 1
ATOM 6262 O O . THR B 1 334 ? 27.828 13.736 77.545 1.00 48.06 329 THR B O 1
ATOM 6264 N N . ASP B 1 335 ? 29.001 12.165 76.318 1.00 39.67 330 ASP B N 1
ATOM 6265 C CA . ASP B 1 335 ? 28.301 12.314 74.998 1.00 42.87 330 ASP B CA 1
ATOM 6266 C C . ASP B 1 335 ? 28.554 13.693 74.328 1.00 47.34 330 ASP B C 1
ATOM 6267 O O . ASP B 1 335 ? 28.457 13.811 73.056 1.00 41.45 330 ASP B O 1
ATOM 6272 N N . ASP B 1 336 ? 28.773 14.735 75.140 1.00 45.24 331 ASP B N 1
ATOM 6273 C CA . ASP B 1 336 ? 29.194 16.100 74.744 1.00 37.55 331 ASP B CA 1
ATOM 6274 C C . ASP B 1 336 ? 30.717 16.132 74.680 1.00 36.72 331 ASP B C 1
ATOM 6275 O O . ASP B 1 336 ? 31.422 15.984 75.688 1.00 34.52 331 ASP B O 1
ATOM 6280 N N . PRO B 1 337 ? 31.263 16.400 73.483 1.00 35.86 332 PRO B N 1
ATOM 6281 C CA . PRO B 1 337 ? 32.704 16.401 73.286 1.00 36.26 332 PRO B CA 1
ATOM 6282 C C . PRO B 1 337 ? 33.469 17.331 74.226 1.00 34.62 332 PRO B C 1
ATOM 6283 O O . PRO B 1 337 ? 34.645 17.081 74.505 1.00 29.92 332 PRO B O 1
ATOM 6287 N N . LYS B 1 338 ? 32.815 18.407 74.657 1.00 36.47 333 LYS B N 1
ATOM 6288 C CA . LYS B 1 338 ? 33.527 19.484 75.381 1.00 36.79 333 LYS B CA 1
ATOM 6289 C C . LYS B 1 338 ? 32.584 20.165 76.370 1.00 35.74 333 LYS B C 1
ATOM 6290 O O . LYS B 1 338 ? 31.585 19.539 76.769 1.00 38.30 333 LYS B O 1
ATOM 6296 N N . ASN B 1 339 ? 32.937 21.391 76.756 1.00 33.32 334 ASN B N 1
ATOM 6297 C CA . ASN B 1 339 ? 32.146 22.286 77.630 1.00 29.04 334 ASN B CA 1
ATOM 6298 C C . ASN B 1 339 ? 32.112 21.688 79.026 1.00 24.61 334 ASN B C 1
ATOM 6299 O O . ASN B 1 339 ? 31.196 21.973 79.720 1.00 21.51 334 ASN B O 1
ATOM 6304 N N . SER B 1 340 ? 33.125 20.908 79.364 1.00 26.15 335 SER B N 1
ATOM 6305 C CA . SER B 1 340 ? 33.321 20.159 80.622 1.00 29.76 335 SER B CA 1
ATOM 6306 C C . SER B 1 340 ? 34.787 20.290 81.054 1.00 31.92 335 SER B C 1
ATOM 6307 O O . SER B 1 340 ? 35.651 20.534 80.225 1.00 34.70 335 SER B O 1
ATOM 6310 N N . PRO B 1 341 ? 35.094 20.197 82.368 1.00 29.98 336 PRO B N 1
ATOM 6311 C CA . PRO B 1 341 ? 36.456 20.310 82.888 1.00 29.15 336 PRO B CA 1
ATOM 6312 C C . PRO B 1 341 ? 37.325 19.045 82.917 1.00 28.83 336 PRO B C 1
ATOM 6313 O O . PRO B 1 341 ? 38.445 19.038 83.505 1.00 27.07 336 PRO B O 1
ATOM 6317 N N . TYR B 1 342 ? 36.831 17.984 82.289 1.00 30.20 337 TYR B N 1
ATOM 6318 C CA . TYR B 1 342 ? 37.589 16.717 82.139 1.00 30.16 337 TYR B CA 1
ATOM 6319 C C . TYR B 1 342 ? 38.850 16.962 81.300 1.00 29.16 337 TYR B C 1
ATOM 6320 O O . TYR B 1 342 ? 38.808 17.787 80.375 1.00 27.58 337 TYR B O 1
ATOM 6329 N N . SER B 1 343 ? 39.960 16.279 81.607 1.00 33.45 338 SER B N 1
ATOM 6330 C CA . SER B 1 343 ? 41.270 16.395 80.892 1.00 34.88 338 SER B CA 1
ATOM 6331 C C . SER B 1 343 ? 41.082 16.227 79.375 1.00 32.11 338 SER B C 1
ATOM 6332 O O . SER B 1 343 ? 41.848 16.835 78.616 1.00 29.26 338 SER B O 1
ATOM 6335 N N . GLU B 1 344 ? 40.105 15.405 78.961 1.00 30.21 339 GLU B N 1
ATOM 6336 C CA . GLU B 1 344 ? 39.795 15.103 77.541 1.00 26.29 339 GLU B CA 1
ATOM 6337 C C . GLU B 1 344 ? 39.253 16.346 76.845 1.00 24.78 339 GLU B C 1
ATOM 6338 O O . GLU B 1 344 ? 39.312 16.396 75.630 1.00 23.99 339 GLU B O 1
ATOM 6344 N N . SER B 1 345 ? 38.659 17.260 77.603 1.00 27.63 340 SER B N 1
ATOM 6345 C CA . SER B 1 345 ? 37.945 18.465 77.108 1.00 29.16 340 SER B CA 1
ATOM 6346 C C . SER B 1 345 ? 38.858 19.671 77.264 1.00 31.13 340 SER B C 1
ATOM 6347 O O . SER B 1 345 ? 38.976 20.445 76.299 1.00 26.51 340 SER B O 1
ATOM 6350 N N . MET B 1 346 ? 39.484 19.821 78.440 1.00 35.99 341 MET B N 1
ATOM 6351 C CA . MET B 1 346 ? 40.320 21.010 78.732 1.00 35.77 341 MET B CA 1
ATOM 6352 C C . MET B 1 346 ? 41.690 20.864 78.064 1.00 35.29 341 MET B C 1
ATOM 6353 O O . MET B 1 346 ? 42.150 21.857 77.475 1.00 44.55 341 MET B O 1
ATOM 6358 N N . ASN B 1 347 ? 42.334 19.708 78.129 1.00 35.90 342 ASN B N 1
ATOM 6359 C CA . ASN B 1 347 ? 43.743 19.601 77.630 1.00 40.93 342 ASN B CA 1
ATOM 6360 C C . ASN B 1 347 ? 43.814 19.727 76.093 1.00 36.38 342 ASN B C 1
ATOM 6361 O O . ASN B 1 347 ? 43.216 18.898 75.420 1.00 32.09 342 ASN B O 1
ATOM 6366 N N . ILE B 1 348 ? 44.539 20.723 75.574 1.00 33.14 343 ILE B N 1
ATOM 6367 C CA . ILE B 1 348 ? 44.744 20.917 74.110 1.00 30.93 343 ILE B CA 1
ATOM 6368 C C . ILE B 1 348 ? 46.229 20.731 73.799 1.00 33.10 343 ILE B C 1
ATOM 6369 O O . ILE B 1 348 ? 47.134 20.997 74.622 1.00 31.05 343 ILE B O 1
ATOM 6374 N N . PRO B 1 349 ? 46.506 20.270 72.563 1.00 33.26 344 PRO B N 1
ATOM 6375 C CA . PRO B 1 349 ? 47.860 20.156 72.064 1.00 31.71 344 PRO B CA 1
ATOM 6376 C C . PRO B 1 349 ? 48.377 21.572 72.019 1.00 30.79 344 PRO B C 1
ATOM 6377 O O . PRO B 1 349 ? 47.567 22.460 71.758 1.00 36.83 344 PRO B O 1
ATOM 6381 N N . PHE B 1 350 ? 49.673 21.725 72.248 1.00 27.78 345 PHE B N 1
ATOM 6382 C CA . PHE B 1 350 ? 50.365 23.008 72.025 1.00 27.45 345 PHE B CA 1
ATOM 6383 C C . PHE B 1 350 ? 51.820 22.686 71.738 1.00 32.69 345 PHE B C 1
ATOM 6384 O O . PHE B 1 350 ? 52.547 22.32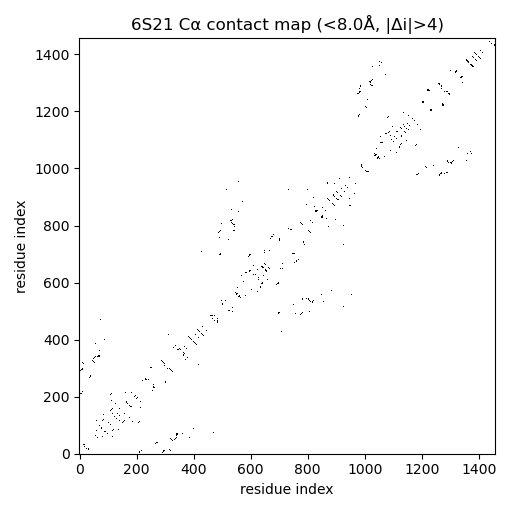8 72.672 1.00 36.89 345 PHE B O 1
ATOM 6392 N N . LEU B 1 351 ? 52.209 22.764 70.467 1.00 33.96 346 LEU B N 1
ATOM 6393 C CA . LEU B 1 351 ? 53.579 22.456 69.982 1.00 32.49 346 LEU B CA 1
ATOM 6394 C C . LEU B 1 351 ? 54.139 23.729 69.344 1.00 30.79 346 LEU B C 1
ATOM 6395 O O . LEU B 1 351 ? 53.522 24.225 68.382 1.00 33.62 346 LEU B O 1
ATOM 6400 N N . VAL B 1 352 ? 55.278 24.217 69.803 1.00 27.30 347 VAL B N 1
ATOM 6401 C CA . VAL B 1 352 ? 55.882 25.443 69.210 1.00 29.62 347 VAL B CA 1
ATOM 6402 C C . VAL B 1 352 ? 57.287 25.137 68.658 1.00 30.24 347 VAL B C 1
ATOM 6403 O O . VAL B 1 352 ? 58.217 24.910 69.442 1.00 30.76 347 VAL B O 1
ATOM 6407 N N . ARG B 1 353 ? 57.422 25.133 67.334 1.00 30.69 348 ARG B N 1
ATOM 6408 C CA . ARG B 1 353 ? 58.717 25.087 66.615 1.00 31.06 348 ARG B CA 1
ATOM 6409 C C . ARG B 1 353 ? 59.154 26.497 66.196 1.00 29.05 348 ARG B C 1
ATOM 6410 O O . ARG B 1 353 ? 58.383 27.204 65.544 1.00 33.07 348 ARG B O 1
ATOM 6418 N N . PHE B 1 354 ? 60.381 26.858 66.535 1.00 30.09 349 PHE B N 1
ATOM 6419 C CA . PHE B 1 354 ? 61.082 28.085 66.086 1.00 30.85 349 PHE B CA 1
ATOM 6420 C C . PHE B 1 354 ? 62.564 27.730 65.987 1.00 35.77 349 PHE B C 1
ATOM 6421 O O . PHE B 1 354 ? 63.299 27.943 66.959 1.00 36.93 349 PHE B O 1
ATOM 6429 N N . PRO B 1 355 ? 63.035 27.157 64.842 1.00 42.65 350 PRO B N 1
ATOM 6430 C CA . PRO B 1 355 ? 64.379 26.563 64.775 1.00 41.53 350 PRO B CA 1
ATOM 6431 C C . PRO B 1 355 ? 65.478 27.538 65.239 1.00 40.94 350 PRO B C 1
ATOM 6432 O O . PRO B 1 355 ? 65.527 28.674 64.779 1.00 40.38 350 PRO B O 1
ATOM 6436 N N . GLY B 1 356 ? 66.290 27.076 66.195 1.00 46.01 351 GLY B N 1
ATOM 6437 C CA . GLY B 1 356 ? 67.484 27.776 66.712 1.00 49.97 351 GLY B CA 1
ATOM 6438 C C . GLY B 1 356 ? 67.109 28.965 67.567 1.00 45.69 351 GLY B C 1
ATOM 6439 O O . GLY B 1 356 ? 67.946 29.854 67.669 1.00 37.52 351 GLY B O 1
ATOM 6440 N N . LYS B 1 357 ? 65.862 29.015 68.053 1.00 42.17 352 LYS B N 1
ATOM 6441 C CA . LYS B 1 357 ? 65.448 29.930 69.141 1.00 37.84 352 LYS B CA 1
ATOM 6442 C C . LYS B 1 357 ? 64.693 29.162 70.230 1.00 36.58 352 LYS B C 1
ATOM 6443 O O . LYS B 1 357 ? 64.635 29.654 71.361 1.00 43.51 352 LYS B O 1
ATOM 6449 N N . ILE B 1 358 ? 64.184 27.968 69.952 1.00 32.16 353 ILE B N 1
ATOM 6450 C CA . ILE B 1 358 ? 63.515 27.138 70.993 1.00 32.03 353 ILE B CA 1
ATOM 6451 C C . ILE B 1 358 ? 64.115 25.743 71.001 1.00 30.09 353 ILE B C 1
ATOM 6452 O O . ILE B 1 358 ? 64.123 25.145 69.986 1.00 26.25 353 ILE B O 1
ATOM 6457 N N . GLN B 1 359 ? 64.670 25.313 72.127 1.00 38.05 354 GLN B N 1
ATOM 6458 C CA . GLN B 1 359 ? 65.230 23.958 72.290 1.00 40.13 354 GLN B CA 1
ATOM 6459 C C . GLN B 1 359 ? 64.037 23.029 72.323 1.00 38.79 354 GLN B C 1
ATOM 6460 O O . GLN B 1 359 ? 63.117 23.237 73.111 1.00 37.56 354 GLN B O 1
ATOM 6466 N N . PRO B 1 360 ? 64.014 21.988 71.463 1.00 44.01 355 PRO B N 1
ATOM 6467 C CA . PRO B 1 360 ? 63.011 20.933 71.577 1.00 44.27 355 PRO B CA 1
ATOM 6468 C C . PRO B 1 360 ? 63.038 20.390 73.001 1.00 41.61 355 PRO B C 1
ATOM 6469 O O . PRO B 1 360 ? 64.130 20.137 73.469 1.00 33.49 355 PRO B O 1
ATOM 6473 N N . ARG B 1 361 ? 61.880 20.366 73.664 1.00 42.38 356 ARG B N 1
ATOM 6474 C CA . ARG B 1 361 ? 61.732 19.839 75.040 1.00 38.44 356 ARG B CA 1
ATOM 6475 C C . ARG B 1 361 ? 60.244 19.727 75.376 1.00 37.12 356 ARG B C 1
ATOM 6476 O O . ARG B 1 361 ? 59.411 20.118 74.563 1.00 32.43 356 ARG B O 1
ATOM 6484 N N . VAL B 1 362 ? 59.954 19.163 76.536 1.00 38.25 357 VAL B N 1
ATOM 6485 C CA . VAL B 1 362 ? 58.573 18.980 77.043 1.00 36.40 357 VAL B CA 1
ATOM 6486 C C . VAL B 1 362 ? 58.420 19.814 78.312 1.00 35.80 357 VAL B C 1
ATOM 6487 O O . VAL B 1 362 ? 59.394 19.961 79.030 1.00 37.57 357 VAL B O 1
ATOM 6491 N N . ASP B 1 363 ? 57.234 20.339 78.572 1.00 39.37 358 ASP B N 1
ATOM 6492 C CA . ASP B 1 363 ? 57.013 21.355 79.627 1.00 42.74 358 ASP B CA 1
ATOM 6493 C C . ASP B 1 363 ? 55.560 21.318 80.101 1.00 43.51 358 ASP B C 1
ATOM 6494 O O . ASP B 1 363 ? 54.589 21.320 79.242 1.00 50.95 358 ASP B O 1
ATOM 6499 N N . ASP B 1 364 ? 55.387 21.359 81.413 1.00 41.02 359 ASP B N 1
ATOM 6500 C CA . ASP B 1 364 ? 54.052 21.169 82.021 1.00 43.71 359 ASP B CA 1
ATOM 6501 C C . ASP B 1 364 ? 53.456 22.549 82.334 1.00 37.35 359 ASP B C 1
ATOM 6502 O O . ASP B 1 364 ? 52.507 22.636 83.135 1.00 33.33 359 ASP B O 1
ATOM 6507 N N . LEU B 1 365 ? 54.024 23.598 81.748 1.00 35.50 360 LEU B N 1
ATOM 6508 C CA . LEU B 1 365 ? 53.478 24.972 81.826 1.00 36.87 360 LEU B CA 1
ATOM 6509 C C . LEU B 1 365 ? 51.959 24.920 81.719 1.00 35.86 360 LEU B C 1
ATOM 6510 O O . LEU B 1 365 ? 51.480 24.321 80.686 1.00 43.56 360 LEU B O 1
ATOM 6515 N N . LEU B 1 366 ? 51.250 25.534 82.681 1.00 34.30 361 LEU B N 1
ATOM 6516 C CA . LEU B 1 366 ? 49.754 25.653 82.641 1.00 39.16 361 LEU B CA 1
ATOM 6517 C C . LEU B 1 366 ? 49.320 26.905 81.871 1.00 40.88 361 LEU B C 1
ATOM 6518 O O . LEU B 1 366 ? 48.766 27.882 82.510 1.00 46.18 361 LEU B O 1
ATOM 6523 N N . LEU B 1 367 ? 49.488 26.835 80.547 1.00 37.52 362 LEU B N 1
ATOM 6524 C CA . LEU B 1 367 ? 49.140 27.909 79.590 1.00 35.16 362 LEU B CA 1
ATOM 6525 C C . LEU B 1 367 ? 47.622 28.057 79.540 1.00 37.61 362 LEU B C 1
ATOM 6526 O O . LEU B 1 367 ? 46.925 27.030 79.365 1.00 49.57 362 LEU B O 1
ATOM 6531 N N . SER B 1 368 ? 47.111 29.273 79.673 1.00 37.01 363 SER B N 1
ATOM 6532 C CA . SER B 1 368 ? 45.654 29.501 79.532 1.00 38.03 363 SER B CA 1
ATOM 6533 C C . SER B 1 368 ? 45.449 30.163 78.167 1.00 36.61 363 SER B C 1
ATOM 6534 O O . SER B 1 368 ? 46.419 30.716 77.620 1.00 33.17 363 SER B O 1
ATOM 6537 N N . ALA B 1 369 ? 44.263 30.031 77.584 1.00 34.68 364 ALA B N 1
ATOM 6538 C CA . ALA B 1 369 ? 43.992 30.482 76.201 1.00 31.86 364 ALA B CA 1
ATOM 6539 C C . ALA B 1 369 ? 44.374 31.948 75.992 1.00 30.21 364 ALA B C 1
ATOM 6540 O O . ALA B 1 369 ? 44.978 32.314 74.979 1.00 34.28 364 ALA B O 1
ATOM 6542 N N . PRO B 1 370 ? 43.972 32.863 76.904 1.00 30.78 365 PRO B N 1
ATOM 6543 C CA . PRO B 1 370 ? 44.293 34.278 76.750 1.00 27.91 365 PRO B CA 1
ATOM 6544 C C . PRO B 1 370 ? 45.787 34.586 76.779 1.00 26.65 365 PRO B C 1
ATOM 6545 O O . PRO B 1 370 ? 46.135 35.684 76.491 1.00 30.33 365 PRO B O 1
ATOM 6549 N N . ASP B 1 371 ? 46.610 33.621 77.170 1.00 26.78 366 ASP B N 1
ATOM 6550 C CA . ASP B 1 371 ? 48.092 33.717 77.154 1.00 27.10 366 ASP B CA 1
ATOM 6551 C C . ASP B 1 371 ? 48.627 33.484 75.745 1.00 27.37 366 ASP B C 1
ATOM 6552 O O . ASP B 1 371 ? 49.726 33.944 75.472 1.00 28.67 366 ASP B O 1
ATOM 6557 N N . ILE B 1 372 ? 47.900 32.766 74.886 1.00 30.15 367 ILE B N 1
ATOM 6558 C CA . ILE B 1 372 ? 48.388 32.432 73.511 1.00 29.12 367 ILE B CA 1
ATOM 6559 C C . ILE B 1 372 ? 48.699 33.735 72.771 1.00 33.07 367 ILE B C 1
ATOM 6560 O O . ILE B 1 372 ? 49.870 33.903 72.411 1.00 37.41 367 ILE B O 1
ATOM 6565 N N . MET B 1 373 ? 47.731 34.636 72.564 1.00 33.82 368 MET B N 1
ATOM 6566 C CA . MET B 1 373 ? 48.010 35.890 71.811 1.00 35.25 368 MET B CA 1
ATOM 6567 C C . MET B 1 373 ? 49.281 36.582 72.313 1.00 38.55 368 MET B C 1
ATOM 6568 O O . MET B 1 373 ? 50.216 36.802 71.530 1.00 48.76 368 MET B O 1
ATOM 6573 N N . PRO B 1 374 ? 49.385 36.984 73.599 1.00 39.77 369 PRO B N 1
ATOM 6574 C CA . PRO B 1 374 ? 50.558 37.755 74.044 1.00 43.72 369 PRO B CA 1
ATOM 6575 C C . PRO B 1 374 ? 51.882 36.963 73.912 1.00 42.73 369 PRO B C 1
ATOM 6576 O O . PRO B 1 374 ? 52.880 37.576 73.622 1.00 44.61 369 PRO B O 1
ATOM 6580 N N . THR B 1 375 ? 51.845 35.632 74.108 1.00 35.14 370 THR B N 1
ATOM 6581 C CA . THR B 1 375 ? 53.005 34.707 74.025 1.00 36.23 370 THR B CA 1
ATOM 6582 C C . THR B 1 375 ? 53.512 34.615 72.579 1.00 37.27 370 THR B C 1
ATOM 6583 O O . THR B 1 375 ? 54.762 34.604 72.348 1.00 35.88 370 THR B O 1
ATOM 6587 N N . VAL B 1 376 ? 52.582 34.554 71.623 1.00 36.27 371 VAL B N 1
ATOM 6588 C CA . VAL B 1 376 ? 52.932 34.462 70.184 1.00 31.77 371 VAL B CA 1
ATOM 6589 C C . VAL B 1 376 ? 53.553 35.783 69.764 1.00 34.15 371 VAL B C 1
ATOM 6590 O O . VAL B 1 376 ? 54.555 35.754 69.042 1.00 40.26 371 VAL B O 1
ATOM 6594 N N . LEU B 1 377 ? 53.008 36.904 70.228 1.00 35.33 372 LEU B N 1
ATOM 6595 C CA . LEU B 1 377 ? 53.604 38.245 69.958 1.00 32.32 372 LEU B CA 1
ATOM 6596 C C . LEU B 1 377 ? 54.998 38.293 70.586 1.00 32.57 372 LEU B C 1
ATOM 6597 O O . LEU B 1 377 ? 55.919 38.765 69.925 1.00 36.76 372 LEU B O 1
ATOM 6602 N N . GLY B 1 378 ? 55.149 37.798 71.810 1.00 34.70 373 GLY B N 1
ATOM 6603 C CA . GLY B 1 378 ? 56.458 37.714 72.478 1.00 35.04 373 GLY B CA 1
ATOM 6604 C C . GLY B 1 378 ? 57.441 36.987 71.572 1.00 34.47 373 GLY B C 1
ATOM 6605 O O . GLY B 1 378 ? 58.538 37.514 71.352 1.00 31.47 373 GLY B O 1
ATOM 6606 N N . LEU B 1 379 ? 57.026 35.844 71.022 1.00 34.08 374 LEU B N 1
ATOM 6607 C CA . LEU B 1 379 ? 57.896 34.957 70.209 1.00 33.97 374 LEU B CA 1
ATOM 6608 C C . LEU B 1 379 ? 58.334 35.669 68.933 1.00 34.64 374 LEU B C 1
ATOM 6609 O O . LEU B 1 379 ? 59.446 35.419 68.453 1.00 44.69 374 LEU B O 1
ATOM 6614 N N . CYS B 1 380 ? 57.494 36.504 68.363 1.00 34.59 375 CYS B N 1
ATOM 6615 C CA . CYS B 1 380 ? 57.831 37.216 67.112 1.00 37.72 375 CYS B CA 1
ATOM 6616 C C . CYS B 1 380 ? 58.577 38.530 67.447 1.00 39.91 375 CYS B C 1
ATOM 6617 O O . CYS B 1 380 ? 58.810 39.345 66.552 1.00 36.50 375 CYS B O 1
ATOM 6620 N N . GLY B 1 381 ? 59.019 38.682 68.698 1.00 45.11 376 GLY B N 1
ATOM 6621 C CA . GLY B 1 381 ? 59.638 39.904 69.250 1.00 50.42 376 GLY B CA 1
ATOM 6622 C C . GLY B 1 381 ? 58.744 41.114 69.072 1.00 48.99 376 GLY B C 1
ATOM 6623 O O . GLY B 1 381 ? 59.261 42.161 68.709 1.00 62.20 376 GLY B O 1
ATOM 6624 N N . LEU B 1 382 ? 57.436 40.961 69.257 1.00 46.44 377 LEU B N 1
ATOM 6625 C CA . LEU B 1 382 ? 56.475 42.093 69.319 1.00 43.33 377 LEU B CA 1
ATOM 6626 C C . LEU B 1 382 ? 55.924 42.166 70.742 1.00 39.05 377 LEU B C 1
ATOM 6627 O O . LEU B 1 382 ? 54.862 42.776 70.904 1.00 37.85 377 LEU B O 1
ATOM 6632 N N . GLY B 1 383 ? 56.675 41.630 71.715 1.00 38.86 378 GLY B N 1
ATOM 6633 C CA . GLY B 1 383 ? 56.388 41.702 73.161 1.00 43.27 378 GLY B CA 1
ATOM 6634 C C . GLY B 1 383 ? 55.992 43.106 73.624 1.00 47.84 378 GLY B C 1
ATOM 6635 O O . GLY B 1 383 ? 55.107 43.231 74.513 1.00 39.10 378 GLY B O 1
ATOM 6636 N N . ASP B 1 384 ? 56.580 44.143 73.036 1.00 57.59 379 ASP B N 1
ATOM 6637 C CA . ASP B 1 384 ? 56.353 45.549 73.459 1.00 57.76 379 ASP B CA 1
ATOM 6638 C C . ASP B 1 384 ? 55.045 46.100 72.869 1.00 54.39 379 ASP B C 1
ATOM 6639 O O . ASP B 1 384 ? 54.688 47.194 73.273 1.00 59.72 379 ASP B O 1
ATOM 6644 N N . SER B 1 385 ? 54.367 45.379 71.968 1.00 44.50 380 SER B N 1
ATOM 6645 C CA . SER B 1 385 ? 53.192 45.877 71.204 1.00 38.18 380 SER B CA 1
ATOM 6646 C C . SER B 1 385 ? 51.906 45.184 71.663 1.00 36.17 380 SER B C 1
ATOM 6647 O O . SER B 1 385 ? 50.792 45.449 71.046 1.00 23.89 380 SER B O 1
ATOM 6650 N N . ILE B 1 386 ? 52.053 44.328 72.680 1.00 30.68 381 ILE B N 1
ATOM 6651 C CA . ILE B 1 386 ? 50.894 43.661 73.323 1.00 30.76 381 ILE B CA 1
ATOM 6652 C C . ILE B 1 386 ? 49.976 44.750 73.851 1.00 30.46 381 ILE B C 1
ATOM 6653 O O . ILE B 1 386 ? 50.404 45.478 74.728 1.00 31.96 381 ILE B O 1
ATOM 6658 N N . PRO B 1 387 ? 48.712 44.879 73.397 1.00 32.56 382 PRO B N 1
ATOM 6659 C CA . PRO B 1 387 ? 47.770 45.850 73.963 1.00 37.65 382 PRO B CA 1
ATOM 6660 C C . PRO B 1 387 ? 47.643 45.766 75.499 1.00 43.18 382 PRO B C 1
ATOM 6661 O O . PRO B 1 387 ? 47.823 44.693 76.055 1.00 50.13 382 PRO B O 1
ATOM 6665 N N . SER B 1 388 ? 47.351 46.886 76.165 1.00 51.10 383 SER B N 1
ATOM 6666 C CA . SER B 1 388 ? 47.237 46.985 77.654 1.00 49.72 383 SER B CA 1
ATOM 6667 C C . SER B 1 388 ? 45.990 46.228 78.096 1.00 48.09 383 SER B C 1
ATOM 6668 O O . SER B 1 388 ? 46.020 45.709 79.195 1.00 52.33 383 SER B O 1
ATOM 6671 N N . GLU B 1 389 ? 44.956 46.189 77.247 1.00 43.25 384 GLU B N 1
ATOM 6672 C CA . GLU B 1 389 ? 43.690 45.438 77.446 1.00 44.63 384 GLU B CA 1
ATOM 6673 C C . GLU B 1 389 ? 43.915 43.922 77.683 1.00 35.73 384 GLU B C 1
ATOM 6674 O O . GLU B 1 389 ? 42.995 43.230 78.125 1.00 31.74 384 GLU B O 1
ATOM 6680 N N . VAL B 1 390 ? 45.069 43.385 77.337 1.00 29.31 385 VAL B N 1
ATOM 6681 C CA . VAL B 1 390 ? 45.299 41.917 77.311 1.00 28.84 385 VAL B CA 1
ATOM 6682 C C . VAL B 1 390 ? 45.399 41.444 78.755 1.00 29.43 385 VAL B C 1
ATOM 6683 O O . VAL B 1 390 ? 46.058 42.095 79.518 1.00 38.26 385 VAL B O 1
ATOM 6687 N N . GLN B 1 391 ? 44.733 40.346 79.080 1.00 27.91 386 GLN B N 1
ATOM 6688 C CA . GLN B 1 391 ? 44.592 39.778 80.439 1.00 25.01 386 GLN B CA 1
ATOM 6689 C C . GLN B 1 391 ? 45.577 38.603 80.578 1.00 22.76 386 GLN B C 1
ATOM 6690 O O . GLN B 1 391 ? 45.984 38.262 81.672 1.00 18.23 386 GLN B O 1
ATOM 6696 N N . GLY B 1 392 ? 45.921 37.957 79.469 1.00 27.14 387 GLY B N 1
ATOM 6697 C CA . GLY B 1 392 ? 46.839 36.803 79.429 1.00 29.57 387 GLY B CA 1
ATOM 6698 C C . GLY B 1 392 ? 48.247 37.257 79.637 1.00 29.21 387 GLY B C 1
ATOM 6699 O O . GLY B 1 392 ? 48.426 38.453 79.589 1.00 32.57 387 GLY B O 1
ATOM 6700 N N . ARG B 1 393 ? 49.207 36.367 79.888 1.00 33.02 388 ARG B N 1
ATOM 6701 C CA . ARG B 1 393 ? 50.621 36.818 80.076 1.00 35.82 388 ARG B CA 1
ATOM 6702 C C . ARG B 1 393 ? 51.521 36.235 78.964 1.00 34.59 388 ARG B C 1
ATOM 6703 O O . ARG B 1 393 ? 51.144 35.279 78.302 1.00 31.48 388 ARG B O 1
ATOM 6711 N N . ASN B 1 394 ? 52.620 36.936 78.688 1.00 34.73 389 ASN B N 1
ATOM 6712 C CA . ASN B 1 394 ? 53.594 36.637 77.604 1.00 32.72 389 ASN B CA 1
ATOM 6713 C C . ASN B 1 394 ? 54.676 35.692 78.140 1.00 35.49 389 ASN B C 1
ATOM 6714 O O . ASN B 1 394 ? 55.614 36.163 78.806 1.00 42.09 389 ASN B O 1
ATOM 6719 N N . PHE B 1 395 ? 54.562 34.402 77.826 1.00 39.98 390 PHE B N 1
ATOM 6720 C CA . PHE B 1 395 ? 55.518 33.335 78.235 1.00 40.58 390 PHE B CA 1
ATOM 6721 C C . PHE B 1 395 ? 56.586 33.096 77.159 1.00 35.36 390 PHE B C 1
ATOM 6722 O O . PHE B 1 395 ? 57.382 32.142 77.313 1.00 38.23 390 PHE B O 1
ATOM 6730 N N . ALA B 1 396 ? 56.667 33.934 76.128 1.00 36.20 391 ALA B N 1
ATOM 6731 C CA . ALA B 1 396 ? 57.773 33.830 75.136 1.00 41.51 391 ALA B CA 1
ATOM 6732 C C . ALA B 1 396 ? 59.127 33.659 75.849 1.00 38.31 391 ALA B C 1
ATOM 6733 O O . ALA B 1 396 ? 59.942 32.832 75.440 1.00 35.50 391 ALA B O 1
ATOM 6735 N N . PRO B 1 397 ? 59.443 34.430 76.922 1.00 37.39 392 PRO B N 1
ATOM 6736 C CA . PRO B 1 397 ? 60.758 34.312 77.546 1.00 37.78 392 PRO B CA 1
ATOM 6737 C C . PRO B 1 397 ? 60.989 32.886 78.034 1.00 38.47 392 PRO B C 1
ATOM 6738 O O . PRO B 1 397 ? 62.110 32.446 77.956 1.00 42.73 392 PRO B O 1
ATOM 6742 N N . LEU B 1 398 ? 59.926 32.201 78.433 1.00 38.01 393 LEU B N 1
ATOM 6743 C CA . LEU B 1 398 ? 60.010 30.835 78.998 1.00 43.89 393 LEU B CA 1
ATOM 6744 C C . LEU B 1 398 ? 60.207 29.816 77.883 1.00 43.66 393 LEU B C 1
ATOM 6745 O O . LEU B 1 398 ? 60.919 28.841 78.122 1.00 43.70 393 LEU B O 1
ATOM 6750 N N . PHE B 1 399 ? 59.586 30.027 76.717 1.00 46.27 394 PHE B N 1
ATOM 6751 C CA . PHE B 1 399 ? 59.825 29.228 75.483 1.00 43.70 394 PHE B CA 1
ATOM 6752 C C . PHE B 1 399 ? 61.282 29.393 75.000 1.00 45.05 394 PHE B C 1
ATOM 6753 O O . PHE B 1 399 ? 61.953 28.405 74.718 1.00 42.09 394 PHE B O 1
ATOM 6761 N N . PHE B 1 400 ? 61.764 30.627 74.902 1.00 42.08 395 PHE B N 1
ATOM 6762 C CA . PHE B 1 400 ? 63.146 30.924 74.487 1.00 40.90 395 PHE B CA 1
ATOM 6763 C C . PHE B 1 400 ? 64.151 30.403 75.511 1.00 44.09 395 PHE B C 1
ATOM 6764 O O . PHE B 1 400 ? 65.198 30.005 75.050 1.00 55.34 395 PHE B O 1
ATOM 6772 N N . ASP B 1 401 ? 63.884 30.435 76.821 1.00 45.56 396 ASP B N 1
ATOM 6773 C CA . ASP B 1 401 ? 64.922 30.155 77.854 1.00 48.45 396 ASP B CA 1
ATOM 6774 C C . ASP B 1 401 ? 64.359 29.235 78.942 1.00 56.39 396 ASP B C 1
ATOM 6775 O O . ASP B 1 401 ? 63.608 29.749 79.795 1.00 55.92 396 ASP B O 1
ATOM 6780 N N . GLU B 1 402 ? 64.733 27.943 78.929 1.00 74.17 397 GLU B N 1
ATOM 6781 C CA . GLU B 1 402 ? 64.405 26.940 79.997 1.00 69.76 397 GLU B CA 1
ATOM 6782 C C . GLU B 1 402 ? 64.631 27.624 81.340 1.00 60.69 397 GLU B C 1
ATOM 6783 O O . GLU B 1 402 ? 63.718 27.648 82.118 1.00 54.82 397 GLU B O 1
ATOM 6789 N N . LYS B 1 403 ? 65.811 28.212 81.527 1.00 57.75 398 LYS B N 1
ATOM 6790 C CA . LYS B 1 403 ? 66.318 28.712 82.822 1.00 56.17 398 LYS B CA 1
ATOM 6791 C C . LYS B 1 403 ? 65.944 30.199 82.985 1.00 62.92 398 LYS B C 1
ATOM 6792 O O . LYS B 1 403 ? 66.805 30.958 83.452 1.00 82.57 398 LYS B O 1
ATOM 6794 N N . ALA B 1 404 ? 64.728 30.653 82.625 1.00 56.19 399 ALA B N 1
ATOM 6795 C CA . ALA B 1 404 ? 64.318 32.082 82.731 1.00 49.09 399 ALA B CA 1
ATOM 6796 C C . ALA B 1 404 ? 63.675 32.318 84.089 1.00 49.35 399 ALA B C 1
ATOM 6797 O O . ALA B 1 404 ? 62.960 31.410 84.524 1.00 47.24 399 ALA B O 1
ATOM 6799 N N . GLU B 1 405 ? 63.899 33.469 84.730 1.00 57.45 400 GLU B N 1
ATOM 6800 C CA . GLU B 1 405 ? 63.255 33.787 86.045 1.00 65.31 400 GLU B CA 1
ATOM 6801 C C . GLU B 1 405 ? 61.862 34.361 85.730 1.00 56.99 400 GLU B C 1
ATOM 6802 O O . GLU B 1 405 ? 61.688 35.536 85.992 1.00 62.92 400 GLU B O 1
ATOM 6804 N N . ILE B 1 406 ? 60.912 33.567 85.206 1.00 54.84 401 ILE B N 1
ATOM 6805 C CA . ILE B 1 406 ? 59.480 33.957 84.946 1.00 54.33 401 ILE B CA 1
ATOM 6806 C C . ILE B 1 406 ? 58.572 33.027 85.778 1.00 55.76 401 ILE B C 1
ATOM 6807 O O . ILE B 1 406 ? 58.870 31.823 85.873 1.00 47.14 401 ILE B O 1
ATOM 6812 N N . VAL B 1 407 ? 57.533 33.560 86.424 1.00 61.14 402 VAL B N 1
ATOM 6813 C CA . VAL B 1 407 ? 56.724 32.801 87.430 1.00 53.96 402 VAL B CA 1
ATOM 6814 C C . VAL B 1 407 ? 55.697 31.952 86.686 1.00 45.96 402 VAL B C 1
ATOM 6815 O O . VAL B 1 407 ? 54.855 32.506 85.920 1.00 44.92 402 VAL B O 1
ATOM 6819 N N . ARG B 1 408 ? 55.762 30.650 86.934 1.00 41.34 403 ARG B N 1
ATOM 6820 C CA . ARG B 1 408 ? 54.863 29.652 86.303 1.00 41.77 403 ARG B CA 1
ATOM 6821 C C . ARG B 1 408 ? 53.513 29.706 87.010 1.00 40.81 403 ARG B C 1
ATOM 6822 O O . ARG B 1 408 ? 53.420 29.822 88.225 1.00 33.19 403 ARG B O 1
ATOM 6830 N N . PRO B 1 409 ? 52.393 29.626 86.271 1.00 37.86 404 PRO B N 1
ATOM 6831 C CA . PRO B 1 409 ? 51.084 29.696 86.893 1.00 37.50 404 PRO B CA 1
ATOM 6832 C C . PRO B 1 409 ? 50.918 28.419 87.705 1.00 38.85 404 PRO B C 1
ATOM 6833 O O . PRO B 1 409 ? 51.270 27.354 87.241 1.00 50.59 404 PRO B O 1
ATOM 6837 N N . ALA B 1 410 ? 50.360 28.583 88.884 1.00 38.45 405 ALA B N 1
ATOM 6838 C CA . ALA B 1 410 ? 49.980 27.498 89.801 1.00 35.00 405 ALA B CA 1
ATOM 6839 C C . ALA B 1 410 ? 48.684 26.856 89.322 1.00 36.52 405 ALA B C 1
ATOM 6840 O O . ALA B 1 410 ? 48.521 25.659 89.619 1.00 46.06 405 ALA B O 1
ATOM 6842 N N . GLY B 1 411 ? 47.786 27.621 88.675 1.00 31.70 406 GLY B N 1
ATOM 6843 C CA . GLY B 1 411 ? 46.555 27.076 88.087 1.00 29.57 406 GLY B CA 1
ATOM 6844 C C . GLY B 1 411 ? 46.047 27.855 86.907 1.00 29.06 406 GLY B C 1
ATOM 6845 O O . GLY B 1 411 ? 46.689 28.834 86.501 1.00 42.20 406 GLY B O 1
ATOM 6846 N N . ALA B 1 412 ? 44.936 27.385 86.353 1.00 28.77 407 ALA B N 1
ATOM 6847 C CA . ALA B 1 412 ? 44.244 27.934 85.160 1.00 29.12 407 ALA B CA 1
ATOM 6848 C C . ALA B 1 412 ? 42.751 27.700 85.358 1.00 28.59 407 ALA B C 1
ATOM 6849 O O . ALA B 1 412 ? 42.393 26.590 85.842 1.00 25.11 407 ALA B O 1
ATOM 6851 N N . LEU B 1 413 ? 41.939 28.728 85.081 1.00 29.22 408 LEU B N 1
ATOM 6852 C CA . LEU B 1 413 ? 40.504 28.739 85.442 1.00 30.35 408 LEU B CA 1
ATOM 6853 C C . LEU B 1 413 ? 39.777 27.752 84.528 1.00 34.62 408 LEU B C 1
ATOM 6854 O O . LEU B 1 413 ? 40.188 27.633 83.361 1.00 36.40 408 LEU B O 1
ATOM 6859 N N . TYR B 1 414 ? 38.784 27.028 85.056 1.00 36.11 409 TYR B N 1
ATOM 6860 C CA . TYR B 1 414 ? 37.726 26.369 84.246 1.00 37.06 409 TYR B CA 1
ATOM 6861 C C . TYR B 1 414 ? 36.530 27.321 84.219 1.00 34.70 409 TYR B C 1
ATOM 6862 O O . TYR B 1 414 ? 36.202 27.953 85.275 1.00 32.56 409 TYR B O 1
ATOM 6871 N N . ILE B 1 415 ? 35.927 27.438 83.045 1.00 28.27 410 ILE B N 1
ATOM 6872 C CA . ILE B 1 415 ? 34.810 28.379 82.806 1.00 30.68 410 ILE B CA 1
ATOM 6873 C C . ILE B 1 415 ? 33.726 27.670 82.004 1.00 30.74 410 ILE B C 1
ATOM 6874 O O . ILE B 1 415 ? 34.039 27.180 80.912 1.00 34.17 410 ILE B O 1
ATOM 6879 N N . GLN B 1 416 ? 32.516 27.622 82.563 1.00 29.64 411 GLN B N 1
ATOM 6880 C CA . GLN B 1 416 ? 31.284 27.272 81.822 1.00 28.30 411 GLN B CA 1
ATOM 6881 C C . GLN B 1 416 ? 30.303 28.427 81.923 1.00 25.47 411 GLN B C 1
ATOM 6882 O O . GLN B 1 416 ? 30.016 28.856 83.045 1.00 22.62 411 GLN B O 1
ATOM 6888 N N . ASN B 1 417 ? 29.845 28.879 80.763 1.00 25.47 412 ASN B N 1
ATOM 6889 C CA . ASN B 1 417 ? 28.912 30.011 80.556 1.00 25.09 412 ASN B CA 1
ATOM 6890 C C . ASN B 1 417 ? 27.743 29.434 79.761 1.00 25.33 412 ASN B C 1
ATOM 6891 O O . ASN B 1 417 ? 27.999 28.851 78.714 1.00 26.35 412 ASN B O 1
ATOM 6896 N N . LEU B 1 418 ? 26.519 29.529 80.291 1.00 26.93 413 LEU B N 1
ATOM 6897 C CA . LEU B 1 418 ? 25.268 29.083 79.617 1.00 25.19 413 LEU B CA 1
ATOM 6898 C C . LEU B 1 418 ? 24.415 30.291 79.222 1.00 28.20 413 LEU B C 1
ATOM 6899 O O . LEU B 1 418 ? 24.651 31.440 79.716 1.00 26.93 413 LEU B O 1
ATOM 6904 N N . ASP B 1 419 ? 23.388 30.047 78.411 1.00 34.35 414 ASP B N 1
ATOM 6905 C CA . ASP B 1 419 ? 22.394 31.102 78.067 1.00 34.95 414 ASP B CA 1
ATOM 6906 C C . ASP B 1 419 ? 21.841 31.674 79.378 1.00 39.19 414 ASP B C 1
ATOM 6907 O O . ASP B 1 419 ? 21.507 30.886 80.277 1.00 43.56 414 ASP B O 1
ATOM 6912 N N . GLY B 1 420 ? 21.768 32.995 79.519 1.00 44.32 415 GLY B N 1
ATOM 6913 C CA . GLY B 1 420 ? 21.054 33.632 80.643 1.00 45.60 415 GLY B CA 1
ATOM 6914 C C . GLY B 1 420 ? 19.591 33.812 80.281 1.00 48.28 415 GLY B C 1
ATOM 6915 O O . GLY B 1 420 ? 18.987 32.859 79.769 1.00 51.04 415 GLY B O 1
ATOM 6916 N N . GLU B 1 421 ? 19.025 34.999 80.511 1.00 50.59 416 GLU B N 1
ATOM 6917 C CA . GLU B 1 421 ? 17.591 35.264 80.219 1.00 52.87 416 GLU B CA 1
ATOM 6918 C C . GLU B 1 421 ? 17.524 35.776 78.772 1.00 46.85 416 GLU B C 1
ATOM 6919 O O . GLU B 1 421 ? 18.610 36.058 78.162 1.00 42.21 416 GLU B O 1
ATOM 6925 N N . LYS B 1 422 ? 16.311 35.798 78.204 1.00 35.84 417 LYS B N 1
ATOM 6926 C CA . LYS B 1 422 ? 16.062 36.236 76.819 1.00 34.70 417 LYS B CA 1
ATOM 6927 C C . LYS B 1 422 ? 15.183 37.494 76.818 1.00 36.99 417 LYS B C 1
ATOM 6928 O O . LYS B 1 422 ? 14.639 37.810 77.862 1.00 40.30 417 LYS B O 1
ATOM 6934 N N . ASP B 1 423 ? 15.035 38.168 75.676 1.00 36.74 418 ASP B N 1
ATOM 6935 C CA . ASP B 1 423 ? 14.379 39.494 75.536 1.00 41.53 418 ASP B CA 1
ATOM 6936 C C . ASP B 1 423 ? 12.991 39.310 74.910 1.00 44.08 418 ASP B C 1
ATOM 6937 O O . ASP B 1 423 ? 12.608 38.143 74.687 1.00 35.67 418 ASP B O 1
ATOM 6942 N N . LYS B 1 424 ? 12.292 40.421 74.617 1.00 43.89 419 LYS B N 1
ATOM 6943 C CA . LYS B 1 424 ? 11.005 40.445 73.875 1.00 42.29 419 LYS B CA 1
ATOM 6944 C C . LYS B 1 424 ? 11.061 39.457 72.703 1.00 42.64 419 LYS B C 1
ATOM 6945 O O . LYS B 1 424 ? 10.033 38.875 72.403 1.00 57.00 419 LYS B O 1
ATOM 6947 N N . ASP B 1 425 ? 12.191 39.291 72.019 1.00 38.83 420 ASP B N 1
ATOM 6948 C CA . ASP B 1 425 ? 12.236 38.577 70.704 1.00 36.62 420 ASP B CA 1
ATOM 6949 C C . ASP B 1 425 ? 12.856 37.183 70.871 1.00 34.80 420 ASP B C 1
ATOM 6950 O O . ASP B 1 425 ? 13.209 36.542 69.843 1.00 32.09 420 ASP B O 1
ATOM 6955 N N . GLY B 1 426 ? 12.935 36.697 72.106 1.00 36.64 421 GLY B N 1
ATOM 6956 C CA . GLY B 1 426 ? 13.445 35.338 72.428 1.00 42.83 421 GLY B CA 1
ATOM 6957 C C . GLY B 1 426 ? 14.936 35.112 72.119 1.00 40.75 421 GLY B C 1
ATOM 6958 O O . GLY B 1 426 ? 15.314 33.946 71.825 1.00 30.87 421 GLY B O 1
ATOM 6959 N N . LEU B 1 427 ? 15.755 36.173 72.222 1.00 37.87 422 LEU B N 1
ATOM 6960 C CA . LEU B 1 427 ? 17.220 36.178 71.990 1.00 36.50 422 LEU B CA 1
ATOM 6961 C C . LEU B 1 427 ? 17.972 36.286 73.324 1.00 35.81 422 LEU B C 1
ATOM 6962 O O . LEU B 1 427 ? 17.499 37.007 74.213 1.00 38.19 422 LEU B O 1
ATOM 6967 N N . VAL B 1 428 ? 19.131 35.633 73.432 1.00 34.51 423 VAL B N 1
ATOM 6968 C CA . VAL B 1 428 ? 19.909 35.597 74.696 1.00 37.60 423 VAL B CA 1
ATOM 6969 C C . VAL B 1 428 ? 20.605 36.945 74.862 1.00 37.49 423 VAL B C 1
ATOM 6970 O O . VAL B 1 428 ? 21.375 37.333 73.972 1.00 39.43 423 VAL B O 1
ATOM 6974 N N . GLN B 1 429 ? 20.306 37.658 75.937 1.00 36.46 424 GLN B N 1
ATOM 6975 C CA . GLN B 1 429 ? 20.897 39.000 76.128 1.00 39.10 424 GLN B CA 1
ATOM 6976 C C . GLN B 1 429 ? 21.753 38.996 77.387 1.00 38.91 424 GLN B C 1
ATOM 6977 O O . GLN B 1 429 ? 22.307 40.043 77.713 1.00 36.93 424 GLN B O 1
ATOM 6983 N N . SER B 1 430 ? 21.870 37.854 78.061 1.00 41.28 425 SER B N 1
ATOM 6984 C CA . SER B 1 430 ? 22.805 37.737 79.203 1.00 43.61 425 SER B CA 1
ATOM 6985 C C . SER B 1 430 ? 23.313 36.292 79.318 1.00 42.04 425 SER B C 1
ATOM 6986 O O . SER B 1 430 ? 22.708 35.432 78.671 1.00 38.39 425 SER B O 1
ATOM 6989 N N . TYR B 1 431 ? 24.382 36.057 80.100 1.00 42.09 426 TYR B N 1
ATOM 6990 C CA . TYR B 1 431 ? 24.940 34.696 80.342 1.00 39.85 426 TYR B CA 1
ATOM 6991 C C . TYR B 1 431 ? 24.913 34.346 81.834 1.00 37.80 426 TYR B C 1
ATOM 6992 O O . TYR B 1 431 ? 25.124 35.192 82.732 1.00 38.11 426 TYR B O 1
ATOM 7001 N N . PHE B 1 432 ? 24.618 33.076 82.081 1.00 34.81 427 PHE B N 1
ATOM 7002 C CA . PHE B 1 432 ? 24.633 32.465 83.428 1.00 30.19 427 PHE B CA 1
ATOM 7003 C C . PHE B 1 432 ? 25.960 31.746 83.600 1.00 29.82 427 PHE B C 1
ATOM 7004 O O . PHE B 1 432 ? 26.238 30.773 82.897 1.00 26.36 427 PHE B O 1
ATOM 7012 N N . PRO B 1 433 ? 26.818 32.228 84.516 1.00 28.79 428 PRO B N 1
ATOM 7013 C CA . PRO B 1 433 ? 28.128 31.613 84.714 1.00 28.72 428 PRO B CA 1
ATOM 7014 C C . PRO B 1 433 ? 27.975 30.342 85.547 1.00 29.40 428 PRO B C 1
ATOM 7015 O O . PRO B 1 433 ? 28.274 30.406 86.719 1.00 28.14 428 PRO B O 1
ATOM 7019 N N . SER B 1 434 ? 27.523 29.231 84.926 1.00 28.82 429 SER B N 1
ATOM 7020 C CA . SER B 1 434 ? 27.081 27.990 85.632 1.00 27.07 429 SER B CA 1
ATOM 7021 C C . SER B 1 434 ? 28.215 27.350 86.443 1.00 24.65 429 SER B C 1
ATOM 7022 O O . SER B 1 434 ? 27.935 26.796 87.486 1.00 23.48 429 SER B O 1
ATOM 7025 N N . SER B 1 435 ? 29.458 27.396 85.950 1.00 25.11 430 SER B N 1
ATOM 7026 C CA . SER B 1 435 ? 30.636 26.777 86.624 1.00 24.05 430 SER B CA 1
ATOM 7027 C C . SER B 1 435 ? 31.880 27.658 86.530 1.00 25.03 430 SER B C 1
ATOM 7028 O O . SER B 1 435 ? 32.134 28.265 85.460 1.00 22.69 430 SER B O 1
ATOM 7031 N N . ARG B 1 436 ? 32.578 27.757 87.659 1.00 25.89 431 ARG B N 1
ATOM 7032 C CA . ARG B 1 436 ? 33.979 28.200 87.692 1.00 28.89 431 ARG B CA 1
ATOM 7033 C C . ARG B 1 436 ? 34.735 27.073 88.405 1.00 31.80 431 ARG B C 1
ATOM 7034 O O . ARG B 1 436 ? 34.124 26.389 89.205 1.00 26.16 431 ARG B O 1
ATOM 7042 N N . GLY B 1 437 ? 36.001 26.849 88.047 1.00 38.19 432 GLY B N 1
ATOM 7043 C CA . GLY B 1 437 ? 36.876 25.826 88.652 1.00 35.96 432 GLY B CA 1
ATOM 7044 C C . GLY B 1 437 ? 38.332 26.176 88.458 1.00 34.20 432 GLY B C 1
ATOM 7045 O O . GLY B 1 437 ? 38.597 27.315 88.020 1.00 36.76 432 GLY B O 1
ATOM 7046 N N . ILE B 1 438 ? 39.225 25.228 88.744 1.00 29.03 433 ILE B N 1
ATOM 7047 C CA . ILE B 1 438 ? 40.692 25.411 88.604 1.00 26.97 433 ILE B CA 1
ATOM 7048 C C . ILE B 1 438 ? 41.354 24.082 88.295 1.00 27.02 433 ILE B C 1
ATOM 7049 O O . ILE B 1 438 ? 41.001 23.079 88.928 1.00 30.92 433 ILE B O 1
ATOM 7054 N N . LYS B 1 439 ? 42.279 24.100 87.339 1.00 28.66 434 LYS B N 1
ATOM 7055 C CA . LYS B 1 439 ? 43.232 22.992 87.061 1.00 30.94 434 LYS B CA 1
ATOM 7056 C C . LYS B 1 439 ? 44.599 23.433 87.575 1.00 30.11 434 LYS B C 1
ATOM 7057 O O . LYS B 1 439 ? 45.058 24.486 87.113 1.00 29.05 434 LYS B O 1
ATOM 7063 N N . THR B 1 440 ? 45.186 22.683 88.515 1.00 32.00 435 THR B N 1
ATOM 7064 C CA . THR B 1 440 ? 46.613 22.830 88.932 1.00 33.97 435 THR B CA 1
ATOM 7065 C C . THR B 1 440 ? 47.376 21.621 88.393 1.00 37.37 435 THR B C 1
ATOM 7066 O O . THR B 1 440 ? 46.731 20.794 87.681 1.00 44.91 435 THR B O 1
ATOM 7070 N N . ALA B 1 441 ? 48.666 21.529 88.725 1.00 34.17 436 ALA B N 1
ATOM 7071 C CA . ALA B 1 441 ? 49.548 20.376 88.449 1.00 34.46 436 ALA B CA 1
ATOM 7072 C C . ALA B 1 441 ? 48.843 19.075 88.862 1.00 33.98 436 ALA B C 1
ATOM 7073 O O . ALA B 1 441 ? 48.826 18.098 88.052 1.00 30.87 436 ALA B O 1
ATOM 7075 N N . ARG B 1 442 ? 48.232 19.087 90.050 1.00 31.53 437 ARG B N 1
ATOM 7076 C CA . ARG B 1 442 ? 47.662 17.882 90.707 1.00 35.08 437 ARG B CA 1
ATOM 7077 C C . ARG B 1 442 ? 46.116 17.824 90.656 1.00 34.53 437 ARG B C 1
ATOM 7078 O O . ARG B 1 442 ? 45.574 16.701 90.779 1.00 36.57 437 ARG B O 1
ATOM 7086 N N . TYR B 1 443 ? 45.395 18.943 90.582 1.00 29.03 438 TYR B N 1
ATOM 7087 C CA . TYR B 1 443 ? 43.935 18.919 90.808 1.00 29.78 438 TYR B CA 1
ATOM 7088 C C . TYR B 1 443 ? 43.194 19.555 89.623 1.00 35.65 438 TYR B C 1
ATOM 7089 O O . TYR B 1 443 ? 43.700 20.486 88.960 1.00 35.89 438 TYR B O 1
ATOM 7098 N N . THR B 1 444 ? 42.026 18.979 89.337 1.00 35.60 439 THR B N 1
ATOM 7099 C CA . THR B 1 444 ? 40.909 19.596 88.587 1.00 38.03 439 THR B CA 1
ATOM 7100 C C . THR B 1 444 ? 39.761 19.801 89.587 1.00 35.68 439 THR B C 1
ATOM 7101 O O . THR B 1 444 ? 39.258 18.802 90.080 1.00 34.50 439 THR B O 1
ATOM 7105 N N . LEU B 1 445 ? 39.417 21.038 89.938 1.00 33.50 440 LEU B N 1
ATOM 7106 C CA . LEU B 1 445 ? 38.203 21.320 90.754 1.00 32.22 440 LEU B CA 1
ATOM 7107 C C . LEU B 1 445 ? 37.243 22.136 89.882 1.00 32.68 440 LEU B C 1
ATOM 7108 O O . LEU B 1 445 ? 37.696 23.083 89.197 1.00 31.55 440 LEU B O 1
ATOM 7113 N N . ALA B 1 446 ? 35.971 21.754 89.875 1.00 30.30 441 ALA B N 1
ATOM 7114 C CA . ALA B 1 446 ? 34.886 22.489 89.190 1.00 28.72 441 ALA B CA 1
ATOM 7115 C C . ALA B 1 446 ? 33.687 22.604 90.123 1.00 26.08 441 ALA B C 1
ATOM 7116 O O . ALA B 1 446 ? 33.174 21.553 90.513 1.00 25.63 441 ALA B O 1
ATOM 7118 N N . LEU B 1 447 ? 33.258 23.828 90.409 1.00 26.32 442 LEU B N 1
ATOM 7119 C CA . LEU B 1 447 ? 32.040 24.141 91.194 1.00 28.18 442 LEU B CA 1
ATOM 7120 C C . LEU B 1 447 ? 30.880 24.524 90.273 1.00 33.10 442 LEU B C 1
ATOM 7121 O O . LEU B 1 447 ? 31.039 25.499 89.500 1.00 32.60 442 LEU B O 1
ATOM 7126 N N . TYR B 1 448 ? 29.737 23.849 90.419 1.00 38.26 443 TYR B N 1
ATOM 7127 C CA . TYR B 1 448 ? 28.485 24.143 89.661 1.00 43.96 443 TYR B CA 1
ATOM 7128 C C . TYR B 1 448 ? 27.510 24.848 90.602 1.00 36.13 443 TYR B C 1
ATOM 7129 O O . TYR B 1 448 ? 27.280 24.292 91.660 1.00 35.02 443 TYR B O 1
ATOM 7138 N N . ILE B 1 449 ? 26.970 26.012 90.217 1.00 36.47 444 ILE B N 1
ATOM 7139 C CA . ILE B 1 449 ? 25.940 26.765 91.017 1.00 37.91 444 ILE B CA 1
ATOM 7140 C C . ILE B 1 449 ? 24.562 26.723 90.344 1.00 42.46 444 ILE B C 1
ATOM 7141 O O . ILE B 1 449 ? 24.501 26.411 89.146 1.00 46.28 444 ILE B O 1
ATOM 7146 N N . ASP B 1 450 ? 23.502 27.037 91.108 1.00 44.39 445 ASP B N 1
ATOM 7147 C CA . ASP B 1 450 ? 22.071 26.952 90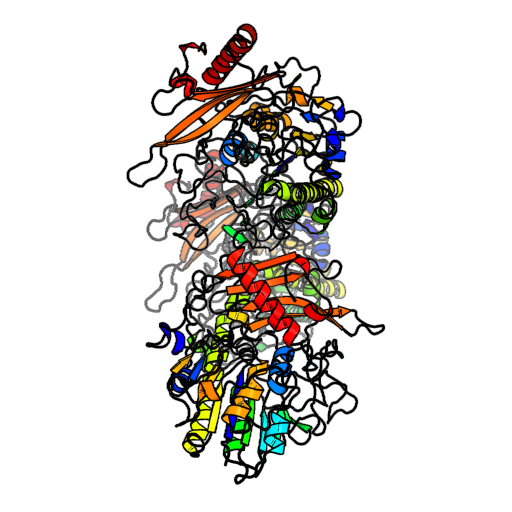.698 1.00 41.88 445 ASP B CA 1
ATOM 7148 C C . ASP B 1 450 ? 21.626 28.340 90.201 1.00 44.29 445 ASP B C 1
ATOM 7149 O O . ASP B 1 450 ? 22.004 29.364 90.819 1.00 46.30 445 ASP B O 1
ATOM 7154 N N . ARG B 1 451 ? 20.842 28.418 89.120 1.00 41.23 446 ARG B N 1
ATOM 7155 C CA . ARG B 1 451 ? 20.497 29.708 88.462 1.00 42.25 446 ARG B CA 1
ATOM 7156 C C . ARG B 1 451 ? 19.828 30.722 89.408 1.00 38.27 446 ARG B C 1
ATOM 7157 O O . ARG B 1 451 ? 20.218 31.909 89.340 1.00 37.85 446 ARG B O 1
ATOM 7165 N N . LYS B 1 452 ? 18.853 30.298 90.220 1.00 41.28 447 LYS B N 1
ATOM 7166 C CA . LYS B 1 452 ? 17.975 31.199 91.028 1.00 42.53 447 LYS B CA 1
ATOM 7167 C C . LYS B 1 452 ? 18.807 31.610 92.255 1.00 43.86 447 LYS B C 1
ATOM 7168 O O . LYS B 1 452 ? 19.096 32.771 92.394 1.00 44.66 447 LYS B O 1
ATOM 7170 N N . THR B 1 453 ? 19.311 30.645 93.025 1.00 45.72 448 THR B N 1
ATOM 7171 C CA . THR B 1 453 ? 19.916 30.776 94.373 1.00 41.78 448 THR B CA 1
ATOM 7172 C C . THR B 1 453 ? 21.400 31.235 94.267 1.00 44.05 448 THR B C 1
ATOM 7173 O O . THR B 1 453 ? 21.847 32.014 95.072 1.00 46.06 448 THR B O 1
ATOM 7177 N N . LYS B 1 454 ? 22.144 30.828 93.247 1.00 52.22 449 LYS B N 1
ATOM 7178 C CA . LYS B 1 454 ? 23.612 31.057 93.076 1.00 42.99 449 LYS B CA 1
ATOM 7179 C C . LYS B 1 454 ? 24.373 30.366 94.222 1.00 45.31 449 LYS B C 1
ATOM 7180 O O . LYS B 1 454 ? 25.467 30.804 94.546 1.00 48.83 449 LYS B O 1
ATOM 7184 N N . GLN B 1 455 ? 23.869 29.208 94.677 1.00 50.66 450 GLN B N 1
ATOM 7185 C CA . GLN B 1 455 ? 24.453 28.305 95.709 1.00 51.74 450 GLN B CA 1
ATOM 7186 C C . GLN B 1 455 ? 25.029 27.038 95.044 1.00 43.68 450 GLN B C 1
ATOM 7187 O O . GLN B 1 455 ? 24.559 26.619 93.944 1.00 37.66 450 GLN B O 1
ATOM 7193 N N . LEU B 1 456 ? 26.004 26.425 95.706 1.00 38.48 451 LEU B N 1
ATOM 7194 C CA . LEU B 1 456 ? 26.694 25.227 95.199 1.00 42.56 451 LEU B CA 1
ATOM 7195 C C . LEU B 1 456 ? 25.672 24.092 95.030 1.00 43.56 451 LEU B C 1
ATOM 7196 O O . LEU B 1 456 ? 24.971 23.820 95.980 1.00 39.51 451 LEU B O 1
ATOM 7201 N N . LYS B 1 457 ? 25.592 23.465 93.853 1.00 49.23 452 LYS B N 1
ATOM 7202 C CA . LYS B 1 457 ? 24.581 22.430 93.550 1.00 44.86 452 LYS B CA 1
ATOM 7203 C C . LYS B 1 457 ? 25.269 21.083 93.242 1.00 47.22 452 LYS B C 1
ATOM 7204 O O . LYS B 1 457 ? 24.775 20.084 93.781 1.00 58.88 452 LYS B O 1
ATOM 7210 N N . LYS B 1 458 ? 26.338 21.027 92.425 1.00 45.92 453 LYS B N 1
ATOM 7211 C CA . LYS B 1 458 ? 27.212 19.819 92.198 1.00 40.18 453 LYS B CA 1
ATOM 7212 C C . LYS B 1 458 ? 28.643 20.318 92.357 1.00 40.81 453 LYS B C 1
ATOM 7213 O O . LYS B 1 458 ? 28.825 21.541 92.379 1.00 41.56 453 LYS B O 1
ATOM 7215 N N . SER B 1 459 ? 29.624 19.417 92.426 1.00 44.59 454 SER B N 1
ATOM 7216 C CA . SER B 1 459 ? 31.059 19.742 92.620 1.00 37.39 454 SER B CA 1
ATOM 7217 C C . SER B 1 459 ? 31.913 18.576 92.124 1.00 40.17 454 SER B C 1
ATOM 7218 O O . SER B 1 459 ? 31.750 17.452 92.679 1.00 52.59 454 SER B O 1
ATOM 7221 N N . LEU B 1 460 ? 32.812 18.802 91.148 1.00 39.25 455 LEU B N 1
ATOM 7222 C CA . LEU B 1 460 ? 33.841 17.791 90.749 1.00 35.69 455 LEU B CA 1
ATOM 7223 C C . LEU B 1 460 ? 35.201 18.148 91.353 1.00 32.34 455 LEU B C 1
ATOM 7224 O O . LEU B 1 460 ? 35.594 19.309 91.280 1.00 30.53 455 LEU B O 1
ATOM 7229 N N . LEU B 1 461 ? 35.903 17.159 91.903 1.00 34.09 456 LEU B N 1
ATOM 7230 C CA . LEU B 1 461 ? 37.309 17.301 92.376 1.00 35.84 456 LEU B CA 1
ATOM 7231 C C . LEU B 1 461 ? 38.050 16.021 92.018 1.00 32.94 456 LEU B C 1
ATOM 7232 O O . LEU B 1 461 ? 37.573 14.975 92.402 1.00 33.06 456 LEU B O 1
ATOM 7237 N N . PHE B 1 462 ? 39.187 16.122 91.347 1.00 32.61 457 PHE B N 1
ATOM 7238 C CA . PHE B 1 462 ? 40.020 14.960 90.963 1.00 33.42 457 PHE B CA 1
ATOM 7239 C C . PHE B 1 462 ? 41.482 15.175 91.364 1.00 36.38 457 PHE B C 1
ATOM 7240 O O . PHE B 1 462 ? 42.019 16.276 91.184 1.00 36.27 457 PHE B O 1
ATOM 7248 N N . ASP B 1 463 ? 42.089 14.142 91.929 1.00 37.99 458 ASP B N 1
ATOM 7249 C CA . ASP B 1 463 ? 43.554 14.021 92.002 1.00 39.61 458 ASP B CA 1
ATOM 7250 C C . ASP B 1 463 ? 43.999 13.432 90.660 1.00 41.50 458 ASP B C 1
ATOM 7251 O O . ASP B 1 463 ? 43.974 12.187 90.504 1.00 40.91 458 ASP B O 1
ATOM 7256 N N . ASP B 1 464 ? 44.390 14.314 89.741 1.00 39.08 459 ASP B N 1
ATOM 7257 C CA . ASP B 1 464 ? 44.790 14.004 88.343 1.00 35.40 459 ASP B CA 1
ATOM 7258 C C . ASP B 1 464 ? 46.126 13.232 88.341 1.00 36.31 459 ASP B C 1
ATOM 7259 O O . ASP B 1 464 ? 46.434 12.559 87.339 1.00 41.16 459 ASP B O 1
ATOM 7264 N N . VAL B 1 465 ? 46.916 13.290 89.409 1.00 34.53 460 VAL B N 1
ATOM 7265 C CA . VAL B 1 465 ? 48.188 12.520 89.450 1.00 34.94 460 VAL B CA 1
ATOM 7266 C C . VAL B 1 465 ? 47.844 11.073 89.797 1.00 39.86 460 VAL B C 1
ATOM 7267 O O . VAL B 1 465 ? 48.256 10.196 89.027 1.00 38.23 460 VAL B O 1
ATOM 7271 N N . ASN B 1 466 ? 47.112 10.835 90.896 1.00 43.88 461 ASN B N 1
ATOM 7272 C CA . ASN B 1 466 ? 46.750 9.454 91.311 1.00 47.61 461 ASN B CA 1
ATOM 7273 C C . ASN B 1 466 ? 45.483 8.964 90.595 1.00 41.92 461 ASN B C 1
ATOM 7274 O O . ASN B 1 466 ? 45.278 7.762 90.596 1.00 39.60 461 ASN B O 1
ATOM 7279 N N . ASP B 1 467 ? 44.663 9.826 90.003 1.00 37.70 462 ASP B N 1
ATOM 7280 C CA . ASP B 1 467 ? 43.412 9.378 89.329 1.00 36.85 462 ASP B CA 1
ATOM 7281 C C . ASP B 1 467 ? 43.315 10.083 87.975 1.00 38.95 462 ASP B C 1
ATOM 7282 O O . ASP B 1 467 ? 42.400 10.855 87.733 1.00 42.72 462 ASP B O 1
ATOM 7287 N N . PRO B 1 468 ? 44.261 9.824 87.037 1.00 36.82 463 PRO B N 1
ATOM 7288 C CA . PRO B 1 468 ? 44.386 10.605 85.813 1.00 33.66 463 PRO B CA 1
ATOM 7289 C C . PRO B 1 468 ? 43.184 10.457 84.874 1.00 36.41 463 PRO B C 1
ATOM 7290 O O . PRO B 1 468 ? 42.950 11.386 84.123 1.00 39.83 463 PRO B O 1
ATOM 7294 N N . TYR B 1 469 ? 42.405 9.368 84.990 1.00 39.70 464 TYR B N 1
ATOM 7295 C CA . TYR B 1 469 ? 41.161 9.198 84.191 1.00 33.83 464 TYR B CA 1
ATOM 7296 C C . TYR B 1 469 ? 39.958 9.787 84.940 1.00 32.86 464 TYR B C 1
ATOM 7297 O O . TYR B 1 469 ? 38.805 9.584 84.482 1.00 35.73 464 TYR B O 1
ATOM 7306 N N . GLN B 1 470 ? 40.209 10.560 86.009 1.00 33.55 465 GLN B N 1
ATOM 7307 C CA . GLN B 1 470 ? 39.179 11.278 86.816 1.00 34.76 465 GLN B CA 1
ATOM 7308 C C . GLN B 1 470 ? 37.962 10.365 87.066 1.00 38.47 465 GLN B C 1
ATOM 7309 O O . GLN B 1 470 ? 36.816 10.768 86.731 1.00 33.00 465 GLN B O 1
ATOM 7315 N N . LEU B 1 471 ? 38.218 9.150 87.582 1.00 41.27 466 LEU B N 1
ATOM 7316 C CA . LEU B 1 471 ? 37.195 8.122 87.905 1.00 41.87 466 LEU B CA 1
ATOM 7317 C C . LEU B 1 471 ? 36.668 8.356 89.319 1.00 40.31 466 LEU B C 1
ATOM 7318 O O . LEU B 1 471 ? 35.568 7.952 89.596 1.00 31.08 466 LEU B O 1
ATOM 7323 N N . ASN B 1 472 ? 37.411 9.052 90.160 1.00 45.58 467 ASN B N 1
ATOM 7324 C CA . ASN B 1 472 ? 37.093 9.155 91.601 1.00 47.27 467 ASN B CA 1
ATOM 7325 C C . ASN B 1 472 ? 36.816 10.620 91.953 1.00 38.73 467 ASN B C 1
ATOM 7326 O O . ASN B 1 472 ? 37.791 11.342 92.219 1.00 36.58 467 ASN B O 1
ATOM 7331 N N . ASN B 1 473 ? 35.538 11.009 91.959 1.00 35.81 468 ASN B N 1
ATOM 7332 C CA . ASN B 1 473 ? 35.068 12.357 92.381 1.00 35.55 468 ASN B CA 1
ATOM 7333 C C . ASN B 1 473 ? 35.230 12.468 93.892 1.00 34.99 468 ASN B C 1
ATOM 7334 O O . ASN B 1 473 ? 34.475 11.809 94.619 1.00 36.97 468 ASN B O 1
ATOM 7339 N N . LEU B 1 474 ? 36.167 13.316 94.313 1.00 37.86 469 LEU B N 1
ATOM 7340 C CA . LEU B 1 474 ? 36.573 13.512 95.727 1.00 41.73 469 LEU B CA 1
ATOM 7341 C C . LEU B 1 474 ? 35.638 14.498 96.419 1.00 42.09 469 LEU B C 1
ATOM 7342 O O . LEU B 1 474 ? 35.418 15.621 95.964 1.00 44.86 469 LEU B O 1
ATOM 7347 N N . PRO B 1 475 ? 35.024 14.072 97.534 1.00 42.51 470 PRO B N 1
ATOM 7348 C CA . PRO B 1 475 ? 34.264 14.982 98.385 1.00 43.49 470 PRO B CA 1
ATOM 7349 C C . PRO B 1 475 ? 35.172 16.064 98.976 1.00 41.19 470 PRO B C 1
ATOM 7350 O O . PRO B 1 475 ? 36.310 15.788 99.359 1.00 41.56 470 PRO B O 1
ATOM 7354 N N . LEU B 1 476 ? 34.613 17.255 99.064 1.00 38.92 471 LEU B N 1
ATOM 7355 C CA . LEU B 1 476 ? 35.327 18.486 99.452 1.00 40.13 471 LEU B CA 1
ATOM 7356 C C . LEU B 1 476 ? 35.626 18.396 100.950 1.00 36.97 471 LEU B C 1
ATOM 7357 O O . LEU B 1 476 ? 36.765 18.719 101.303 1.00 35.85 471 LEU B O 1
ATOM 7362 N N . ASP B 1 477 ? 34.648 17.989 101.774 1.00 40.28 472 ASP B N 1
ATOM 7363 C CA . ASP B 1 477 ? 34.760 17.847 103.266 1.00 44.73 472 ASP B CA 1
ATOM 7364 C C . ASP B 1 477 ? 35.963 16.937 103.632 1.00 46.76 472 ASP B C 1
ATOM 7365 O O . ASP B 1 477 ? 36.678 17.237 104.623 1.00 42.93 472 ASP B O 1
ATOM 7370 N N . GLU B 1 478 ? 36.238 15.898 102.834 1.00 47.01 473 GLU B N 1
ATOM 7371 C CA . GLU B 1 478 ? 37.404 14.987 103.040 1.00 44.48 473 GLU B CA 1
ATOM 7372 C C . GLU B 1 478 ? 38.711 15.540 102.433 1.00 40.62 473 GLU B C 1
ATOM 7373 O O . GLU B 1 478 ? 39.664 14.789 102.317 1.00 41.23 473 GLU B O 1
ATOM 7379 N N . ASN B 1 479 ? 38.779 16.806 102.048 1.00 43.81 474 ASN B N 1
ATOM 7380 C CA . ASN B 1 479 ? 39.986 17.424 101.427 1.00 42.61 474 ASN B CA 1
ATOM 7381 C C . ASN B 1 479 ? 39.996 18.898 101.853 1.00 39.68 474 ASN B C 1
ATOM 7382 O O . ASN B 1 479 ? 40.159 19.740 100.976 1.00 34.42 474 ASN B O 1
ATOM 7387 N N . LYS B 1 480 ? 39.795 19.200 103.151 1.00 34.63 475 LYS B N 1
ATOM 7388 C CA . LYS B 1 480 ? 39.556 20.599 103.590 1.00 37.20 475 LYS B CA 1
ATOM 7389 C C . LYS B 1 480 ? 40.863 21.368 103.249 1.00 37.37 475 LYS B C 1
ATOM 7390 O O . LYS B 1 480 ? 40.815 22.489 102.708 1.00 33.14 475 LYS B O 1
ATOM 7392 N N . GLU B 1 481 ? 42.028 20.750 103.436 1.00 39.08 476 GLU B N 1
ATOM 7393 C CA . GLU B 1 481 ? 43.335 21.445 103.252 1.00 45.70 476 GLU B CA 1
ATOM 7394 C C . GLU B 1 481 ? 43.540 21.786 101.769 1.00 45.27 476 GLU B C 1
ATOM 7395 O O . GLU B 1 481 ? 43.776 22.963 101.407 1.00 40.13 476 GLU B O 1
ATOM 7401 N N . VAL B 1 482 ? 43.408 20.782 100.916 1.00 47.54 477 VAL B N 1
ATOM 7402 C CA . VAL B 1 482 ? 43.536 20.923 99.432 1.00 50.78 477 VAL B CA 1
ATOM 7403 C C . VAL B 1 482 ? 42.533 21.965 98.899 1.00 48.76 477 VAL B C 1
ATOM 7404 O O . VAL B 1 482 ? 42.967 22.923 98.247 1.00 46.44 477 VAL B O 1
ATOM 7408 N N . VAL B 1 483 ? 41.225 21.747 99.106 1.00 42.61 478 VAL B N 1
ATOM 7409 C CA . VAL B 1 483 ? 40.146 22.605 98.543 1.00 34.76 478 VAL B CA 1
ATOM 7410 C C . VAL B 1 483 ? 40.382 24.055 98.995 1.00 37.35 478 VAL B C 1
ATOM 7411 O O . VAL B 1 483 ? 40.284 24.963 98.121 1.00 40.66 478 VAL B O 1
ATOM 7415 N N . GLU B 1 484 ? 40.715 24.297 100.272 1.00 37.56 479 GLU B N 1
ATOM 7416 C CA . GLU B 1 484 ? 40.878 25.689 100.791 1.00 36.06 479 GLU B CA 1
ATOM 7417 C C . GLU B 1 484 ? 41.917 26.433 99.927 1.00 28.33 479 GLU B C 1
ATOM 7418 O O . GLU B 1 484 ? 41.696 27.590 99.564 1.00 22.63 479 GLU B O 1
ATOM 7424 N N . GLN B 1 485 ? 42.991 25.757 99.543 1.00 27.43 480 GLN B N 1
ATOM 7425 C CA . GLN B 1 485 ? 44.061 26.322 98.678 1.00 26.97 480 GLN B CA 1
ATOM 7426 C C . GLN B 1 485 ? 43.484 26.620 97.302 1.00 26.88 480 GLN B C 1
ATOM 7427 O O . GLN B 1 485 ? 43.751 27.732 96.794 1.00 29.09 480 GLN B O 1
ATOM 7433 N N . LEU B 1 486 ? 42.722 25.674 96.738 1.00 29.08 481 LEU B N 1
ATOM 7434 C CA . LEU B 1 486 ? 42.111 25.795 95.383 1.00 32.74 481 LEU B CA 1
ATOM 7435 C C . LEU B 1 486 ? 41.135 26.974 95.392 1.00 32.49 481 LEU B C 1
ATOM 7436 O O . LEU B 1 486 ? 41.129 27.757 94.425 1.00 35.78 481 LEU B O 1
ATOM 7441 N N . TYR B 1 487 ? 40.365 27.122 96.456 1.00 31.23 482 TYR B N 1
ATOM 7442 C CA . TYR B 1 487 ? 39.442 28.268 96.611 1.00 34.94 482 TYR B CA 1
ATOM 7443 C C . TYR B 1 487 ? 40.264 29.576 96.562 1.00 36.95 482 TYR B C 1
ATOM 7444 O O . TYR B 1 487 ? 39.848 30.497 95.817 1.00 33.37 482 TYR B O 1
ATOM 7453 N N . ARG B 1 488 ? 41.405 29.663 97.274 1.00 33.89 483 ARG B N 1
ATOM 7454 C CA . ARG B 1 488 ? 42.236 30.897 97.314 1.00 33.90 483 ARG B CA 1
ATOM 7455 C C . ARG B 1 488 ? 42.750 31.153 95.888 1.00 35.85 483 ARG B C 1
ATOM 7456 O O . ARG B 1 488 ? 42.697 32.296 95.423 1.00 42.72 483 ARG B O 1
ATOM 7458 N N . GLU B 1 489 ? 43.198 30.146 95.156 1.00 39.01 484 GLU B N 1
ATOM 7459 C CA . GLU B 1 489 ? 43.784 30.425 93.823 1.00 40.85 484 GLU B CA 1
ATOM 7460 C C . GLU B 1 489 ? 42.676 30.831 92.847 1.00 39.60 484 GLU B C 1
ATOM 7461 O O . GLU B 1 489 ? 42.930 31.730 92.018 1.00 47.03 484 GLU B O 1
ATOM 7467 N N . MET B 1 490 ? 41.472 30.276 92.999 1.00 35.12 485 MET B N 1
ATOM 7468 C CA . MET B 1 490 ? 40.286 30.642 92.175 1.00 34.28 485 MET B CA 1
ATOM 7469 C C . MET B 1 490 ? 39.968 32.121 92.387 1.00 31.64 485 MET B C 1
ATOM 7470 O O . MET B 1 490 ? 39.858 32.874 91.409 1.00 31.50 485 MET B O 1
ATOM 7475 N N . GLY B 1 491 ? 39.826 32.508 93.643 1.00 33.66 486 GLY B N 1
ATOM 7476 C CA . GLY B 1 491 ? 39.536 33.902 94.039 1.00 33.06 486 GLY B CA 1
ATOM 7477 C C . GLY B 1 491 ? 40.515 34.888 93.439 1.00 30.07 486 GLY B C 1
ATOM 7478 O O . GLY B 1 491 ? 40.059 35.866 92.861 1.00 24.13 486 GLY B O 1
ATOM 7479 N N . THR B 1 492 ? 41.813 34.629 93.549 1.00 32.76 487 THR B N 1
ATOM 7480 C CA . THR B 1 492 ? 42.840 35.527 92.985 1.00 37.18 487 THR B CA 1
ATOM 7481 C C . THR B 1 492 ? 42.535 35.706 91.505 1.00 38.12 487 THR B C 1
ATOM 7482 O O . THR B 1 492 ? 42.389 36.878 91.089 1.00 41.20 487 THR B O 1
ATOM 7486 N N . MET B 1 493 ? 42.405 34.590 90.778 1.00 35.30 488 MET B N 1
ATOM 7487 C CA . MET B 1 493 ? 42.329 34.579 89.300 1.00 36.44 488 MET B CA 1
ATOM 7488 C C . MET B 1 493 ? 41.012 35.229 88.860 1.00 33.41 488 MET B C 1
ATOM 7489 O O . MET B 1 493 ? 41.053 36.055 87.915 1.00 25.43 488 MET B O 1
ATOM 7494 N N . LEU B 1 494 ? 39.902 34.892 89.523 1.00 31.76 489 LEU B N 1
ATOM 7495 C CA . LEU B 1 494 ? 38.571 35.446 89.186 1.00 29.98 489 LEU B CA 1
ATOM 7496 C C . LEU B 1 494 ? 38.555 36.961 89.410 1.00 32.91 489 LEU B C 1
ATOM 7497 O O . LEU B 1 494 ? 38.000 37.663 88.545 1.00 33.53 489 LEU B O 1
ATOM 7502 N N . LYS B 1 495 ? 39.178 37.451 90.489 1.00 36.05 490 LYS B N 1
ATOM 7503 C CA . LYS B 1 495 ? 39.313 38.902 90.810 1.00 40.89 490 LYS B CA 1
ATOM 7504 C C . LYS B 1 495 ? 40.164 39.595 89.741 1.00 38.51 490 LYS B C 1
ATOM 7505 O O . LYS B 1 495 ? 39.780 40.721 89.316 1.00 43.65 490 LYS B O 1
ATOM 7511 N N . GLU B 1 496 ? 41.278 38.962 89.364 1.00 40.88 491 GLU B N 1
ATOM 7512 C CA . GLU B 1 496 ? 42.300 39.470 88.391 1.00 41.32 491 GLU B CA 1
ATOM 7513 C C . GLU B 1 496 ? 41.642 39.691 87.019 1.00 45.03 491 GLU B C 1
ATOM 7514 O O . GLU B 1 496 ? 41.856 40.770 86.442 1.00 50.51 491 GLU B O 1
ATOM 7520 N N . ILE B 1 497 ? 40.841 38.737 86.519 1.00 38.82 492 ILE B N 1
ATOM 7521 C CA . ILE B 1 497 ? 40.218 38.856 85.164 1.00 33.71 492 ILE B CA 1
ATOM 7522 C C . ILE B 1 497 ? 38.895 39.648 85.279 1.00 35.75 492 ILE B C 1
ATOM 7523 O O . ILE B 1 497 ? 38.330 40.039 84.237 1.00 34.86 492 ILE B O 1
ATOM 7528 N N . ASP B 1 498 ? 38.441 39.926 86.502 1.00 34.66 493 ASP B N 1
ATOM 7529 C CA . ASP B 1 498 ? 37.202 40.697 86.807 1.00 37.02 493 ASP B CA 1
ATOM 7530 C C . ASP B 1 498 ? 36.008 39.916 86.272 1.00 34.92 493 ASP B C 1
ATOM 7531 O O . ASP B 1 498 ? 35.150 40.501 85.597 1.00 39.49 493 ASP B O 1
ATOM 7536 N N . ASP B 1 499 ? 35.976 38.653 86.666 1.00 31.49 494 ASP B N 1
ATOM 7537 C CA . ASP B 1 499 ? 34.972 37.640 86.273 1.00 31.38 494 ASP B CA 1
ATOM 7538 C C . ASP B 1 499 ? 33.670 37.917 87.008 1.00 28.53 494 ASP B C 1
ATOM 7539 O O . ASP B 1 499 ? 33.665 38.386 88.133 1.00 27.07 494 ASP B O 1
ATOM 7544 N N . PRO B 1 500 ? 32.526 37.617 86.373 1.00 29.95 495 PRO B N 1
ATOM 7545 C CA . PRO B 1 500 ? 31.242 37.701 87.047 1.00 29.10 495 PRO B CA 1
ATOM 7546 C C . PRO B 1 500 ? 31.208 37.116 88.469 1.00 28.66 495 PRO B C 1
ATOM 7547 O O . PRO B 1 500 ? 30.590 37.718 89.294 1.00 34.45 495 PRO B O 1
ATOM 7551 N N . TRP B 1 501 ? 31.814 35.963 88.734 1.00 30.72 496 TRP B N 1
ATOM 7552 C CA . TRP B 1 501 ? 31.784 35.353 90.095 1.00 31.34 496 TRP B CA 1
ATOM 7553 C C . TRP B 1 501 ? 32.355 36.372 91.078 1.00 33.91 496 TRP B C 1
ATOM 7554 O O . TRP B 1 501 ? 31.802 36.504 92.177 1.00 31.96 496 TRP B O 1
ATOM 7565 N N . TYR B 1 502 ? 33.405 37.089 90.667 1.00 36.27 497 TYR B N 1
ATOM 7566 C CA . TYR B 1 502 ? 34.054 38.124 91.506 1.00 37.12 497 TYR B CA 1
ATOM 7567 C C . TYR B 1 502 ? 33.073 39.281 91.649 1.00 33.39 497 TYR B C 1
ATOM 7568 O O . TYR B 1 502 ? 32.659 39.570 92.761 1.00 31.02 497 TYR B O 1
ATOM 7577 N N . THR B 1 503 ? 32.686 39.885 90.536 1.00 33.41 498 THR B N 1
ATOM 7578 C CA . THR B 1 503 ? 31.841 41.092 90.538 1.00 36.10 498 THR B CA 1
ATOM 7579 C C . THR B 1 503 ? 30.490 40.756 91.186 1.00 38.01 498 THR B C 1
ATOM 7580 O O . THR B 1 503 ? 29.932 41.663 91.763 1.00 53.49 498 THR B O 1
ATOM 7584 N N . GLU B 1 504 ? 29.978 39.524 91.149 1.00 33.64 499 GLU B N 1
ATOM 7585 C CA . GLU B 1 504 ? 28.692 39.171 91.820 1.00 33.72 499 GLU B CA 1
ATOM 7586 C C . GLU B 1 504 ? 28.946 38.555 93.220 1.00 37.69 499 GLU B C 1
ATOM 7587 O O . GLU B 1 504 ? 27.993 38.031 93.831 1.00 39.81 499 GLU B O 1
ATOM 7593 N N . LYS B 1 505 ? 30.162 38.706 93.773 1.00 38.74 500 LYS B N 1
ATOM 7594 C CA . LYS B 1 505 ? 30.628 38.115 95.071 1.00 37.33 500 LYS B CA 1
ATOM 7595 C C . LYS B 1 505 ? 29.957 36.727 95.287 1.00 33.53 500 LYS B C 1
ATOM 7596 O O . LYS B 1 505 ? 29.598 36.421 96.419 1.00 37.30 500 LYS B O 1
ATOM 7598 N N . ILE B 1 506 ? 29.889 35.886 94.242 1.00 33.71 501 ILE B N 1
ATOM 7599 C CA . ILE B 1 506 ? 29.357 34.472 94.210 1.00 37.02 501 ILE B CA 1
ATOM 7600 C C . ILE B 1 506 ? 30.278 33.504 94.969 1.00 33.68 501 ILE B C 1
ATOM 7601 O O . ILE B 1 506 ? 31.488 33.399 94.646 1.00 36.32 501 ILE B O 1
ATOM 7606 N N . LEU B 1 507 ? 29.671 32.693 95.813 1.00 36.22 502 LEU B N 1
ATOM 7607 C CA . LEU B 1 507 ? 30.322 31.754 96.771 1.00 36.97 502 LEU B CA 1
ATOM 7608 C C . LEU B 1 507 ? 31.386 32.497 97.580 1.00 39.17 502 LEU B C 1
ATOM 7609 O O . LEU B 1 507 ? 32.355 31.798 97.991 1.00 32.94 502 LEU B O 1
ATOM 7614 N N . SER B 1 508 ? 31.145 33.814 97.846 1.00 41.84 503 SER B N 1
ATOM 7615 C CA . SER B 1 508 ? 31.986 34.715 98.683 1.00 35.78 503 SER B CA 1
ATOM 7616 C C . SER B 1 508 ? 32.241 34.063 100.038 1.00 36.14 503 SER B C 1
ATOM 7617 O O . SER B 1 508 ? 33.161 34.489 100.716 1.00 44.50 503 SER B O 1
ATOM 7620 N N . ASP B 1 509 ? 31.453 33.068 100.408 1.00 38.64 504 ASP B N 1
ATOM 7621 C CA . ASP B 1 509 ? 31.539 32.391 101.723 1.00 40.77 504 ASP B CA 1
ATOM 7622 C C . ASP B 1 509 ? 32.608 31.285 101.666 1.00 40.86 504 ASP B C 1
ATOM 7623 O O . ASP B 1 509 ? 33.177 31.032 102.700 1.00 46.66 504 ASP B O 1
ATOM 7628 N N . ARG B 1 510 ? 32.880 30.652 100.517 1.00 42.52 505 ARG B N 1
ATOM 7629 C CA . ARG B 1 510 ? 33.994 29.661 100.346 1.00 40.90 505 ARG B CA 1
ATOM 7630 C C . ARG B 1 510 ? 35.222 30.285 99.676 1.00 37.36 505 ARG B C 1
ATOM 7631 O O . ARG B 1 510 ? 36.285 29.817 99.978 1.00 33.02 505 ARG B O 1
ATOM 7639 N N . ILE B 1 511 ? 35.054 31.258 98.774 1.00 35.78 506 ILE B N 1
ATOM 7640 C CA . ILE B 1 511 ? 36.133 31.808 97.903 1.00 35.17 506 ILE B CA 1
ATOM 7641 C C . ILE B 1 511 ? 36.535 33.184 98.430 1.00 36.29 506 ILE B C 1
ATOM 7642 O O . ILE B 1 511 ? 35.739 34.114 98.421 1.00 39.56 506 ILE B O 1
ATOM 7647 N N . PRO B 1 512 ? 37.788 33.378 98.910 1.00 39.85 507 PRO B N 1
ATOM 7648 C CA . PRO B 1 512 ? 38.198 34.660 99.467 1.00 37.03 507 PRO B CA 1
ATOM 7649 C C . PRO B 1 512 ? 38.521 35.611 98.314 1.00 39.34 507 PRO B C 1
ATOM 7650 O O . PRO B 1 512 ? 39.331 35.259 97.517 1.00 45.97 507 PRO B O 1
ATOM 7654 N N . TYR B 1 513 ? 37.842 36.747 98.201 1.00 39.11 508 TYR B N 1
ATOM 7655 C CA . TYR B 1 513 ? 38.136 37.702 97.108 1.00 39.20 508 TYR B CA 1
ATOM 7656 C C . TYR B 1 513 ? 38.850 38.924 97.688 1.00 42.34 508 TYR B C 1
ATOM 7657 O O . TYR B 1 513 ? 38.517 40.050 97.298 1.00 49.38 508 TYR B O 1
ATOM 7666 N N . GLU C 1 28 ? 76.263 70.071 8.611 1.00 57.75 23 GLU C N 1
ATOM 7667 C CA . GLU C 1 28 ? 75.655 68.703 8.742 1.00 58.52 23 GLU C CA 1
ATOM 7668 C C . GLU C 1 28 ? 74.803 68.751 10.023 1.00 51.60 23 GLU C C 1
ATOM 7669 O O . GLU C 1 28 ? 75.409 68.675 11.118 1.00 41.28 23 GLU C O 1
ATOM 7671 N N . HIS C 1 29 ? 73.491 69.022 9.862 1.00 41.32 24 HIS C N 1
ATOM 7672 C CA . HIS C 1 29 ? 72.376 68.591 10.747 1.00 38.28 24 HIS C CA 1
ATOM 7673 C C . HIS C 1 29 ? 71.973 67.147 10.412 1.00 33.93 24 HIS C C 1
ATOM 7674 O O . HIS C 1 29 ? 71.676 66.826 9.267 1.00 31.58 24 HIS C O 1
ATOM 7681 N N . PRO C 1 30 ? 71.806 66.255 11.414 1.00 35.87 25 PRO C N 1
ATOM 7682 C CA . PRO C 1 30 ? 71.640 64.815 11.178 1.00 33.40 25 PRO C CA 1
ATOM 7683 C C . PRO C 1 30 ? 70.193 64.435 10.818 1.00 31.93 25 PRO C C 1
ATOM 7684 O O . PRO C 1 30 ? 69.272 65.256 10.995 1.00 26.34 25 PRO C O 1
ATOM 7688 N N . ASN C 1 31 ? 69.997 63.194 10.362 1.00 30.25 26 ASN C N 1
ATOM 7689 C CA . ASN C 1 31 ? 68.634 62.633 10.204 1.00 27.11 26 ASN C CA 1
ATOM 7690 C C . ASN C 1 31 ? 68.084 62.307 11.600 1.00 28.77 26 ASN C C 1
ATOM 7691 O O . ASN C 1 31 ? 68.897 62.167 12.563 1.00 30.01 26 ASN C O 1
ATOM 7696 N N . ILE C 1 32 ? 66.757 62.172 11.699 1.00 26.41 27 ILE C N 1
ATOM 7697 C CA . ILE C 1 32 ? 66.022 61.880 12.959 1.00 27.51 27 ILE C CA 1
ATOM 7698 C C . ILE C 1 32 ? 64.832 60.970 12.625 1.00 27.63 27 ILE C C 1
ATOM 7699 O O . ILE C 1 32 ? 64.067 61.286 11.686 1.00 25.64 27 ILE C O 1
ATOM 7704 N N . ILE C 1 33 ? 64.700 59.866 13.363 1.00 30.27 28 ILE C N 1
ATOM 7705 C CA . ILE C 1 33 ? 63.476 59.008 13.400 1.00 34.52 28 ILE C CA 1
ATOM 7706 C C . ILE C 1 33 ? 62.872 59.116 14.807 1.00 35.29 28 ILE C C 1
ATOM 7707 O O . ILE C 1 33 ? 63.624 58.861 15.794 1.00 41.93 28 ILE C O 1
ATOM 7712 N N . TYR C 1 34 ? 61.575 59.424 14.911 1.00 32.28 29 TYR C N 1
ATOM 7713 C CA . TYR C 1 34 ? 60.806 59.400 16.187 1.00 30.34 29 TYR C CA 1
ATOM 7714 C C . TYR C 1 34 ? 59.760 58.297 16.036 1.00 24.86 29 TYR C C 1
ATOM 7715 O O . TYR C 1 34 ? 58.830 58.469 15.246 1.00 20.89 29 TYR C O 1
ATOM 7724 N N . VAL C 1 35 ? 59.982 57.175 16.716 1.00 24.19 30 VAL C N 1
ATOM 7725 C CA . VAL C 1 35 ? 59.077 55.997 16.670 1.00 26.59 30 VAL C CA 1
ATOM 7726 C C . VAL C 1 35 ? 58.278 56.029 17.965 1.00 26.29 30 VAL C C 1
ATOM 7727 O O . VAL C 1 35 ? 58.938 55.965 19.005 1.00 26.76 30 VAL C O 1
ATOM 7731 N N . PHE C 1 36 ? 56.941 56.174 17.922 1.00 26.39 31 PHE C N 1
ATOM 7732 C CA . PHE C 1 36 ? 56.104 56.262 19.159 1.00 28.27 31 PHE C CA 1
ATOM 7733 C C . PHE C 1 36 ? 54.833 55.427 19.012 1.00 28.04 31 PHE C C 1
ATOM 7734 O O . PHE C 1 36 ? 53.775 55.888 18.547 1.00 31.07 31 PHE C O 1
ATOM 7742 N N . PRO C 1 37 ? 54.926 54.158 19.461 1.00 26.96 32 PRO C N 1
ATOM 7743 C CA . PRO C 1 37 ? 53.776 53.291 19.585 1.00 24.76 32 PRO C CA 1
ATOM 7744 C C . PRO C 1 37 ? 52.877 53.904 20.651 1.00 26.79 32 PRO C C 1
ATOM 7745 O O . PRO C 1 37 ? 53.350 54.557 21.586 1.00 24.88 32 PRO C O 1
ATOM 7749 N N . ASP C 1 38 ? 51.583 53.698 20.462 1.00 28.06 33 ASP C N 1
ATOM 7750 C CA . ASP C 1 38 ? 50.523 54.266 21.319 1.00 26.96 33 ASP C CA 1
ATOM 7751 C C . ASP C 1 38 ? 50.359 53.343 22.529 1.00 26.43 33 ASP C C 1
ATOM 7752 O O . ASP C 1 38 ? 50.393 52.124 22.361 1.00 27.91 33 ASP C O 1
ATOM 7757 N N . GLN C 1 39 ? 50.158 53.904 23.714 1.00 25.61 34 GLN C N 1
ATOM 7758 C CA . GLN C 1 39 ? 49.598 53.178 24.885 1.00 24.78 34 GLN C CA 1
ATOM 7759 C C . GLN C 1 39 ? 50.650 52.176 25.370 1.00 24.54 34 GLN C C 1
ATOM 7760 O O . GLN C 1 39 ? 50.279 51.082 25.770 1.00 21.30 34 GLN C O 1
ATOM 7766 N N . TYR C 1 40 ? 51.933 52.580 25.348 1.00 32.88 35 TYR C N 1
ATOM 7767 C CA . TYR C 1 40 ? 53.140 51.757 25.661 1.00 28.99 35 TYR C CA 1
ATOM 7768 C C . TYR C 1 40 ? 53.778 52.278 26.956 1.00 29.34 35 TYR C C 1
ATOM 7769 O O . TYR C 1 40 ? 54.404 53.333 26.879 1.00 28.57 35 TYR C O 1
ATOM 7778 N N . ARG C 1 41 ? 53.534 51.579 28.086 1.00 32.20 36 ARG C N 1
ATOM 7779 C CA . ARG C 1 41 ? 54.130 51.761 29.454 1.00 32.21 36 ARG C CA 1
ATOM 7780 C C . ARG C 1 41 ? 55.648 51.919 29.322 1.00 29.50 36 ARG C C 1
ATOM 7781 O O . ARG C 1 41 ? 56.216 51.069 28.671 1.00 30.05 36 ARG C O 1
ATOM 7789 N N . ASN C 1 42 ? 56.291 52.862 30.009 1.00 27.45 37 ASN C N 1
ATOM 7790 C CA . ASN C 1 42 ? 57.757 52.796 30.222 1.00 29.26 37 ASN C CA 1
ATOM 7791 C C . ASN C 1 42 ? 58.098 51.447 30.873 1.00 31.83 37 ASN C C 1
ATOM 7792 O O . ASN C 1 42 ? 59.156 50.909 30.552 1.00 37.22 37 ASN C O 1
ATOM 7797 N N . GLN C 1 43 ? 57.246 50.905 31.747 1.00 29.94 38 GLN C N 1
ATOM 7798 C CA . GLN C 1 43 ? 57.545 49.661 32.526 1.00 27.73 38 GLN C CA 1
ATOM 7799 C C . GLN C 1 43 ? 57.608 48.438 31.602 1.00 27.13 38 GLN C C 1
ATOM 7800 O O . GLN C 1 43 ? 58.142 47.421 32.025 1.00 30.45 38 GLN C O 1
ATOM 7806 N N . ALA C 1 44 ? 57.093 48.501 30.373 1.00 28.10 39 ALA C N 1
ATOM 7807 C CA . ALA C 1 44 ? 56.921 47.332 29.475 1.00 27.92 39 ALA C CA 1
ATOM 7808 C C . ALA C 1 44 ? 58.165 47.190 28.578 1.00 29.17 39 ALA C C 1
ATOM 7809 O O . ALA C 1 44 ? 58.063 47.101 27.314 1.00 28.00 39 ALA C O 1
ATOM 7811 N N . MET C 1 45 ? 59.329 47.161 29.202 1.00 30.01 40 MET C N 1
ATOM 7812 C CA . MET C 1 45 ? 60.597 46.988 28.477 1.00 30.05 40 MET C CA 1
ATOM 7813 C C . MET C 1 45 ? 61.490 46.045 29.295 1.00 29.24 40 MET C C 1
ATOM 7814 O O . MET C 1 45 ? 61.724 46.273 30.496 1.00 29.96 40 MET C O 1
ATOM 7819 N N . GLY C 1 46 ? 61.885 44.960 28.644 1.00 27.54 41 GLY C N 1
ATOM 7820 C CA . GLY C 1 46 ? 62.735 43.917 29.219 1.00 34.60 41 GLY C CA 1
ATOM 7821 C C . GLY C 1 46 ? 63.854 44.516 30.037 1.00 34.87 41 GLY C C 1
ATOM 7822 O O . GLY C 1 46 ? 64.048 44.073 31.163 1.00 38.59 41 GLY C O 1
ATOM 7823 N N . PHE C 1 47 ? 64.538 45.518 29.501 1.00 33.31 42 PHE C N 1
ATOM 7824 C CA . PHE C 1 47 ? 65.852 45.954 30.033 1.00 30.99 42 PHE C CA 1
ATOM 7825 C C . PHE C 1 47 ? 65.702 46.488 31.462 1.00 27.90 42 PHE C C 1
ATOM 7826 O O . PHE C 1 47 ? 66.768 46.598 32.104 1.00 26.83 42 PHE C O 1
ATOM 7834 N N . TRP C 1 48 ? 64.490 46.798 31.952 1.00 24.42 43 TRP C N 1
ATOM 7835 C CA . TRP C 1 48 ? 64.296 47.327 33.331 1.00 26.30 43 TRP C CA 1
ATOM 7836 C C . TRP C 1 48 ? 64.499 46.213 34.384 1.00 28.42 43 TRP C C 1
ATOM 7837 O O . TRP C 1 48 ? 64.576 46.543 35.569 1.00 31.43 43 TRP C O 1
ATOM 7848 N N . ASN C 1 49 ? 64.596 44.940 34.003 1.00 29.19 44 ASN C N 1
ATOM 7849 C CA . ASN C 1 49 ? 64.953 43.828 34.910 1.00 29.87 44 ASN C CA 1
ATOM 7850 C C . ASN C 1 49 ? 66.399 43.405 34.668 1.00 32.90 44 ASN C C 1
ATOM 7851 O O . ASN C 1 49 ? 66.838 42.422 35.315 1.00 36.00 44 ASN C O 1
ATOM 7856 N N . GLN C 1 50 ? 67.130 44.076 33.783 1.00 31.15 45 GLN C N 1
ATOM 7857 C CA . GLN C 1 50 ? 68.499 43.628 33.410 1.00 33.25 45 GLN C CA 1
ATOM 7858 C C . GLN C 1 50 ? 69.515 44.394 34.254 1.00 32.42 45 GLN C C 1
ATOM 7859 O O . GLN C 1 50 ? 69.116 45.380 34.912 1.00 27.95 45 GLN C O 1
ATOM 7865 N N . GLU C 1 51 ? 70.747 43.882 34.332 1.00 35.27 46 GLU C N 1
ATOM 7866 C CA . GLU C 1 51 ? 71.760 44.401 35.290 1.00 36.68 46 GLU C CA 1
ATOM 7867 C C . GLU C 1 51 ? 72.099 45.836 34.855 1.00 37.44 46 GLU C C 1
ATOM 7868 O O . GLU C 1 51 ? 72.100 46.123 33.659 1.00 34.48 46 GLU C O 1
ATOM 7874 N N . GLY C 1 52 ? 72.280 46.726 35.823 1.00 41.13 47 GLY C N 1
ATOM 7875 C CA . GLY C 1 52 ? 72.647 48.132 35.551 1.00 51.07 47 GLY C CA 1
ATOM 7876 C C . GLY C 1 52 ? 71.416 49.007 35.585 1.00 52.38 47 GLY C C 1
ATOM 7877 O O . GLY C 1 52 ? 71.246 49.745 36.620 1.00 64.99 47 GLY C O 1
ATOM 7878 N N . PHE C 1 53 ? 70.549 48.807 34.585 1.00 38.38 48 PHE C N 1
ATOM 7879 C CA . PHE C 1 53 ? 69.186 49.379 34.465 1.00 32.79 48 PHE C CA 1
ATOM 7880 C C . PHE C 1 53 ? 68.342 49.126 35.720 1.00 35.56 48 PHE C C 1
ATOM 7881 O O . PHE C 1 53 ? 67.755 50.081 36.233 1.00 37.83 48 PHE C O 1
ATOM 7889 N N . ARG C 1 54 ? 68.256 47.885 36.197 1.00 35.13 49 ARG C N 1
ATOM 7890 C CA . ARG C 1 54 ? 67.240 47.474 37.202 1.00 37.06 49 ARG C CA 1
ATOM 7891 C C . ARG C 1 54 ? 67.547 48.115 38.560 1.00 35.99 49 ARG C C 1
ATOM 7892 O O . ARG C 1 54 ? 66.659 48.081 39.438 1.00 39.14 49 ARG C O 1
ATOM 7900 N N . ASP C 1 55 ? 68.732 48.701 38.723 1.00 39.80 50 ASP C N 1
ATOM 7901 C CA . ASP C 1 55 ? 69.197 49.335 39.988 1.00 43.25 50 ASP C CA 1
ATOM 7902 C C . ASP C 1 55 ? 68.845 50.826 39.944 1.00 43.04 50 ASP C C 1
ATOM 7903 O O . ASP C 1 55 ? 69.165 51.525 40.873 1.00 43.64 50 ASP C O 1
ATOM 7908 N N . LYS C 1 56 ? 68.199 51.298 38.879 1.00 40.53 51 LYS C N 1
ATOM 7909 C CA . LYS C 1 56 ? 67.991 52.738 38.631 1.00 35.52 51 LYS C CA 1
ATOM 7910 C C . LYS C 1 56 ? 66.512 53.080 38.744 1.00 36.99 51 LYS C C 1
ATOM 7911 O O . LYS C 1 56 ? 66.227 54.250 38.469 1.00 35.35 51 LYS C O 1
ATOM 7917 N N . VAL C 1 57 ? 65.647 52.109 39.097 1.00 37.02 52 VAL C N 1
ATOM 7918 C CA . VAL C 1 57 ? 64.158 52.232 39.055 1.00 37.05 52 VAL C CA 1
ATOM 7919 C C . VAL C 1 57 ? 63.570 51.517 40.276 1.00 38.21 52 VAL C C 1
ATOM 7920 O O . VAL C 1 57 ? 64.097 50.470 40.664 1.00 35.08 52 VAL C O 1
ATOM 7924 N N . ASN C 1 58 ? 62.465 52.048 40.792 1.00 45.99 53 ASN C N 1
ATOM 7925 C CA . ASN C 1 58 ? 61.734 51.554 41.990 1.00 48.26 53 ASN C CA 1
ATOM 7926 C C . ASN C 1 58 ? 60.819 50.377 41.633 1.00 42.96 53 ASN C C 1
ATOM 7927 O O . ASN C 1 58 ? 60.364 49.715 42.558 1.00 42.78 53 ASN C O 1
ATOM 7932 N N . PHE C 1 59 ? 60.486 50.168 40.357 1.00 42.08 54 PHE C N 1
ATOM 7933 C CA . PHE C 1 59 ? 59.453 49.192 39.912 1.00 42.22 54 PHE C CA 1
ATOM 7934 C C . PHE C 1 59 ? 60.114 47.931 39.343 1.00 40.03 54 PHE C C 1
ATOM 7935 O O . PHE C 1 59 ? 61.302 48.000 38.896 1.00 32.77 54 PHE C O 1
ATOM 7943 N N . ARG C 1 60 ? 59.358 46.828 39.368 1.00 44.87 55 ARG C N 1
ATOM 7944 C CA . ARG C 1 60 ? 59.684 45.589 38.608 1.00 49.66 55 ARG C CA 1
ATOM 7945 C C . ARG C 1 60 ? 59.152 45.814 37.198 1.00 42.27 55 ARG C C 1
ATOM 7946 O O . ARG C 1 60 ? 57.942 46.164 37.038 1.00 46.09 55 ARG C O 1
ATOM 7954 N N . GLY C 1 61 ? 60.044 45.727 36.221 1.00 35.99 56 GLY C N 1
ATOM 7955 C CA . GLY C 1 61 ? 59.648 45.786 34.810 1.00 38.87 56 GLY C CA 1
ATOM 7956 C C . GLY C 1 61 ? 58.684 44.650 34.533 1.00 34.39 56 GLY C C 1
ATOM 7957 O O . GLY C 1 61 ? 58.844 43.568 35.153 1.00 32.07 56 GLY C O 1
ATOM 7958 N N . ASP C 1 62 ? 57.723 44.860 33.643 1.00 29.15 57 ASP C N 1
ATOM 7959 C CA . ASP C 1 62 ? 56.870 43.764 33.139 1.00 29.37 57 ASP C CA 1
ATOM 7960 C C . ASP C 1 62 ? 57.730 42.665 32.497 1.00 31.35 57 ASP C C 1
ATOM 7961 O O . ASP C 1 62 ? 58.708 42.962 31.812 1.00 30.88 57 ASP C O 1
ATOM 7966 N N . PRO C 1 63 ? 57.347 41.369 32.637 1.00 33.27 58 PRO C N 1
ATOM 7967 C CA . PRO C 1 63 ? 58.038 40.253 32.013 1.00 32.23 58 PRO C CA 1
ATOM 7968 C C . PRO C 1 63 ? 57.750 40.191 30.507 1.00 35.71 58 PRO C C 1
ATOM 7969 O O . PRO C 1 63 ? 57.127 39.271 30.034 1.00 34.77 58 PRO C O 1
ATOM 7973 N N . VAL C 1 64 ? 58.270 41.168 29.778 1.00 41.54 59 VAL C N 1
ATOM 7974 C CA . VAL C 1 64 ? 58.113 41.279 28.301 1.00 40.18 59 VAL C CA 1
ATOM 7975 C C . VAL C 1 64 ? 59.478 41.021 27.615 1.00 39.24 59 VAL C C 1
ATOM 7976 O O . VAL C 1 64 ? 60.555 41.265 28.230 1.00 39.18 59 VAL C O 1
ATOM 7980 N N . HIS C 1 65 ? 59.435 40.377 26.443 1.00 38.43 60 HIS C N 1
ATOM 7981 C CA . HIS C 1 65 ? 60.612 39.910 25.665 1.00 36.10 60 HIS C CA 1
ATOM 7982 C C . HIS C 1 65 ? 60.683 40.995 24.570 1.00 34.51 60 HIS C C 1
ATOM 7983 O O . HIS C 1 65 ? 59.804 40.976 23.695 1.00 32.69 60 HIS C O 1
ATOM 7990 N N . THR C 1 66 ? 61.562 42.007 24.758 1.00 30.96 61 THR C N 1
ATOM 7991 C CA . THR C 1 66 ? 61.816 43.142 23.814 1.00 29.27 61 THR C CA 1
ATOM 7992 C C . THR C 1 66 ? 63.309 43.256 23.490 1.00 27.86 61 THR C C 1
ATOM 7993 O O . THR C 1 66 ? 63.968 44.259 23.790 1.00 28.11 61 THR C O 1
ATOM 7997 N N . PRO C 1 67 ? 63.878 42.271 22.784 1.00 27.24 62 PRO C N 1
ATOM 7998 C CA . PRO C 1 67 ? 65.326 42.244 22.522 1.00 31.70 62 PRO C CA 1
ATOM 7999 C C . PRO C 1 67 ? 65.909 43.433 21.738 1.00 32.22 62 PRO C C 1
ATOM 8000 O O . PRO C 1 67 ? 66.988 43.854 22.024 1.00 38.47 62 PRO C O 1
ATOM 8004 N N . ASN C 1 68 ? 65.208 43.906 20.722 1.00 32.26 63 ASN C N 1
ATOM 8005 C CA . ASN C 1 68 ? 65.695 45.005 19.866 1.00 30.68 63 ASN C CA 1
ATOM 8006 C C . ASN C 1 68 ? 65.805 46.297 20.683 1.00 34.24 63 ASN C C 1
ATOM 8007 O O . ASN C 1 68 ? 66.836 47.015 20.569 1.00 44.71 63 ASN C O 1
ATOM 8012 N N . ILE C 1 69 ? 64.777 46.613 21.466 1.00 32.87 64 ILE C N 1
ATOM 8013 C CA . ILE C 1 69 ? 64.741 47.796 22.378 1.00 30.92 64 ILE C CA 1
ATOM 8014 C C . ILE C 1 69 ? 65.838 47.643 23.448 1.00 30.16 64 ILE C C 1
ATOM 8015 O O . ILE C 1 69 ? 66.513 48.638 23.750 1.00 28.18 64 ILE C O 1
ATOM 8020 N N . ASP C 1 70 ? 65.997 46.438 24.005 1.00 28.81 65 ASP C N 1
ATOM 8021 C CA . ASP C 1 70 ? 66.981 46.139 25.079 1.00 30.24 65 ASP C CA 1
ATOM 8022 C C . ASP C 1 70 ? 68.385 46.488 24.555 1.00 29.48 65 ASP C C 1
ATOM 8023 O O . ASP C 1 70 ? 69.123 47.202 25.226 1.00 27.81 65 ASP C O 1
ATOM 8028 N N . THR C 1 71 ? 68.732 46.017 23.366 1.00 29.56 66 THR C N 1
ATOM 8029 C CA . THR C 1 71 ? 70.021 46.344 22.727 1.00 31.29 66 THR C CA 1
ATOM 8030 C C . THR C 1 71 ? 70.086 47.838 22.449 1.00 33.20 66 THR C C 1
ATOM 8031 O O . THR C 1 71 ? 71.136 48.406 22.752 1.00 32.09 66 THR C O 1
ATOM 8035 N N . PHE C 1 72 ? 69.010 48.427 21.911 1.00 32.69 67 PHE C N 1
ATOM 8036 C CA . PHE C 1 72 ? 68.954 49.885 21.606 1.00 31.75 67 PHE C CA 1
ATOM 8037 C C . PHE C 1 72 ? 69.247 50.681 22.888 1.00 30.35 67 PHE C C 1
ATOM 8038 O O . PHE C 1 72 ? 70.089 51.603 22.837 1.00 31.06 67 PHE C O 1
ATOM 8046 N N . ALA C 1 73 ? 68.656 50.283 24.020 1.00 28.60 68 ALA C N 1
ATOM 8047 C CA . ALA C 1 73 ? 68.753 51.012 25.302 1.00 30.91 68 ALA C CA 1
ATOM 8048 C C . ALA C 1 73 ? 70.219 51.132 25.755 1.00 30.79 68 ALA C C 1
ATOM 8049 O O . ALA C 1 73 ? 70.534 52.137 26.479 1.00 28.87 68 ALA C O 1
ATOM 8051 N N . ARG C 1 74 ? 71.052 50.140 25.383 1.00 31.70 69 ARG C N 1
ATOM 8052 C CA . ARG C 1 74 ? 72.503 50.049 25.725 1.00 28.94 69 ARG C CA 1
ATOM 8053 C C . ARG C 1 74 ? 73.294 50.995 24.816 1.00 28.44 69 ARG C C 1
ATOM 8054 O O . ARG C 1 74 ? 74.453 51.245 25.149 1.00 29.09 69 ARG C O 1
ATOM 8062 N N . GLU C 1 75 ? 72.690 51.521 23.741 1.00 26.79 70 GLU C N 1
ATOM 8063 C CA . GLU C 1 75 ? 73.378 52.455 22.823 1.00 27.88 70 GLU C CA 1
ATOM 8064 C C . GLU C 1 75 ? 72.845 53.863 23.019 1.00 32.37 70 GLU C C 1
ATOM 8065 O O . GLU C 1 75 ? 73.308 54.741 22.276 1.00 39.59 70 GLU C O 1
ATOM 8071 N N . SER C 1 76 ? 71.933 54.086 23.971 1.00 34.92 71 SER C N 1
ATOM 8072 C CA . SER C 1 76 ? 71.218 55.393 24.083 1.00 38.23 71 SER C CA 1
ATOM 8073 C C . SER C 1 76 ? 71.108 55.920 25.524 1.00 33.73 71 SER C C 1
ATOM 8074 O O . SER C 1 76 ? 71.362 55.178 26.490 1.00 42.03 71 SER C O 1
ATOM 8077 N N . MET C 1 77 ? 70.810 57.209 25.633 1.00 28.53 72 MET C N 1
ATOM 8078 C CA . MET C 1 77 ? 70.431 57.843 26.905 1.00 29.07 72 MET C CA 1
ATOM 8079 C C . MET C 1 77 ? 68.964 57.495 27.114 1.00 28.09 72 MET C C 1
ATOM 8080 O O . MET C 1 77 ? 68.154 57.775 26.205 1.00 24.77 72 MET C O 1
ATOM 8085 N N . VAL C 1 78 ? 68.676 56.892 28.267 1.00 25.24 73 VAL C N 1
ATOM 8086 C CA . VAL C 1 78 ? 67.387 56.252 28.602 1.00 25.81 73 VAL C CA 1
ATOM 8087 C C . VAL C 1 78 ? 66.790 56.948 29.813 1.00 27.44 73 VAL C C 1
ATOM 8088 O O . VAL C 1 78 ? 67.473 57.004 30.843 1.00 30.35 73 VAL C O 1
ATOM 8092 N N . LEU C 1 79 ? 65.560 57.438 29.718 1.00 27.27 74 LEU C N 1
ATOM 8093 C CA . LEU C 1 79 ? 64.934 58.133 30.874 1.00 28.99 74 LEU C CA 1
ATOM 8094 C C . LEU C 1 79 ? 64.112 57.102 31.633 1.00 26.80 74 LEU C C 1
ATOM 8095 O O . LEU C 1 79 ? 63.459 56.235 31.010 1.00 37.11 74 LEU C O 1
ATOM 8100 N N . THR C 1 80 ? 64.172 57.225 32.928 1.00 25.33 75 THR C N 1
ATOM 8101 C CA . THR C 1 80 ? 63.417 56.419 33.905 1.00 30.20 75 THR C CA 1
ATOM 8102 C C . THR C 1 80 ? 62.038 57.059 34.146 1.00 31.24 75 THR C C 1
ATOM 8103 O O . THR C 1 80 ? 61.140 56.407 34.736 1.00 24.19 75 THR C O 1
ATOM 8107 N N . SER C 1 81 ? 61.901 58.326 33.768 1.00 33.19 76 SER C N 1
ATOM 8108 C CA . SER C 1 81 ? 60.906 59.219 34.397 1.00 29.16 76 SER C CA 1
ATOM 8109 C C . SER C 1 81 ? 60.370 60.268 33.422 1.00 26.92 76 SER C C 1
ATOM 8110 O O . SER C 1 81 ? 59.917 61.305 33.862 1.00 29.89 76 SER C O 1
ATOM 8113 N N . ALA C 1 82 ? 60.380 60.002 32.133 1.00 28.56 77 ALA C N 1
ATOM 8114 C CA . ALA C 1 82 ? 59.642 60.822 31.151 1.00 24.42 77 ALA C CA 1
ATOM 8115 C C . ALA C 1 82 ? 58.158 60.819 31.546 1.00 22.96 77 ALA C C 1
ATOM 8116 O O . ALA C 1 82 ? 57.678 59.761 31.946 1.00 22.51 77 ALA C O 1
ATOM 8118 N N . GLN C 1 83 ? 57.460 61.956 31.481 1.00 23.67 78 GLN C N 1
ATOM 8119 C CA . GLN C 1 83 ? 56.029 62.063 31.863 1.00 27.50 78 GLN C CA 1
ATOM 8120 C C . GLN C 1 83 ? 55.179 62.592 30.707 1.00 27.86 78 GLN C C 1
ATOM 8121 O O . GLN C 1 83 ? 55.579 63.564 30.051 1.00 27.95 78 GLN C O 1
ATOM 8127 N N . SER C 1 84 ? 54.064 61.907 30.461 1.00 30.49 79 SER C N 1
ATOM 8128 C CA . SER C 1 84 ? 52.939 62.397 29.626 1.00 33.14 79 SER C CA 1
ATOM 8129 C C . SER C 1 84 ? 52.000 63.186 30.531 1.00 33.03 79 SER C C 1
ATOM 8130 O O . SER C 1 84 ? 51.166 62.577 31.215 1.00 36.99 79 SER C O 1
ATOM 8133 N N . ASN C 1 85 ? 52.183 64.494 30.554 1.00 31.79 80 ASN C N 1
ATOM 8134 C CA . ASN C 1 85 ? 51.485 65.421 31.474 1.00 31.96 80 ASN C CA 1
ATOM 8135 C C . ASN C 1 85 ? 49.977 65.193 31.318 1.00 31.66 80 ASN C C 1
ATOM 8136 O O . ASN C 1 85 ? 49.283 65.271 32.323 1.00 32.18 80 ASN C O 1
ATOM 8141 N N . CYS C 1 86 ? 49.491 64.950 30.090 1.00 30.85 81 CYS C N 1
ATOM 8142 C CA . CYS C 1 86 ? 48.080 64.627 29.796 1.00 27.76 81 CYS C CA 1
ATOM 8143 C C . CYS C 1 86 ? 48.084 63.302 29.057 1.00 27.35 81 CYS C C 1
ATOM 8144 O O . CYS C 1 86 ? 48.247 63.269 27.850 1.00 26.39 81 CYS C O 1
ATOM 8147 N N . PRO C 1 87 ? 48.027 62.177 29.800 1.00 30.42 82 PRO C N 1
ATOM 8148 C CA . PRO C 1 87 ? 48.206 60.839 29.238 1.00 31.66 82 PRO C CA 1
ATOM 8149 C C . PRO C 1 87 ? 46.959 60.405 28.448 1.00 32.19 82 PRO C C 1
ATOM 8150 O O . PRO C 1 87 ? 46.080 59.721 28.948 1.00 31.99 82 PRO C O 1
ATOM 8154 N N . LEU C 1 88 ? 46.885 60.889 27.222 1.00 26.59 83 LEU C N 1
ATOM 8155 C CA . LEU C 1 88 ? 45.711 60.722 26.369 1.00 25.00 83 LEU C CA 1
ATOM 8156 C C . LEU C 1 88 ? 46.156 61.111 24.972 1.00 25.80 83 LEU C C 1
ATOM 8157 O O . LEU C 1 88 ? 46.963 62.047 24.899 1.00 31.65 83 LEU C O 1
ATOM 8162 N N . SER C 1 89 ? 45.714 60.403 23.933 1.00 26.18 84 SER C N 1
ATOM 8163 C CA . SER C 1 89 ? 46.323 60.453 22.573 1.00 28.91 84 SER C CA 1
ATOM 8164 C C . SER C 1 89 ? 46.435 61.903 22.089 1.00 31.03 84 SER C C 1
ATOM 8165 O O . SER C 1 89 ? 47.601 62.406 21.965 1.00 25.76 84 SER C O 1
ATOM 8168 N N . SER C 1 90 ? 45.298 62.534 21.752 1.00 25.51 85 SER C N 1
ATOM 8169 C CA . SER C 1 90 ? 45.363 63.812 21.018 1.00 25.75 85 SER C CA 1
ATOM 8170 C C . SER C 1 90 ? 46.101 64.838 21.880 1.00 25.30 85 SER C C 1
ATOM 8171 O O . SER C 1 90 ? 47.070 65.438 21.421 1.00 21.04 85 SER C O 1
ATOM 8174 N N . PRO C 1 91 ? 45.747 65.013 23.177 1.00 29.46 86 PRO C N 1
ATOM 8175 C CA . PRO C 1 91 ? 46.403 66.021 24.028 1.00 30.15 86 PRO C CA 1
ATOM 8176 C C . PRO C 1 91 ? 47.940 65.994 23.955 1.00 28.99 86 PRO C C 1
ATOM 8177 O O . PRO C 1 91 ? 48.586 67.103 23.832 1.00 31.75 86 PRO C O 1
ATOM 8181 N N . HIS C 1 92 ? 48.465 64.767 23.976 1.00 24.69 87 HIS C N 1
ATOM 8182 C CA . HIS C 1 92 ? 49.914 64.473 23.920 1.00 26.18 87 HIS C CA 1
ATOM 8183 C C . HIS C 1 92 ? 50.472 64.874 22.570 1.00 23.65 87 HIS C C 1
ATOM 8184 O O . HIS C 1 92 ? 51.394 65.636 22.515 1.00 26.79 87 HIS C O 1
ATOM 8191 N N . ARG C 1 93 ? 49.905 64.325 21.523 1.00 26.96 88 ARG C N 1
ATOM 8192 C CA . ARG C 1 93 ? 50.288 64.589 20.112 1.00 28.60 88 ARG C CA 1
ATOM 8193 C C . ARG C 1 93 ? 50.253 66.112 19.860 1.00 28.00 88 ARG C C 1
ATOM 8194 O O . ARG C 1 93 ? 51.106 66.642 19.090 1.00 27.13 88 ARG C O 1
ATOM 8202 N N . GLY C 1 94 ? 49.322 66.811 20.512 1.00 27.15 89 GLY C N 1
ATOM 8203 C CA . GLY C 1 94 ? 49.223 68.277 20.434 1.00 28.70 89 GLY C CA 1
ATOM 8204 C C . GLY C 1 94 ? 50.472 68.899 20.997 1.00 29.38 89 GLY C C 1
ATOM 8205 O O . GLY C 1 94 ? 51.069 69.763 20.319 1.00 30.59 89 GLY C O 1
ATOM 8206 N N . MET C 1 95 ? 50.856 68.460 22.197 1.00 27.35 90 MET C N 1
ATOM 8207 C CA . MET C 1 95 ? 52.096 68.937 22.854 1.00 23.50 90 MET C CA 1
ATOM 8208 C C . MET C 1 95 ? 53.329 68.474 22.073 1.00 23.19 90 MET C C 1
ATOM 8209 O O . MET C 1 95 ? 54.303 69.223 21.982 1.00 20.80 90 MET C O 1
ATOM 8214 N N . LEU C 1 96 ? 53.293 67.254 21.544 1.00 23.26 91 LEU C N 1
ATOM 8215 C CA . LEU C 1 96 ? 54.455 66.660 20.856 1.00 23.69 91 LEU C CA 1
ATOM 8216 C C . LEU C 1 96 ? 54.808 67.550 19.670 1.00 27.11 91 LEU C C 1
ATOM 8217 O O . LEU C 1 96 ? 56.025 67.842 19.497 1.00 27.04 91 LEU C O 1
ATOM 8222 N N . LEU C 1 97 ? 53.787 67.950 18.894 1.00 28.58 92 LEU C N 1
ATOM 8223 C CA . LEU C 1 97 ? 53.980 68.538 17.539 1.00 30.82 92 LEU C CA 1
ATOM 8224 C C . LEU C 1 97 ? 54.168 70.042 17.670 1.00 33.94 92 LEU C C 1
ATOM 8225 O O . LEU C 1 97 ? 54.757 70.610 16.743 1.00 41.26 92 LEU C O 1
ATOM 8230 N N . THR C 1 98 ? 53.687 70.667 18.754 1.00 31.30 93 THR C N 1
ATOM 8231 C CA . THR C 1 98 ? 53.690 72.153 18.893 1.00 28.03 93 THR C CA 1
ATOM 8232 C C . THR C 1 98 ? 54.705 72.601 19.941 1.00 26.00 93 THR C C 1
ATOM 8233 O O . THR C 1 98 ? 55.081 73.730 19.943 1.00 26.31 93 THR C O 1
ATOM 8237 N N . GLY C 1 99 ? 55.083 71.722 20.837 1.00 29.11 94 GLY C N 1
ATOM 8238 C CA . GLY C 1 99 ? 55.871 72.074 22.028 1.00 34.85 94 GLY C CA 1
ATOM 8239 C C . GLY C 1 99 ? 55.121 73.001 22.973 1.00 34.94 94 GLY C C 1
ATOM 8240 O O . GLY C 1 99 ? 55.815 73.681 23.747 1.00 39.88 94 GLY C O 1
ATOM 8241 N N . MET C 1 100 ? 53.769 73.021 22.927 1.00 30.45 95 MET C N 1
ATOM 8242 C CA . MET C 1 100 ? 52.901 73.805 23.845 1.00 28.03 95 MET C CA 1
ATOM 8243 C C . MET C 1 100 ? 51.989 72.876 24.674 1.00 27.91 95 MET C C 1
ATOM 8244 O O . MET C 1 100 ? 51.628 71.776 24.182 1.00 27.06 95 MET C O 1
ATOM 8249 N N . TYR C 1 101 ? 51.659 73.286 25.906 1.00 25.21 96 TYR C N 1
ATOM 8250 C CA . TYR C 1 101 ? 50.739 72.536 26.804 1.00 26.28 96 TYR C CA 1
ATOM 8251 C C . TYR C 1 101 ? 49.332 72.562 26.186 1.00 24.32 96 TYR C C 1
ATOM 8252 O O . TYR C 1 101 ? 49.064 73.328 25.260 1.00 21.72 96 TYR C O 1
ATOM 8261 N N . PRO C 1 102 ? 48.391 71.718 26.642 1.00 23.16 97 PRO C N 1
ATOM 8262 C CA . PRO C 1 102 ? 47.105 71.551 25.936 1.00 27.79 97 PRO C CA 1
ATOM 8263 C C . PRO C 1 102 ? 46.178 72.776 25.893 1.00 26.55 97 PRO C C 1
ATOM 8264 O O . PRO C 1 102 ? 45.319 72.812 25.052 1.00 23.62 97 PRO C O 1
ATOM 8268 N N . ASN C 1 103 ? 46.434 73.768 26.741 1.00 28.59 98 ASN C N 1
ATOM 8269 C CA . ASN C 1 103 ? 45.717 75.065 26.723 1.00 31.04 98 ASN C CA 1
ATOM 8270 C C . ASN C 1 103 ? 46.139 75.913 25.524 1.00 33.72 98 ASN C C 1
ATOM 8271 O O . ASN C 1 103 ? 45.453 76.875 25.259 1.00 41.00 98 ASN C O 1
ATOM 8276 N N . ARG C 1 104 ? 47.191 75.561 24.801 1.00 35.04 99 ARG C N 1
ATOM 8277 C CA . ARG C 1 104 ? 47.692 76.374 23.668 1.00 31.65 99 ARG C CA 1
ATOM 8278 C C . ARG C 1 104 ? 47.923 75.539 22.408 1.00 34.30 99 ARG C C 1
ATOM 8279 O O . ARG C 1 104 ? 48.101 76.157 21.358 1.00 35.65 99 ARG C O 1
ATOM 8287 N N . SER C 1 105 ? 48.001 74.209 22.487 1.00 31.51 100 SER C N 1
ATOM 8288 C CA . SER C 1 105 ? 48.335 73.369 21.311 1.00 26.65 100 SER C CA 1
ATOM 8289 C C . SER C 1 105 ? 47.194 73.482 20.308 1.00 24.30 100 SER C C 1
ATOM 8290 O O . SER C 1 105 ? 47.442 73.341 19.134 1.00 21.08 100 SER C O 1
ATOM 8293 N N . GLY C 1 106 ? 45.972 73.731 20.785 1.00 26.11 101 GLY C N 1
ATOM 8294 C CA . GLY C 1 106 ? 44.743 73.528 19.996 1.00 24.44 101 GLY C CA 1
ATOM 8295 C C . GLY C 1 106 ? 44.044 72.257 20.433 1.00 27.14 101 GLY C C 1
ATOM 8296 O O . GLY C 1 106 ? 42.887 72.041 19.981 1.00 28.06 101 GLY C O 1
ATOM 8297 N N . VAL C 1 107 ? 44.663 71.456 21.317 1.00 29.39 102 VAL C N 1
ATOM 8298 C CA . VAL C 1 107 ? 44.291 70.019 21.497 1.00 33.55 102 VAL C CA 1
ATOM 8299 C C . VAL C 1 107 ? 44.152 69.674 22.977 1.00 32.94 102 VAL C C 1
ATOM 8300 O O . VAL C 1 107 ? 44.988 68.969 23.566 1.00 37.66 102 VAL C O 1
ATOM 8304 N N . PRO C 1 108 ? 43.081 70.187 23.606 1.00 29.87 103 PRO C N 1
ATOM 8305 C CA . PRO C 1 108 ? 42.785 69.901 25.006 1.00 32.00 103 PRO C CA 1
ATOM 8306 C C . PRO C 1 108 ? 42.108 68.554 25.249 1.00 29.06 103 PRO C C 1
ATOM 8307 O O . PRO C 1 108 ? 42.236 68.039 26.342 1.00 30.69 103 PRO C O 1
ATOM 8311 N N . LEU C 1 109 ? 41.403 68.037 24.252 1.00 24.10 104 LEU C N 1
ATOM 8312 C CA . LEU C 1 109 ? 40.739 66.742 24.399 1.00 24.26 104 LEU C CA 1
ATOM 8313 C C . LEU C 1 109 ? 41.231 65.784 23.321 1.00 23.15 104 LEU C C 1
ATOM 8314 O O . LEU C 1 109 ? 41.744 66.272 22.313 1.00 23.12 104 LEU C O 1
ATOM 8319 N N . ASN C 1 110 ? 40.970 64.490 23.493 1.00 23.21 105 ASN C N 1
ATOM 8320 C CA . ASN C 1 110 ? 40.985 63.510 22.385 1.00 28.23 105 ASN C CA 1
ATOM 8321 C C . ASN C 1 110 ? 40.154 64.029 21.196 1.00 32.89 105 ASN C C 1
ATOM 8322 O O . ASN C 1 110 ? 39.005 64.461 21.438 1.00 33.71 105 ASN C O 1
ATOM 8327 N N . CYS C 1 111 ? 40.679 63.966 19.964 1.00 31.88 106 CYS C N 1
ATOM 8328 C CA . CYS C 1 111 ? 39.966 64.402 18.731 1.00 29.26 106 CYS C CA 1
ATOM 8329 C C . CYS C 1 111 ? 38.854 63.408 18.374 1.00 27.99 106 CYS C C 1
ATOM 8330 O O . CYS C 1 111 ? 39.136 62.209 18.336 1.00 27.47 106 CYS C O 1
ATOM 8333 N N . ASN C 1 112 ? 37.631 63.899 18.151 1.00 28.77 107 ASN C N 1
ATOM 8334 C CA . ASN C 1 112 ? 36.501 63.147 17.530 1.00 28.50 107 ASN C CA 1
ATOM 8335 C C . ASN C 1 112 ? 35.418 64.179 17.164 1.00 26.45 107 ASN C C 1
ATOM 8336 O O . ASN C 1 112 ? 35.604 65.360 17.516 1.00 22.62 107 ASN C O 1
ATOM 8341 N N . SER C 1 113 ? 34.349 63.732 16.483 1.00 27.44 108 SER C N 1
ATOM 8342 C CA . SER C 1 113 ? 33.371 64.576 15.748 1.00 26.28 108 SER C CA 1
ATOM 8343 C C . SER C 1 113 ? 32.536 65.335 16.749 1.00 26.44 108 SER C C 1
ATOM 8344 O O . SER C 1 113 ? 31.884 66.274 16.324 1.00 31.16 108 SER C O 1
ATOM 8347 N N . THR C 1 114 ? 32.603 64.914 18.009 1.00 27.85 109 THR C N 1
ATOM 8348 C CA . THR C 1 114 ? 31.990 65.523 19.232 1.00 29.71 109 THR C CA 1
ATOM 8349 C C . THR C 1 114 ? 32.680 66.848 19.611 1.00 32.37 109 THR C C 1
ATOM 8350 O O . THR C 1 114 ? 32.052 67.675 20.273 1.00 35.42 109 THR C O 1
ATOM 8354 N N . ARG C 1 115 ? 33.954 67.028 19.255 1.00 32.33 110 ARG C N 1
ATOM 8355 C CA . ARG C 1 115 ? 34.859 68.024 19.899 1.00 31.95 110 ARG C CA 1
ATOM 8356 C C . ARG C 1 115 ? 35.519 68.905 18.855 1.00 33.34 110 ARG C C 1
ATOM 8357 O O . ARG C 1 115 ? 36.705 68.751 18.553 1.00 36.13 110 ARG C O 1
ATOM 8365 N N . PRO C 1 116 ? 34.736 69.833 18.270 1.00 35.74 111 PRO C N 1
ATOM 8366 C CA . PRO C 1 116 ? 35.253 70.804 17.315 1.00 33.14 111 PRO C CA 1
ATOM 8367 C C . PRO C 1 116 ? 36.285 71.696 17.993 1.00 33.39 111 PRO C C 1
ATOM 8368 O O . PRO C 1 116 ? 37.117 72.152 17.297 1.00 37.08 111 PRO C O 1
ATOM 8372 N N . ILE C 1 117 ? 36.230 71.864 19.314 1.00 32.06 112 ILE C N 1
ATOM 8373 C CA . ILE C 1 117 ? 37.143 72.799 20.024 1.00 31.53 112 ILE C CA 1
ATOM 8374 C C . ILE C 1 117 ? 38.565 72.184 20.103 1.00 30.28 112 ILE C C 1
ATOM 8375 O O . ILE C 1 117 ? 39.504 72.886 20.513 1.00 34.18 112 ILE C O 1
ATOM 8380 N N . SER C 1 118 ? 38.774 70.932 19.702 1.00 28.13 113 SER C N 1
ATOM 8381 C CA . SER C 1 118 ? 40.069 70.211 19.871 1.00 31.07 113 SER C CA 1
ATOM 8382 C C . SER C 1 118 ? 40.536 69.664 18.533 1.00 30.05 113 SER C C 1
ATOM 8383 O O . SER C 1 118 ? 39.932 68.686 18.049 1.00 39.45 113 SER C O 1
ATOM 8386 N N . SER C 1 119 ? 41.592 70.261 18.010 1.00 28.81 114 SER C N 1
ATOM 8387 C CA . SER C 1 119 ? 42.159 69.994 16.669 1.00 30.72 114 SER C CA 1
ATOM 8388 C C . SER C 1 119 ? 43.482 70.756 16.589 1.00 32.33 114 SER C C 1
ATOM 8389 O O . SER C 1 119 ? 43.545 71.829 17.209 1.00 46.48 114 SER C O 1
ATOM 8392 N N . LEU C 1 120 ? 44.492 70.247 15.890 1.00 28.47 115 LEU C N 1
ATOM 8393 C CA . LEU C 1 120 ? 45.850 70.848 15.944 1.00 29.50 115 LEU C CA 1
ATOM 8394 C C . LEU C 1 120 ? 45.803 72.218 15.292 1.00 30.66 115 LEU C C 1
ATOM 8395 O O . LEU C 1 120 ? 45.333 72.264 14.177 1.00 33.63 115 LEU C O 1
ATOM 8400 N N . ARG C 1 121 ? 46.235 73.268 15.979 1.00 30.87 116 ARG C N 1
ATOM 8401 C CA . ARG C 1 121 ? 46.243 74.649 15.451 1.00 31.43 116 ARG C CA 1
ATOM 8402 C C . ARG C 1 121 ? 46.938 74.726 14.081 1.00 33.30 116 ARG C C 1
ATOM 8403 O O . ARG C 1 121 ? 48.140 74.397 13.983 1.00 28.45 116 ARG C O 1
ATOM 8411 N N . ASP C 1 122 ? 46.204 75.235 13.085 1.00 39.00 117 ASP C N 1
ATOM 8412 C CA . ASP C 1 122 ? 46.689 75.509 11.705 1.00 37.95 117 ASP C CA 1
ATOM 8413 C C . ASP C 1 122 ? 47.831 76.503 11.807 1.00 34.17 117 ASP C C 1
ATOM 8414 O O . ASP C 1 122 ? 48.815 76.369 11.099 1.00 31.23 117 ASP C O 1
ATOM 8419 N N . ASP C 1 123 ? 47.719 77.462 12.702 1.00 36.58 118 ASP C N 1
ATOM 8420 C CA . ASP C 1 123 ? 48.694 78.578 12.766 1.00 38.22 118 ASP C CA 1
ATOM 8421 C C . ASP C 1 123 ? 49.884 78.248 13.668 1.00 41.62 118 ASP C C 1
ATOM 8422 O O . ASP C 1 123 ? 50.679 79.140 13.891 1.00 49.39 118 ASP C O 1
ATOM 8427 N N . ALA C 1 124 ? 50.006 77.048 14.220 1.00 43.17 119 ALA C N 1
ATOM 8428 C CA . ALA C 1 124 ? 51.206 76.681 15.006 1.00 40.76 119 ALA C CA 1
ATOM 8429 C C . ALA C 1 124 ? 52.368 76.379 14.060 1.00 40.17 119 ALA C C 1
ATOM 8430 O O . ALA C 1 124 ? 52.144 75.769 13.008 1.00 38.96 119 ALA C O 1
ATOM 8432 N N . GLU C 1 125 ? 53.569 76.794 14.441 1.00 37.14 120 GLU C N 1
ATOM 8433 C CA . GLU C 1 125 ? 54.848 76.408 13.801 1.00 36.67 120 GLU C CA 1
ATOM 8434 C C . GLU C 1 125 ? 55.296 75.113 14.468 1.00 34.54 120 GLU C C 1
ATOM 8435 O O . GLU C 1 125 ? 55.966 75.173 15.522 1.00 33.62 120 GLU C O 1
ATOM 8441 N N . CYS C 1 126 ? 54.920 73.991 13.867 1.00 35.64 121 CYS C N 1
ATOM 8442 C CA . CYS C 1 126 ? 55.099 72.607 14.419 1.00 35.58 121 CYS C CA 1
ATOM 8443 C C . CYS C 1 126 ? 56.505 72.056 14.143 1.00 37.19 121 CYS C C 1
ATOM 8444 O O . CYS C 1 126 ? 57.278 72.700 13.340 1.00 38.32 121 CYS C O 1
ATOM 8447 N N . ILE C 1 127 ? 56.812 70.905 14.764 1.00 33.03 122 ILE C N 1
ATOM 8448 C CA . ILE C 1 127 ? 58.131 70.226 14.628 1.00 29.90 122 ILE C CA 1
ATOM 8449 C C . ILE C 1 127 ? 58.376 70.011 13.130 1.00 29.70 122 ILE C C 1
ATOM 8450 O O . ILE C 1 127 ? 59.440 70.370 12.677 1.00 27.78 122 ILE C O 1
ATOM 8455 N N . GLY C 1 128 ? 57.370 69.571 12.379 1.00 35.31 123 GLY C N 1
ATOM 8456 C CA . GLY C 1 128 ? 57.485 69.353 10.922 1.00 38.57 123 GLY C CA 1
ATOM 8457 C C . GLY C 1 128 ? 57.766 70.631 10.139 1.00 35.92 123 GLY C C 1
ATOM 8458 O O . GLY C 1 128 ? 58.545 70.563 9.171 1.00 30.91 123 GLY C O 1
ATOM 8459 N N . ASP C 1 129 ? 57.146 71.751 10.534 1.00 36.30 124 ASP C N 1
ATOM 8460 C CA . ASP C 1 129 ? 57.345 73.078 9.879 1.00 38.71 124 ASP C CA 1
ATOM 8461 C C . ASP C 1 129 ? 58.818 73.508 10.013 1.00 37.43 124 ASP C C 1
ATOM 8462 O O . ASP C 1 129 ? 59.394 73.933 9.005 1.00 33.90 124 ASP C O 1
ATOM 8467 N N . VAL C 1 130 ? 59.426 73.375 11.201 1.00 37.27 125 VAL C N 1
ATOM 8468 C CA . VAL C 1 130 ? 60.822 73.849 11.474 1.00 38.04 125 VAL C CA 1
ATOM 8469 C C . VAL C 1 130 ? 61.815 73.028 10.655 1.00 34.63 125 VAL C C 1
ATOM 8470 O O . VAL C 1 130 ? 62.727 73.588 10.050 1.00 34.83 125 VAL C O 1
ATOM 8474 N N . PHE C 1 131 ? 61.692 71.718 10.733 1.00 31.99 126 PHE C N 1
ATOM 8475 C CA . PHE C 1 131 ? 62.541 70.767 9.997 1.00 32.77 126 PHE C CA 1
ATOM 8476 C C . PHE C 1 131 ? 62.469 71.145 8.522 1.00 37.79 126 PHE C C 1
ATOM 8477 O O . PHE C 1 131 ? 63.483 71.552 7.929 1.00 36.94 126 PHE C O 1
ATOM 8485 N N . SER C 1 132 ? 61.279 71.029 7.948 1.00 39.07 127 SER C N 1
ATOM 8486 C CA . SER C 1 132 ? 61.004 71.452 6.557 1.00 32.76 127 SER C CA 1
ATOM 8487 C C . SER C 1 132 ? 61.700 72.788 6.232 1.00 33.31 127 SER C C 1
ATOM 8488 O O . SER C 1 132 ? 62.557 72.813 5.336 1.00 31.70 127 SER C O 1
ATOM 8491 N N . LYS C 1 133 ? 61.377 73.852 6.968 1.00 34.83 128 LYS C N 1
ATOM 8492 C CA . LYS C 1 133 ? 61.978 75.204 6.783 1.00 34.73 128 LYS C CA 1
ATOM 8493 C C . LYS C 1 133 ? 63.512 75.078 6.835 1.00 35.51 128 LYS C C 1
ATOM 8494 O O . LYS C 1 133 ? 64.161 75.886 6.206 1.00 42.59 128 LYS C O 1
ATOM 8500 N N . ALA C 1 134 ? 64.110 74.096 7.519 1.00 33.55 129 ALA C N 1
ATOM 8501 C CA . ALA C 1 134 ? 65.589 73.976 7.656 1.00 32.34 129 ALA C CA 1
ATOM 8502 C C . ALA C 1 134 ? 66.227 73.118 6.538 1.00 36.63 129 ALA C C 1
ATOM 8503 O O . ALA C 1 134 ? 67.444 72.964 6.578 1.00 37.22 129 ALA C O 1
ATOM 8505 N N . GLY C 1 135 ? 65.463 72.586 5.571 1.00 45.37 130 GLY C N 1
ATOM 8506 C CA . GLY C 1 135 ? 65.969 71.820 4.404 1.00 46.45 130 GLY C CA 1
ATOM 8507 C C . GLY C 1 135 ? 65.718 70.309 4.487 1.00 48.06 130 GLY C C 1
ATOM 8508 O O . GLY C 1 135 ? 66.177 69.572 3.559 1.00 43.81 130 GLY C O 1
ATOM 8509 N N . TYR C 1 136 ? 64.990 69.851 5.510 1.00 44.27 131 TYR C N 1
ATOM 8510 C CA . TYR C 1 136 ? 64.671 68.417 5.726 1.00 42.27 131 TYR C CA 1
ATOM 8511 C C . TYR C 1 136 ? 63.519 67.990 4.813 1.00 37.05 131 TYR C C 1
ATOM 8512 O O . TYR C 1 136 ? 62.616 68.782 4.643 1.00 37.94 131 TYR C O 1
ATOM 8521 N N . ASP C 1 137 ? 63.606 66.796 4.226 1.00 35.96 132 ASP C N 1
ATOM 8522 C CA . ASP C 1 137 ? 62.424 65.959 3.896 1.00 40.98 132 ASP C CA 1
ATOM 8523 C C . ASP C 1 137 ? 61.821 65.467 5.223 1.00 42.80 132 ASP C C 1
ATOM 8524 O O . ASP C 1 137 ? 62.562 64.996 6.109 1.00 50.61 132 ASP C O 1
ATOM 8529 N N . CYS C 1 138 ? 60.507 65.579 5.350 1.00 33.13 133 CYS C N 1
ATOM 8530 C CA . CYS C 1 138 ? 59.736 65.165 6.529 1.00 30.53 133 CYS C CA 1
ATOM 8531 C C . CYS C 1 138 ? 58.692 64.158 6.053 1.00 32.89 133 CYS C C 1
ATOM 8532 O O . CYS C 1 138 ? 58.041 64.428 4.999 1.00 31.07 133 CYS C O 1
ATOM 8535 N N . ALA C 1 139 ? 58.555 63.039 6.781 1.00 32.22 134 ALA C N 1
ATOM 8536 C CA . ALA C 1 139 ? 57.644 61.927 6.427 1.00 30.53 134 ALA C CA 1
ATOM 8537 C C . ALA C 1 139 ? 56.912 61.411 7.678 1.00 33.73 134 ALA C C 1
ATOM 8538 O O . ALA C 1 139 ? 57.577 61.160 8.727 1.00 30.84 134 ALA C O 1
ATOM 8540 N N . TYR C 1 140 ? 55.583 61.276 7.596 1.00 30.94 135 TYR C N 1
ATOM 8541 C CA . TYR C 1 140 ? 54.757 60.842 8.745 1.00 30.92 135 TYR C CA 1
ATOM 8542 C C . TYR C 1 140 ? 54.083 59.538 8.366 1.00 30.75 135 TYR C C 1
ATOM 8543 O O . TYR C 1 140 ? 53.338 59.546 7.355 1.00 28.82 135 TYR C O 1
ATOM 8552 N N . PHE C 1 141 ? 54.318 58.487 9.160 1.00 31.90 136 PHE C N 1
ATOM 8553 C CA . PHE C 1 141 ? 53.674 57.160 9.000 1.00 35.87 136 PHE C CA 1
ATOM 8554 C C . PHE C 1 141 ? 52.779 56.817 10.197 1.00 33.96 136 PHE C C 1
ATOM 8555 O O . PHE C 1 141 ? 53.191 57.034 11.319 1.00 36.07 136 PHE C O 1
ATOM 8563 N N . GLY C 1 142 ? 51.599 56.263 9.949 1.00 31.09 137 GLY C N 1
ATOM 8564 C CA . GLY C 1 142 ? 50.719 55.738 11.004 1.00 30.70 137 GLY C CA 1
ATOM 8565 C C . GLY C 1 142 ? 49.776 56.775 11.591 1.00 30.25 137 GLY C C 1
ATOM 8566 O O . GLY C 1 142 ? 49.286 57.643 10.858 1.00 30.30 137 GLY C O 1
ATOM 8567 N N . LYS C 1 143 ? 49.517 56.640 12.889 1.00 31.48 138 LYS C N 1
ATOM 8568 C CA . LYS C 1 143 ? 48.433 57.317 13.650 1.00 31.43 138 LYS C CA 1
ATOM 8569 C C . LYS C 1 143 ? 48.864 58.770 13.912 1.00 29.22 138 LYS C C 1
ATOM 8570 O O . LYS C 1 143 ? 49.978 58.976 14.441 1.00 25.83 138 LYS C O 1
ATOM 8576 N N . LEU C 1 144 ? 48.021 59.743 13.549 1.00 30.47 139 LEU C N 1
ATOM 8577 C CA . LEU C 1 144 ? 48.271 61.198 13.775 1.00 28.41 139 LEU C CA 1
ATOM 8578 C C . LEU C 1 144 ? 47.388 61.724 14.913 1.00 27.44 139 LEU C C 1
ATOM 8579 O O . LEU C 1 144 ? 47.912 62.530 15.746 1.00 26.28 139 LEU C O 1
ATOM 8584 N N . HIS C 1 145 ? 46.122 61.310 14.875 1.00 25.31 140 HIS C N 1
ATOM 8585 C CA . HIS C 1 145 ? 45.058 61.619 15.851 1.00 27.27 140 HIS C CA 1
ATOM 8586 C C . HIS C 1 145 ? 45.184 63.053 16.392 1.00 27.60 140 HIS C C 1
ATOM 8587 O O . HIS C 1 145 ? 45.284 63.234 17.634 1.00 22.80 140 HIS C O 1
ATOM 8594 N N . ALA C 1 146 ? 45.170 64.045 15.503 1.00 25.66 141 ALA C N 1
ATOM 8595 C CA . ALA C 1 146 ? 45.430 65.433 15.921 1.00 26.02 141 ALA C CA 1
ATOM 8596 C C . ALA C 1 146 ? 44.451 66.387 15.269 1.00 23.24 141 ALA C C 1
ATOM 8597 O O . ALA C 1 146 ? 44.506 67.566 15.601 1.00 21.42 141 ALA C O 1
ATOM 8599 N N . ASP C 1 147 ? 43.621 65.892 14.366 1.00 27.50 142 ASP C N 1
ATOM 8600 C CA . ASP C 1 147 ? 42.683 66.743 13.583 1.00 32.44 142 ASP C CA 1
ATOM 8601 C C . ASP C 1 147 ? 41.262 66.333 13.931 1.00 33.85 142 ASP C C 1
ATOM 8602 O O . ASP C 1 147 ? 41.031 65.131 14.098 1.00 36.21 142 ASP C O 1
ATOM 8607 N N . PHE C 1 148 ? 40.386 67.330 14.106 1.00 38.83 143 PHE C N 1
ATOM 8608 C CA . PHE C 1 148 ? 38.917 67.188 14.278 1.00 34.06 143 PHE C CA 1
ATOM 8609 C C . PHE C 1 148 ? 38.306 66.648 12.998 1.00 31.18 143 PHE C C 1
ATOM 8610 O O . PHE C 1 148 ? 38.400 67.283 11.957 1.00 38.80 143 PHE C O 1
ATOM 8618 N N . PRO C 1 149 ? 37.710 65.442 13.028 1.00 29.81 144 PRO C N 1
ATOM 8619 C CA . PRO C 1 149 ? 37.071 64.861 11.852 1.00 30.50 144 PRO C CA 1
ATOM 8620 C C . PRO C 1 149 ? 36.042 65.769 11.181 1.00 31.24 144 PRO C C 1
ATOM 8621 O O . PRO C 1 149 ? 35.306 66.420 11.885 1.00 28.05 144 PRO C O 1
ATOM 8625 N N . THR C 1 150 ? 36.093 65.795 9.848 1.00 34.44 145 THR C N 1
ATOM 8626 C CA . THR C 1 150 ? 35.197 66.546 8.935 1.00 34.41 145 THR C CA 1
ATOM 8627 C C . THR C 1 150 ? 34.766 65.609 7.805 1.00 38.49 145 THR C C 1
ATOM 8628 O O . THR C 1 150 ? 35.408 64.569 7.591 1.00 44.45 145 THR C O 1
ATOM 8632 N N . PRO C 1 151 ? 33.644 65.918 7.104 1.00 35.28 146 PRO C N 1
ATOM 8633 C CA . PRO C 1 151 ? 33.244 65.195 5.886 1.00 29.40 146 PRO C CA 1
ATOM 8634 C C . PRO C 1 151 ? 34.221 65.432 4.731 1.00 27.25 146 PRO C C 1
ATOM 8635 O O . PRO C 1 151 ? 33.889 66.005 3.764 1.00 24.87 146 PRO C O 1
ATOM 8639 N N . ASN C 1 152 ? 35.401 64.840 4.855 1.00 37.27 147 ASN C N 1
ATOM 8640 C CA . ASN C 1 152 ? 36.747 65.286 4.379 1.00 31.25 147 ASN C CA 1
ATOM 8641 C C . ASN C 1 152 ? 37.230 64.452 3.201 1.00 30.98 147 ASN C C 1
ATOM 8642 O O . ASN C 1 152 ? 38.268 64.771 2.647 1.00 34.98 147 ASN C O 1
ATOM 8647 N N . ASP C 1 153 ? 36.554 63.329 2.956 1.00 33.28 148 ASP C N 1
ATOM 8648 C CA . ASP C 1 153 ? 37.137 62.069 2.431 1.00 30.78 148 ASP C CA 1
ATOM 8649 C C . ASP C 1 153 ? 37.564 62.309 0.998 1.00 30.86 148 ASP C C 1
ATOM 8650 O O . ASP C 1 153 ? 36.733 62.571 0.141 1.00 35.53 148 ASP C O 1
ATOM 8655 N N . PRO C 1 154 ? 38.865 62.177 0.676 1.00 37.18 149 PRO C N 1
ATOM 8656 C CA . PRO C 1 154 ? 39.325 62.376 -0.697 1.00 36.88 149 PRO C CA 1
ATOM 8657 C C . PRO C 1 154 ? 38.597 61.526 -1.747 1.00 38.81 149 PRO C C 1
ATOM 8658 O O . PRO C 1 154 ? 38.400 62.057 -2.760 1.00 48.35 149 PRO C O 1
ATOM 8662 N N . GLU C 1 155 ? 38.186 60.285 -1.466 1.00 41.94 150 GLU C N 1
ATOM 8663 C CA . GLU C 1 155 ? 37.628 59.342 -2.484 1.00 40.58 150 GLU C CA 1
ATOM 8664 C C . GLU C 1 155 ? 36.113 59.049 -2.312 1.00 41.86 150 GLU C C 1
ATOM 8665 O O . GLU C 1 155 ? 35.668 58.138 -3.036 1.00 42.53 150 GLU C O 1
ATOM 8671 N N . ASN C 1 156 ? 35.380 59.626 -1.338 1.00 39.51 151 ASN C N 1
ATOM 8672 C CA . ASN C 1 156 ? 33.881 59.700 -1.292 1.00 37.33 151 ASN C CA 1
ATOM 8673 C C . ASN C 1 156 ? 33.606 61.128 -0.820 1.00 42.76 151 ASN C C 1
ATOM 8674 O O . ASN C 1 156 ? 33.367 61.384 0.338 1.00 37.63 151 ASN C O 1
ATOM 8676 N N . PRO C 1 157 ? 33.671 62.130 -1.716 1.00 54.35 152 PRO C N 1
ATOM 8677 C CA . PRO C 1 157 ? 33.944 63.531 -1.369 1.00 55.04 152 PRO C CA 1
ATOM 8678 C C . PRO C 1 157 ? 33.256 64.313 -0.235 1.00 52.86 152 PRO C C 1
ATOM 8679 O O . PRO C 1 157 ? 33.987 64.940 0.511 1.00 59.85 152 PRO C O 1
ATOM 8683 N N . GLY C 1 158 ? 31.933 64.440 -0.176 1.00 46.13 153 GLY C N 1
ATOM 8684 C CA . GLY C 1 158 ? 31.331 65.272 0.897 1.00 45.09 153 GLY C CA 1
ATOM 8685 C C . GLY C 1 158 ? 31.071 64.486 2.191 1.00 44.04 153 GLY C C 1
ATOM 8686 O O . GLY C 1 158 ? 30.080 64.806 2.872 1.00 40.70 153 GLY C O 1
ATOM 8687 N N . GLN C 1 159 ? 31.845 63.426 2.468 1.00 42.76 154 GLN C N 1
ATOM 8688 C CA . GLN C 1 159 ? 31.503 62.279 3.367 1.00 40.49 154 GLN C CA 1
ATOM 8689 C C . GLN C 1 159 ? 32.606 62.094 4.424 1.00 38.80 154 GLN C C 1
ATOM 8690 O O . GLN C 1 159 ? 33.796 62.314 4.127 1.00 34.83 154 GLN C O 1
ATOM 8696 N N . TYR C 1 160 ? 32.223 61.712 5.640 1.00 38.37 155 TYR C N 1
ATOM 8697 C CA . TYR C 1 160 ? 33.146 61.297 6.726 1.00 35.30 155 TYR C CA 1
ATOM 8698 C C . TYR C 1 160 ? 33.834 60.023 6.283 1.00 27.10 155 TYR C C 1
ATOM 8699 O O . TYR C 1 160 ? 33.266 59.322 5.458 1.00 22.92 155 TYR C O 1
ATOM 8708 N N . VAL C 1 161 ? 35.030 59.759 6.797 1.00 24.21 156 VAL C N 1
ATOM 8709 C CA . VAL C 1 161 ? 35.870 58.639 6.277 1.00 23.00 156 VAL C CA 1
ATOM 8710 C C . VAL C 1 161 ? 35.385 57.309 6.859 1.00 23.79 156 VAL C C 1
ATOM 8711 O O . VAL C 1 161 ? 35.845 56.266 6.399 1.00 21.53 156 VAL C O 1
ATOM 8715 N N . GLU C 1 162 ? 34.508 57.348 7.862 1.00 25.92 157 GLU C N 1
ATOM 8716 C CA . GLU C 1 162 ? 33.964 56.116 8.481 1.00 28.22 157 GLU C CA 1
ATOM 8717 C C . GLU C 1 162 ? 32.516 56.430 8.839 1.00 30.76 157 GLU C C 1
ATOM 8718 O O . GLU C 1 162 ? 32.113 57.590 8.669 1.00 33.03 157 GLU C O 1
ATOM 8724 N N . THR C 1 163 ? 31.782 55.409 9.264 1.00 28.88 158 THR C N 1
ATOM 8725 C CA . THR C 1 163 ? 30.352 55.512 9.582 1.00 29.74 158 THR C CA 1
ATOM 8726 C C . THR C 1 163 ? 30.169 55.480 11.099 1.00 36.07 158 THR C C 1
ATOM 8727 O O . THR C 1 163 ? 29.179 56.071 11.518 1.00 39.15 158 THR C O 1
ATOM 8731 N N . GLN C 1 164 ? 31.061 54.799 11.856 1.00 38.66 159 GLN C N 1
ATOM 8732 C CA . GLN C 1 164 ? 31.202 54.921 13.337 1.00 35.75 159 GLN C CA 1
ATOM 8733 C C . GLN C 1 164 ? 30.692 56.302 13.804 1.00 38.85 159 GLN C C 1
ATOM 8734 O O . GLN C 1 164 ? 31.093 57.338 13.205 1.00 42.14 159 GLN C O 1
ATOM 8740 N N . ARG C 1 165 ? 29.802 56.357 14.792 1.00 36.92 160 ARG C N 1
ATOM 8741 C CA . ARG C 1 165 ? 29.424 57.635 15.461 1.00 31.62 160 ARG C CA 1
ATOM 8742 C C . ARG C 1 165 ? 29.625 57.488 16.971 1.00 30.70 160 ARG C C 1
ATOM 8743 O O . ARG C 1 165 ? 29.174 56.535 17.594 1.00 32.14 160 ARG C O 1
ATOM 8751 N N . PRO C 1 166 ? 30.375 58.363 17.645 1.00 30.31 161 PRO C N 1
ATOM 8752 C CA . PRO C 1 166 ? 30.975 59.530 17.013 1.00 29.97 161 PRO C CA 1
ATOM 8753 C C . PRO C 1 166 ? 32.074 59.096 16.030 1.00 29.82 161 PRO C C 1
ATOM 8754 O O . PRO C 1 166 ? 32.590 57.937 16.149 1.00 29.04 161 PRO C O 1
ATOM 8758 N N . VAL C 1 167 ? 32.414 59.998 15.107 1.00 32.40 162 VAL C N 1
ATOM 8759 C CA . VAL C 1 167 ? 33.540 59.809 14.131 1.00 35.82 162 VAL C CA 1
ATOM 8760 C C . VAL C 1 167 ? 34.875 60.111 14.811 1.00 33.05 162 VAL C C 1
ATOM 8761 O O . VAL C 1 167 ? 35.014 61.215 15.367 1.00 29.95 162 VAL C O 1
ATOM 8765 N N . TRP C 1 168 ? 35.836 59.204 14.687 1.00 32.29 163 TRP C N 1
ATOM 8766 C CA . TRP C 1 168 ? 37.165 59.320 15.344 1.00 33.23 163 TRP C CA 1
ATOM 8767 C C . TRP C 1 168 ? 38.277 59.574 14.312 1.00 32.22 163 TRP C C 1
ATOM 8768 O O . TRP C 1 168 ? 39.198 60.366 14.614 1.00 26.74 163 TRP C O 1
ATOM 8779 N N . ASP C 1 169 ? 38.202 58.901 13.153 1.00 31.78 164 ASP C N 1
ATOM 8780 C CA . ASP C 1 169 ? 39.228 58.964 12.076 1.00 28.09 164 ASP C CA 1
ATOM 8781 C C . ASP C 1 169 ? 39.092 60.326 11.381 1.00 25.43 164 ASP C C 1
ATOM 8782 O O . ASP C 1 169 ? 38.036 60.952 11.494 1.00 21.72 164 ASP C O 1
ATOM 8787 N N . ALA C 1 170 ? 40.156 60.793 10.736 1.00 25.83 165 ALA C N 1
ATOM 8788 C CA . ALA C 1 170 ? 40.213 62.094 10.035 1.00 23.75 165 ALA C CA 1
ATOM 8789 C C . ALA C 1 170 ? 41.251 61.998 8.926 1.00 27.09 165 ALA C C 1
ATOM 8790 O O . ALA C 1 170 ? 42.362 61.383 9.209 1.00 27.73 165 ALA C O 1
ATOM 8792 N N . TYR C 1 171 ? 40.933 62.561 7.740 1.00 28.59 166 TYR C N 1
ATOM 8793 C CA . TYR C 1 171 ? 41.900 62.669 6.604 1.00 30.41 166 TYR C CA 1
ATOM 8794 C C . TYR C 1 171 ? 42.596 64.014 6.745 1.00 29.87 166 TYR C C 1
ATOM 8795 O O . TYR C 1 171 ? 41.915 64.986 7.082 1.00 29.23 166 TYR C O 1
ATOM 8804 N N . THR C 1 172 ? 43.904 64.067 6.532 1.00 33.84 167 THR C N 1
ATOM 8805 C CA . THR C 1 172 ? 44.679 65.319 6.742 1.00 36.29 167 THR C CA 1
ATOM 8806 C C . THR C 1 172 ? 45.208 65.772 5.373 1.00 43.88 167 THR C C 1
ATOM 8807 O O . THR C 1 172 ? 46.110 65.154 4.804 1.00 51.44 167 THR C O 1
ATOM 8811 N N . PRO C 1 173 ? 44.613 66.812 4.749 1.00 44.27 168 PRO C N 1
ATOM 8812 C CA . PRO C 1 173 ? 45.071 67.286 3.437 1.00 43.46 168 PRO C CA 1
ATOM 8813 C C . PRO C 1 173 ? 46.454 67.974 3.437 1.00 38.25 168 PRO C C 1
ATOM 8814 O O . PRO C 1 173 ? 46.813 68.405 4.526 1.00 29.26 168 PRO C O 1
ATOM 8818 N N . LYS C 1 174 ? 47.149 68.066 2.263 1.00 34.47 169 LYS C N 1
ATOM 8819 C CA . LYS C 1 174 ? 48.527 68.650 2.109 1.00 33.56 169 LYS C CA 1
ATOM 8820 C C . LYS C 1 174 ? 48.554 70.018 2.838 1.00 35.42 169 LYS C C 1
ATOM 8821 O O . LYS C 1 174 ? 49.503 70.238 3.644 1.00 29.67 169 LYS C O 1
ATOM 8823 N N . GLU C 1 175 ? 47.541 70.876 2.614 1.00 34.28 170 GLU C N 1
ATOM 8824 C CA . GLU C 1 175 ? 47.364 72.210 3.272 1.00 37.53 170 GLU C CA 1
ATOM 8825 C C . GLU C 1 175 ? 47.688 72.118 4.787 1.00 34.75 170 GLU C C 1
ATOM 8826 O O . GLU C 1 175 ? 48.276 73.019 5.323 1.00 31.23 170 GLU C O 1
ATOM 8828 N N . GLN C 1 176 ? 47.373 71.028 5.471 1.00 39.85 171 GLN C N 1
ATOM 8829 C CA . GLN C 1 176 ? 47.328 70.977 6.956 1.00 36.13 171 GLN C CA 1
ATOM 8830 C C . GLN C 1 176 ? 48.321 69.942 7.553 1.00 36.06 171 GLN C C 1
ATOM 8831 O O . GLN C 1 176 ? 48.125 69.478 8.692 1.00 35.62 171 GLN C O 1
ATOM 8837 N N . ARG C 1 177 ? 49.407 69.612 6.856 1.00 35.43 172 ARG C N 1
ATOM 8838 C CA . ARG C 1 177 ? 50.381 68.554 7.244 1.00 32.50 172 ARG C CA 1
ATOM 8839 C C . ARG C 1 177 ? 51.663 69.159 7.862 1.00 29.17 172 ARG C C 1
ATOM 8840 O O . ARG C 1 177 ? 52.620 68.414 8.082 1.00 27.19 172 ARG C O 1
ATOM 8848 N N . HIS C 1 178 ? 51.702 70.456 8.147 1.00 29.53 173 HIS C N 1
ATOM 8849 C CA . HIS C 1 178 ? 52.809 71.130 8.872 1.00 33.82 173 HIS C CA 1
ATOM 8850 C C . HIS C 1 178 ? 54.167 70.511 8.525 1.00 37.19 173 HIS C C 1
ATOM 8851 O O . HIS C 1 178 ? 54.819 69.978 9.483 1.00 40.77 173 HIS C O 1
ATOM 8858 N N . GLY C 1 179 ? 54.550 70.576 7.242 1.00 32.59 174 GLY C N 1
ATOM 8859 C CA . GLY C 1 179 ? 55.928 70.374 6.750 1.00 33.07 174 GLY C CA 1
ATOM 8860 C C . GLY C 1 179 ? 56.141 68.991 6.135 1.00 35.91 174 GLY C C 1
ATOM 8861 O O . GLY C 1 179 ? 57.227 68.785 5.540 1.00 36.40 174 GLY C O 1
ATOM 8862 N N . PHE C 1 180 ? 55.212 68.041 6.312 1.00 34.82 175 PHE C N 1
ATOM 8863 C CA . PHE C 1 180 ? 55.417 66.636 5.870 1.00 35.88 175 PHE C CA 1
ATOM 8864 C C . PHE C 1 180 ? 55.103 66.565 4.382 1.00 37.01 175 PHE C C 1
ATOM 8865 O O . PHE C 1 180 ? 53.898 66.594 3.995 1.00 36.40 175 PHE C O 1
ATOM 8873 N N . ASN C 1 181 ? 56.175 66.512 3.579 1.00 37.41 176 ASN C N 1
ATOM 8874 C CA . ASN C 1 181 ? 56.096 66.309 2.113 1.00 36.56 176 ASN C CA 1
ATOM 8875 C C . ASN C 1 181 ? 55.892 64.820 1.835 1.00 34.34 176 ASN C C 1
ATOM 8876 O O . ASN C 1 181 ? 55.618 64.535 0.713 1.00 37.83 176 ASN C O 1
ATOM 8881 N N . TYR C 1 182 ? 55.983 63.903 2.797 1.00 35.31 177 TYR C N 1
ATOM 8882 C CA . TYR C 1 182 ? 55.629 62.466 2.551 1.00 37.07 177 TYR C CA 1
ATOM 8883 C C . TYR C 1 182 ? 54.622 61.998 3.615 1.00 34.76 177 TYR C C 1
ATOM 8884 O O . TYR C 1 182 ? 54.947 61.975 4.798 1.00 33.53 177 TYR C O 1
ATOM 8893 N N . TRP C 1 183 ? 53.415 61.640 3.176 1.00 33.21 178 TRP C N 1
ATOM 8894 C CA . TRP C 1 183 ? 52.260 61.255 4.020 1.00 29.86 178 TRP C CA 1
ATOM 8895 C C . TRP C 1 183 ? 51.967 59.787 3.754 1.00 32.38 178 TRP C C 1
ATOM 8896 O O . TRP C 1 183 ? 51.830 59.405 2.523 1.00 30.97 178 TRP C O 1
ATOM 8907 N N . TYR C 1 184 ? 51.905 59.020 4.858 1.00 28.04 179 TYR C N 1
ATOM 8908 C CA . TYR C 1 184 ? 51.282 57.675 4.878 1.00 30.60 179 TYR C CA 1
ATOM 8909 C C . TYR C 1 184 ? 50.629 57.477 6.247 1.00 31.21 179 TYR C C 1
ATOM 8910 O O . TYR C 1 184 ? 51.267 56.826 7.085 1.00 36.10 179 TYR C O 1
ATOM 8919 N N . SER C 1 185 ? 49.406 58.010 6.448 1.00 28.66 180 SER C N 1
ATOM 8920 C CA . SER C 1 185 ? 48.834 58.265 7.796 1.00 28.62 180 SER C CA 1
ATOM 8921 C C . SER C 1 185 ? 47.289 58.206 7.812 1.00 31.32 180 SER C C 1
ATOM 8922 O O . SER C 1 185 ? 46.630 58.522 6.785 1.00 30.90 180 SER C O 1
ATOM 8925 N N . TYR C 1 186 ? 46.736 57.807 8.958 1.00 31.80 181 TYR C N 1
ATOM 8926 C CA . TYR C 1 186 ? 45.295 57.861 9.330 1.00 29.56 181 TYR C CA 1
ATOM 8927 C C . TYR C 1 186 ? 45.198 58.756 10.576 1.00 32.94 181 TYR C C 1
ATOM 8928 O O . TYR C 1 186 ? 46.227 59.151 11.138 1.00 31.86 181 TYR C O 1
ATOM 8937 N N . GLY C 1 187 ? 43.983 59.112 10.974 1.00 36.44 182 GLY C N 1
ATOM 8938 C CA . GLY C 1 187 ? 43.699 59.802 12.240 1.00 35.91 182 GLY C CA 1
ATOM 8939 C C . GLY C 1 187 ? 43.790 58.841 13.409 1.00 33.43 182 GLY C C 1
ATOM 8940 O O . GLY C 1 187 ? 44.716 58.994 14.194 1.00 34.30 182 GLY C O 1
ATOM 8941 N N . THR C 1 188 ? 42.814 57.937 13.547 1.00 33.41 183 THR C N 1
ATOM 8942 C CA . THR C 1 188 ? 42.833 56.767 14.483 1.00 34.11 183 THR C CA 1
ATOM 8943 C C . THR C 1 188 ? 41.858 55.715 13.937 1.00 29.20 183 THR C C 1
ATOM 8944 O O . THR C 1 188 ? 40.899 56.075 13.271 1.00 32.19 183 THR C O 1
ATOM 8948 N N . PHE C 1 189 ? 42.143 54.456 14.179 1.00 28.46 184 PHE C N 1
ATOM 8949 C CA . PHE C 1 189 ? 41.419 53.289 13.631 1.00 30.59 184 PHE C CA 1
ATOM 8950 C C . PHE C 1 189 ? 42.149 52.047 14.109 1.00 32.51 184 PHE C C 1
ATOM 8951 O O . PHE C 1 189 ? 43.332 51.733 13.684 1.00 41.88 184 PHE C O 1
ATOM 8959 N N . ASP C 1 190 ? 41.416 51.341 14.941 1.00 31.76 185 ASP C N 1
ATOM 8960 C CA . ASP C 1 190 ? 41.957 50.332 15.861 1.00 39.64 185 ASP C CA 1
ATOM 8961 C C . ASP C 1 190 ? 41.525 48.926 15.379 1.00 36.50 185 ASP C C 1
ATOM 8962 O O . ASP C 1 190 ? 41.269 48.097 16.231 1.00 42.02 185 ASP C O 1
ATOM 8967 N N . GLU C 1 191 ? 41.459 48.627 14.075 1.00 34.03 186 GLU C N 1
ATOM 8968 C CA . GLU C 1 191 ? 41.548 47.215 13.565 1.00 32.03 186 GLU C CA 1
ATOM 8969 C C . GLU C 1 191 ? 43.023 47.024 13.200 1.00 31.47 186 GLU C C 1
ATOM 8970 O O . GLU C 1 191 ? 43.504 47.676 12.248 1.00 41.88 186 GLU C O 1
ATOM 8972 N N . HIS C 1 192 ? 43.776 46.274 13.988 1.00 33.44 187 HIS C N 1
ATOM 8973 C CA . HIS C 1 192 ? 45.265 46.245 13.872 1.00 38.60 187 HIS C CA 1
ATOM 8974 C C . HIS C 1 192 ? 45.729 45.479 12.628 1.00 40.41 187 HIS C C 1
ATOM 8975 O O . HIS C 1 192 ? 46.825 45.775 12.100 1.00 36.53 187 HIS C O 1
ATOM 8982 N N . LYS C 1 193 ? 44.953 44.499 12.190 1.00 42.08 188 LYS C N 1
ATOM 8983 C CA . LYS C 1 193 ? 45.343 43.731 10.990 1.00 41.62 188 LYS C CA 1
ATOM 8984 C C . LYS C 1 193 ? 44.539 44.227 9.794 1.00 42.35 188 LYS C C 1
ATOM 8985 O O . LYS C 1 193 ? 44.775 43.643 8.717 1.00 42.82 188 LYS C O 1
ATOM 8991 N N . ASN C 1 194 ? 43.637 45.217 9.975 1.00 41.18 189 ASN C N 1
ATOM 8992 C CA . ASN C 1 194 ? 42.990 45.918 8.839 1.00 45.26 189 ASN C CA 1
ATOM 8993 C C . ASN C 1 194 ? 43.207 47.428 8.911 1.00 44.75 189 ASN C C 1
ATOM 8994 O O . ASN C 1 194 ? 42.278 48.216 8.731 1.00 49.29 189 ASN C O 1
ATOM 8999 N N . PRO C 1 195 ? 44.452 47.917 9.070 1.00 50.49 190 PRO C N 1
ATOM 9000 C CA . PRO C 1 195 ? 44.688 49.351 9.154 1.00 51.48 190 PRO C CA 1
ATOM 9001 C C . PRO C 1 195 ? 44.544 49.905 7.739 1.00 42.10 190 PRO C C 1
ATOM 9002 O O . PRO C 1 195 ? 44.489 49.138 6.788 1.00 41.92 190 PRO C O 1
ATOM 9006 N N . HIS C 1 196 ? 44.479 51.218 7.662 1.00 35.43 191 HIS C N 1
ATOM 9007 C CA . HIS C 1 196 ? 44.386 51.957 6.385 1.00 33.59 191 HIS C CA 1
ATOM 9008 C C . HIS C 1 196 ? 45.130 53.274 6.511 1.00 28.98 191 HIS C C 1
ATOM 9009 O O . HIS C 1 196 ? 45.278 53.764 7.647 1.00 33.34 191 HIS C O 1
ATOM 9016 N N . TYR C 1 197 ? 45.611 53.768 5.378 1.00 27.69 192 TYR C N 1
ATOM 9017 C CA . TYR C 1 197 ? 46.598 54.876 5.263 1.00 30.34 192 TYR C CA 1
ATOM 9018 C C . TYR C 1 197 ? 46.206 55.739 4.058 1.00 30.40 192 TYR C C 1
ATOM 9019 O O . TYR C 1 197 ? 45.748 55.175 3.096 1.00 35.76 192 TYR C O 1
ATOM 9028 N N . TRP C 1 198 ? 46.286 57.065 4.150 1.00 34.49 193 TRP C N 1
ATOM 9029 C CA . TRP C 1 198 ? 46.188 57.963 2.957 1.00 35.72 193 TRP C CA 1
ATOM 9030 C C . TRP C 1 198 ? 47.627 58.313 2.532 1.00 35.06 193 TRP C C 1
ATOM 9031 O O . TRP C 1 198 ? 48.462 58.663 3.422 1.00 31.44 193 TRP C O 1
ATOM 9042 N N . ASP C 1 199 ? 47.968 58.156 1.250 1.00 35.09 194 ASP C N 1
ATOM 9043 C CA . ASP C 1 199 ? 49.341 58.476 0.777 1.00 31.98 194 ASP C CA 1
ATOM 9044 C C . ASP C 1 199 ? 49.421 59.974 0.537 1.00 27.04 194 ASP C C 1
ATOM 9045 O O . ASP C 1 199 ? 48.446 60.671 0.735 1.00 22.68 194 ASP C O 1
ATOM 9050 N N . THR C 1 200 ? 50.591 60.432 0.146 1.00 30.59 195 THR C N 1
ATOM 9051 C CA . THR C 1 200 ? 50.852 61.856 -0.170 1.00 32.35 195 THR C CA 1
ATOM 9052 C C . THR C 1 200 ? 49.725 62.432 -1.038 1.00 29.52 195 THR C C 1
ATOM 9053 O O . THR C 1 200 ? 49.437 63.597 -0.852 1.00 29.98 195 THR C O 1
ATOM 9057 N N . ASP C 1 201 ? 49.073 61.649 -1.890 1.00 30.08 196 ASP C N 1
ATOM 9058 C CA . ASP C 1 201 ? 48.103 62.182 -2.897 1.00 32.67 196 ASP C CA 1
ATOM 9059 C C . ASP C 1 201 ? 46.663 61.972 -2.451 1.00 29.47 196 ASP C C 1
ATOM 9060 O O . ASP C 1 201 ? 45.786 62.306 -3.236 1.00 33.99 196 ASP C O 1
ATOM 9065 N N . GLY C 1 202 ? 46.425 61.467 -1.253 1.00 32.52 197 GLY C N 1
ATOM 9066 C CA . GLY C 1 202 ? 45.061 61.237 -0.743 1.00 33.56 197 GLY C CA 1
ATOM 9067 C C . GLY C 1 202 ? 44.518 59.917 -1.239 1.00 36.72 197 GLY C C 1
ATOM 9068 O O . GLY C 1 202 ? 43.291 59.713 -1.118 1.00 37.63 197 GLY C O 1
ATOM 9069 N N . LYS C 1 203 ? 45.366 59.039 -1.789 1.00 36.29 198 LYS C N 1
ATOM 9070 C CA . LYS C 1 203 ? 44.923 57.676 -2.182 1.00 41.36 198 LYS C CA 1
ATOM 9071 C C . LYS C 1 203 ? 44.881 56.843 -0.906 1.00 35.61 198 LYS C C 1
ATOM 9072 O O . LYS C 1 203 ? 45.875 56.812 -0.208 1.00 36.75 198 LYS C O 1
ATOM 9078 N N . ARG C 1 204 ? 43.763 56.210 -0.604 1.00 34.89 199 ARG C N 1
ATOM 9079 C CA . ARG C 1 204 ? 43.655 55.289 0.551 1.00 32.74 199 ARG C CA 1
ATOM 9080 C C . ARG C 1 204 ? 44.239 53.918 0.170 1.00 34.88 199 ARG C C 1
ATOM 9081 O O . ARG C 1 204 ? 44.053 53.452 -0.980 1.00 37.49 199 ARG C O 1
ATOM 9089 N N . HIS C 1 205 ? 44.906 53.278 1.125 1.00 34.77 200 HIS C N 1
ATOM 9090 C CA . HIS C 1 205 ? 45.509 51.930 0.979 1.00 37.38 200 HIS C CA 1
ATOM 9091 C C . HIS C 1 205 ? 45.017 51.079 2.144 1.00 29.47 200 HIS C C 1
ATOM 9092 O O . HIS C 1 205 ? 44.980 51.634 3.265 1.00 28.50 200 HIS C O 1
ATOM 9099 N N . ASP C 1 206 ? 44.641 49.824 1.893 1.00 26.15 201 ASP C N 1
ATOM 9100 C CA . ASP C 1 206 ? 44.204 48.834 2.935 1.00 28.88 201 ASP C CA 1
ATOM 9101 C C . ASP C 1 206 ? 44.961 47.517 2.797 1.00 28.07 201 ASP C C 1
ATOM 9102 O O . ASP C 1 206 ? 44.435 46.535 2.250 1.00 25.73 201 ASP C O 1
ATOM 9107 N N . PRO C 1 207 ? 46.216 47.461 3.290 1.00 26.56 202 PRO C N 1
ATOM 9108 C CA . PRO C 1 207 ? 46.942 46.199 3.305 1.00 29.10 202 PRO C CA 1
ATOM 9109 C C . PRO C 1 207 ? 46.200 45.465 4.406 1.00 35.31 202 PRO C C 1
ATOM 9110 O O . PRO C 1 207 ? 45.325 46.033 5.098 1.00 42.61 202 PRO C O 1
ATOM 9114 N N . LYS C 1 208 ? 46.483 44.203 4.528 1.00 36.66 203 LYS C N 1
ATOM 9115 C CA . LYS C 1 208 ? 45.694 43.449 5.503 1.00 37.43 203 LYS C CA 1
ATOM 9116 C C . LYS C 1 208 ? 46.795 42.768 6.246 1.00 37.75 203 LYS C C 1
ATOM 9117 O O . LYS C 1 208 ? 46.992 41.551 5.979 1.00 45.68 203 LYS C O 1
ATOM 9123 N N . GLU C 1 209 ? 47.557 43.628 6.934 1.00 42.07 204 GLU C N 1
ATOM 9124 C CA . GLU C 1 209 ? 48.879 43.352 7.567 1.00 43.07 204 GLU C CA 1
ATOM 9125 C C . GLU C 1 209 ? 48.911 44.006 8.964 1.00 40.51 204 GLU C C 1
ATOM 9126 O O . GLU C 1 209 ? 48.370 45.115 9.124 1.00 44.21 204 GLU C O 1
ATOM 9132 N N . TRP C 1 210 ? 49.481 43.348 9.971 1.00 38.33 205 TRP C N 1
ATOM 9133 C CA . TRP C 1 210 ? 49.521 43.908 11.347 1.00 41.91 205 TRP C CA 1
ATOM 9134 C C . TRP C 1 210 ? 50.237 45.274 11.262 1.00 41.59 205 TRP C C 1
ATOM 9135 O O . TRP C 1 210 ? 51.349 45.329 10.662 1.00 39.79 205 TRP C O 1
ATOM 9146 N N . SER C 1 211 ? 49.568 46.355 11.714 1.00 34.18 206 SER C N 1
ATOM 9147 C CA . SER C 1 211 ? 49.943 47.785 11.509 1.00 30.59 206 SER C CA 1
ATOM 9148 C C . SER C 1 211 ? 51.449 47.966 11.670 1.00 30.20 206 SER C C 1
ATOM 9149 O O . SER C 1 211 ? 52.105 48.490 10.789 1.00 35.56 206 SER C O 1
ATOM 9152 N N . PRO C 1 212 ? 52.062 47.588 12.806 1.00 30.41 207 PRO C N 1
ATOM 9153 C CA . PRO C 1 212 ? 53.459 47.935 13.077 1.00 30.55 207 PRO C CA 1
ATOM 9154 C C . PRO C 1 212 ? 54.472 47.437 12.036 1.00 32.29 207 PRO C C 1
ATOM 9155 O O . PRO C 1 212 ? 55.338 48.201 11.592 1.00 33.27 207 PRO C O 1
ATOM 9159 N N . LEU C 1 213 ? 54.311 46.185 11.615 1.00 33.81 208 LEU C N 1
ATOM 9160 C CA . LEU C 1 213 ? 55.242 45.528 10.664 1.00 33.28 208 LEU C CA 1
ATOM 9161 C C . LEU C 1 213 ? 55.022 46.098 9.261 1.00 33.28 208 LEU C C 1
ATOM 9162 O O . LEU C 1 213 ? 56.018 46.212 8.518 1.00 31.08 208 LEU C O 1
ATOM 9167 N N . HIS C 1 214 ? 53.788 46.478 8.916 1.00 36.15 209 HIS C N 1
ATOM 9168 C CA . HIS C 1 214 ? 53.484 47.178 7.636 1.00 33.93 209 HIS C CA 1
ATOM 9169 C C . HIS C 1 214 ? 54.150 48.547 7.660 1.00 35.33 209 HIS C C 1
ATOM 9170 O O . HIS C 1 214 ? 54.915 48.867 6.702 1.00 33.52 209 HIS C O 1
ATOM 9177 N N . GLU C 1 215 ? 53.847 49.326 8.713 1.00 37.52 210 GLU C N 1
ATOM 9178 C CA . GLU C 1 215 ? 54.420 50.678 8.943 1.00 33.58 210 GLU C CA 1
ATOM 9179 C C . GLU C 1 215 ? 55.943 50.504 8.824 1.00 28.95 210 GLU C C 1
ATOM 9180 O O . GLU C 1 215 ? 56.554 51.277 8.101 1.00 29.71 210 GLU C O 1
ATOM 9186 N N . SER C 1 216 ? 56.536 49.468 9.417 1.00 25.74 211 SER C N 1
ATOM 9187 C CA . SER C 1 216 ? 58.012 49.361 9.476 1.00 26.02 211 SER C CA 1
ATOM 9188 C C . SER C 1 216 ? 58.580 49.049 8.086 1.00 28.32 211 SER C C 1
ATOM 9189 O O . SER C 1 216 ? 59.581 49.678 7.731 1.00 32.08 211 SER C O 1
ATOM 9192 N N . GLY C 1 217 ? 58.002 48.109 7.338 1.00 29.81 212 GLY C N 1
ATOM 9193 C CA . GLY C 1 217 ? 58.416 47.838 5.953 1.00 32.56 212 GLY C CA 1
ATOM 9194 C C . GLY C 1 217 ? 58.339 49.119 5.109 1.00 38.38 212 GLY C C 1
ATOM 9195 O O . GLY C 1 217 ? 59.251 49.412 4.275 1.00 41.76 212 GLY C O 1
ATOM 9196 N N . LYS C 1 218 ? 57.302 49.909 5.340 1.00 40.61 213 LYS C N 1
ATOM 9197 C CA . LYS C 1 218 ? 56.983 51.129 4.553 1.00 41.87 213 LYS C CA 1
ATOM 9198 C C . LYS C 1 218 ? 58.059 52.190 4.835 1.00 42.08 213 LYS C C 1
ATOM 9199 O O . LYS C 1 218 ? 58.425 52.951 3.915 1.00 49.83 213 LYS C O 1
ATOM 9205 N N . VAL C 1 219 ? 58.583 52.210 6.064 1.00 41.37 214 VAL C N 1
ATOM 9206 C CA . VAL C 1 219 ? 59.667 53.131 6.525 1.00 38.80 214 VAL C CA 1
ATOM 9207 C C . VAL C 1 219 ? 61.004 52.718 5.892 1.00 37.90 214 VAL C C 1
ATOM 9208 O O . VAL C 1 219 ? 61.701 53.575 5.357 1.00 38.05 214 VAL C O 1
ATOM 9212 N N . VAL C 1 220 ? 61.337 51.433 5.953 1.00 36.08 215 VAL C N 1
ATOM 9213 C CA . VAL C 1 220 ? 62.540 50.851 5.304 1.00 36.43 215 VAL C CA 1
ATOM 9214 C C . VAL C 1 220 ? 62.572 51.251 3.824 1.00 38.69 215 VAL C C 1
ATOM 9215 O O . VAL C 1 220 ? 63.652 51.578 3.346 1.00 34.71 215 VAL C O 1
ATOM 9219 N N . SER C 1 221 ? 61.435 51.229 3.126 1.00 43.49 216 SER C N 1
ATOM 9220 C CA . SER C 1 221 ? 61.335 51.623 1.692 1.00 44.78 216 SER C CA 1
ATOM 9221 C C . SER C 1 221 ? 61.656 53.091 1.545 1.00 41.49 216 SER C C 1
ATOM 9222 O O . SER C 1 221 ? 62.405 53.422 0.636 1.00 45.03 216 SER C O 1
ATOM 9225 N N . TYR C 1 222 ? 61.073 53.936 2.394 1.00 42.91 217 TYR C N 1
ATOM 9226 C CA . TYR C 1 222 ? 61.352 55.391 2.356 1.00 41.68 217 TYR C CA 1
ATOM 9227 C C . TYR C 1 222 ? 62.849 55.620 2.611 1.00 49.04 217 TYR C C 1
ATOM 9228 O O . TYR C 1 222 ? 63.445 56.583 2.045 1.00 52.26 217 TYR C O 1
ATOM 9237 N N . LEU C 1 223 ? 63.441 54.779 3.465 1.00 53.09 218 LEU C N 1
ATOM 9238 C CA . LEU C 1 223 ? 64.875 54.875 3.840 1.00 51.27 218 LEU C CA 1
ATOM 9239 C C . LEU C 1 223 ? 65.706 54.419 2.653 1.00 49.50 218 LEU C C 1
ATOM 9240 O O . LEU C 1 223 ? 66.659 55.108 2.356 1.00 44.17 218 LEU C O 1
ATOM 9245 N N . LYS C 1 224 ? 65.315 53.323 2.003 1.00 48.78 219 LYS C N 1
ATOM 9246 C CA . LYS C 1 224 ? 65.957 52.813 0.754 1.00 44.66 219 LYS C CA 1
ATOM 9247 C C . LYS C 1 224 ? 65.668 53.773 -0.400 1.00 38.22 219 LYS C C 1
ATOM 9248 O O . LYS C 1 224 ? 66.224 53.544 -1.425 1.00 35.45 219 LYS C O 1
ATOM 9254 N N . ASN C 1 225 ? 64.835 54.805 -0.229 1.00 37.96 220 ASN C N 1
ATOM 9255 C CA . ASN C 1 225 ? 64.348 55.734 -1.285 1.00 38.67 220 ASN C CA 1
ATOM 9256 C C . ASN C 1 225 ? 63.765 54.983 -2.476 1.00 38.14 220 ASN C C 1
ATOM 9257 O O . ASN C 1 225 ? 63.895 55.524 -3.644 1.00 39.77 220 ASN C O 1
ATOM 9262 N N . GLU C 1 226 ? 63.154 53.817 -2.228 1.00 38.04 221 GLU C N 1
ATOM 9263 C CA . GLU C 1 226 ? 62.453 53.035 -3.294 1.00 47.11 221 GLU C CA 1
ATOM 9264 C C . GLU C 1 226 ? 61.345 53.923 -3.868 1.00 49.29 221 GLU C C 1
ATOM 9265 O O . GLU C 1 226 ? 60.742 54.676 -3.082 1.00 61.13 221 GLU C O 1
ATOM 9271 N N . GLY C 1 227 ? 61.149 53.873 -5.190 1.00 48.44 222 GLY C N 1
ATOM 9272 C CA . GLY C 1 227 ? 60.193 54.718 -5.932 1.00 49.35 222 GLY C CA 1
ATOM 9273 C C . GLY C 1 227 ? 60.648 56.168 -6.030 1.00 52.07 222 GLY C C 1
ATOM 9274 O O . GLY C 1 227 ? 59.843 56.987 -6.498 1.00 55.24 222 GLY C O 1
ATOM 9275 N N . ASN C 1 228 ? 61.877 56.504 -5.630 1.00 50.19 223 ASN C N 1
ATOM 9276 C CA . ASN C 1 228 ? 62.398 57.902 -5.714 1.00 56.25 223 ASN C CA 1
ATOM 9277 C C . ASN C 1 228 ? 61.340 58.856 -5.132 1.00 54.69 223 ASN C C 1
ATOM 9278 O O . ASN C 1 228 ? 60.773 59.689 -5.879 1.00 48.61 223 ASN C O 1
ATOM 9283 N N . VAL C 1 229 ? 61.135 58.743 -3.814 1.00 54.71 224 VAL C N 1
ATOM 9284 C CA . VAL C 1 229 ? 60.058 59.405 -3.024 1.00 48.73 224 VAL C CA 1
ATOM 9285 C C . VAL C 1 229 ? 60.659 60.549 -2.232 1.00 42.42 224 VAL C C 1
ATOM 9286 O O . VAL C 1 229 ? 59.924 61.205 -1.482 1.00 41.63 224 VAL C O 1
ATOM 9290 N N . ARG C 1 230 ? 61.963 60.743 -2.368 1.00 40.57 225 ARG C N 1
ATOM 9291 C CA . ARG C 1 230 ? 62.740 61.525 -1.380 1.00 44.42 225 ARG C CA 1
ATOM 9292 C C . ARG C 1 230 ? 64.081 61.908 -2.003 1.00 41.62 225 ARG C C 1
ATOM 9293 O O . ARG C 1 230 ? 64.586 61.109 -2.804 1.00 42.31 225 ARG C O 1
ATOM 9301 N N . ASP C 1 231 ? 64.585 63.099 -1.665 1.00 42.04 226 ASP C N 1
ATOM 9302 C CA . ASP C 1 231 ? 65.885 63.648 -2.123 1.00 40.80 226 ASP C CA 1
ATOM 9303 C C . ASP C 1 231 ? 66.980 63.203 -1.144 1.00 37.86 226 ASP C C 1
ATOM 9304 O O . ASP C 1 231 ? 67.073 63.763 -0.032 1.00 38.29 226 ASP C O 1
ATOM 9309 N N . THR C 1 232 ? 67.807 62.252 -1.577 1.00 36.87 227 THR C N 1
ATOM 9310 C CA . THR C 1 232 ? 68.914 61.640 -0.800 1.00 38.34 227 THR C CA 1
ATOM 9311 C C . THR C 1 232 ? 69.940 62.720 -0.377 1.00 41.85 227 THR C C 1
ATOM 9312 O O . THR C 1 232 ? 70.707 62.423 0.529 1.00 46.61 227 THR C O 1
ATOM 9316 N N . LYS C 1 233 ? 69.974 63.923 -0.984 1.00 43.47 228 LYS C N 1
ATOM 9317 C CA . LYS C 1 233 ? 70.940 65.015 -0.647 1.00 40.16 228 LYS C CA 1
ATOM 9318 C C . LYS C 1 233 ? 70.376 65.751 0.576 1.00 46.36 228 LYS C C 1
ATOM 9319 O O . LYS C 1 233 ? 71.196 66.157 1.390 1.00 39.42 228 LYS C O 1
ATOM 9321 N N . LYS C 1 234 ? 69.032 65.897 0.698 1.00 48.11 229 LYS C N 1
ATOM 9322 C CA . LYS C 1 234 ? 68.306 66.467 1.891 1.00 41.82 229 LYS C CA 1
ATOM 9323 C C . LYS C 1 234 ? 68.446 65.441 3.043 1.00 42.29 229 LYS C C 1
ATOM 9324 O O . LYS C 1 234 ? 68.403 64.240 2.795 1.00 37.39 229 LYS C O 1
ATOM 9327 N N . PRO C 1 235 ? 68.628 65.812 4.345 1.00 38.79 230 PRO C N 1
ATOM 9328 C CA . PRO C 1 235 ? 68.454 64.860 5.449 1.00 35.27 230 PRO C CA 1
ATOM 9329 C C . PRO C 1 235 ? 66.957 64.623 5.699 1.00 38.22 230 PRO C C 1
ATOM 9330 O O . PRO C 1 235 ? 66.140 65.361 5.177 1.00 36.21 230 PRO C O 1
ATOM 9334 N N . PHE C 1 236 ? 66.596 63.622 6.501 1.00 40.16 231 PHE C N 1
ATOM 9335 C CA . PHE C 1 236 ? 65.165 63.296 6.718 1.00 36.95 231 PHE C CA 1
ATOM 9336 C C . PHE C 1 236 ? 64.808 63.407 8.200 1.00 38.59 231 PHE C C 1
ATOM 9337 O O . PHE C 1 236 ? 65.692 63.209 9.075 1.00 36.79 231 PHE C O 1
ATOM 9345 N N . PHE C 1 237 ? 63.538 63.745 8.435 1.00 37.11 232 PHE C N 1
ATOM 9346 C CA . PHE C 1 237 ? 62.806 63.660 9.726 1.00 35.87 232 PHE C CA 1
ATOM 9347 C C . PHE C 1 237 ? 61.587 62.752 9.514 1.00 31.93 232 PHE C C 1
ATOM 9348 O O . PHE C 1 237 ? 60.736 63.038 8.641 1.00 37.13 232 PHE C O 1
ATOM 9356 N N . ILE C 1 238 ? 61.515 61.671 10.271 1.00 28.01 233 ILE C N 1
ATOM 9357 C CA . ILE C 1 238 ? 60.462 60.628 10.129 1.00 27.40 233 ILE C CA 1
ATOM 9358 C C . ILE C 1 238 ? 59.784 60.423 11.485 1.00 30.13 233 ILE C C 1
ATOM 9359 O O . ILE C 1 238 ? 60.509 60.347 12.511 1.00 36.11 233 ILE C O 1
ATOM 9364 N N . MET C 1 239 ? 58.450 60.336 11.476 1.00 30.45 234 MET C N 1
ATOM 9365 C CA . MET C 1 239 ? 57.610 60.034 12.664 1.00 31.20 234 MET C CA 1
ATOM 9366 C C . MET C 1 239 ? 56.757 58.801 12.352 1.00 27.63 234 MET C C 1
ATOM 9367 O O . MET C 1 239 ? 56.145 58.767 11.259 1.00 27.29 234 MET C O 1
ATOM 9372 N N . VAL C 1 240 ? 56.800 57.819 13.255 1.00 23.93 235 VAL C N 1
ATOM 9373 C CA . VAL C 1 240 ? 56.095 56.524 13.156 1.00 24.20 235 VAL C CA 1
ATOM 9374 C C . VAL C 1 240 ? 55.173 56.422 14.369 1.00 25.67 235 VAL C C 1
ATOM 9375 O O . VAL C 1 240 ? 55.666 56.282 15.498 1.00 28.70 235 VAL C O 1
ATOM 9379 N N . GLY C 1 241 ? 53.877 56.548 14.122 1.00 25.62 236 GLY C N 1
ATOM 9380 C CA . GLY C 1 241 ? 52.837 56.476 15.141 1.00 27.28 236 GLY C CA 1
ATOM 9381 C C . GLY C 1 241 ? 52.210 55.128 15.039 1.00 28.37 236 GLY C C 1
ATOM 9382 O O . GLY C 1 241 ? 51.189 54.977 14.328 1.00 35.89 236 GLY C O 1
ATOM 9383 N N . MET C 1 242 ? 52.845 54.149 15.645 1.00 28.92 237 MET C N 1
ATOM 9384 C CA . MET C 1 242 ? 52.271 52.788 15.632 1.00 29.39 237 MET C CA 1
ATOM 9385 C C . MET C 1 242 ? 51.060 52.836 16.568 1.00 34.66 237 MET C C 1
ATOM 9386 O O . MET C 1 242 ? 51.044 53.713 17.470 1.00 39.86 237 MET C O 1
ATOM 9391 N N . ASN C 1 243 ? 50.047 52.032 16.267 1.00 37.44 238 ASN C N 1
ATOM 9392 C CA . ASN C 1 243 ? 48.795 51.943 17.050 1.00 39.68 238 ASN C CA 1
ATOM 9393 C C . ASN C 1 243 ? 49.059 50.954 18.185 1.00 37.35 238 ASN C C 1
ATOM 9394 O O . ASN C 1 243 ? 49.142 51.338 19.341 1.00 39.44 238 ASN C O 1
ATOM 9399 N N . PRO C 1 244 ? 49.241 49.644 17.928 1.00 32.50 239 PRO C N 1
ATOM 9400 C CA . PRO C 1 244 ? 49.531 48.728 19.021 1.00 31.08 239 PRO C CA 1
ATOM 9401 C C . PRO C 1 244 ? 50.729 49.261 19.789 1.00 29.08 239 PRO C C 1
ATOM 9402 O O . PRO C 1 244 ? 51.622 49.843 19.182 1.00 26.09 239 PRO C O 1
ATOM 9406 N N . PRO C 1 245 ? 50.847 48.996 21.105 1.00 28.61 240 PRO C N 1
ATOM 9407 C CA . PRO C 1 245 ? 50.007 48.028 21.816 1.00 27.44 240 PRO C CA 1
ATOM 9408 C C . PRO C 1 245 ? 48.713 48.521 22.476 1.00 27.87 240 PRO C C 1
ATOM 9409 O O . PRO C 1 245 ? 48.192 47.869 23.369 1.00 21.22 240 PRO C O 1
ATOM 9413 N N . HIS C 1 246 ? 48.205 49.641 21.973 1.00 34.20 241 HIS C N 1
ATOM 9414 C CA . HIS C 1 246 ? 46.843 50.172 22.239 1.00 33.72 241 HIS C CA 1
ATOM 9415 C C . HIS C 1 246 ? 45.801 49.105 21.949 1.00 27.75 241 HIS C C 1
ATOM 9416 O O . HIS C 1 246 ? 46.077 48.253 21.074 1.00 19.67 241 HIS C O 1
ATOM 9423 N N . SER C 1 247 ? 44.648 49.203 22.617 1.00 32.23 242 SER C N 1
ATOM 9424 C CA . SER C 1 247 ? 43.417 48.380 22.386 1.00 33.63 242 SER C CA 1
ATOM 9425 C C . SER C 1 247 ? 43.095 48.396 20.886 1.00 38.61 242 SER C C 1
ATOM 9426 O O . SER C 1 247 ? 43.403 49.363 20.194 1.00 45.00 242 SER C O 1
ATOM 9429 N N . PRO C 1 248 ? 42.550 47.316 20.283 1.00 36.81 243 PRO C N 1
ATOM 9430 C CA . PRO C 1 248 ? 42.229 46.072 20.979 1.00 36.90 243 PRO C CA 1
ATOM 9431 C C . PRO C 1 248 ? 43.405 45.133 21.281 1.00 35.32 243 PRO C C 1
ATOM 9432 O O . PRO C 1 248 ? 44.480 45.257 20.670 1.00 35.31 243 PRO C O 1
ATOM 9436 N N . TYR C 1 249 ? 43.167 44.228 22.227 1.00 31.70 244 TYR C N 1
ATOM 9437 C CA . TYR C 1 249 ? 44.117 43.185 22.683 1.00 32.22 244 TYR C CA 1
ATOM 9438 C C . TYR C 1 249 ? 43.287 42.056 23.330 1.00 34.34 244 TYR C C 1
ATOM 9439 O O . TYR C 1 249 ? 43.410 41.762 24.532 1.00 33.52 244 TYR C O 1
ATOM 9448 N N . ARG C 1 250 ? 42.381 41.469 22.555 1.00 36.46 245 ARG C N 1
ATOM 9449 C CA . ARG C 1 250 ? 41.402 40.479 23.067 1.00 40.99 245 ARG C CA 1
ATOM 9450 C C . ARG C 1 250 ? 41.721 39.136 22.385 1.00 46.18 245 ARG C C 1
ATOM 9451 O O . ARG C 1 250 ? 41.480 38.118 23.062 1.00 42.85 245 ARG C O 1
ATOM 9453 N N . SER C 1 251 ? 42.327 39.130 21.174 1.00 40.82 246 SER C N 1
ATOM 9454 C CA . SER C 1 251 ? 42.412 37.943 20.267 1.00 38.08 246 SER C CA 1
ATOM 9455 C C . SER C 1 251 ? 43.608 38.002 19.310 1.00 41.34 246 SER C C 1
ATOM 9456 O O . SER C 1 251 ? 44.293 39.032 19.270 1.00 43.55 246 SER C O 1
ATOM 9459 N N . LEU C 1 252 ? 43.772 36.964 18.475 1.00 44.32 247 LEU C N 1
ATOM 9460 C CA . LEU C 1 252 ? 44.840 36.874 17.425 1.00 42.99 247 LEU C CA 1
ATOM 9461 C C . LEU C 1 252 ? 44.495 37.773 16.216 1.00 41.01 247 LEU C C 1
ATOM 9462 O O . LEU C 1 252 ? 45.282 37.838 15.274 1.00 41.03 247 LEU C O 1
ATOM 9467 N N . ASN C 1 253 ? 43.399 38.521 16.249 1.00 40.21 248 ASN C N 1
ATOM 9468 C CA . ASN C 1 253 ? 43.144 39.586 15.245 1.00 42.26 248 ASN C CA 1
ATOM 9469 C C . ASN C 1 253 ? 43.992 40.807 15.521 1.00 39.07 248 ASN C C 1
ATOM 9470 O O . ASN C 1 253 ? 44.114 41.626 14.601 1.00 33.06 248 ASN C O 1
ATOM 9475 N N . ASP C 1 254 ? 44.527 40.883 16.744 1.00 42.98 249 ASP C N 1
ATOM 9476 C CA . ASP C 1 254 ? 45.116 42.100 17.366 1.00 42.20 249 ASP C CA 1
ATOM 9477 C C . ASP C 1 254 ? 46.620 41.908 17.647 1.00 44.06 249 ASP C C 1
ATOM 9478 O O . ASP C 1 254 ? 47.129 42.684 18.478 1.00 58.51 249 ASP C O 1
ATOM 9483 N N . CYS C 1 255 ? 47.302 40.917 17.056 1.00 39.81 250 CYS C N 1
ATOM 9484 C CA . CYS C 1 255 ? 48.766 40.698 17.228 1.00 39.53 250 CYS C CA 1
ATOM 9485 C C . CYS C 1 255 ? 49.207 39.431 16.475 1.00 44.63 250 CYS C C 1
ATOM 9486 O O . CYS C 1 255 ? 48.314 38.727 15.943 1.00 40.57 250 CYS C O 1
ATOM 9489 N N . GLU C 1 256 ? 50.524 39.171 16.407 1.00 48.29 251 GLU C N 1
ATOM 9490 C CA . GLU C 1 256 ? 51.091 37.997 15.690 1.00 50.60 251 GLU C CA 1
ATOM 9491 C C . GLU C 1 256 ? 51.175 36.824 16.654 1.00 49.00 251 GLU C C 1
ATOM 9492 O O . GLU C 1 256 ? 51.580 37.041 17.788 1.00 47.95 251 GLU C O 1
ATOM 9498 N N . GLU C 1 257 ? 50.793 35.637 16.185 1.00 50.98 252 GLU C N 1
ATOM 9499 C CA . GLU C 1 257 ? 50.809 34.336 16.919 1.00 49.30 252 GLU C CA 1
ATOM 9500 C C . GLU C 1 257 ? 52.218 34.081 17.494 1.00 46.60 252 GLU C C 1
ATOM 9501 O O . GLU C 1 257 ? 52.340 33.782 18.693 1.00 48.07 252 GLU C O 1
ATOM 9507 N N . GLN C 1 258 ? 53.247 34.218 16.654 1.00 43.18 253 GLN C N 1
ATOM 9508 C CA . GLN C 1 258 ? 54.695 34.177 16.996 1.00 40.17 253 GLN C CA 1
ATOM 9509 C C . GLN C 1 258 ? 54.944 34.831 18.374 1.00 41.36 253 GLN C C 1
ATOM 9510 O O . GLN C 1 258 ? 55.574 34.197 19.237 1.00 45.03 253 GLN C O 1
ATOM 9516 N N . ASP C 1 259 ? 54.485 36.072 18.564 1.00 36.08 254 ASP C N 1
ATOM 9517 C CA . ASP C 1 259 ? 54.717 36.914 19.760 1.00 31.39 254 ASP C CA 1
ATOM 9518 C C . ASP C 1 259 ? 53.845 36.394 20.891 1.00 35.18 254 ASP C C 1
ATOM 9519 O O . ASP C 1 259 ? 54.387 36.151 21.985 1.00 35.04 254 ASP C O 1
ATOM 9524 N N . PHE C 1 260 ? 52.542 36.258 20.617 1.00 34.83 255 PHE C N 1
ATOM 9525 C CA . PHE C 1 260 ? 51.518 35.755 21.570 1.00 33.07 255 PHE C CA 1
ATOM 9526 C C . PHE C 1 260 ? 51.995 34.442 22.228 1.00 34.34 255 PHE C C 1
ATOM 9527 O O . PHE C 1 260 ? 51.800 34.285 23.446 1.00 37.40 255 PHE C O 1
ATOM 9535 N N . ASN C 1 261 ? 52.620 33.545 21.458 1.00 33.93 256 ASN C N 1
ATOM 9536 C CA . ASN C 1 261 ? 53.112 32.217 21.911 1.00 33.60 256 ASN C CA 1
ATOM 9537 C C . ASN C 1 261 ? 53.953 32.339 23.190 1.00 30.69 256 ASN C C 1
ATOM 9538 O O . ASN C 1 261 ? 54.143 31.324 23.844 1.00 26.76 256 ASN C O 1
ATOM 9543 N N . LEU C 1 262 ? 54.533 33.508 23.466 1.00 34.07 257 LEU C N 1
ATOM 9544 C CA . LEU C 1 262 ? 55.501 33.690 24.596 1.00 38.23 257 LEU C CA 1
ATOM 9545 C C . LEU C 1 262 ? 54.755 33.931 25.912 1.00 38.19 257 LEU C C 1
ATOM 9546 O O . LEU C 1 262 ? 55.452 33.852 26.959 1.00 44.11 257 LEU C O 1
ATOM 9551 N N . TYR C 1 263 ? 53.456 34.297 25.845 1.00 34.55 258 TYR C N 1
ATOM 9552 C CA . TYR C 1 263 ? 52.597 34.758 26.979 1.00 32.20 258 TYR C CA 1
ATOM 9553 C C . TYR C 1 263 ? 51.306 33.911 27.114 1.00 31.60 258 TYR C C 1
ATOM 9554 O O . TYR C 1 263 ? 50.634 33.976 28.186 1.00 22.48 258 TYR C O 1
ATOM 9563 N N . LYS C 1 264 ? 50.995 33.152 26.041 1.00 36.26 259 LYS C N 1
ATOM 9564 C CA . LYS C 1 264 ? 49.803 32.291 25.795 1.00 35.56 259 LYS C CA 1
ATOM 9565 C C . LYS C 1 264 ? 49.418 31.530 27.075 1.00 36.84 259 LYS C C 1
ATOM 9566 O O . LYS C 1 264 ? 48.263 31.596 27.493 1.00 39.12 259 LYS C O 1
ATOM 9572 N N . ASP C 1 265 ? 50.339 30.775 27.657 1.00 36.76 260 ASP C N 1
ATOM 9573 C CA . ASP C 1 265 ? 50.019 29.741 28.684 1.00 32.64 260 ASP C CA 1
ATOM 9574 C C . ASP C 1 265 ? 50.577 30.222 30.013 1.00 33.65 260 ASP C C 1
ATOM 9575 O O . ASP C 1 265 ? 50.312 29.533 31.035 1.00 30.85 260 ASP C O 1
ATOM 9580 N N . GLN C 1 266 ? 51.289 31.358 30.028 1.00 37.11 261 GLN C N 1
ATOM 9581 C CA . GLN C 1 266 ? 51.823 31.938 31.298 1.00 41.91 261 GLN C CA 1
ATOM 9582 C C . GLN C 1 266 ? 50.645 32.227 32.226 1.00 36.53 261 GLN C C 1
ATOM 9583 O O . GLN C 1 266 ? 49.604 32.696 31.775 1.00 32.15 261 GLN C O 1
ATOM 9589 N N . PRO C 1 267 ? 50.753 31.950 33.543 1.00 36.07 262 PRO C N 1
ATOM 9590 C CA . PRO C 1 267 ? 49.680 32.276 34.475 1.00 36.40 262 PRO C CA 1
ATOM 9591 C C . PRO C 1 267 ? 49.601 33.792 34.681 1.00 32.17 262 PRO C C 1
ATOM 9592 O O . PRO C 1 267 ? 50.600 34.430 34.609 1.00 29.76 262 PRO C O 1
ATOM 9596 N N . LEU C 1 268 ? 48.404 34.320 34.927 1.00 36.30 263 LEU C N 1
ATOM 9597 C CA . LEU C 1 268 ? 48.177 35.785 35.103 1.00 39.19 263 LEU C CA 1
ATOM 9598 C C . LEU C 1 268 ? 49.076 36.346 36.205 1.00 37.46 263 LEU C C 1
ATOM 9599 O O . LEU C 1 268 ? 49.601 37.441 36.013 1.00 36.74 263 LEU C O 1
ATOM 9604 N N . ASP C 1 269 ? 49.298 35.603 37.284 1.00 39.70 264 ASP C N 1
ATOM 9605 C CA . ASP C 1 269 ? 50.022 36.115 38.473 1.00 45.50 264 ASP C CA 1
ATOM 9606 C C . ASP C 1 269 ? 51.502 36.314 38.148 1.00 42.47 264 ASP C C 1
ATOM 9607 O O . ASP C 1 269 ? 52.193 36.887 39.004 1.00 50.90 264 ASP C O 1
ATOM 9612 N N . SER C 1 270 ? 51.977 35.879 36.979 1.00 40.38 265 SER C N 1
ATOM 9613 C CA . SER C 1 270 ? 53.410 35.988 36.598 1.00 39.05 265 SER C CA 1
ATOM 9614 C C . SER C 1 270 ? 53.593 36.913 35.391 1.00 35.31 265 SER C C 1
ATOM 9615 O O . SER C 1 270 ? 54.749 37.186 35.057 1.00 37.20 265 SER C O 1
ATOM 9618 N N . LEU C 1 271 ? 52.496 37.429 34.820 1.00 33.61 266 LEU C N 1
ATOM 9619 C CA . LEU C 1 271 ? 52.489 38.473 33.758 1.00 30.91 266 LEU C CA 1
ATOM 9620 C C . LEU C 1 271 ? 52.185 39.867 34.339 1.00 29.47 266 LEU C C 1
ATOM 9621 O O . LEU C 1 271 ? 52.875 40.857 33.951 1.00 25.29 266 LEU C O 1
ATOM 9626 N N . LEU C 1 272 ? 51.194 39.942 35.245 1.00 30.99 267 LEU C N 1
ATOM 9627 C CA . LEU C 1 272 ? 50.764 41.164 35.993 1.00 30.55 267 LEU C CA 1
ATOM 9628 C C . LEU C 1 272 ? 51.417 41.116 37.376 1.00 32.49 267 LEU C C 1
ATOM 9629 O O . LEU C 1 272 ? 50.773 40.624 38.333 1.00 33.77 267 LEU C O 1
ATOM 9634 N N . ILE C 1 273 ? 52.661 41.571 37.479 1.00 32.75 268 ILE C N 1
ATOM 9635 C CA . ILE C 1 273 ? 53.470 41.400 38.718 1.00 33.77 268 ILE C CA 1
ATOM 9636 C C . ILE C 1 273 ? 53.298 42.618 39.610 1.00 35.25 268 ILE C C 1
ATOM 9637 O O . ILE C 1 273 ? 53.655 42.504 40.779 1.00 38.41 268 ILE C O 1
ATOM 9642 N N . ARG C 1 274 ? 52.728 43.698 39.086 1.00 36.16 269 ARG C N 1
ATOM 9643 C CA . ARG C 1 274 ? 52.554 44.946 39.864 1.00 36.12 269 ARG C CA 1
ATOM 9644 C C . ARG C 1 274 ? 51.518 44.684 40.973 1.00 37.50 269 ARG C C 1
ATOM 9645 O O . ARG C 1 274 ? 50.338 44.409 40.708 1.00 45.07 269 ARG C O 1
ATOM 9653 N N . PRO C 1 275 ? 51.903 44.740 42.267 1.00 30.91 270 PRO C N 1
ATOM 9654 C CA . PRO C 1 275 ? 50.972 44.401 43.342 1.00 30.26 270 PRO C CA 1
ATOM 9655 C C . PRO C 1 275 ? 49.739 45.303 43.420 1.00 29.98 270 PRO C C 1
ATOM 9656 O O . PRO C 1 275 ? 48.962 45.081 44.272 1.00 29.91 270 PRO C O 1
ATOM 9660 N N . ASN C 1 276 ? 49.594 46.303 42.548 1.00 32.60 271 ASN C N 1
ATOM 9661 C CA . ASN C 1 276 ? 48.406 47.192 42.549 1.00 33.13 271 ASN C CA 1
ATOM 9662 C C . ASN C 1 276 ? 47.305 46.657 41.632 1.00 33.21 271 ASN C C 1
ATOM 9663 O O . ASN C 1 276 ? 46.339 47.343 41.477 1.00 31.06 271 ASN C O 1
ATOM 9668 N N . VAL C 1 277 ? 47.438 45.435 41.109 1.00 37.61 272 VAL C N 1
ATOM 9669 C CA . VAL C 1 277 ? 46.556 44.861 40.055 1.00 40.05 272 VAL C CA 1
ATOM 9670 C C . VAL C 1 277 ? 45.418 44.115 40.755 1.00 41.08 272 VAL C C 1
ATOM 9671 O O . VAL C 1 277 ? 45.705 43.446 41.753 1.00 39.60 272 VAL C O 1
ATOM 9675 N N . ASP C 1 278 ? 44.191 44.194 40.228 1.00 40.72 273 ASP C N 1
ATOM 9676 C CA . ASP C 1 278 ? 43.100 43.232 40.544 1.00 39.29 273 ASP C CA 1
ATOM 9677 C C . ASP C 1 278 ? 43.100 42.174 39.443 1.00 39.85 273 ASP C C 1
ATOM 9678 O O . ASP C 1 278 ? 42.482 42.450 38.390 1.00 37.29 273 ASP C O 1
ATOM 9683 N N . LEU C 1 279 ? 43.746 41.021 39.700 1.00 39.15 274 LEU C N 1
ATOM 9684 C CA . LEU C 1 279 ? 43.834 39.865 38.765 1.00 37.73 274 LEU C CA 1
ATOM 9685 C C . LEU C 1 279 ? 42.460 39.314 38.382 1.00 38.20 274 LEU C C 1
ATOM 9686 O O . LEU C 1 279 ? 42.456 38.455 37.512 1.00 41.28 274 LEU C O 1
ATOM 9691 N N . ASN C 1 280 ? 41.362 39.755 39.011 1.00 39.62 275 ASN C N 1
ATOM 9692 C CA . ASN C 1 280 ? 40.016 39.183 38.806 1.00 37.86 275 ASN C CA 1
ATOM 9693 C C . ASN C 1 280 ? 39.274 39.924 37.701 1.00 39.68 275 ASN C C 1
ATOM 9694 O O . ASN C 1 280 ? 38.126 39.575 37.512 1.00 41.89 275 ASN C O 1
ATOM 9699 N N . MET C 1 281 ? 39.871 40.939 37.065 1.00 42.45 276 MET C N 1
ATOM 9700 C CA . MET C 1 281 ? 39.114 41.861 36.170 1.00 40.45 276 MET C CA 1
ATOM 9701 C C . MET C 1 281 ? 38.901 41.161 34.824 1.00 37.23 276 MET C C 1
ATOM 9702 O O . MET C 1 281 ? 39.889 40.539 34.364 1.00 27.52 276 MET C O 1
ATOM 9707 N N . LYS C 1 282 ? 37.714 41.283 34.194 1.00 35.40 277 LYS C N 1
ATOM 9708 C CA . LYS C 1 282 ? 37.507 40.756 32.805 1.00 32.12 277 LYS C CA 1
ATOM 9709 C C . LYS C 1 282 ? 38.772 41.141 32.023 1.00 31.36 277 LYS C C 1
ATOM 9710 O O . LYS C 1 282 ? 39.266 40.326 31.268 1.00 28.33 277 LYS C O 1
ATOM 9712 N N . LYS C 1 283 ? 39.349 42.323 32.290 1.00 34.17 278 LYS C N 1
ATOM 9713 C CA . LYS C 1 283 ? 40.417 42.921 31.439 1.00 35.71 278 LYS C CA 1
ATOM 9714 C C . LYS C 1 283 ? 41.732 42.130 31.554 1.00 39.85 278 LYS C C 1
ATOM 9715 O O . LYS C 1 283 ? 42.447 42.021 30.538 1.00 34.61 278 LYS C O 1
ATOM 9721 N N . ALA C 1 284 ? 42.037 41.598 32.736 1.00 39.62 279 ALA C N 1
ATOM 9722 C CA . ALA C 1 284 ? 43.342 41.002 33.091 1.00 35.99 279 ALA C CA 1
ATOM 9723 C C . ALA C 1 284 ? 43.810 40.043 31.988 1.00 36.81 279 ALA C C 1
ATOM 9724 O O . ALA C 1 284 ? 45.005 40.040 31.694 1.00 38.64 279 ALA C O 1
ATOM 9726 N N . GLU C 1 285 ? 42.906 39.279 31.379 1.00 35.27 280 GLU C N 1
ATOM 9727 C CA . GLU C 1 285 ? 43.228 38.302 30.301 1.00 35.00 280 GLU C CA 1
ATOM 9728 C C . GLU C 1 285 ? 43.966 38.991 29.160 1.00 31.17 280 GLU C C 1
ATOM 9729 O O . GLU C 1 285 ? 44.694 38.321 28.413 1.00 30.04 280 GLU C O 1
ATOM 9735 N N . SER C 1 286 ? 43.764 40.294 29.024 1.00 29.69 281 SER C N 1
ATOM 9736 C CA . SER C 1 286 ? 44.272 41.103 27.891 1.00 33.51 281 SER C CA 1
ATOM 9737 C C . SER C 1 286 ? 45.797 41.263 27.982 1.00 35.01 281 SER C C 1
ATOM 9738 O O . SER C 1 286 ? 46.379 41.673 26.971 1.00 36.43 281 SER C O 1
ATOM 9741 N N . VAL C 1 287 ? 46.427 40.968 29.126 1.00 30.81 282 VAL C N 1
ATOM 9742 C CA . VAL C 1 287 ? 47.885 41.217 29.321 1.00 28.59 282 VAL C CA 1
ATOM 9743 C C . VAL C 1 287 ? 48.658 40.410 28.287 1.00 27.90 282 VAL C C 1
ATOM 9744 O O . VAL C 1 287 ? 49.673 40.911 27.747 1.00 25.54 282 VAL C O 1
ATOM 9748 N N . ARG C 1 288 ? 48.161 39.208 27.992 1.00 32.44 283 ARG C N 1
ATOM 9749 C CA . ARG C 1 288 ? 48.804 38.276 27.037 1.00 32.21 283 ARG C CA 1
ATOM 9750 C C . ARG C 1 288 ? 48.949 38.997 25.702 1.00 32.85 283 ARG C C 1
ATOM 9751 O O . ARG C 1 288 ? 50.052 38.941 25.109 1.00 42.08 283 ARG C O 1
ATOM 9759 N N . TYR C 1 289 ? 47.898 39.697 25.296 1.00 30.91 284 TYR C N 1
ATOM 9760 C CA . TYR C 1 289 ? 47.798 40.318 23.949 1.00 35.38 284 TYR C CA 1
ATOM 9761 C C . TYR C 1 289 ? 48.533 41.658 23.949 1.00 31.00 284 TYR C C 1
ATOM 9762 O O . TYR C 1 289 ? 49.147 41.979 22.935 1.00 27.71 284 TYR C O 1
ATOM 9771 N N . TYR C 1 290 ? 48.457 42.395 25.058 1.00 32.06 285 TYR C N 1
ATOM 9772 C CA . TYR C 1 290 ? 49.225 43.644 25.283 1.00 33.41 285 TYR C CA 1
ATOM 9773 C C . TYR C 1 290 ? 50.707 43.339 25.056 1.00 32.84 285 TYR C C 1
ATOM 9774 O O . TYR C 1 290 ? 51.325 43.930 24.131 1.00 32.45 285 TYR C O 1
ATOM 9783 N N . PHE C 1 291 ? 51.219 42.376 25.817 1.00 29.96 286 PHE C N 1
ATOM 9784 C CA . PHE C 1 291 ? 52.639 41.949 25.767 1.00 29.80 286 PHE C CA 1
ATOM 9785 C C . PHE C 1 291 ? 52.996 41.416 24.362 1.00 27.91 286 PHE C C 1
ATOM 9786 O O . PHE C 1 291 ? 54.153 41.621 23.910 1.00 24.65 286 PHE C O 1
ATOM 9794 N N . ALA C 1 292 ? 52.072 40.722 23.691 1.00 26.95 287 ALA C N 1
ATOM 9795 C CA . ALA C 1 292 ? 52.311 40.203 22.325 1.00 29.07 287 ALA C CA 1
ATOM 9796 C C . ALA C 1 292 ? 52.524 41.397 21.379 1.00 28.32 287 ALA C C 1
ATOM 9797 O O . ALA C 1 292 ? 53.505 41.409 20.612 1.00 28.25 287 ALA C O 1
ATOM 9799 N N . SER C 1 293 ? 51.655 42.400 21.485 1.00 24.95 288 SER C N 1
ATOM 9800 C CA . SER C 1 293 ? 51.726 43.623 20.662 1.00 24.70 288 SER C CA 1
ATOM 9801 C C . SER C 1 293 ? 53.057 44.315 20.948 1.00 24.51 288 SER C C 1
ATOM 9802 O O . SER C 1 293 ? 53.702 44.819 20.024 1.00 19.30 288 SER C O 1
ATOM 9805 N N . VAL C 1 294 ? 53.462 44.316 22.216 1.00 29.37 289 VAL C N 1
ATOM 9806 C CA . VAL C 1 294 ? 54.738 44.948 22.675 1.00 28.49 289 VAL C CA 1
ATOM 9807 C C . VAL C 1 294 ? 55.894 44.202 22.019 1.00 25.91 289 VAL C C 1
ATOM 9808 O O . VAL C 1 294 ? 56.715 44.873 21.424 1.00 25.18 289 VAL C O 1
ATOM 9812 N N . THR C 1 295 ? 55.902 42.869 22.051 1.00 26.18 290 THR C N 1
ATOM 9813 C CA . THR C 1 295 ? 57.029 42.085 21.494 1.00 29.29 290 THR C CA 1
ATOM 9814 C C . THR C 1 295 ? 57.092 42.286 19.972 1.00 26.73 290 THR C C 1
ATOM 9815 O O . THR C 1 295 ? 58.200 42.412 19.439 1.00 23.40 290 THR C O 1
ATOM 9819 N N . GLY C 1 296 ? 55.941 42.388 19.318 1.00 31.11 291 GLY C N 1
ATOM 9820 C CA . GLY C 1 296 ? 55.838 42.588 17.851 1.00 35.06 291 GLY C CA 1
ATOM 9821 C C . GLY C 1 296 ? 56.273 43.994 17.439 1.00 38.69 291 GLY C C 1
ATOM 9822 O O . GLY C 1 296 ? 56.987 44.149 16.417 1.00 38.22 291 GLY C O 1
ATOM 9823 N N . VAL C 1 297 ? 55.868 45.000 18.212 1.00 35.35 292 VAL C N 1
ATOM 9824 C CA . VAL C 1 297 ? 56.324 46.402 18.035 1.00 31.33 292 VAL C CA 1
ATOM 9825 C C . VAL C 1 297 ? 57.863 46.453 18.113 1.00 33.19 292 VAL C C 1
ATOM 9826 O O . VAL C 1 297 ? 58.486 47.152 17.271 1.00 30.34 292 VAL C O 1
ATOM 9830 N N . ASP C 1 298 ? 58.468 45.710 19.051 1.00 30.44 293 ASP C N 1
ATOM 9831 C CA . ASP C 1 298 ? 59.942 45.611 19.205 1.00 27.73 293 ASP C CA 1
ATOM 9832 C C . ASP C 1 298 ? 60.546 44.996 17.949 1.00 27.00 293 ASP C C 1
ATOM 9833 O O . ASP C 1 298 ? 61.560 45.505 17.476 1.00 32.87 293 ASP C O 1
ATOM 9838 N N . ARG C 1 299 ? 59.937 43.949 17.420 1.00 29.18 294 ARG C N 1
ATOM 9839 C CA . ARG C 1 299 ? 60.403 43.311 16.171 1.00 34.30 294 ARG C CA 1
ATOM 9840 C C . ARG C 1 299 ? 60.352 44.354 15.037 1.00 32.06 294 ARG C C 1
ATOM 9841 O O . ARG C 1 299 ? 61.275 44.403 14.218 1.00 30.14 294 ARG C O 1
ATOM 9849 N N . ALA C 1 300 ? 59.325 45.198 15.011 1.00 32.79 295 ALA C N 1
ATOM 9850 C CA . ALA C 1 300 ? 59.121 46.197 13.939 1.00 30.63 295 ALA C CA 1
ATOM 9851 C C . ALA C 1 300 ? 60.169 47.294 14.044 1.00 27.89 295 ALA C C 1
ATOM 9852 O O . ALA C 1 300 ? 60.720 47.695 12.998 1.00 24.18 295 ALA C O 1
ATOM 9854 N N . PHE C 1 301 ? 60.396 47.775 15.271 1.00 27.16 296 PHE C N 1
ATOM 9855 C CA . PHE C 1 301 ? 61.431 48.782 15.593 1.00 25.12 296 PHE C CA 1
ATOM 9856 C C . PHE C 1 301 ? 62.782 48.221 15.160 1.00 26.37 296 PHE C C 1
ATOM 9857 O O . PHE C 1 301 ? 63.537 48.969 14.486 1.00 27.16 296 PHE C O 1
ATOM 9865 N N . GLY C 1 302 ? 63.030 46.943 15.488 1.00 26.75 297 GLY C N 1
ATOM 9866 C CA . GLY C 1 302 ? 64.157 46.120 14.997 1.00 28.83 297 GLY C CA 1
ATOM 9867 C C . GLY C 1 302 ? 64.383 46.242 13.481 1.00 34.82 297 GLY C C 1
ATOM 9868 O O . GLY C 1 302 ? 65.540 46.474 13.056 1.00 36.20 297 GLY C O 1
ATOM 9869 N N . GLN C 1 303 ? 63.339 46.102 12.660 1.00 34.42 298 GLN C N 1
ATOM 9870 C CA . GLN C 1 303 ? 63.467 46.144 11.183 1.00 35.27 298 GLN C CA 1
ATOM 9871 C C . GLN C 1 303 ? 63.986 47.520 10.805 1.00 32.85 298 GLN C C 1
ATOM 9872 O O . GLN C 1 303 ? 64.793 47.603 9.873 1.00 39.21 298 GLN C O 1
ATOM 9878 N N . ILE C 1 304 ? 63.529 48.564 11.483 1.00 32.48 299 ILE C N 1
ATOM 9879 C CA . ILE C 1 304 ? 63.961 49.943 11.141 1.00 35.23 299 ILE C CA 1
ATOM 9880 C C . ILE C 1 304 ? 65.449 50.049 11.496 1.00 40.10 299 ILE C C 1
ATOM 9881 O O . ILE C 1 304 ? 66.264 50.378 10.605 1.00 46.80 299 ILE C O 1
ATOM 9886 N N . LEU C 1 305 ? 65.825 49.678 12.716 1.00 40.53 300 LEU C N 1
ATOM 9887 C CA . LEU C 1 305 ? 67.246 49.726 13.156 1.00 35.11 300 LEU C CA 1
ATOM 9888 C C . LEU C 1 305 ? 68.166 48.985 12.186 1.00 36.42 300 LEU C C 1
ATOM 9889 O O . LEU C 1 305 ? 69.248 49.542 11.910 1.00 40.13 300 LEU C O 1
ATOM 9894 N N . GLU C 1 306 ? 67.793 47.778 11.732 1.00 40.14 301 GLU C N 1
ATOM 9895 C CA . GLU C 1 306 ? 68.689 46.965 10.846 1.00 42.93 301 GLU C CA 1
ATOM 9896 C C . GLU C 1 306 ? 68.855 47.718 9.540 1.00 35.14 301 GLU C C 1
ATOM 9897 O O . GLU C 1 306 ? 69.971 47.754 9.050 1.00 33.96 301 GLU C O 1
ATOM 9903 N N . ALA C 1 307 ? 67.777 48.307 9.035 1.00 33.17 302 ALA C N 1
ATOM 9904 C CA . ALA C 1 307 ? 67.761 49.023 7.740 1.00 29.32 302 ALA C CA 1
ATOM 9905 C C . ALA C 1 307 ? 68.681 50.236 7.847 1.00 31.84 302 ALA C C 1
ATOM 9906 O O . ALA C 1 307 ? 69.266 50.618 6.818 1.00 32.09 302 ALA C O 1
ATOM 9908 N N . LEU C 1 308 ? 68.794 50.845 9.033 1.00 34.07 303 LEU C N 1
ATOM 9909 C CA . LEU C 1 308 ? 69.700 52.003 9.228 1.00 34.90 303 LEU C CA 1
ATOM 9910 C C . LEU C 1 308 ? 71.146 51.536 9.132 1.00 35.72 303 LEU C C 1
ATOM 9911 O O . LEU C 1 308 ? 71.948 52.248 8.496 1.00 37.91 303 LEU C O 1
ATOM 9916 N N . LYS C 1 309 ? 71.442 50.409 9.776 1.00 32.89 304 LYS C N 1
ATOM 9917 C CA . LYS C 1 309 ? 72.780 49.784 9.764 1.00 38.88 304 LYS C CA 1
ATOM 9918 C C . LYS C 1 309 ? 73.075 49.311 8.322 1.00 35.01 304 LYS C C 1
ATOM 9919 O O . LYS C 1 309 ? 74.051 49.762 7.744 1.00 30.76 304 LYS C O 1
ATOM 9925 N N . GLN C 1 310 ? 72.205 48.500 7.733 1.00 32.92 305 GLN C N 1
ATOM 9926 C CA . GLN C 1 310 ? 72.372 47.970 6.358 1.00 33.49 305 GLN C CA 1
ATOM 9927 C C . GLN C 1 310 ? 72.679 49.159 5.427 1.00 32.00 305 GLN C C 1
ATOM 9928 O O . GLN C 1 310 ? 73.526 48.976 4.597 1.00 35.25 305 GLN C O 1
ATOM 9930 N N . LEU C 1 311 ? 72.110 50.353 5.598 1.00 31.72 306 LEU C N 1
ATOM 9931 C CA . LEU C 1 311 ? 72.350 51.529 4.685 1.00 31.29 306 LEU C CA 1
ATOM 9932 C C . LEU C 1 311 ? 73.476 52.474 5.175 1.00 30.92 306 LEU C C 1
ATOM 9933 O O . LEU C 1 311 ? 73.703 53.501 4.493 1.00 25.48 306 LEU C O 1
ATOM 9938 N N . GLY C 1 312 ? 74.067 52.241 6.358 1.00 29.93 307 GLY C N 1
ATOM 9939 C CA . GLY C 1 312 ? 75.049 53.152 6.970 1.00 29.67 307 GLY C CA 1
ATOM 9940 C C . GLY C 1 312 ? 74.466 54.459 7.520 1.00 33.98 307 GLY C C 1
ATOM 9941 O O . GLY C 1 312 ? 75.265 55.287 8.069 1.00 36.50 307 GLY C O 1
ATOM 9942 N N . LEU C 1 313 ? 73.140 54.648 7.466 1.00 32.82 308 LEU C N 1
ATOM 9943 C CA . LEU C 1 313 ? 72.452 55.811 8.080 1.00 32.43 308 LEU C CA 1
ATOM 9944 C C . LEU C 1 313 ? 72.491 55.757 9.620 1.00 34.58 308 LEU C C 1
ATOM 9945 O O . LEU C 1 313 ? 72.147 56.752 10.227 1.00 38.14 308 LEU C O 1
ATOM 9950 N N . ASP C 1 314 ? 72.938 54.666 10.236 1.00 38.05 309 ASP C N 1
ATOM 9951 C CA . ASP C 1 314 ? 72.980 54.514 11.718 1.00 44.80 309 ASP C CA 1
ATOM 9952 C C . ASP C 1 314 ? 73.946 55.522 12.360 1.00 45.70 309 ASP C C 1
ATOM 9953 O O . ASP C 1 314 ? 73.725 55.879 13.533 1.00 54.45 309 ASP C O 1
ATOM 9958 N N . LYS C 1 315 ? 74.963 55.970 11.635 1.00 45.20 310 LYS C N 1
ATOM 9959 C CA . LYS C 1 315 ? 76.026 56.836 12.196 1.00 45.34 310 LYS C CA 1
ATOM 9960 C C . LYS C 1 315 ? 75.595 58.301 12.034 1.00 44.55 310 LYS C C 1
ATOM 9961 O O . LYS C 1 315 ? 76.125 59.159 12.731 1.00 39.14 310 LYS C O 1
ATOM 9967 N N . ASN C 1 316 ? 74.558 58.532 11.237 1.00 49.85 311 ASN C N 1
ATOM 9968 C CA . ASN C 1 316 ? 74.158 59.844 10.668 1.00 53.65 311 ASN C CA 1
ATOM 9969 C C . ASN C 1 316 ? 72.809 60.273 11.275 1.00 50.79 311 ASN C C 1
ATOM 9970 O O . ASN C 1 316 ? 72.278 61.364 10.903 1.00 53.32 311 ASN C O 1
ATOM 9975 N N . THR C 1 317 ? 72.237 59.436 12.144 1.00 38.33 312 THR C N 1
ATOM 9976 C CA . THR C 1 317 ? 70.796 59.514 12.471 1.00 35.78 312 THR C CA 1
ATOM 9977 C C . THR C 1 317 ? 70.543 59.364 13.971 1.00 31.56 312 THR C C 1
ATOM 9978 O O . THR C 1 317 ? 70.936 58.322 14.621 1.00 35.12 312 THR C O 1
ATOM 9982 N N . VAL C 1 318 ? 69.840 60.383 14.467 1.00 28.62 313 VAL C N 1
ATOM 9983 C CA . VAL C 1 318 ? 69.196 60.454 15.812 1.00 28.83 313 VAL C CA 1
ATOM 9984 C C . VAL C 1 318 ? 67.957 59.551 15.773 1.00 25.64 313 VAL C C 1
ATOM 9985 O O . VAL C 1 318 ? 67.036 59.788 14.956 1.00 22.37 313 VAL C O 1
ATOM 9989 N N . VAL C 1 319 ? 67.927 58.546 16.637 1.00 24.54 314 VAL C N 1
ATOM 9990 C CA . VAL C 1 319 ? 66.765 57.618 16.756 1.00 24.09 314 VAL C CA 1
ATOM 9991 C C . VAL C 1 319 ? 66.186 57.781 18.155 1.00 23.91 314 VAL C C 1
ATOM 9992 O O . VAL C 1 319 ? 66.977 57.848 19.132 1.00 25.78 314 VAL C O 1
ATOM 9996 N N . ILE C 1 320 ? 64.867 57.897 18.239 1.00 23.44 315 ILE C N 1
ATOM 9997 C CA . ILE C 1 320 ? 64.157 58.049 19.533 1.00 24.25 315 ILE C CA 1
ATOM 9998 C C . ILE C 1 320 ? 62.970 57.107 19.540 1.00 23.80 315 ILE C C 1
ATOM 9999 O O . ILE C 1 320 ? 62.207 57.086 18.520 1.00 23.30 315 ILE C O 1
ATOM 10004 N N . PHE C 1 321 ? 62.870 56.355 20.636 1.00 21.41 316 PHE C N 1
ATOM 10005 C CA . PHE C 1 321 ? 61.712 55.512 20.973 1.00 22.07 316 PHE C CA 1
ATOM 10006 C C . PHE C 1 321 ? 60.954 56.180 22.123 1.00 22.24 316 PHE C C 1
ATOM 10007 O O . PHE C 1 321 ? 61.597 56.519 23.162 1.00 21.53 316 PHE C O 1
ATOM 10015 N N . ALA C 1 322 ? 59.634 56.330 21.954 1.00 22.34 317 ALA C N 1
ATOM 10016 C CA . ALA C 1 322 ? 58.729 56.970 22.927 1.00 23.06 317 ALA C CA 1
ATOM 10017 C C . ALA C 1 322 ? 57.320 56.367 22.830 1.00 24.87 317 ALA C C 1
ATOM 10018 O O . ALA C 1 322 ? 57.080 55.437 22.006 1.00 18.41 317 ALA C O 1
ATOM 10020 N N . SER C 1 323 ? 56.419 56.883 23.669 1.00 28.89 318 SER C N 1
ATOM 10021 C CA . SER C 1 323 ? 54.961 56.648 23.569 1.00 31.98 318 SER C CA 1
ATOM 10022 C C . SER C 1 323 ? 54.200 57.926 23.912 1.00 29.77 318 SER C C 1
ATOM 10023 O O . SER C 1 323 ? 54.817 58.882 24.359 1.00 30.92 318 SER C O 1
ATOM 10026 N N . ASP C 1 324 ? 52.898 57.930 23.678 1.00 31.76 319 ASP C N 1
ATOM 10027 C CA . ASP C 1 324 ? 52.049 59.119 23.942 1.00 29.76 319 ASP C CA 1
ATOM 10028 C C . ASP C 1 324 ? 51.586 59.055 25.382 1.00 28.25 319 ASP C C 1
ATOM 10029 O O . ASP C 1 324 ? 51.461 60.129 26.004 1.00 31.88 319 ASP C O 1
ATOM 10034 N N . HIS C 1 325 ? 51.378 57.842 25.877 1.00 24.62 320 HIS C N 1
ATOM 10035 C CA . HIS C 1 325 ? 50.988 57.602 27.277 1.00 24.72 320 HIS C CA 1
ATOM 10036 C C . HIS C 1 325 ? 51.070 56.103 27.562 1.00 26.10 320 HIS C C 1
ATOM 10037 O O . HIS C 1 325 ? 51.316 55.313 26.618 1.00 25.89 320 HIS C O 1
ATOM 10044 N N . GLY C 1 326 ? 50.881 55.716 28.821 1.00 26.87 321 GLY C N 1
ATOM 10045 C CA . GLY C 1 326 ? 51.080 54.321 29.235 1.00 26.67 321 GLY C CA 1
ATOM 10046 C C . GLY C 1 326 ? 49.746 53.609 29.250 1.00 27.82 321 GLY C C 1
ATOM 10047 O O . GLY C 1 326 ? 48.812 54.020 28.493 1.00 28.41 321 GLY C O 1
ATOM 10048 N N . GLU C 1 327 ? 49.663 52.600 30.119 1.00 27.18 322 GLU C N 1
ATOM 10049 C CA . GLU C 1 327 ? 48.594 51.587 30.154 1.00 27.34 322 GLU C CA 1
ATOM 10050 C C . GLU C 1 327 ? 48.510 51.076 31.595 1.00 27.37 322 GLU C C 1
ATOM 10051 O O . GLU C 1 327 ? 49.554 50.589 32.115 1.00 30.17 322 GLU C O 1
ATOM 10057 N N . THR C 1 328 ? 47.330 51.199 32.214 1.00 26.55 323 THR C N 1
ATOM 10058 C CA . THR C 1 328 ? 47.051 50.670 33.567 1.00 29.73 323 THR C CA 1
ATOM 10059 C C . THR C 1 328 ? 47.172 49.147 33.530 1.00 34.63 323 THR C C 1
ATOM 10060 O O . THR C 1 328 ? 47.997 48.582 34.281 1.00 34.04 323 THR C O 1
ATOM 10064 N N . MET C 1 329 ? 46.423 48.503 32.633 1.00 39.21 324 MET C N 1
ATOM 10065 C CA . MET C 1 329 ? 46.343 47.013 32.538 1.00 40.56 324 MET C CA 1
ATOM 10066 C C . MET C 1 329 ? 45.968 46.450 33.918 1.00 37.47 324 MET C C 1
ATOM 10067 O O . MET C 1 329 ? 46.776 45.698 34.536 1.00 31.59 324 MET C O 1
ATOM 10072 N N . CYS C 1 330 ? 44.819 46.927 34.401 1.00 36.11 325 CYS C N 1
ATOM 10073 C CA . CYS C 1 330 ? 44.124 46.445 35.609 1.00 37.01 325 CYS C CA 1
ATOM 10074 C C . CYS C 1 330 ? 44.831 46.954 36.868 1.00 34.03 325 CYS C C 1
ATOM 10075 O O . CYS C 1 330 ? 44.290 46.683 37.967 1.00 36.38 325 CYS C O 1
ATOM 10078 N N . SER C 1 331 ? 45.951 47.680 36.733 1.00 27.21 326 SER C N 1
ATOM 10079 C CA . SER C 1 331 ? 46.629 48.340 37.882 1.00 26.61 326 SER C CA 1
ATOM 10080 C C . SER C 1 331 ? 45.672 49.407 38.399 1.00 28.22 326 SER C C 1
ATOM 10081 O O . SER C 1 331 ? 45.031 50.061 37.558 1.00 36.47 326 SER C O 1
ATOM 10084 N N . GLN C 1 332 ? 45.531 49.529 39.718 1.00 26.04 327 GLN C N 1
ATOM 10085 C CA . GLN C 1 332 ? 44.551 50.418 40.399 1.00 24.48 327 GLN C CA 1
ATOM 10086 C C . GLN C 1 332 ? 43.099 50.031 40.061 1.00 24.73 327 GLN C C 1
ATOM 10087 O O . GLN C 1 332 ? 42.222 50.842 40.234 1.00 29.78 327 GLN C O 1
ATOM 10093 N N . ARG C 1 333 ? 42.810 48.829 39.600 1.00 28.67 328 ARG C N 1
ATOM 10094 C CA . ARG C 1 333 ? 41.442 48.440 39.138 1.00 32.24 328 ARG C CA 1
ATOM 10095 C C . ARG C 1 333 ? 40.815 49.490 38.226 1.00 32.23 328 ARG C C 1
ATOM 10096 O O . ARG C 1 333 ? 39.645 49.477 38.165 1.00 36.64 328 ARG C O 1
ATOM 10104 N N . THR C 1 334 ? 41.583 50.318 37.516 1.00 42.75 329 THR C N 1
ATOM 10105 C CA . THR C 1 334 ? 41.124 51.553 36.820 1.00 39.74 329 THR C CA 1
ATOM 10106 C C . THR C 1 334 ? 40.350 51.170 35.581 1.00 39.54 329 THR C C 1
ATOM 10107 O O . THR C 1 334 ? 39.489 52.000 35.270 1.00 48.44 329 THR C O 1
ATOM 10109 N N . ASP C 1 335 ? 40.693 50.051 34.889 1.00 34.94 330 ASP C N 1
ATOM 10110 C CA . ASP C 1 335 ? 39.980 49.592 33.647 1.00 35.31 330 ASP C CA 1
ATOM 10111 C C . ASP C 1 335 ? 40.231 50.520 32.435 1.00 31.89 330 ASP C C 1
ATOM 10112 O O . ASP C 1 335 ? 40.208 50.019 31.298 1.00 27.61 330 ASP C O 1
ATOM 10117 N N . ASP C 1 336 ? 40.403 51.836 32.671 1.00 28.45 331 ASP C N 1
ATOM 10118 C CA . ASP C 1 336 ? 40.868 52.860 31.708 1.00 26.74 331 ASP C CA 1
ATOM 10119 C C . ASP C 1 336 ? 42.389 52.841 31.641 1.00 30.42 331 ASP C C 1
ATOM 10120 O O . ASP C 1 336 ? 43.096 53.155 32.622 1.00 33.64 331 ASP C O 1
ATOM 10125 N N . PRO C 1 337 ? 42.945 52.532 30.448 1.00 32.53 332 PRO C N 1
ATOM 10126 C CA . PRO C 1 337 ? 44.393 52.430 30.272 1.00 31.96 332 PRO C CA 1
ATOM 10127 C C . PRO C 1 337 ? 45.156 53.675 30.740 1.00 28.75 332 PRO C C 1
ATOM 10128 O O . PRO C 1 337 ? 46.292 53.566 31.108 1.00 24.64 332 PRO C O 1
ATOM 10132 N N . LYS C 1 338 ? 44.525 54.836 30.616 1.00 31.63 333 LYS C N 1
ATOM 10133 C CA . LYS C 1 338 ? 45.236 56.125 30.760 1.00 31.80 333 LYS C CA 1
ATOM 10134 C C . LYS C 1 338 ? 44.300 57.185 31.319 1.00 29.12 333 LYS C C 1
ATOM 10135 O O . LYS C 1 338 ? 43.318 56.808 31.982 1.00 31.38 333 LYS C O 1
ATOM 10141 N N . ASN C 1 339 ? 44.679 58.441 31.131 1.00 28.25 334 ASN C N 1
ATOM 10142 C CA . ASN C 1 339 ? 43.903 59.636 31.544 1.00 32.21 334 ASN C CA 1
ATOM 10143 C C . ASN C 1 339 ? 43.869 59.703 33.067 1.00 30.66 334 ASN C C 1
ATOM 10144 O O . ASN C 1 339 ? 42.921 60.248 33.591 1.00 25.39 334 ASN C O 1
ATOM 10149 N N . SER C 1 340 ? 44.901 59.151 33.707 1.00 31.44 335 SER C N 1
ATOM 10150 C CA . SER C 1 340 ? 45.083 59.058 35.176 1.00 31.08 335 SER C CA 1
ATOM 10151 C C . SER C 1 340 ? 46.538 59.370 35.509 1.00 32.22 335 SER C C 1
ATOM 10152 O O . SER C 1 340 ? 47.404 59.232 34.653 1.00 34.41 335 SER C O 1
ATOM 10155 N N . PRO C 1 341 ? 46.834 59.868 36.735 1.00 35.20 336 PRO C N 1
ATOM 10156 C CA . PRO C 1 341 ? 48.196 60.205 37.162 1.00 34.54 336 PRO C CA 1
ATOM 10157 C C . PRO C 1 341 ? 49.048 59.069 37.750 1.00 31.73 336 PRO C C 1
ATOM 10158 O O . PRO C 1 341 ? 50.146 59.315 38.286 1.00 32.33 336 PRO C O 1
ATOM 10162 N N . TYR C 1 342 ? 48.548 57.850 37.661 1.00 28.20 337 TYR C N 1
ATOM 10163 C CA . TYR C 1 342 ? 49.297 56.646 38.080 1.00 29.38 337 TYR C CA 1
ATOM 10164 C C . TYR C 1 342 ? 50.562 56.492 37.216 1.00 32.03 337 TYR C C 1
ATOM 10165 O O . TYR C 1 342 ? 50.512 56.809 36.030 1.00 31.11 337 TYR C O 1
ATOM 10174 N N . SER C 1 343 ? 51.685 56.029 37.794 1.00 41.97 338 SER C N 1
ATOM 10175 C CA . SER C 1 343 ? 52.997 55.833 37.096 1.00 40.69 338 SER C CA 1
ATOM 10176 C C . SER C 1 343 ? 52.818 54.980 35.818 1.00 41.84 338 SER C C 1
ATOM 10177 O O . SER C 1 343 ? 53.597 55.171 34.862 1.00 45.53 338 SER C O 1
ATOM 10180 N N . GLU C 1 344 ? 51.854 54.055 35.819 1.00 35.26 339 GLU C N 1
ATOM 10181 C CA . GLU C 1 344 ? 51.542 53.154 34.694 1.00 33.72 339 GLU C CA 1
ATOM 10182 C C . GLU C 1 344 ? 50.967 53.963 33.531 1.00 31.12 339 GLU C C 1
ATOM 10183 O O . GLU C 1 344 ? 51.013 53.467 32.406 1.00 40.85 339 GLU C O 1
ATOM 10189 N N . SER C 1 345 ? 50.355 55.107 33.811 1.00 26.36 340 SER C N 1
ATOM 10190 C CA . SER C 1 345 ? 49.668 55.975 32.811 1.00 26.26 340 SER C CA 1
ATOM 10191 C C . SER C 1 345 ? 50.595 57.128 32.391 1.00 24.95 340 SER C C 1
ATOM 10192 O O . SER C 1 345 ? 50.719 57.372 31.179 1.00 22.28 340 SER C O 1
ATOM 10195 N N . MET C 1 346 ? 51.242 57.771 33.359 1.00 21.35 341 MET C N 1
ATOM 10196 C CA . MET C 1 346 ? 52.082 58.925 33.072 1.00 23.70 341 MET C CA 1
ATOM 10197 C C . MET C 1 346 ? 53.441 58.500 32.507 1.00 25.47 341 MET C C 1
ATOM 10198 O O . MET C 1 346 ? 53.915 59.115 31.531 1.00 27.59 341 MET C O 1
ATOM 10203 N N . ASN C 1 347 ? 54.107 57.524 33.089 1.00 29.10 342 ASN C N 1
ATOM 10204 C CA . ASN C 1 347 ? 55.529 57.247 32.738 1.00 30.80 342 ASN C CA 1
ATOM 10205 C C . ASN C 1 347 ? 55.600 56.649 31.313 1.00 32.91 342 ASN C C 1
ATOM 10206 O O . ASN C 1 347 ? 55.025 55.573 31.084 1.00 36.08 342 ASN C O 1
ATOM 10211 N N . ILE C 1 348 ? 56.312 57.305 30.399 1.00 32.15 343 ILE C N 1
ATOM 10212 C CA . ILE C 1 348 ? 56.504 56.840 29.000 1.00 27.80 343 ILE C CA 1
ATOM 10213 C C . ILE C 1 348 ? 57.974 56.550 28.781 1.00 25.02 343 ILE C C 1
ATOM 10214 O O . ILE C 1 348 ? 58.874 57.150 29.388 1.00 26.98 343 ILE C O 1
ATOM 10219 N N . PRO C 1 349 ? 58.247 55.603 27.866 1.00 24.44 344 PRO C N 1
ATOM 10220 C CA . PRO C 1 349 ? 59.605 55.301 27.465 1.00 23.85 344 PRO C CA 1
ATOM 10221 C C . PRO C 1 349 ? 60.097 56.557 26.764 1.00 23.42 344 PRO C C 1
ATOM 10222 O O . PRO C 1 349 ? 59.294 57.228 26.154 1.00 22.56 344 PRO C O 1
ATOM 10226 N N . PHE C 1 350 ? 61.388 56.796 26.890 1.00 23.29 345 PHE C N 1
ATOM 10227 C CA . PHE C 1 350 ? 62.110 57.843 26.138 1.00 24.22 345 PHE C CA 1
ATOM 10228 C C . PHE C 1 350 ? 63.578 57.426 26.010 1.00 23.96 345 PHE C C 1
ATOM 10229 O O . PHE C 1 350 ? 64.308 57.525 27.014 1.00 26.08 345 PHE C O 1
ATOM 10237 N N . LEU C 1 351 ? 63.958 56.944 24.834 1.00 23.17 346 LEU C N 1
ATOM 10238 C CA . LEU C 1 351 ? 65.308 56.421 24.527 1.00 25.04 346 LEU C CA 1
ATOM 10239 C C . LEU C 1 351 ? 65.877 57.244 23.375 1.00 27.51 346 LEU C C 1
ATOM 10240 O O . LEU C 1 351 ? 65.244 57.301 22.286 1.00 33.27 346 LEU C O 1
ATOM 10245 N N . VAL C 1 352 ? 67.042 57.851 23.562 1.00 27.75 347 VAL C N 1
ATOM 10246 C CA . VAL C 1 352 ? 67.628 58.725 22.509 1.00 27.16 347 VAL C CA 1
ATOM 10247 C C . VAL C 1 352 ? 69.024 58.192 22.158 1.00 30.26 347 VAL C C 1
ATOM 10248 O O . VAL C 1 352 ? 69.958 58.332 22.996 1.00 33.87 347 VAL C O 1
ATOM 10252 N N . ARG C 1 353 ? 69.163 57.640 20.943 1.00 28.86 348 ARG C N 1
ATOM 10253 C CA . ARG C 1 353 ? 70.453 57.248 20.335 1.00 28.19 348 ARG C CA 1
ATOM 10254 C C . ARG C 1 353 ? 70.877 58.322 19.343 1.00 30.76 348 ARG C C 1
ATOM 10255 O O . ARG C 1 353 ? 70.094 58.669 18.459 1.00 29.57 348 ARG C O 1
ATOM 10263 N N . PHE C 1 354 ? 72.107 58.797 19.496 1.00 38.64 349 PHE C N 1
ATOM 10264 C CA . PHE C 1 354 ? 72.838 59.674 18.546 1.00 39.31 349 PHE C CA 1
ATOM 10265 C C . PHE C 1 354 ? 74.315 59.303 18.648 1.00 41.42 349 PHE C C 1
ATOM 10266 O O . PHE C 1 354 ? 75.057 59.909 19.430 1.00 47.43 349 PHE C O 1
ATOM 10274 N N . PRO C 1 355 ? 74.787 58.283 17.895 1.00 38.18 350 PRO C N 1
ATOM 10275 C CA . PRO C 1 355 ? 76.143 57.761 18.103 1.00 36.72 350 PRO C CA 1
ATOM 10276 C C . PRO C 1 355 ? 77.226 58.857 18.053 1.00 33.69 350 PRO C C 1
ATOM 10277 O O . PRO C 1 355 ? 77.239 59.698 17.149 1.00 29.91 350 PRO C O 1
ATOM 10281 N N . GLY C 1 356 ? 78.070 58.843 19.092 1.00 35.47 351 GLY C N 1
ATOM 10282 C CA . GLY C 1 356 ? 79.259 59.695 19.255 1.00 35.49 351 GLY C CA 1
ATOM 10283 C C . GLY C 1 356 ? 78.857 61.128 19.510 1.00 36.84 351 GLY C C 1
ATOM 10284 O O . GLY C 1 356 ? 79.680 61.974 19.323 1.00 42.13 351 GLY C O 1
ATOM 10285 N N . LYS C 1 357 ? 77.608 61.378 19.905 1.00 34.07 352 LYS C N 1
ATOM 10286 C CA . LYS C 1 357 ? 77.193 62.653 20.518 1.00 35.78 352 LYS C CA 1
ATOM 10287 C C . LYS C 1 357 ? 76.517 62.383 21.860 1.00 37.32 352 LYS C C 1
ATOM 10288 O O . LYS C 1 357 ? 76.407 63.337 22.639 1.00 47.52 352 LYS C O 1
ATOM 10294 N N . ILE C 1 358 ? 76.069 61.158 22.127 1.00 30.58 353 ILE C N 1
ATOM 10295 C CA . ILE C 1 358 ? 75.372 60.857 23.400 1.00 31.55 353 ILE C CA 1
ATOM 10296 C C . ILE C 1 358 ? 75.980 59.611 24.023 1.00 33.16 353 ILE C C 1
ATOM 10297 O O . ILE C 1 358 ? 76.009 58.625 23.379 1.00 28.67 353 ILE C O 1
ATOM 10302 N N . GLN C 1 359 ? 76.516 59.708 25.235 1.00 41.49 354 GLN C N 1
ATOM 10303 C CA . GLN C 1 359 ? 77.057 58.530 25.952 1.00 40.62 354 GLN C CA 1
ATOM 10304 C C . GLN C 1 359 ? 75.846 57.759 26.450 1.00 37.32 354 GLN C C 1
ATOM 10305 O O . GLN C 1 359 ? 74.951 58.326 27.088 1.00 38.17 354 GLN C O 1
ATOM 10311 N N . PRO C 1 360 ? 75.761 56.459 26.145 1.00 30.70 355 PRO C N 1
ATOM 10312 C CA . PRO C 1 360 ? 74.734 55.597 26.723 1.00 32.90 355 PRO C CA 1
ATOM 10313 C C . PRO C 1 360 ? 74.728 55.747 28.233 1.00 29.61 355 PRO C C 1
ATOM 10314 O O . PRO C 1 360 ? 75.715 55.598 28.772 1.00 34.29 355 PRO C O 1
ATOM 10318 N N . ARG C 1 361 ? 73.600 56.090 28.825 1.00 33.81 356 ARG C N 1
ATOM 10319 C CA . ARG C 1 361 ? 73.435 56.214 30.295 1.00 30.44 356 ARG C CA 1
ATOM 10320 C C . ARG C 1 361 ? 71.954 56.287 30.621 1.00 28.42 356 ARG C C 1
ATOM 10321 O O . ARG C 1 361 ? 71.121 56.278 29.707 1.00 28.76 356 ARG C O 1
ATOM 10329 N N . VAL C 1 362 ? 71.653 56.292 31.902 1.00 30.51 357 VAL C N 1
ATOM 10330 C CA . VAL C 1 362 ? 70.265 56.313 32.437 1.00 29.37 357 VAL C CA 1
ATOM 10331 C C . VAL C 1 362 ? 70.117 57.610 33.224 1.00 29.41 357 VAL C C 1
ATOM 10332 O O . VAL C 1 362 ? 71.094 58.057 33.793 1.00 31.08 357 VAL C O 1
ATOM 10336 N N . ASP C 1 363 ? 68.946 58.223 33.184 1.00 31.64 358 ASP C N 1
ATOM 10337 C CA . ASP C 1 363 ? 68.764 59.630 33.607 1.00 31.03 358 ASP C CA 1
ATOM 10338 C C . ASP C 1 363 ? 67.314 59.808 34.028 1.00 34.42 358 ASP C C 1
ATOM 10339 O O . ASP C 1 363 ? 66.385 59.472 33.280 1.00 41.42 358 ASP C O 1
ATOM 10344 N N . ASP C 1 364 ? 67.150 60.356 35.211 1.00 37.61 359 ASP C N 1
ATOM 10345 C CA . ASP C 1 364 ? 65.834 60.422 35.875 1.00 38.03 359 ASP C CA 1
ATOM 10346 C C . ASP C 1 364 ? 65.309 61.835 35.647 1.00 31.02 359 ASP C C 1
ATOM 10347 O O . ASP C 1 364 ? 64.366 62.249 36.351 1.00 33.93 359 ASP C O 1
ATOM 10352 N N . LEU C 1 365 ? 65.869 62.536 34.667 1.00 25.25 360 LEU C N 1
ATOM 10353 C CA . LEU C 1 365 ? 65.262 63.774 34.114 1.00 26.29 360 LEU C CA 1
ATOM 10354 C C . LEU C 1 365 ? 63.741 63.634 34.013 1.00 24.71 360 LEU C C 1
ATOM 10355 O O . LEU C 1 365 ? 63.284 62.655 33.384 1.00 25.05 360 LEU C O 1
ATOM 10360 N N . LEU C 1 366 ? 63.015 64.583 34.604 1.00 25.65 361 LEU C N 1
ATOM 10361 C CA . LEU C 1 366 ? 61.536 64.729 34.509 1.00 28.66 361 LEU C CA 1
ATOM 10362 C C . LEU C 1 366 ? 61.145 65.549 33.277 1.00 32.62 361 LEU C C 1
ATOM 10363 O O . LEU C 1 366 ? 60.624 66.716 33.442 1.00 38.95 361 LEU C O 1
ATOM 10368 N N . LEU C 1 367 ? 61.282 64.918 32.112 1.00 31.79 362 LEU C N 1
ATOM 10369 C CA . LEU C 1 367 ? 60.942 65.500 30.792 1.00 33.26 362 LEU C CA 1
ATOM 10370 C C . LEU C 1 367 ? 59.425 65.525 30.667 1.00 36.09 362 LEU C C 1
ATOM 10371 O O . LEU C 1 367 ? 58.753 64.512 30.952 1.00 43.45 362 LEU C O 1
ATOM 10376 N N . SER C 1 368 ? 58.879 66.664 30.266 1.00 35.21 363 SER C N 1
ATOM 10377 C CA . SER C 1 368 ? 57.427 66.786 30.004 1.00 30.86 363 SER C CA 1
ATOM 10378 C C . SER C 1 368 ? 57.208 66.776 28.493 1.00 28.04 363 SER C C 1
ATOM 10379 O O . SER C 1 368 ? 58.152 67.021 27.751 1.00 33.98 363 SER C O 1
ATOM 10382 N N . ALA C 1 369 ? 56.041 66.396 28.040 1.00 26.46 364 ALA C N 1
ATOM 10383 C CA . ALA C 1 369 ? 55.771 66.181 26.604 1.00 28.03 364 ALA C CA 1
ATOM 10384 C C . ALA C 1 369 ? 56.115 67.407 25.756 1.00 26.11 364 ALA C C 1
ATOM 10385 O O . ALA C 1 369 ? 56.695 67.285 24.675 1.00 22.06 364 ALA C O 1
ATOM 10387 N N . PRO C 1 370 ? 55.711 68.633 26.164 1.00 28.72 365 PRO C N 1
ATOM 10388 C CA . PRO C 1 370 ? 56.030 69.838 25.393 1.00 31.35 365 PRO C CA 1
ATOM 10389 C C . PRO C 1 370 ? 57.532 70.123 25.296 1.00 33.98 365 PRO C C 1
ATOM 10390 O O . PRO C 1 370 ? 57.887 71.013 24.529 1.00 34.33 365 PRO C O 1
ATOM 10394 N N . ASP C 1 371 ? 58.348 69.408 26.089 1.00 36.36 366 ASP C N 1
ATOM 10395 C CA . ASP C 1 371 ? 59.837 69.485 26.029 1.00 36.43 366 ASP C CA 1
ATOM 10396 C C . ASP C 1 371 ? 60.377 68.670 24.866 1.00 31.09 366 ASP C C 1
ATOM 10397 O O . ASP C 1 371 ? 61.475 68.971 24.406 1.00 31.08 366 ASP C O 1
ATOM 10402 N N . ILE C 1 372 ? 59.637 67.670 24.428 1.00 30.06 367 ILE C N 1
ATOM 10403 C CA . ILE C 1 372 ? 60.117 66.770 23.349 1.00 33.24 367 ILE C CA 1
ATOM 10404 C C . ILE C 1 372 ? 60.443 67.602 22.093 1.00 33.22 367 ILE C C 1
ATOM 10405 O O . ILE C 1 372 ? 61.604 67.560 21.669 1.00 41.14 367 ILE C O 1
ATOM 10410 N N . MET C 1 373 ? 59.504 68.340 21.514 1.00 30.19 368 MET C N 1
ATOM 10411 C CA . MET C 1 373 ? 59.784 69.091 20.256 1.00 29.37 368 MET C CA 1
ATOM 10412 C C . MET C 1 373 ? 61.044 69.941 20.393 1.00 26.15 368 MET C C 1
ATOM 10413 O O . MET C 1 373 ? 61.950 69.806 19.582 1.00 25.21 368 MET C O 1
ATOM 10418 N N . PRO C 1 374 ? 61.169 70.854 21.384 1.00 25.36 369 PRO C N 1
ATOM 10419 C CA . PRO C 1 374 ? 62.329 71.742 21.445 1.00 26.63 369 PRO C CA 1
ATOM 10420 C C . PRO C 1 374 ? 63.641 70.972 21.657 1.00 28.83 369 PRO C C 1
ATOM 10421 O O . PRO C 1 374 ? 64.645 71.393 21.135 1.00 31.21 369 PRO C O 1
ATOM 10425 N N . THR C 1 375 ? 63.600 69.873 22.417 1.00 29.10 370 THR C N 1
ATOM 10426 C CA . THR C 1 375 ? 64.753 68.996 22.735 1.00 29.47 370 THR C CA 1
ATOM 10427 C C . THR C 1 375 ? 65.224 68.253 21.468 1.00 29.40 370 THR C C 1
ATOM 10428 O O . THR C 1 375 ? 66.477 68.112 21.256 1.00 28.24 370 THR C O 1
ATOM 10432 N N . VAL C 1 376 ? 64.284 67.799 20.639 1.00 25.74 371 VAL C N 1
ATOM 10433 C CA . VAL C 1 376 ? 64.620 67.095 19.376 1.00 26.84 371 VAL C CA 1
ATOM 10434 C C . VAL C 1 376 ? 65.278 68.094 18.436 1.00 28.41 371 VAL C C 1
ATOM 10435 O O . VAL C 1 376 ? 66.307 67.734 17.791 1.00 32.39 371 VAL C O 1
ATOM 10439 N N . LEU C 1 377 ? 64.735 69.304 18.375 1.00 26.17 372 LEU C N 1
ATOM 10440 C CA . LEU C 1 377 ? 65.333 70.385 17.550 1.00 25.81 372 LEU C CA 1
ATOM 10441 C C . LEU C 1 377 ? 66.733 70.708 18.094 1.00 25.59 372 LEU C C 1
ATOM 10442 O O . LEU C 1 377 ? 67.658 70.859 17.289 1.00 28.09 372 LEU C O 1
ATOM 10447 N N . GLY C 1 378 ? 66.890 70.760 19.412 1.00 25.19 373 GLY C N 1
ATOM 10448 C CA . GLY C 1 378 ? 68.187 70.993 20.040 1.00 27.22 373 GLY C CA 1
ATOM 10449 C C . GLY C 1 378 ? 69.158 69.962 19.535 1.00 31.28 373 GLY C C 1
ATOM 10450 O O . GLY C 1 378 ? 70.254 70.382 19.075 1.00 39.37 373 GLY C O 1
ATOM 10451 N N . LEU C 1 379 ? 68.752 68.686 19.557 1.00 29.73 374 LEU C N 1
ATOM 10452 C CA . LEU C 1 379 ? 69.638 67.556 19.194 1.00 31.66 374 LEU C CA 1
ATOM 10453 C C . LEU C 1 379 ? 70.060 67.650 17.716 1.00 34.58 374 LEU C C 1
ATOM 10454 O O . LEU C 1 379 ? 71.173 67.239 17.391 1.00 41.18 374 LEU C O 1
ATOM 10459 N N . CYS C 1 380 ? 69.211 68.148 16.832 1.00 32.18 375 CYS C N 1
ATOM 10460 C CA . CYS C 1 380 ? 69.528 68.240 15.390 1.00 32.62 375 CYS C CA 1
ATOM 10461 C C . CYS C 1 380 ? 70.233 69.578 15.082 1.00 30.71 375 CYS C C 1
ATOM 10462 O O . CYS C 1 380 ? 70.368 69.968 13.887 1.00 24.95 375 CYS C O 1
ATOM 10465 N N . GLY C 1 381 ? 70.740 70.243 16.126 1.00 33.05 376 GLY C N 1
ATOM 10466 C CA . GLY C 1 381 ? 71.411 71.563 16.047 1.00 33.43 376 GLY C CA 1
ATOM 10467 C C . GLY C 1 381 ? 70.514 72.609 15.412 1.00 34.86 376 GLY C C 1
ATOM 10468 O O . GLY C 1 381 ? 71.006 73.397 14.608 1.00 32.87 376 GLY C O 1
ATOM 10469 N N . LEU C 1 382 ? 69.206 72.553 15.694 1.00 38.39 377 LEU C N 1
ATOM 10470 C CA . LEU C 1 382 ? 68.214 73.555 15.267 1.00 33.56 377 LEU C CA 1
ATOM 10471 C C . LEU C 1 382 ? 67.708 74.235 16.532 1.00 30.34 377 LEU C C 1
ATOM 10472 O O . LEU C 1 382 ? 66.643 74.836 16.459 1.00 26.70 377 LEU C O 1
ATOM 10477 N N . GLY C 1 383 ? 68.478 74.178 17.629 1.00 30.89 378 GLY C N 1
ATOM 10478 C CA . GLY C 1 383 ? 68.164 74.852 18.899 1.00 32.54 378 GLY C CA 1
ATOM 10479 C C . GLY C 1 383 ? 67.776 76.311 18.683 1.00 36.75 378 GLY C C 1
ATOM 10480 O O . GLY C 1 383 ? 66.903 76.819 19.437 1.00 51.59 378 GLY C O 1
ATOM 10481 N N . ASP C 1 384 ? 68.368 77.016 17.723 1.00 34.87 379 ASP C N 1
ATOM 10482 C CA . ASP C 1 384 ? 68.087 78.475 17.616 1.00 39.09 379 ASP C CA 1
ATOM 10483 C C . ASP C 1 384 ? 66.880 78.733 16.709 1.00 37.75 379 ASP C C 1
ATOM 10484 O O . ASP C 1 384 ? 66.503 79.907 16.518 1.00 39.72 379 ASP C O 1
ATOM 10489 N N . SER C 1 385 ? 66.251 77.688 16.198 1.00 38.02 380 SER C N 1
ATOM 10490 C CA . SER C 1 385 ? 65.078 77.760 15.280 1.00 38.51 380 SER C CA 1
ATOM 10491 C C . SER C 1 385 ? 63.794 77.334 15.993 1.00 33.49 380 SER C C 1
ATOM 10492 O O . SER C 1 385 ? 62.746 77.242 15.335 1.00 29.91 380 SER C O 1
ATOM 10495 N N . ILE C 1 386 ? 63.910 77.045 17.286 1.00 30.55 381 ILE C N 1
ATOM 10496 C CA . ILE C 1 386 ? 62.748 76.729 18.144 1.00 30.18 381 ILE C CA 1
ATOM 10497 C C . ILE C 1 386 ? 61.840 77.950 18.119 1.00 30.84 381 ILE C C 1
ATOM 10498 O O . ILE C 1 386 ? 62.236 79.006 18.596 1.00 28.87 381 ILE C O 1
ATOM 10503 N N . PRO C 1 387 ? 60.590 77.845 17.618 1.00 31.08 382 PRO C N 1
ATOM 10504 C CA . PRO C 1 387 ? 59.644 78.964 17.715 1.00 32.82 382 PRO C CA 1
ATOM 10505 C C . PRO C 1 387 ? 59.501 79.557 19.139 1.00 28.50 382 PRO C C 1
ATOM 10506 O O . PRO C 1 387 ? 59.654 78.871 20.103 1.00 26.48 382 PRO C O 1
ATOM 10510 N N . SER C 1 388 ? 59.183 80.841 19.207 1.00 30.42 383 SER C N 1
ATOM 10511 C CA . SER C 1 388 ? 58.941 81.636 20.432 1.00 34.44 383 SER C CA 1
ATOM 10512 C C . SER C 1 388 ? 57.737 81.102 21.193 1.00 37.44 383 SER C C 1
ATOM 10513 O O . SER C 1 388 ? 57.733 81.210 22.393 1.00 39.88 383 SER C O 1
ATOM 10516 N N . GLU C 1 389 ? 56.734 80.582 20.480 1.00 42.22 384 GLU C N 1
ATOM 10517 C CA . GLU C 1 389 ? 55.418 80.154 21.041 1.00 34.88 384 GLU C CA 1
ATOM 10518 C C . GLU C 1 389 ? 55.612 78.908 21.908 1.00 27.65 384 GLU C C 1
ATOM 10519 O O . GLU C 1 389 ? 54.697 78.564 22.658 1.00 22.92 384 GLU C O 1
ATOM 10525 N N . VAL C 1 390 ? 56.757 78.239 21.773 1.00 25.38 385 VAL C N 1
ATOM 10526 C CA . VAL C 1 390 ? 57.023 76.930 22.438 1.00 26.12 385 VAL C CA 1
ATOM 10527 C C . VAL C 1 390 ? 57.135 77.183 23.930 1.00 23.96 385 VAL C C 1
ATOM 10528 O O . VAL C 1 390 ? 57.822 78.133 24.288 1.00 24.71 385 VAL C O 1
ATOM 10532 N N . GLN C 1 391 ? 56.490 76.362 24.740 1.00 22.81 386 GLN C N 1
ATOM 10533 C CA . GLN C 1 391 ? 56.445 76.514 26.214 1.00 24.37 386 GLN C CA 1
ATOM 10534 C C . GLN C 1 391 ? 57.419 75.514 26.843 1.00 24.88 386 GLN C C 1
ATOM 10535 O O . GLN C 1 391 ? 57.891 75.795 27.952 1.00 24.70 386 GLN C O 1
ATOM 10541 N N . GLY C 1 392 ? 57.720 74.407 26.157 1.00 24.79 387 GLY C N 1
ATOM 10542 C CA . GLY C 1 392 ? 58.605 73.347 26.666 1.00 28.13 387 GLY C CA 1
ATOM 10543 C C . GLY C 1 392 ? 60.048 73.825 26.639 1.00 30.44 387 GLY C C 1
ATOM 10544 O O . GLY C 1 392 ? 60.284 74.923 26.035 1.00 24.04 387 GLY C O 1
ATOM 10545 N N . ARG C 1 393 ? 60.985 73.091 27.265 1.00 33.05 388 ARG C N 1
ATOM 10546 C CA . ARG C 1 393 ? 62.403 73.541 27.235 1.00 33.17 388 ARG C CA 1
ATOM 10547 C C . ARG C 1 393 ? 63.293 72.522 26.499 1.00 31.65 388 ARG C C 1
ATOM 10548 O O . ARG C 1 393 ? 62.920 71.375 26.356 1.00 34.42 388 ARG C O 1
ATOM 10556 N N . ASN C 1 394 ? 64.384 73.024 25.920 1.00 30.06 389 ASN C N 1
ATOM 10557 C CA . ASN C 1 394 ? 65.368 72.282 25.099 1.00 27.96 389 ASN C CA 1
ATOM 10558 C C . ASN C 1 394 ? 66.455 71.689 26.013 1.00 28.07 389 ASN C C 1
ATOM 10559 O O . ASN C 1 394 ? 67.383 72.404 26.412 1.00 24.82 389 ASN C O 1
ATOM 10564 N N . PHE C 1 395 ? 66.355 70.396 26.304 1.00 29.55 390 PHE C N 1
ATOM 10565 C CA . PHE C 1 395 ? 67.323 69.637 27.138 1.00 30.17 390 PHE C CA 1
ATOM 10566 C C . PHE C 1 395 ? 68.402 68.955 26.274 1.00 28.79 390 PHE C C 1
ATOM 10567 O O . PHE C 1 395 ? 69.210 68.184 26.821 1.00 22.68 390 PHE C O 1
ATOM 10575 N N . ALA C 1 396 ? 68.475 69.249 24.973 1.00 28.11 391 ALA C N 1
ATOM 10576 C CA . ALA C 1 396 ? 69.568 68.720 24.127 1.00 28.35 391 ALA C CA 1
ATOM 10577 C C . ALA C 1 396 ? 70.921 68.902 24.831 1.00 27.45 391 ALA C C 1
ATOM 10578 O O . ALA C 1 396 ? 71.738 67.992 24.860 1.00 27.67 391 ALA C O 1
ATOM 10580 N N . PRO C 1 397 ? 71.244 70.079 25.407 1.00 28.31 392 PRO C N 1
ATOM 10581 C CA . PRO C 1 397 ? 72.549 70.259 26.040 1.00 29.70 392 PRO C CA 1
ATOM 10582 C C . PRO C 1 397 ? 72.787 69.207 27.123 1.00 33.50 392 PRO C C 1
ATOM 10583 O O . PRO C 1 397 ? 73.913 68.762 27.247 1.00 46.47 392 PRO C O 1
ATOM 10587 N N . LEU C 1 398 ? 71.729 68.804 27.826 1.00 37.25 393 LEU C N 1
ATOM 10588 C CA . LEU C 1 398 ? 71.820 67.804 28.933 1.00 38.96 393 LEU C CA 1
ATOM 10589 C C . LEU C 1 398 ? 72.005 66.388 28.370 1.00 32.34 393 LEU C C 1
ATOM 10590 O O . LEU C 1 398 ? 72.755 65.645 28.983 1.00 35.87 393 LEU C O 1
ATOM 10595 N N . PHE C 1 399 ? 71.367 66.062 27.246 1.00 29.95 394 PHE C N 1
ATOM 10596 C CA . PHE C 1 399 ? 71.599 64.809 26.480 1.00 36.65 394 PHE C CA 1
ATOM 10597 C C . PHE C 1 399 ? 73.032 64.732 25.946 1.00 39.61 394 PHE C C 1
ATOM 10598 O O . PHE C 1 399 ? 73.674 63.685 26.130 1.00 47.88 394 PHE C O 1
ATOM 10606 N N . PHE C 1 400 ? 73.534 65.804 25.333 1.00 36.45 395 PHE C N 1
ATOM 10607 C CA . PHE C 1 400 ? 74.923 65.863 24.825 1.00 31.34 395 PHE C CA 1
ATOM 10608 C C . PHE C 1 400 ? 75.917 65.777 25.981 1.00 34.83 395 PHE C C 1
ATOM 10609 O O . PHE C 1 400 ? 76.892 65.101 25.797 1.00 40.92 395 PHE C O 1
ATOM 10617 N N . ASP C 1 401 ? 75.696 66.436 27.124 1.00 38.50 396 ASP C N 1
ATOM 10618 C CA . ASP C 1 401 ? 76.752 66.623 28.170 1.00 38.23 396 ASP C CA 1
ATOM 10619 C C . ASP C 1 401 ? 76.212 66.294 29.577 1.00 38.43 396 ASP C C 1
ATOM 10620 O O . ASP C 1 401 ? 75.449 67.148 30.111 1.00 31.60 396 ASP C O 1
ATOM 10625 N N . GLU C 1 402 ? 76.597 65.122 30.134 1.00 38.72 397 GLU C N 1
ATOM 10626 C CA . GLU C 1 402 ? 76.279 64.686 31.520 1.00 40.93 397 GLU C CA 1
ATOM 10627 C C . GLU C 1 402 ? 76.484 65.891 32.420 1.00 40.36 397 GLU C C 1
ATOM 10628 O O . GLU C 1 402 ? 75.564 66.241 33.116 1.00 42.77 397 GLU C O 1
ATOM 10634 N N . LYS C 1 403 ? 77.650 66.518 32.348 1.00 43.35 398 LYS C N 1
ATOM 10635 C CA . LYS C 1 403 ? 78.090 67.547 33.334 1.00 46.83 398 LYS C CA 1
ATOM 10636 C C . LYS C 1 403 ? 77.727 68.948 32.804 1.00 45.45 398 LYS C C 1
ATOM 10637 O O . LYS C 1 403 ? 78.564 69.810 32.894 1.00 49.35 398 LYS C O 1
ATOM 10639 N N . ALA C 1 404 ? 76.532 69.185 32.248 1.00 45.22 399 ALA C N 1
ATOM 10640 C CA . ALA C 1 404 ? 76.131 70.522 31.726 1.00 46.04 399 ALA C CA 1
ATOM 10641 C C . ALA C 1 404 ? 75.448 71.308 32.865 1.00 51.81 399 ALA C C 1
ATOM 10642 O O . ALA C 1 404 ? 74.644 70.703 33.540 1.00 46.95 399 ALA C O 1
ATOM 10644 N N . GLU C 1 405 ? 75.787 72.594 33.091 1.00 61.47 400 GLU C N 1
ATOM 10645 C CA . GLU C 1 405 ? 75.063 73.529 34.006 1.00 58.57 400 GLU C CA 1
ATOM 10646 C C . GLU C 1 405 ? 73.792 73.953 33.250 1.00 50.54 400 GLU C C 1
ATOM 10647 O O . GLU C 1 405 ? 73.859 74.954 32.524 1.00 48.96 400 GLU C O 1
ATOM 10649 N N . ILE C 1 406 ? 72.764 73.089 33.285 1.00 45.59 401 ILE C N 1
ATOM 10650 C CA . ILE C 1 406 ? 71.338 73.326 32.871 1.00 47.53 401 ILE C CA 1
ATOM 10651 C C . ILE C 1 406 ? 70.451 72.906 34.052 1.00 47.63 401 ILE C C 1
ATOM 10652 O O . ILE C 1 406 ? 70.820 71.951 34.706 1.00 49.15 401 ILE C O 1
ATOM 10657 N N . VAL C 1 407 ? 69.386 73.634 34.402 1.00 50.38 402 VAL C N 1
ATOM 10658 C CA . VAL C 1 407 ? 68.654 73.386 35.690 1.00 47.79 402 VAL C CA 1
ATOM 10659 C C . VAL C 1 407 ? 67.640 72.276 35.456 1.00 39.75 402 VAL C C 1
ATOM 10660 O O . VAL C 1 407 ? 66.799 72.461 34.542 1.00 48.50 402 VAL C O 1
ATOM 10664 N N . ARG C 1 408 ? 67.703 71.210 36.258 1.00 31.55 403 ARG C N 1
ATOM 10665 C CA . ARG C 1 408 ? 66.776 70.067 36.120 1.00 36.26 403 ARG C CA 1
ATOM 10666 C C . ARG C 1 408 ? 65.399 70.429 36.660 1.00 34.50 403 ARG C C 1
ATOM 10667 O O . ARG C 1 408 ? 65.279 71.038 37.711 1.00 34.13 403 ARG C O 1
ATOM 10675 N N . PRO C 1 409 ? 64.303 70.034 35.983 1.00 33.71 404 PRO C N 1
ATOM 10676 C CA . PRO C 1 409 ? 62.971 70.306 36.506 1.00 35.38 404 PRO C CA 1
ATOM 10677 C C . PRO C 1 409 ? 62.773 69.513 37.791 1.00 34.02 404 PRO C C 1
ATOM 10678 O O . PRO C 1 409 ? 63.137 68.354 37.823 1.00 42.21 404 PRO C O 1
ATOM 10682 N N . ALA C 1 410 ? 62.205 70.158 38.787 1.00 33.81 405 ALA C N 1
ATOM 10683 C CA . ALA C 1 410 ? 61.873 69.523 40.080 1.00 38.73 405 ALA C CA 1
ATOM 10684 C C . ALA C 1 410 ? 60.554 68.725 39.936 1.00 39.05 405 ALA C C 1
ATOM 10685 O O . ALA C 1 410 ? 60.440 67.663 40.623 1.00 45.84 405 ALA C O 1
ATOM 10687 N N . GLY C 1 411 ? 59.621 69.161 39.070 1.00 31.16 406 GLY C N 1
ATOM 10688 C CA . GLY C 1 411 ? 58.389 68.414 38.762 1.00 26.85 406 GLY C CA 1
ATOM 10689 C C . GLY C 1 411 ? 57.914 68.547 37.326 1.00 25.68 406 GLY C C 1
ATOM 10690 O O . GLY C 1 411 ? 58.594 69.167 36.471 1.00 27.95 406 GLY C O 1
ATOM 10691 N N . ALA C 1 412 ? 56.778 67.917 37.056 1.00 26.19 407 ALA C N 1
ATOM 10692 C CA . ALA C 1 412 ? 56.079 67.905 35.746 1.00 25.78 407 ALA C CA 1
ATOM 10693 C C . ALA C 1 412 ? 54.588 67.760 36.044 1.00 27.80 407 ALA C C 1
ATOM 10694 O O . ALA C 1 412 ? 54.225 67.007 36.987 1.00 25.86 407 ALA C O 1
ATOM 10696 N N . LEU C 1 413 ? 53.772 68.535 35.331 1.00 28.39 408 LEU C N 1
ATOM 10697 C CA . LEU C 1 413 ? 52.336 68.741 35.627 1.00 27.86 408 LEU C CA 1
ATOM 10698 C C . LEU C 1 413 ? 51.618 67.445 35.286 1.00 30.86 408 LEU C C 1
ATOM 10699 O O . LEU C 1 413 ? 52.034 66.816 34.306 1.00 28.14 408 LEU C O 1
ATOM 10704 N N . TYR C 1 414 ? 50.608 67.058 36.080 1.00 34.86 409 TYR C N 1
ATOM 10705 C CA . TYR C 1 414 ? 49.521 66.142 35.639 1.00 31.75 409 TYR C CA 1
ATOM 10706 C C . TYR C 1 414 ? 48.346 67.014 35.222 1.00 27.86 409 TYR C C 1
ATOM 10707 O O . TYR C 1 414 ? 48.026 68.015 35.883 1.00 30.88 409 TYR C O 1
ATOM 10716 N N . ILE C 1 415 ? 47.706 66.628 34.147 1.00 26.45 410 ILE C N 1
ATOM 10717 C CA . ILE C 1 415 ? 46.579 67.383 33.543 1.00 25.36 410 ILE C CA 1
ATOM 10718 C C . ILE C 1 415 ? 45.522 66.389 33.109 1.00 23.90 410 ILE C C 1
ATOM 10719 O O . ILE C 1 415 ? 45.848 65.483 32.301 1.00 19.37 410 ILE C O 1
ATOM 10724 N N . GLN C 1 416 ? 44.304 66.597 33.615 1.00 25.87 411 GLN C N 1
ATOM 10725 C CA . GLN C 1 416 ? 43.086 65.961 33.058 1.00 25.72 411 GLN C CA 1
ATOM 10726 C C . GLN C 1 416 ? 42.144 67.041 32.584 1.00 25.32 411 GLN C C 1
ATOM 10727 O O . GLN C 1 416 ? 41.846 67.945 33.420 1.00 26.84 411 GLN C O 1
ATOM 10733 N N . ASN C 1 417 ? 41.709 66.904 31.327 1.00 27.42 412 ASN C N 1
ATOM 10734 C CA . ASN C 1 417 ? 40.739 67.811 30.653 1.00 27.38 412 ASN C CA 1
ATOM 10735 C C . ASN C 1 417 ? 39.558 66.941 30.210 1.00 26.01 412 ASN C C 1
ATOM 10736 O O . ASN C 1 417 ? 39.779 65.944 29.544 1.00 22.07 412 ASN C O 1
ATOM 10741 N N . LEU C 1 418 ? 38.344 67.295 30.624 1.00 29.99 413 LEU C N 1
ATOM 10742 C CA . LEU C 1 418 ? 37.069 66.607 30.272 1.00 26.23 413 LEU C CA 1
ATOM 10743 C C . LEU C 1 418 ? 36.216 67.506 29.386 1.00 27.45 413 LEU C C 1
ATOM 10744 O O . LEU C 1 418 ? 36.468 68.723 29.319 1.00 30.65 413 LEU C O 1
ATOM 10749 N N . ASP C 1 419 ? 35.193 66.926 28.762 1.00 29.50 414 ASP C N 1
ATOM 10750 C CA . ASP C 1 419 ? 34.212 67.702 27.966 1.00 32.27 414 ASP C CA 1
ATOM 10751 C C . ASP C 1 419 ? 33.641 68.814 28.848 1.00 31.01 414 ASP C C 1
ATOM 10752 O O . ASP C 1 419 ? 33.308 68.540 29.994 1.00 33.43 414 ASP C O 1
ATOM 10757 N N . GLY C 1 420 ? 33.570 70.040 28.348 1.00 32.61 415 GLY C N 1
ATOM 10758 C CA . GLY C 1 420 ? 32.874 71.132 29.046 1.00 32.01 415 GLY C CA 1
ATOM 10759 C C . GLY C 1 420 ? 31.403 71.122 28.687 1.00 37.93 415 GLY C C 1
ATOM 10760 O O . GLY C 1 420 ? 30.749 70.028 28.719 1.00 31.60 415 GLY C O 1
ATOM 10761 N N . GLU C 1 421 ? 30.875 72.299 28.348 1.00 41.83 416 GLU C N 1
ATOM 10762 C CA . GLU C 1 421 ? 29.441 72.479 28.004 1.00 42.71 416 GLU C CA 1
ATOM 10763 C C . GLU C 1 421 ? 29.317 72.132 26.511 1.00 39.90 416 GLU C C 1
ATOM 10764 O O . GLU C 1 421 ? 30.373 72.147 25.801 1.00 36.52 416 GLU C O 1
ATOM 10770 N N . LYS C 1 422 ? 28.105 71.827 26.046 1.00 34.93 417 LYS C N 1
ATOM 10771 C CA . LYS C 1 422 ? 27.847 71.623 24.606 1.00 37.65 417 LYS C CA 1
ATOM 10772 C C . LYS C 1 422 ? 26.957 72.750 24.073 1.00 39.46 417 LYS C C 1
ATOM 10773 O O . LYS C 1 422 ? 26.429 73.462 24.875 1.00 43.17 417 LYS C O 1
ATOM 10779 N N . ASP C 1 423 ? 26.790 72.860 22.753 1.00 44.54 418 ASP C N 1
ATOM 10780 C CA . ASP C 1 423 ? 26.095 73.974 22.061 1.00 42.99 418 ASP C CA 1
ATOM 10781 C C . ASP C 1 423 ? 24.720 73.477 21.605 1.00 40.09 418 ASP C C 1
ATOM 10782 O O . ASP C 1 423 ? 24.392 72.330 21.899 1.00 32.37 418 ASP C O 1
ATOM 10787 N N . LYS C 1 424 ? 23.971 74.307 20.868 1.00 42.50 419 LYS C N 1
ATOM 10788 C CA . LYS C 1 424 ? 22.653 73.941 20.303 1.00 36.94 419 LYS C CA 1
ATOM 10789 C C . LYS C 1 424 ? 22.773 72.587 19.598 1.00 39.85 419 LYS C C 1
ATOM 10790 O O . LYS C 1 424 ? 21.782 71.865 19.592 1.00 50.83 419 LYS C O 1
ATOM 10792 N N . ASP C 1 425 ? 23.911 72.236 18.989 1.00 43.16 420 ASP C N 1
ATOM 10793 C CA . ASP C 1 425 ? 23.984 71.040 18.091 1.00 45.98 420 ASP C CA 1
ATOM 10794 C C . ASP C 1 425 ? 24.645 69.853 18.793 1.00 42.65 420 ASP C C 1
ATOM 10795 O O . ASP C 1 425 ? 25.038 68.893 18.085 1.00 36.47 420 ASP C O 1
ATOM 10800 N N . GLY C 1 426 ? 24.739 69.914 20.126 1.00 44.64 421 GLY C N 1
ATOM 10801 C CA . GLY C 1 426 ? 25.295 68.847 20.989 1.00 39.16 421 GLY C CA 1
ATOM 10802 C C . GLY C 1 426 ? 26.780 68.569 20.757 1.00 34.76 421 GLY C C 1
ATOM 10803 O O . GLY C 1 426 ? 27.168 67.413 20.945 1.00 32.61 421 GLY C O 1
ATOM 10804 N N . LEU C 1 427 ? 27.569 69.595 20.410 1.00 34.43 422 LEU C N 1
ATOM 10805 C CA . LEU C 1 427 ? 29.046 69.541 20.228 1.00 34.03 422 LEU C CA 1
ATOM 10806 C C . LEU C 1 427 ? 29.752 70.215 21.422 1.00 33.87 422 LEU C C 1
ATOM 10807 O O . LEU C 1 427 ? 29.281 71.239 21.935 1.00 35.48 422 LEU C O 1
ATOM 10812 N N . VAL C 1 428 ? 30.894 69.695 21.824 1.00 34.25 423 VAL C N 1
ATOM 10813 C CA . VAL C 1 428 ? 31.688 70.244 22.948 1.00 34.30 423 VAL C CA 1
ATOM 10814 C C . VAL C 1 428 ? 32.354 71.530 22.474 1.00 33.67 423 VAL C C 1
ATOM 10815 O O . VAL C 1 428 ? 33.109 71.484 21.474 1.00 26.73 423 VAL C O 1
ATOM 10819 N N . GLN C 1 429 ? 32.061 72.642 23.146 1.00 35.42 424 GLN C N 1
ATOM 10820 C CA . GLN C 1 429 ? 32.664 73.932 22.736 1.00 37.81 424 GLN C CA 1
ATOM 10821 C C . GLN C 1 429 ? 33.557 74.468 23.843 1.00 38.28 424 GLN C C 1
ATOM 10822 O O . GLN C 1 429 ? 34.044 75.566 23.704 1.00 44.05 424 GLN C O 1
ATOM 10828 N N . SER C 1 430 ? 33.813 73.699 24.881 1.00 37.90 425 SER C N 1
ATOM 10829 C CA . SER C 1 430 ? 34.765 74.103 25.941 1.00 39.68 425 SER C CA 1
ATOM 10830 C C . SER C 1 430 ? 35.216 72.870 26.714 1.00 44.03 425 SER C C 1
ATOM 10831 O O . SER C 1 430 ? 34.582 71.803 26.532 1.00 45.74 425 SER C O 1
ATOM 10834 N N . TYR C 1 431 ? 36.240 73.018 27.569 1.00 44.96 426 TYR C N 1
ATOM 10835 C CA . TYR C 1 431 ? 36.761 71.917 28.420 1.00 37.69 426 TYR C CA 1
ATOM 10836 C C . TYR C 1 431 ? 36.690 72.277 29.914 1.00 35.57 426 TYR C C 1
ATOM 10837 O O . TYR C 1 431 ? 36.856 73.451 30.353 1.00 34.49 426 TYR C O 1
ATOM 10846 N N . PHE C 1 432 ? 36.422 71.243 30.704 1.00 32.27 427 PHE C N 1
ATOM 10847 C CA . PHE C 1 432 ? 36.496 71.287 32.180 1.00 29.28 427 PHE C CA 1
ATOM 10848 C C . PHE C 1 432 ? 37.827 70.737 32.641 1.00 26.69 427 PHE C C 1
ATOM 10849 O O . PHE C 1 432 ? 38.114 69.572 32.437 1.00 24.04 427 PHE C O 1
ATOM 10857 N N . PRO C 1 433 ? 38.681 71.584 33.235 1.00 26.86 428 PRO C N 1
ATOM 10858 C CA . PRO C 1 433 ? 39.953 71.142 33.775 1.00 28.33 428 PRO C CA 1
ATOM 10859 C C . PRO C 1 433 ? 39.764 70.376 35.091 1.00 28.63 428 PRO C C 1
ATOM 10860 O O . PRO C 1 433 ? 39.947 70.955 36.136 1.00 27.96 428 PRO C O 1
ATOM 10864 N N . SER C 1 434 ? 39.412 69.090 34.999 1.00 28.63 429 SER C N 1
ATOM 10865 C CA . SER C 1 434 ? 38.916 68.277 36.137 1.00 29.71 429 SER C CA 1
ATOM 10866 C C . SER C 1 434 ? 40.025 68.019 37.163 1.00 33.05 429 SER C C 1
ATOM 10867 O O . SER C 1 434 ? 39.707 67.857 38.381 1.00 31.24 429 SER C O 1
ATOM 10870 N N . SER C 1 435 ? 41.276 67.927 36.722 1.00 33.49 430 SER C N 1
ATOM 10871 C CA . SER C 1 435 ? 42.434 67.670 37.631 1.00 31.43 430 SER C CA 1
ATOM 10872 C C . SER C 1 435 ? 43.683 68.396 37.130 1.00 30.03 430 SER C C 1
ATOM 10873 O O . SER C 1 435 ? 43.971 68.454 35.905 1.00 30.84 430 SER C O 1
ATOM 10876 N N . ARG C 1 436 ? 44.405 68.942 38.077 1.00 28.48 431 ARG C N 1
ATOM 10877 C CA . ARG C 1 436 ? 45.807 69.351 37.891 1.00 27.47 431 ARG C CA 1
ATOM 10878 C C . ARG C 1 436 ? 46.544 68.687 39.050 1.00 26.94 431 ARG C C 1
ATOM 10879 O O . ARG C 1 436 ? 45.867 68.472 40.110 1.00 26.25 431 ARG C O 1
ATOM 10887 N N . GLY C 1 437 ? 47.813 68.308 38.825 1.00 26.03 432 GLY C N 1
ATOM 10888 C CA . GLY C 1 437 ? 48.676 67.655 39.828 1.00 24.77 432 GLY C CA 1
ATOM 10889 C C . GLY C 1 437 ? 50.130 67.851 39.494 1.00 25.94 432 GLY C C 1
ATOM 10890 O O . GLY C 1 437 ? 50.407 68.662 38.590 1.00 29.22 432 GLY C O 1
ATOM 10891 N N . ILE C 1 438 ? 51.020 67.119 40.166 1.00 25.49 433 ILE C N 1
ATOM 10892 C CA . ILE C 1 438 ? 52.491 67.189 39.943 1.00 27.18 433 ILE C CA 1
ATOM 10893 C C . ILE C 1 438 ? 53.126 65.828 40.259 1.00 28.75 433 ILE C C 1
ATOM 10894 O O . ILE C 1 438 ? 52.743 65.194 41.244 1.00 31.87 433 ILE C O 1
ATOM 10899 N N . LYS C 1 439 ? 54.066 65.412 39.425 1.00 30.22 434 LYS C N 1
ATOM 10900 C CA . LYS C 1 439 ? 54.996 64.294 39.679 1.00 29.67 434 LYS C CA 1
ATOM 10901 C C . LYS C 1 439 ? 56.384 64.918 39.905 1.00 32.46 434 LYS C C 1
ATOM 10902 O O . LYS C 1 439 ? 56.878 65.638 38.975 1.00 29.64 434 LYS C O 1
ATOM 10908 N N . THR C 1 440 ? 56.992 64.655 41.068 1.00 28.19 435 THR C N 1
ATOM 10909 C CA . THR C 1 440 ? 58.413 64.952 41.353 1.00 27.41 435 THR C CA 1
ATOM 10910 C C . THR C 1 440 ? 59.157 63.619 41.430 1.00 33.36 435 THR C C 1
ATOM 10911 O O . THR C 1 440 ? 58.489 62.571 41.155 1.00 31.07 435 THR C O 1
ATOM 10915 N N . ALA C 1 441 ? 60.456 63.674 41.799 1.00 36.11 436 ALA C N 1
ATOM 10916 C CA . ALA C 1 441 ? 61.346 62.521 42.069 1.00 37.98 436 ALA C CA 1
ATOM 10917 C C . ALA C 1 441 ? 60.613 61.507 42.954 1.00 39.38 436 ALA C C 1
ATOM 10918 O O . ALA C 1 441 ? 60.570 60.300 42.628 1.00 42.99 436 ALA C O 1
ATOM 10920 N N . ARG C 1 442 ? 60.000 62.029 44.010 1.00 38.22 437 ARG C N 1
ATOM 10921 C CA . ARG C 1 442 ? 59.434 61.257 45.129 1.00 36.40 437 ARG C CA 1
ATOM 10922 C C . ARG C 1 442 ? 57.890 61.269 45.137 1.00 31.28 437 ARG C C 1
ATOM 10923 O O . ARG C 1 442 ? 57.326 60.351 45.737 1.00 35.50 437 ARG C O 1
ATOM 10931 N N . TYR C 1 443 ? 57.188 62.258 44.594 1.00 26.86 438 TYR C N 1
ATOM 10932 C CA . TYR C 1 443 ? 55.723 62.378 44.831 1.00 26.63 438 TYR C CA 1
ATOM 10933 C C . TYR C 1 443 ? 54.968 62.439 43.506 1.00 25.48 438 TYR C C 1
ATOM 10934 O O . TYR C 1 443 ? 55.492 62.925 42.489 1.00 21.66 438 TYR C O 1
ATOM 10943 N N . THR C 1 444 ? 53.782 61.840 43.533 1.00 27.36 439 THR C N 1
ATOM 10944 C CA . THR C 1 444 ? 52.658 62.049 42.581 1.00 28.15 439 THR C CA 1
ATOM 10945 C C . THR C 1 444 ? 51.534 62.686 43.400 1.00 27.13 439 THR C C 1
ATOM 10946 O O . THR C 1 444 ? 51.044 61.999 44.308 1.00 32.60 439 THR C O 1
ATOM 10950 N N . LEU C 1 445 ? 51.177 63.947 43.150 1.00 25.02 440 LEU C N 1
ATOM 10951 C CA . LEU C 1 445 ? 49.960 64.558 43.743 1.00 26.78 440 LEU C CA 1
ATOM 10952 C C . LEU C 1 445 ? 48.986 64.904 42.608 1.00 28.65 440 LEU C C 1
ATOM 10953 O O . LEU C 1 445 ? 49.438 65.468 41.599 1.00 34.92 440 LEU C O 1
ATOM 10958 N N . ALA C 1 446 ? 47.705 64.594 42.766 1.00 27.89 441 ALA C N 1
ATOM 10959 C CA . ALA C 1 446 ? 46.625 64.989 41.829 1.00 29.60 441 ALA C CA 1
ATOM 10960 C C . ALA C 1 446 ? 45.410 65.468 42.624 1.00 29.34 441 ALA C C 1
ATOM 10961 O O . ALA C 1 446 ? 44.894 64.693 43.501 1.00 29.80 441 ALA C O 1
ATOM 10963 N N . LEU C 1 447 ? 44.983 66.692 42.317 1.00 27.42 442 LEU C N 1
ATOM 10964 C CA . LEU C 1 447 ? 43.776 67.327 42.897 1.00 30.02 442 LEU C CA 1
ATOM 10965 C C . LEU C 1 447 ? 42.612 67.271 41.887 1.00 26.79 442 LEU C C 1
ATOM 10966 O O . LEU C 1 447 ? 42.769 67.784 40.760 1.00 23.15 442 LEU C O 1
ATOM 10971 N N . TYR C 1 448 ? 41.481 66.713 42.318 1.00 24.70 443 TYR C N 1
ATOM 10972 C CA . TYR C 1 448 ? 40.238 66.574 41.532 1.00 26.83 443 TYR C CA 1
ATOM 10973 C C . TYR C 1 448 ? 39.231 67.591 42.088 1.00 27.83 443 TYR C C 1
ATOM 10974 O O . TYR C 1 448 ? 39.004 67.562 43.310 1.00 27.70 443 TYR C O 1
ATOM 10983 N N . ILE C 1 449 ? 38.711 68.483 41.239 1.00 27.14 444 ILE C N 1
ATOM 10984 C CA . ILE C 1 449 ? 37.726 69.531 41.615 1.00 30.32 444 ILE C CA 1
ATOM 10985 C C . ILE C 1 449 ? 36.362 69.232 40.971 1.00 36.81 444 ILE C C 1
ATOM 10986 O O . ILE C 1 449 ? 36.318 68.499 39.974 1.00 31.85 444 ILE C O 1
ATOM 10991 N N . ASP C 1 450 ? 35.305 69.846 41.510 1.00 41.87 445 ASP C N 1
ATOM 10992 C CA . ASP C 1 450 ? 33.873 69.633 41.155 1.00 40.57 445 ASP C CA 1
ATOM 10993 C C . ASP C 1 450 ? 33.456 70.655 40.061 1.00 38.79 445 ASP C C 1
ATOM 10994 O O . ASP C 1 450 ? 33.857 71.884 40.149 1.00 32.40 445 ASP C O 1
ATOM 10999 N N . ARG C 1 451 ? 32.679 70.214 39.065 1.00 34.78 446 ARG C N 1
ATOM 11000 C CA . ARG C 1 451 ? 32.295 71.085 37.912 1.00 39.31 446 ARG C CA 1
ATOM 11001 C C . ARG C 1 451 ? 31.459 72.311 38.339 1.00 36.61 446 ARG C C 1
ATOM 11002 O O . ARG C 1 451 ? 31.739 73.377 37.788 1.00 43.09 446 ARG C O 1
ATOM 11010 N N . LYS C 1 452 ? 30.472 72.187 39.240 1.00 36.42 447 LYS C N 1
ATOM 11011 C CA . LYS C 1 452 ? 29.567 73.299 39.666 1.00 36.04 447 LYS C CA 1
ATOM 11012 C C . LYS C 1 452 ? 30.391 74.125 40.662 1.00 37.11 447 LYS C C 1
ATOM 11013 O O . LYS C 1 452 ? 30.708 75.246 40.342 1.00 34.02 447 LYS C O 1
ATOM 11015 N N . THR C 1 453 ? 30.812 73.568 41.793 1.00 48.11 448 THR C N 1
ATOM 11016 C CA . THR C 1 453 ? 31.598 74.310 42.838 1.00 61.16 448 THR C CA 1
ATOM 11017 C C . THR C 1 453 ? 33.116 74.037 42.687 1.00 70.10 448 THR C C 1
ATOM 11018 O O . THR C 1 453 ? 33.521 72.922 43.127 1.00 97.22 448 THR C O 1
ATOM 11022 N N . LYS C 1 454 ? 33.944 74.951 42.136 1.00 45.96 449 LYS C N 1
ATOM 11023 C CA . LYS C 1 454 ? 35.271 74.565 41.559 1.00 37.22 449 LYS C CA 1
ATOM 11024 C C . LYS C 1 454 ? 36.218 74.191 42.713 1.00 33.61 449 LYS C C 1
ATOM 11025 O O . LYS C 1 454 ? 37.346 74.705 42.788 1.00 32.29 449 LYS C O 1
ATOM 11029 N N . GLN C 1 455 ? 35.780 73.245 43.537 1.00 33.35 450 GLN C N 1
ATOM 11030 C CA . GLN C 1 455 ? 36.312 72.978 44.899 1.00 35.42 450 GLN C CA 1
ATOM 11031 C C . GLN C 1 455 ? 36.766 71.530 45.052 1.00 31.03 450 GLN C C 1
ATOM 11032 O O . GLN C 1 455 ? 36.336 70.693 44.260 1.00 27.83 450 GLN C O 1
ATOM 11038 N N . LEU C 1 456 ? 37.678 71.271 45.993 1.00 32.12 451 LEU C N 1
ATOM 11039 C CA . LEU C 1 456 ? 38.385 69.962 46.080 1.00 33.66 451 LEU C CA 1
ATOM 11040 C C . LEU C 1 456 ? 37.362 68.867 46.401 1.00 35.17 451 LEU C C 1
ATOM 11041 O O . LEU C 1 456 ? 36.559 69.067 47.325 1.00 38.23 451 LEU C O 1
ATOM 11046 N N . LYS C 1 457 ? 37.359 67.773 45.642 1.00 32.69 452 LYS C N 1
ATOM 11047 C CA . LYS C 1 457 ? 36.356 66.705 45.815 1.00 36.80 452 LYS C CA 1
ATOM 11048 C C . LYS C 1 457 ? 37.077 65.391 46.187 1.00 37.66 452 LYS C C 1
ATOM 11049 O O . LYS C 1 457 ? 36.580 64.736 47.082 1.00 38.59 452 LYS C O 1
ATOM 11055 N N . LYS C 1 458 ? 38.156 65.001 45.488 1.00 36.61 453 LYS C N 1
ATOM 11056 C CA . LYS C 1 458 ? 39.016 63.813 45.756 1.00 33.68 453 LYS C CA 1
ATOM 11057 C C . LYS C 1 458 ? 40.444 64.350 45.652 1.00 35.57 453 LYS C C 1
ATOM 11058 O O . LYS C 1 458 ? 40.628 65.418 45.089 1.00 36.03 453 LYS C O 1
ATOM 11060 N N . SER C 1 459 ? 41.416 63.609 46.165 1.00 37.06 454 SER C N 1
ATOM 11061 C CA . SER C 1 459 ? 42.841 63.981 46.191 1.00 34.07 454 SER C CA 1
ATOM 11062 C C . SER C 1 459 ? 43.690 62.704 46.268 1.00 36.94 454 SER C C 1
ATOM 11063 O O . SER C 1 459 ? 43.504 61.931 47.245 1.00 38.22 454 SER C O 1
ATOM 11066 N N . LEU C 1 460 ? 44.588 62.485 45.291 1.00 34.27 455 LEU C N 1
ATOM 11067 C CA . LEU C 1 460 ? 45.598 61.392 45.367 1.00 32.72 455 LEU C CA 1
ATOM 11068 C C . LEU C 1 460 ? 46.974 61.951 45.706 1.00 33.08 455 LEU C C 1
ATOM 11069 O O . LEU C 1 460 ? 47.364 62.951 45.104 1.00 40.40 455 LEU C O 1
ATOM 11074 N N . LEU C 1 461 ? 47.676 61.282 46.611 1.00 31.59 456 LEU C N 1
ATOM 11075 C CA . LEU C 1 461 ? 49.048 61.648 47.040 1.00 31.35 456 LEU C CA 1
ATOM 11076 C C . LEU C 1 461 ? 49.803 60.342 47.320 1.00 35.72 456 LEU C C 1
ATOM 11077 O O . LEU C 1 461 ? 49.306 59.546 48.119 1.00 36.01 456 LEU C O 1
ATOM 11082 N N . PHE C 1 462 ? 50.954 60.139 46.687 1.00 34.28 457 PHE C N 1
ATOM 11083 C CA . PHE C 1 462 ? 51.764 58.918 46.843 1.00 34.24 457 PHE C CA 1
ATOM 11084 C C . PHE C 1 462 ? 53.233 59.281 47.042 1.00 34.04 457 PHE C C 1
ATOM 11085 O O . PHE C 1 462 ? 53.784 60.184 46.351 1.00 30.56 457 PHE C O 1
ATOM 11093 N N . ASP C 1 463 ? 53.850 58.596 47.992 1.00 32.76 458 ASP C N 1
ATOM 11094 C CA . ASP C 1 463 ? 55.311 58.533 48.111 1.00 32.30 458 ASP C CA 1
ATOM 11095 C C . ASP C 1 463 ? 55.748 57.421 47.175 1.00 34.93 458 ASP C C 1
ATOM 11096 O O . ASP C 1 463 ? 55.696 56.240 47.581 1.00 38.69 458 ASP C O 1
ATOM 11101 N N . ASP C 1 464 ? 56.161 57.813 45.971 1.00 35.41 459 ASP C N 1
ATOM 11102 C CA . ASP C 1 464 ? 56.512 56.897 44.859 1.00 35.88 459 ASP C CA 1
ATOM 11103 C C . ASP C 1 464 ? 57.820 56.193 45.219 1.00 35.19 459 ASP C C 1
ATOM 11104 O O . ASP C 1 464 ? 58.083 55.149 44.641 1.00 38.89 459 ASP C O 1
ATOM 11109 N N . VAL C 1 465 ? 58.634 56.732 46.116 1.00 36.14 460 VAL C N 1
ATOM 11110 C CA . VAL C 1 465 ? 59.876 56.029 46.550 1.00 40.69 460 VAL C CA 1
ATOM 11111 C C . VAL C 1 465 ? 59.511 54.878 47.504 1.00 38.83 460 VAL C C 1
ATOM 11112 O O . VAL C 1 465 ? 59.897 53.753 47.211 1.00 36.54 460 VAL C O 1
ATOM 11116 N N . ASN C 1 466 ? 58.790 55.136 48.594 1.00 42.64 461 ASN C N 1
ATOM 11117 C CA . ASN C 1 466 ? 58.409 54.087 49.589 1.00 43.55 461 ASN C CA 1
ATOM 11118 C C . ASN C 1 466 ? 57.127 53.366 49.176 1.00 47.12 461 ASN C C 1
ATOM 11119 O O . ASN C 1 466 ? 56.917 52.292 49.719 1.00 50.89 461 ASN C O 1
ATOM 11124 N N . ASP C 1 467 ? 56.336 53.883 48.229 1.00 46.38 462 ASP C N 1
ATOM 11125 C CA . ASP C 1 467 ? 55.067 53.231 47.819 1.00 43.85 462 ASP C CA 1
ATOM 11126 C C . ASP C 1 467 ? 54.991 53.231 46.294 1.00 45.43 462 ASP C C 1
ATOM 11127 O O . ASP C 1 467 ? 54.097 53.859 45.703 1.00 44.13 462 ASP C O 1
ATOM 11132 N N . PRO C 1 468 ? 55.930 52.552 45.599 1.00 42.71 463 PRO C N 1
ATOM 11133 C CA . PRO C 1 468 ? 56.128 52.730 44.159 1.00 42.37 463 PRO C CA 1
ATOM 11134 C C . PRO C 1 468 ? 54.933 52.268 43.329 1.00 39.81 463 PRO C C 1
ATOM 11135 O O . PRO C 1 468 ? 54.735 52.841 42.250 1.00 49.19 463 PRO C O 1
ATOM 11139 N N . TYR C 1 469 ? 54.132 51.351 43.879 1.00 32.66 464 TYR C N 1
ATOM 11140 C CA . TYR C 1 469 ? 52.900 50.877 43.204 1.00 33.66 464 TYR C CA 1
ATOM 11141 C C . TYR C 1 469 ? 51.680 51.690 43.651 1.00 29.72 464 TYR C C 1
ATOM 11142 O O . TYR C 1 469 ? 50.538 51.310 43.348 1.00 29.40 464 TYR C O 1
ATOM 11151 N N . GLN C 1 470 ? 51.915 52.830 44.281 1.00 29.18 465 GLN C N 1
ATOM 11152 C CA . GLN C 1 470 ? 50.850 53.799 44.655 1.00 33.37 465 GLN C CA 1
ATOM 11153 C C . GLN C 1 470 ? 49.649 53.072 45.271 1.00 35.70 465 GLN C C 1
ATOM 11154 O O . GLN C 1 470 ? 48.504 53.299 44.802 1.00 35.23 465 GLN C O 1
ATOM 11160 N N . LEU C 1 471 ? 49.909 52.227 46.277 1.00 40.12 466 LEU C N 1
ATOM 11161 C CA . LEU C 1 471 ? 48.863 51.473 47.021 1.00 42.15 466 LEU C CA 1
ATOM 11162 C C . LEU C 1 471 ? 48.304 52.322 48.147 1.00 39.02 466 LEU C C 1
ATOM 11163 O O . LEU C 1 471 ? 47.194 52.066 48.548 1.00 42.17 466 LEU C O 1
ATOM 11168 N N . ASN C 1 472 ? 49.056 53.297 48.613 1.00 38.27 467 ASN C N 1
ATOM 11169 C CA . ASN C 1 472 ? 48.777 53.956 49.902 1.00 38.52 467 ASN C CA 1
ATOM 11170 C C . ASN C 1 472 ? 48.488 55.430 49.627 1.00 31.34 467 ASN C C 1
ATOM 11171 O O . ASN C 1 472 ? 49.452 56.185 49.539 1.00 28.31 467 ASN C O 1
ATOM 11176 N N . ASN C 1 473 ? 47.209 55.795 49.486 1.00 29.93 468 ASN C N 1
ATOM 11177 C CA . ASN C 1 473 ? 46.773 57.201 49.283 1.00 28.63 468 ASN C CA 1
ATOM 11178 C C . ASN C 1 473 ? 46.904 57.954 50.594 1.00 30.52 468 ASN C C 1
ATOM 11179 O O . ASN C 1 473 ? 46.110 57.697 51.517 1.00 30.88 468 ASN C O 1
ATOM 11184 N N . LEU C 1 474 ? 47.870 58.879 50.621 1.00 34.22 469 LEU C N 1
ATOM 11185 C CA . LEU C 1 474 ? 48.311 59.659 51.796 1.00 31.45 469 LEU C CA 1
ATOM 11186 C C . LEU C 1 474 ? 47.396 60.856 51.982 1.00 35.38 469 LEU C C 1
ATOM 11187 O O . LEU C 1 474 ? 47.151 61.650 51.059 1.00 35.23 469 LEU C O 1
ATOM 11192 N N . PRO C 1 475 ? 46.796 60.989 53.184 1.00 35.31 470 PRO C N 1
ATOM 11193 C CA . PRO C 1 475 ? 45.962 62.148 53.476 1.00 34.96 470 PRO C CA 1
ATOM 11194 C C . PRO C 1 475 ? 46.842 63.389 53.516 1.00 36.34 470 PRO C C 1
ATOM 11195 O O . PRO C 1 475 ? 47.982 63.308 54.010 1.00 35.05 470 PRO C O 1
ATOM 11199 N N . LEU C 1 476 ? 46.277 64.487 53.040 1.00 38.44 471 LEU C N 1
ATOM 11200 C CA . LEU C 1 476 ? 47.019 65.747 52.818 1.00 40.31 471 LEU C CA 1
ATOM 11201 C C . LEU C 1 476 ? 47.369 66.364 54.172 1.00 43.16 471 LEU C C 1
ATOM 11202 O O . LEU C 1 476 ? 48.550 66.702 54.370 1.00 34.92 471 LEU C O 1
ATOM 11207 N N . ASP C 1 477 ? 46.361 66.444 55.065 1.00 47.61 472 ASP C N 1
ATOM 11208 C CA . ASP C 1 477 ? 46.459 66.941 56.472 1.00 45.24 472 ASP C CA 1
ATOM 11209 C C . ASP C 1 477 ? 47.638 66.253 57.208 1.00 42.17 472 ASP C C 1
ATOM 11210 O O . ASP C 1 477 ? 48.349 66.963 57.933 1.00 39.95 472 ASP C O 1
ATOM 11215 N N . GLU C 1 478 ? 47.902 64.956 56.983 1.00 40.60 473 GLU C N 1
ATOM 11216 C CA . GLU C 1 478 ? 48.985 64.178 57.662 1.00 39.32 473 GLU C CA 1
ATOM 11217 C C . GLU C 1 478 ? 50.340 64.363 56.954 1.00 38.82 473 GLU C C 1
ATOM 11218 O O . GLU C 1 478 ? 51.278 63.631 57.264 1.00 32.58 473 GLU C O 1
ATOM 11224 N N . ASN C 1 479 ? 50.464 65.295 56.012 1.00 44.21 474 ASN C N 1
ATOM 11225 C CA . ASN C 1 479 ? 51.706 65.510 55.223 1.00 43.44 474 ASN C CA 1
ATOM 11226 C C . ASN C 1 479 ? 51.756 67.006 54.864 1.00 39.45 474 ASN C C 1
ATOM 11227 O O . ASN C 1 479 ? 51.907 67.364 53.657 1.00 31.47 474 ASN C O 1
ATOM 11232 N N . LYS C 1 480 ? 51.594 67.872 55.870 1.00 40.81 475 LYS C N 1
ATOM 11233 C CA . LYS C 1 480 ? 51.392 69.324 55.626 1.00 42.04 475 LYS C CA 1
ATOM 11234 C C . LYS C 1 480 ? 52.695 69.842 54.976 1.00 38.53 475 LYS C C 1
ATOM 11235 O O . LYS C 1 480 ? 52.611 70.589 54.002 1.00 37.82 475 LYS C O 1
ATOM 11237 N N . GLU C 1 481 ? 53.874 69.391 55.393 1.00 38.50 476 GLU C N 1
ATOM 11238 C CA . GLU C 1 481 ? 55.150 69.966 54.868 1.00 42.07 476 GLU C CA 1
ATOM 11239 C C . GLU C 1 481 ? 55.309 69.576 53.390 1.00 40.90 476 GLU C C 1
ATOM 11240 O O . GLU C 1 481 ? 55.557 70.460 52.558 1.00 38.23 476 GLU C O 1
ATOM 11246 N N . VAL C 1 482 ? 55.143 68.302 53.068 1.00 42.85 477 VAL C N 1
ATOM 11247 C CA . VAL C 1 482 ? 55.255 67.778 51.673 1.00 42.73 477 VAL C CA 1
ATOM 11248 C C . VAL C 1 482 ? 54.232 68.463 50.750 1.00 42.93 477 VAL C C 1
ATOM 11249 O O . VAL C 1 482 ? 54.656 69.036 49.755 1.00 41.07 477 VAL C O 1
ATOM 11253 N N . VAL C 1 483 ? 52.930 68.384 51.060 1.00 40.04 478 VAL C N 1
ATOM 11254 C CA . VAL C 1 483 ? 51.854 68.985 50.222 1.00 39.57 478 VAL C CA 1
ATOM 11255 C C . VAL C 1 483 ? 52.123 70.486 50.002 1.00 43.24 478 VAL C C 1
ATOM 11256 O O . VAL C 1 483 ? 52.024 70.929 48.812 1.00 58.46 478 VAL C O 1
ATOM 11260 N N . GLU C 1 484 ? 52.468 71.245 51.054 1.00 37.69 479 GLU C N 1
ATOM 11261 C CA . GLU C 1 484 ? 52.650 72.716 50.943 1.00 38.91 479 GLU C CA 1
ATOM 11262 C C . GLU C 1 484 ? 53.681 72.984 49.833 1.00 42.15 479 GLU C C 1
ATOM 11263 O O . GLU C 1 484 ? 53.449 73.925 48.994 1.00 39.11 479 GLU C O 1
ATOM 11269 N N . GLN C 1 485 ? 54.751 72.173 49.781 1.00 37.69 480 GLN C N 1
ATOM 11270 C CA . GLN C 1 485 ? 55.832 72.289 48.774 1.00 37.74 480 GLN C CA 1
ATOM 11271 C C . GLN C 1 485 ? 55.241 72.023 47.389 1.00 36.25 480 GLN C C 1
ATOM 11272 O O . GLN C 1 485 ? 55.523 72.814 46.456 1.00 39.39 480 GLN C O 1
ATOM 11278 N N . LEU C 1 486 ? 54.483 70.930 47.261 1.00 32.20 481 LEU C N 1
ATOM 11279 C CA . LEU C 1 486 ? 53.914 70.476 45.966 1.00 35.38 481 LEU C CA 1
ATOM 11280 C C . LEU C 1 486 ? 52.938 71.543 45.467 1.00 38.65 481 LEU C C 1
ATOM 11281 O O . LEU C 1 486 ? 52.963 71.819 44.241 1.00 43.58 481 LEU C O 1
ATOM 11286 N N . TYR C 1 487 ? 52.143 72.139 46.362 1.00 37.73 482 TYR C N 1
ATOM 11287 C CA . TYR C 1 487 ? 51.227 73.254 46.006 1.00 37.62 482 TYR C CA 1
ATOM 11288 C C . TYR C 1 487 ? 52.053 74.406 45.417 1.00 32.83 482 TYR C C 1
ATOM 11289 O O . TYR C 1 487 ? 51.629 74.895 44.350 1.00 38.59 482 TYR C O 1
ATOM 11298 N N . ARG C 1 488 ? 53.190 74.789 46.033 1.00 29.46 483 ARG C N 1
ATOM 11299 C CA . ARG C 1 488 ? 54.044 75.913 45.540 1.00 27.44 483 ARG C CA 1
ATOM 11300 C C . ARG C 1 488 ? 54.563 75.542 44.131 1.00 28.90 483 ARG C C 1
ATOM 11301 O O . ARG C 1 488 ? 54.501 76.385 43.206 1.00 28.59 483 ARG C O 1
ATOM 11303 N N . GLU C 1 489 ? 55.012 74.313 43.909 1.00 30.74 484 GLU C N 1
ATOM 11304 C CA . GLU C 1 489 ? 55.634 73.979 42.605 1.00 32.34 484 GLU C CA 1
ATOM 11305 C C . GLU C 1 489 ? 54.512 73.948 41.537 1.00 28.76 484 GLU C C 1
ATOM 11306 O O . GLU C 1 489 ? 54.755 74.370 40.399 1.00 21.37 484 GLU C O 1
ATOM 11308 N N . MET C 1 490 ? 53.308 73.490 41.897 1.00 30.43 485 MET C N 1
ATOM 11309 C CA . MET C 1 490 ? 52.121 73.454 40.992 1.00 29.44 485 MET C CA 1
ATOM 11310 C C . MET C 1 490 ? 51.771 74.870 40.547 1.00 29.32 485 MET C C 1
ATOM 11311 O O . MET C 1 490 ? 51.648 75.112 39.331 1.00 31.14 485 MET C O 1
ATOM 11316 N N . GLY C 1 491 ? 51.650 75.779 41.511 1.00 29.21 486 GLY C N 1
ATOM 11317 C CA . GLY C 1 491 ? 51.376 77.205 41.275 1.00 28.42 486 GLY C CA 1
ATOM 11318 C C . GLY C 1 491 ? 52.340 77.794 40.268 1.00 29.99 486 GLY C C 1
ATOM 11319 O O . GLY C 1 491 ? 51.872 78.424 39.266 1.00 31.59 486 GLY C O 1
ATOM 11320 N N . THR C 1 492 ? 53.639 77.641 40.503 1.00 29.51 487 THR C N 1
ATOM 11321 C CA . THR C 1 492 ? 54.657 78.191 39.574 1.00 37.14 487 THR C CA 1
ATOM 11322 C C . THR C 1 492 ? 54.351 77.682 38.160 1.00 43.31 487 THR C C 1
ATOM 11323 O O . THR C 1 492 ? 54.233 78.517 37.251 1.00 41.16 487 THR C O 1
ATOM 11327 N N . MET C 1 493 ? 54.199 76.359 38.018 1.00 46.07 488 MET C N 1
ATOM 11328 C CA . MET C 1 493 ? 54.127 75.662 36.709 1.00 43.37 488 MET C CA 1
ATOM 11329 C C . MET C 1 493 ? 52.826 76.065 36.019 1.00 40.46 488 MET C C 1
ATOM 11330 O O . MET C 1 493 ? 52.887 76.367 34.806 1.00 41.84 488 MET C O 1
ATOM 11335 N N . LEU C 1 494 ? 51.721 76.113 36.761 1.00 32.58 489 LEU C N 1
ATOM 11336 C CA . LEU C 1 494 ? 50.409 76.443 36.167 1.00 34.59 489 LEU C CA 1
ATOM 11337 C C . LEU C 1 494 ? 50.420 77.894 35.656 1.00 39.56 489 LEU C C 1
ATOM 11338 O O . LEU C 1 494 ? 49.881 78.133 34.556 1.00 35.94 489 LEU C O 1
ATOM 11343 N N . LYS C 1 495 ? 51.044 78.821 36.395 1.00 46.09 490 LYS C N 1
ATOM 11344 C CA . LYS C 1 495 ? 51.201 80.257 36.005 1.00 47.76 490 LYS C CA 1
ATOM 11345 C C . LYS C 1 495 ? 52.084 80.372 34.753 1.00 43.97 490 LYS C C 1
ATOM 11346 O O . LYS C 1 495 ? 51.703 81.179 33.838 1.00 36.92 490 LYS C O 1
ATOM 11352 N N . GLU C 1 496 ? 53.194 79.607 34.725 1.00 39.38 491 GLU C N 1
ATOM 11353 C CA . GLU C 1 496 ? 54.217 79.584 33.641 1.00 41.41 491 GLU C CA 1
ATOM 11354 C C . GLU C 1 496 ? 53.552 79.170 32.321 1.00 38.81 491 GLU C C 1
ATOM 11355 O O . GLU C 1 496 ? 53.791 79.820 31.320 1.00 36.95 491 GLU C O 1
ATOM 11361 N N . ILE C 1 497 ? 52.732 78.120 32.311 1.00 36.06 492 ILE C N 1
ATOM 11362 C CA . ILE C 1 497 ? 52.105 77.618 31.061 1.00 33.23 492 ILE C CA 1
ATOM 11363 C C . ILE C 1 497 ? 50.786 78.376 30.791 1.00 34.48 492 ILE C C 1
ATOM 11364 O O . ILE C 1 497 ? 50.174 78.163 29.684 1.00 28.25 492 ILE C O 1
ATOM 11369 N N . ASP C 1 498 ? 50.364 79.257 31.717 1.00 34.26 493 ASP C N 1
ATOM 11370 C CA . ASP C 1 498 ? 49.144 80.121 31.598 1.00 34.46 493 ASP C CA 1
ATOM 11371 C C . ASP C 1 498 ? 47.922 79.212 31.506 1.00 32.77 493 ASP C C 1
ATOM 11372 O O . ASP C 1 498 ? 47.078 79.409 30.596 1.00 29.60 493 ASP C O 1
ATOM 11377 N N . ASP C 1 499 ? 47.872 78.245 32.431 1.00 32.99 494 ASP C N 1
ATOM 11378 C CA . ASP C 1 499 ? 46.849 77.171 32.509 1.00 37.80 494 ASP C CA 1
ATOM 11379 C C . ASP C 1 499 ? 45.547 77.750 33.050 1.00 38.59 494 ASP C C 1
ATOM 11380 O O . ASP C 1 499 ? 45.552 78.692 33.849 1.00 42.03 494 ASP C O 1
ATOM 11385 N N . PRO C 1 500 ? 44.391 77.207 32.613 1.00 34.16 495 PRO C N 1
ATOM 11386 C CA . PRO C 1 500 ? 43.102 77.574 33.201 1.00 35.05 495 PRO C CA 1
ATOM 11387 C C . PRO C 1 500 ? 43.077 77.690 34.739 1.00 37.72 495 PRO C C 1
ATOM 11388 O O . PRO C 1 500 ? 42.477 78.620 35.226 1.00 36.65 495 PRO C O 1
ATOM 11392 N N . TRP C 1 501 ? 43.713 76.775 35.481 1.00 37.66 496 TRP C N 1
ATOM 11393 C CA . TRP C 1 501 ? 43.694 76.835 36.964 1.00 36.47 496 TRP C CA 1
ATOM 11394 C C . TRP C 1 501 ? 44.264 78.179 37.380 1.00 35.92 496 TRP C C 1
ATOM 11395 O O . TRP C 1 501 ? 43.726 78.778 38.303 1.00 41.16 496 TRP C O 1
ATOM 11406 N N . TYR C 1 502 ? 45.311 78.625 36.705 1.00 39.64 497 TYR C N 1
ATOM 11407 C CA . TYR C 1 502 ? 45.955 79.931 36.994 1.00 45.95 497 TYR C CA 1
ATOM 11408 C C . TYR C 1 502 ? 44.973 81.039 36.593 1.00 40.11 497 TYR C C 1
ATOM 11409 O O . TYR C 1 502 ? 44.575 81.796 37.439 1.00 38.58 497 TYR C O 1
ATOM 11418 N N . THR C 1 503 ? 44.573 81.086 35.329 1.00 36.80 498 THR C N 1
ATOM 11419 C CA . THR C 1 503 ? 43.733 82.182 34.801 1.00 34.93 498 THR C CA 1
ATOM 11420 C C . THR C 1 503 ? 42.389 82.185 35.540 1.00 34.86 498 THR C C 1
ATOM 11421 O O . THR C 1 503 ? 41.842 83.258 35.682 1.00 42.68 498 THR C O 1
ATOM 11425 N N . GLU C 1 504 ? 41.870 81.062 36.032 1.00 37.39 499 GLU C N 1
ATOM 11426 C CA . GLU C 1 504 ? 40.569 81.052 36.772 1.00 40.32 499 GLU C CA 1
ATOM 11427 C C . GLU C 1 504 ? 40.826 81.085 38.309 1.00 41.31 499 GLU C C 1
ATOM 11428 O O . GLU C 1 504 ? 39.866 80.844 39.076 1.00 36.36 499 GLU C O 1
ATOM 11434 N N . LYS C 1 505 ? 42.042 81.449 38.756 1.00 40.33 500 LYS C N 1
ATOM 11435 C CA . LYS C 1 505 ? 42.539 81.418 40.175 1.00 38.18 500 LYS C CA 1
ATOM 11436 C C . LYS C 1 505 ? 41.806 80.293 40.955 1.00 41.44 500 LYS C C 1
ATOM 11437 O O . LYS C 1 505 ? 41.406 80.523 42.106 1.00 45.54 500 LYS C O 1
ATOM 11439 N N . ILE C 1 506 ? 41.732 79.077 40.366 1.00 39.72 501 ILE C N 1
ATOM 11440 C CA . ILE C 1 506 ? 41.213 77.797 40.958 1.00 38.33 501 ILE C CA 1
ATOM 11441 C C . ILE C 1 506 ? 42.104 77.267 42.096 1.00 35.16 501 ILE C C 1
ATOM 11442 O O . ILE C 1 506 ? 43.327 77.046 41.881 1.00 37.22 501 ILE C O 1
ATOM 11447 N N . LEU C 1 507 ? 41.455 76.916 43.208 1.00 31.82 502 LEU C N 1
ATOM 11448 C CA . LEU C 1 507 ? 42.072 76.547 44.509 1.00 35.47 502 LEU C CA 1
ATOM 11449 C C . LEU C 1 507 ? 43.142 77.570 44.916 1.00 37.50 502 LEU C C 1
ATOM 11450 O O . LEU C 1 507 ? 44.143 77.140 45.588 1.00 27.89 502 LEU C O 1
ATOM 11455 N N . SER C 1 508 ? 42.856 78.856 44.563 1.00 41.74 503 SER C N 1
ATOM 11456 C CA . SER C 1 508 ? 43.479 80.149 44.964 1.00 42.65 503 SER C CA 1
ATOM 11457 C C . SER C 1 508 ? 43.960 80.058 46.382 1.00 42.92 503 SER C C 1
ATOM 11458 O O . SER C 1 508 ? 44.903 80.748 46.725 1.00 45.39 503 SER C O 1
ATOM 11461 N N . ASP C 1 509 ? 43.178 79.342 47.177 1.00 43.98 504 ASP C N 1
ATOM 11462 C CA . ASP C 1 509 ? 43.300 79.337 48.647 1.00 44.95 504 ASP C CA 1
ATOM 11463 C C . ASP C 1 509 ? 44.384 78.321 49.069 1.00 43.69 504 ASP C C 1
ATOM 11464 O O . ASP C 1 509 ? 44.995 78.556 50.083 1.00 42.35 504 ASP C O 1
ATOM 11469 N N . ARG C 1 510 ? 44.630 77.228 48.336 1.00 43.53 505 ARG C N 1
ATOM 11470 C CA . ARG C 1 510 ? 45.735 76.268 48.642 1.00 41.74 505 ARG C CA 1
ATOM 11471 C C . ARG C 1 510 ? 47.001 76.558 47.821 1.00 38.47 505 ARG C C 1
ATOM 11472 O O . ARG C 1 510 ? 48.104 76.251 48.334 1.00 30.64 505 ARG C O 1
ATOM 11480 N N . ILE C 1 511 ? 46.851 77.049 46.582 1.00 36.36 506 ILE C N 1
ATOM 11481 C CA . ILE C 1 511 ? 47.968 77.147 45.590 1.00 38.35 506 ILE C CA 1
ATOM 11482 C C . ILE C 1 511 ? 48.410 78.605 45.470 1.00 37.64 506 ILE C C 1
ATOM 11483 O O . ILE C 1 511 ? 47.630 79.462 45.070 1.00 42.30 506 ILE C O 1
ATOM 11488 N N . PRO C 1 512 ? 49.660 78.958 45.831 1.00 36.35 507 PRO C N 1
ATOM 11489 C CA . PRO C 1 512 ? 50.103 80.347 45.771 1.00 38.76 507 PRO C CA 1
ATOM 11490 C C . PRO C 1 512 ? 50.463 80.709 44.323 1.00 39.82 507 PRO C C 1
ATOM 11491 O O . PRO C 1 512 ? 51.189 80.015 43.720 1.00 38.96 507 PRO C O 1
ATOM 11495 N N . TYR C 1 513 ? 49.959 81.819 43.815 1.00 44.44 508 TYR C N 1
ATOM 11496 C CA . TYR C 1 513 ? 50.039 82.142 42.381 1.00 47.32 508 TYR C CA 1
ATOM 11497 C C . TYR C 1 513 ? 50.778 83.477 42.287 1.00 40.39 508 TYR C C 1
ATOM 11498 O O . TYR C 1 513 ? 51.337 83.625 41.201 1.00 43.22 508 TYR C O 1
#

Secondary structure (DSSP, 8-state):
---EEEEE--SS--TT--GGGGSTTGGGS-SSPPP----HHHHHHHTTSEEES--B-SS-SHHHHHHHHHHSS-HHHHS-SS--STT-TT-S--TTS--HHHHHHHTT-EEEEEEE---S---S--TTSTTS-S---SS-------GGGSTT-SEEEEES----SSS--EEETTS-EE---S-HHHHHHHHHHHHHHTTTS-S-TTS-EEEEEE--TTSSP-SSGGGS-HHHHTTTTT--GGGT---TTB-TTSGGGGGHHHHHHHHHHHHHHHHHHHHHHHHTTGGGSEEEEEE-S----TTBTT--SSSSS-SHHHHB--EEEE-TTTS--EEE-----HHHHHHHHHHHTT-GGG--TT--S---HHHHH-TT---PPPSEEEEEEEEE--B-TTS-B-SEEEEEEEEEESSEEEEEEE-SSS--EEEEEEEETTT-TT------SGGGHHHHHHHHHHHHHHHHHHT-HHHHTTTTTTTS--/--EEEEE--TT--TT--GGGGSTTGGGG-SSPPP----HHHHHHHTTSEEEEEEE-SS-SHHHHHHHHHHSS-HHHHS-SS--STT-TT-S--TTS--HHHHHHH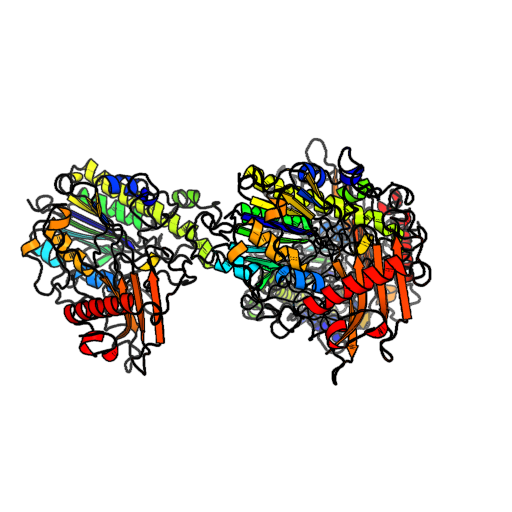TT-EEEEEEE---S---S--TTSTTS-S---SS-------GGGSTT-SEEEEES----TTS--EEETTS-EE---S-HHHHHHHHHHHHHTTTTS-S-TTS-EEEEEE--TTSSP-SSGGGS-HHHHTTTTTS-GGGT---TTB-TTSGGGGGHHHHHHHHHHHHHHHHHHHHHHHHTTGGGSEEEEEE-S----TTBTT--SSSSS-SHHHHEEEEEEE-TTTS--EEE-----HHHHHHHHHHHTT-GGG--TT--S---HHHHH-TT---PPPSEEEEEEEEE--B-TTS-B-SEEEEEEEEEESSEEEEEEE-TTT--EEEEEEEETTT-TT--S---SGGGHHHHHHHHHHHHHHHHHHT-HHHHTTTTTTTS--/-PPEEEEE--SS--TT--GGGGSTTGGGS-SSPPP----HHHHHHHTTSEEES-EE-SS-SHHHHHHHHHHSS-HHHHS-SS--STT-TT-S--TTS--HHHHHHHTT-EEEEEEE---S---S--TTSTTS-S---SS-------GGGSTT-SEEEEES----SSS--EEETTS-EE---S-HHHHHHHHHHHHHTTTTS-S-TTS-EEEEEE--TTSSP-SSGGGS-HHHHTTTSSS-GGGT---TTB-TTSGGGGGHHHHHHHHHHHHHHHHHHHHHHHHTTGGGSEEEEEE-S----TTBTT--SSSSS-SHHHHEE-EEEE-TTTS--EEE----BHHHHHHHHHIIIIIGGG--TT--S---HHHHH-TT---PPPSEEEEEEEEE--B-TTS-B-SEEEEEEEEEESSEEEEEEE-SSS-SEEEEEEEETTT-TT------SGGGHHHHHHHHHHHHHHHHHHT-HHHHTTTTTTTS--

Nearest PDB structures (foldseek):
  6s21-assembly1_A  TM=1.002E+00  e=2.482E-102  Bacteroides thetaiotaomicron VPI-5482
  8di0-assembly3_C  TM=9.653E-01  e=4.962E-64  Tannerella forsythia 92A2
  8di0-assembly1_A  TM=9.808E-01  e=1.944E-61  Tannerella forsythia 92A2
  8di0-assembly2_B  TM=9.818E-01  e=2.002E-56  Tannerella forsythia 92A2
  2qzu-assembly1_A  TM=9.066E-01  e=1.239E-43  Bacteroides fragilis YCH46

Sequence (1457 aa):
EHPNIIYVFPDQYRNQAMGFWNQEGFRDKVNFRGDPVHTPNIDTFARESMVLTSAQSNCPLSSPHRGMLLTGMYPNRSGVPLNCNSTRPISSLRDDAECIGDVFSKAGYDCAYFGKLHADFPTPNDPENPGQYVETQRPVWDAYTPKEQRHGFNYWYSYGTFDEHKNPHYWDTDGKRHDPKEWSPLHESGKVVSYLKNEGNVRDTKKPFFIMVGMNPPHSPYRSLNDCEEQDFNLYKDQPLDSLLIRPNVDLNMKKAESVRYYFASVTGVDRAFGQILEALKQLGLDKNTVVIFASDHGETMCSQRTDDPKNSPYSESMNIPFLVRFPGKIQPRVDDLLLSAPDIMPTVLGLCGLGDSIPSEVQGRNFAPLFFDEKAEIVRPAGALYIQNLDGEKDKDGLVQSYFPSSRGIKTARYTLALYIDRKTKQLKKSLLFDDVNDPYQLNNLPLDENKEVVEQLYREMGTMLKEIDDPWYTEKILSDRIPYHPNIIYVFPDQYRNQAMGFWNQEGFRDKVNFRGDPVHTPNIDTFARESMVLTSAQSNCPLSSPHRGMLLTGMYPNRSGVPLNCNSTRPISSLRDDAECIGDVFSKAGYDCAYFGKLHADFPTPNDPENPGQYVETQRPVWDAYTPKEQRHGFNYWYSYGTFDEHKNPHYWDTDGKRHDPKEWSPLHESGKVVSYLKNEGNVRDTKKPFFIMVGMNPPHSPYRSLNDCEEQDFNLYKDQPLDSLLIRPNVDLNMKKAESVRYYFASVTGVDRAFGQILEALKQLGLDKNTVVIFASDHGETMCSQRTDDPKNSPYSESMNIPFLVRFPGKIQPRVDDLLLSAPDIMPTVLGLCGLGDSIPSEVQGRNFAPLFFDEKAEIVRPAGALYIQNLDGEKDKDGLVQSYFPSSRGIKTARYTLALYIDRKTKQLKKSLLFDDVNDPYQLNNLPLDENKEVVEQLYREMGTMLKEIDDPWYTEKILSDRIPYEHPNIIYVFPDQYRNQAMGFWNQEGFRDKVNFRGDPVHTPNIDTFARESMVLTSAQSNCPLSSPHRGMLLTGMYPNRSGVPLNCNSTRPISSLRDDAECIGDVFSKAGYDCAYFGKLHADFPTPNDPENPGQYVETQRPVWDAYTPKEQRHGFNYWYSYGTFDEHKNPHYWDTDGKRHDPKEWSPLHESGKVVSYLKNEGNVRDTKKPFFIMVGMNPPHSPYRSLNDCEEQDFNLYKDQPLDSLLIRPNVDLNMKKAESVRYYFASVTGVDRAFGQILEALKQLGLDKNTVVIFASDHGETMCSQRTDDPKNSPYSESMNIPFLVRFPGKIQPRVDDLLLSAPDIMPTVLGLCGLGDSIPSEVQGRNFAPLFFDEKAEIVRPAGALYIQNLDGEKDKDGLVQSYFPSSRGIKTARYTLALYIDRKTKQLKKSLLFDDVNDPYQLNNLPLDENKEVVEQLYREMGTMLKEIDDPWYTEKILSDRIPY

Solvent-accessible surface area: 52571 Å² total; per-residue (Å²): 157,73,18,7,0,0,4,0,1,0,0,0,0,3,0,1,0,0,7,0,1,56,54,144,36,19,130,108,112,25,85,30,132,1,1,42,8,116,0,80,46,0,14,81,1,2,113,71,0,0,0,0,14,21,0,6,0,0,1,0,15,5,0,0,0,1,0,0,0,7,1,0,2,14,3,40,99,0,19,0,6,2,21,0,6,20,33,40,37,62,0,31,12,75,101,107,5,78,1,3,0,28,7,0,41,95,42,40,10,16,0,0,1,0,0,3,10,5,0,11,48,1,52,65,52,19,50,104,50,112,57,103,72,15,27,121,95,156,63,0,71,1,7,26,6,45,78,110,48,10,25,23,14,75,25,6,4,1,4,5,7,49,54,90,2,64,52,2,3,0,2,29,54,135,4,124,80,53,61,30,174,81,4,1,0,27,23,0,0,35,63,0,27,29,2,5,114,28,98,75,129,52,20,75,97,99,39,34,0,0,0,1,0,0,0,0,0,0,19,36,41,16,78,41,80,108,9,0,45,106,117,2,17,76,83,1,89,118,69,79,39,98,44,1,10,35,4,75,8,23,29,68,91,35,110,31,1,98,16,0,32,35,0,0,0,0,0,12,0,0,1,62,0,0,9,75,0,24,96,13,0,128,86,73,44,28,20,150,82,0,0,0,0,0,0,0,0,0,0,0,0,1,0,0,34,75,27,87,72,19,27,28,15,2,36,26,0,0,2,8,1,0,0,0,0,17,9,44,81,114,9,126,67,40,37,18,97,2,10,1,1,0,0,0,1,0,1,0,1,0,6,3,1,51,12,27,159,55,43,18,118,81,22,44,10,93,43,5,2,49,3,0,79,70,112,96,27,120,63,136,103,22,57,3,1,3,0,0,24,4,63,36,17,144,122,57,113,116,42,56,0,86,46,45,18,10,6,0,1,0,1,23,20,88,87,35,2,0,0,0,39,5,31,129,102,59,70,35,24,104,35,4,28,0,6,17,12,67,111,19,30,25,2,103,92,67,30,63,25,95,134,41,63,158,43,6,106,106,7,12,35,45,0,0,67,24,0,104,131,10,50,1,20,0,72,83,109,59,8,15,65,118,89,2,79,76,140,20,7,0,0,4,0,1,0,0,0,0,2,0,2,0,0,7,0,2,75,49,154,39,20,40,114,109,28,85,27,40,2,1,43,9,100,1,83,42,0,16,85,0,2,108,65,1,0,0,0,13,21,0,7,0,0,2,0,17,5,0,0,0,2,0,0,2,8,1,0,3,15,3,37,96,0,18,0,6,3,19,0,7,20,33,42,38,61,0,30,14,61,107,109,5,82,1,3,0,34,5,0,42,89,42,41,11,14,0,0,1,0,0,3,11,5,1,12,48,1,55,64,42,18,48,75,47,108,58,104,68,16,25,119,103,156,63,1,75,1,5,24,5,44,78,110,50,10,25,22,17,75,24,5,6,2,4,4,6,58,57,42,2,62,67,1,3,0,1,25,57,91,3,107,53,56,28,29,123,80,5,1,0,30,24,0,0,30,70,0,27,29,3,6,106,32,82,37,52,44,21,73,97,100,40,38,1,1,0,1,0,0,0,0,0,0,20,38,42,14,54,35,20,50,12,0,47,34,119,1,24,75,90,1,29,138,79,78,45,101,39,2,10,68,5,80,10,25,38,70,142,35,110,30,1,93,14,0,31,33,0,1,0,0,0,11,0,0,1,59,0,0,3,76,0,19,95,1,0,124,136,73,47,30,8,137,83,0,0,0,0,0,0,0,0,0,0,0,0,1,0,0,39,176,35,90,71,19,26,30,15,2,35,28,0,0,2,10,1,0,1,0,0,8,10,44,81,114,7,120,70,40,40,18,97,2,11,2,1,0,0,0,2,0,1,1,1,0,7,3,1,50,12,28,156,56,42,16,121,88,22,34,10,95,41,4,2,54,2,0,76,70,108,96,27,121,65,137,101,19,60,2,2,4,0,0,24,4,63,38,12,119,119,55,114,114,44,55,0,86,45,47,14,9,6,0,1,0,0,26,16,88,89,34,2,0,0,0,40,2,47,118,99,73,48,114,46,148,52,25,29,0,6,16,13,67,110,21,31,35,3,110,93,72,33,60,30,123,130,29,66,149,37,7,133,96,6,19,39,39,0,0,88,38,0,100,129,10,60,1,19,0,61,81,112,58,10,15,67,118,97,0,81,66,160,87,16,7,0,0,3,0,1,0,0,0,0,2,0,2,0,0,7,0,2,43,55,120,34,20,122,98,112,26,85,27,144,0,1,44,9,113,1,83,47,0,15,82,0,2,111,73,0,0,0,0,12,22,0,5,0,0,1,0,16,5,0,0,0,1,0,0,1,7,1,0,4,14,3,39,92,0,18,0,5,1,20,0,6,20,30,40,37,65,0,29,12,74,107,112,7,60,1,3,0,24,5,0,43,153,40,41,8,13,0,0,1,0,0,3,11,6,1,10,48,0,56,66,43,19,52,87,46,113,56,106,73,17,28,121,92,158,62,0,76,1,6,26,5,46,78,108,52,8,23,24,16,78,31,6,3,2,4,3,6,61,56,40,3,65,55,1,4,0,2,30,54,132,4,124,74,64,61,28,166,82,6,1,0,27,24,0,0,32,63,0,24,37,3,5,101,32,106,73,128,56,22,77,99,100,39,38,0,0,0,0,0,0,0,0,0,0,18,38,40,16,78,42,75,105,11,0,47,106,116,2,18,79,80,2,87,114,75,79,40,29,46,3,3,28,3,66,11,24,32,36,107,33,111,30,1,89,15,0,26,34,0,0,0,0,0,12,0,0,1,59,0,0,8,78,0,24,112,7,0,137,83,72,44,29,18,148,81,0,0,0,0,0,0,0,0,0,0,0,0,0,0,0,39,160,36,88,71,19,28,28,15,1,35,25,0,0,1,7,2,0,1,0,0,17,10,46,78,114,7,115,65,47,35,17,97,2,10,2,1,0,0,0,0,0,1,0,1,0,7,3,0,51,11,25,161,59,41,18,110,98,20,40,11,98,40,5,2,53,3,0,74,68,104,96,29,123,66,138,103,21,81,6,3,5,0,0,24,4,62,37,18,145,123,56,114,116,43,55,0,84,42,47,17,10,6,0,1,0,1,23,21,86,85,39,2,0,0,0,37,1,48,128,102,71,66,109,53,147,49,25,30,1,6,16,9,68,112,20,32,35,2,105,92,72,29,60,28,120,130,36,66,144,35,8,134,115,6,20,40,23,0,0,86,34,0,103,135,9,60,1,19,0,67,83,113,54,8,14,65,117,94,2,81,70

CATH classification: 3.40.720.10

Organism: Bacteroides thetaiotaomicron (strain ATCC 29148 / DSM 2079 / JCM 5827 / CCUG 10774 / NCTC 10582 / VPI-5482 / E50) (NCBI:txid226186)

InterPro domains:
  IPR000917 Sulfatase, N-terminal [PF00884] (25-376)
  IPR017850 Alkaline-phosphatase-like, core domain superfamily [G3DSA:3.40.720.10] (25-395)
  IPR017850 Alkaline-phosphatase-like, core domain superfamily [SSF53649] (23-498)
  IPR050738 Sulfatase enzyme [PTHR42693] (6-493)

Foldseek 3Di:
DFFFEEEEAEAAAALLQDCLCCPPPNVVVEQDNRFPFDQVLVNVLLQQWAWARAAWLLQLAPQQLLLLQFQLAHSVPQQAQDQAWLQAQSFAGDQPGQTLLQLLLVVQAAEAEAEENRHGHWACPQPPNHSHTPDDDPRGRKHDAAPSRPNNHQWFFYIHDDQQQQFDWTQTSVRDIDTHRHRRLQVSLVVLLCVLVCPVVSDDPVGHYYYYHHHHPPPDDQDDCSRAPVVLLVVLVPPDLCNRPVQVQADCPPPQSVSSSRNSRRVNVNSVSVVSNCVSCVVVVSLQRYKYWYKYSWHACSRRNPPVGGESDLASRTTPMIITIRHPPQANSDYHNQHAYSSQNSLQVCVLSVNNVSNDPLNLHHHCVQCRRDVPDPDDGDQWRKRWHWAQADADPVSHRNDIDGQWIWIDGPFKTKIFGADNVHRDTDDIAIGRCNVCVSSPDGDDCVVPVVVVLVRLASSLVSCVSSVHPCNVVCRCVVRRPD/DFFEEEEAEAAAFLLADCLCCPPANVVVALDNRFPFDQVLVNVLLQQWAWARAAWLLQLAPQQLLLLQFQLAHSVPSQAQDQAWLQAQSFAGDLPGQTLQQLLLVVQAAEAEAEANRHGHWACPQPPVRSHTPDDDPRGRKHDAAPSRPNNHCWFFYIHDDQQQQFDWTQTSVRDIDTDRHRRLLVSLVVLLCVLVCPVVSGDPVGHYYYYHHHHPVPDDQQDCSRAPVVLLVVLVPPDLCRRPVLVQADCPDPQSNSSSRNSSRVNVNSVSVSSNCVSCVVVVSLQRYKYWYKYSWHACSRRNPPSGGESDLASRTTHMIIIIRNHPQFNSDYYNFHAYSSQNSLQVCVLVVVNVSNDPLNLHHHCVVCRRDVPDPDDGQQKRKRWHWAQADADPVSHGNDIDRQWIWIDGPFKTKIFGADNPPLDTDDIAIDRCNVCVSSPDGDDCVVVVPPQLVRLASSLVSCVSSVHPCNVVCRCVVRHPD/DQFFEEEEAEAAAFLLADPLCCPPPNVVVAQDHRFPFDQVLVNVLLQQWAWARAAWLLQLAPQQLLLLQFQLAHSVPQQAQDQAWLQAQSFAGDLPGQTLLQLLLVVQAAEAEAEANRHGHWACPQPPVRSHTPDDDPRGRKHDAAPSRPNNHQWFFYIHDDQQQQFDWTQTSVRDIDTHRHRRLQVSLVVLLCVLVCPVVSDDPVGHYYYYHHHHPPPDDQDDCSNAPPVLLVVLVPPDLCRRPVLVQADCVDPQSVSSSRNSRRVNVNSVSVVSNCVSCVVVVSLQRYKYWYKYSWHACSRRNPPVDGESDLFSRTTGMIIIIRHPPQANSDYHNFHAYSSQNSLQVCVLSVNNVSNDPNNLHHHCVVCRRDVPDPDDGQQKRKRWHWAQDDADPVSHGNDIDGQWIWIDGPFKTKIFGADNVHRHGDDIAIGRCNVCVSSPDGDDCVVVVPVQLVRLASSLVVCVSSVHPCNVVVRCVVRHPD